Protein AF-0000000086163909 (afdb_homodimer)

Sequence (1054 aa):
MRLYTSLVTLAALVLPATQALNVAIVCTFGTRSDIAPIFEGLKDFAAIPGNNITYLAAPGLATGHASQFSYVESRVIPGLVLPEYMNNSAIADVVQTKKRVDNTKIFLDAINWIADIYEPNTRTLIEYFETHEKFDLVLCDAVEQACMDATKETGQKLAIYGPLGQYGVGSDWYVPDFLDPMPMEEWIASPWKRAKSYIDLIPFVVATLQARWKVQAAQARLGLTMDYIEPWEYPQKHLMLTHHVLGIEPSRMLPTNIEVFGPVVNMDNIPPMEPELQMALDNFQMDNVRVVFIAFGSVLTLKDSPELAEVMTRSIEQLVSDPMRKTAVIWASAYHDEKLVAPIQAKYPGRFLTPSWANQRRALMHDAVQVLISHAGYGSMTEALYNGKAQLMIPIVFDEFVNAHNAEEAGIALQMDKYTMTSEEMTSKVQRLLDAMADSSSKYARTVQRWKEICHLNNLRARTIVTNAVTMAATTGIDHLVPRDVTLSLFDRFAVFPVLVAYVAFWLTRKLLSRAPHMPSSSIKSLMRLYTSLVTLAALVLPATQALNVAIVCTFGTRSDIAPIFEGLKDFAAIPGNNITYLAAPGLATGHASQFSYVESRVIPGLVLPEYMNNSAIADVVQTKKRVDNTKIFLDAINWIADIYEPNTRTLIEYFETHEKFDLVLCDAVEQACMDATKETGQKLAIYGPLGQYGVGSDWYVPDFLDPMPMEEWIASPWKRAKSYIDLIPFVVATLQARWKVQAAQARLGLTMDYIEPWEYPQKHLMLTHHVLGIEPSRMLPTNIEVFGPVVNMDNIPPMEPELQMALDNFQMDNVRVVFIAFGSVLTLKDSPELAEVMTRSIEQLVSDPMRKTAVIWASAYHDEKLVAPIQAKYPGRFLTPSWANQRRALMHDAVQVLISHAGYGSMTEALYNGKAQLMIPIVFDEFVNAHNAEEAGIALQMDKYTMTSEEMTSKVQRLLDAMADSSSKYARTVQRWKEICHLNNLRARTIVTNAVTMAATTGIDHLVPRDVTLSLFDRFAVFPVLVAYVAFWLTRKLLSRAPHMPSSSIKSL

Solvent-accessible surface area (backbone atoms only — not comparable to full-atom values): 56249 Å² total; per-residue (Å²): 134,83,79,74,78,73,77,64,80,70,75,74,78,76,64,65,94,62,76,59,44,40,35,36,36,41,64,62,76,81,55,50,75,69,48,42,47,57,56,60,23,36,47,62,41,44,56,39,80,67,31,42,36,36,35,51,18,26,70,91,45,36,74,67,55,46,64,88,36,88,69,47,44,68,40,69,38,81,60,36,58,64,49,61,67,82,39,66,63,64,50,40,54,44,54,27,48,86,55,93,65,63,61,57,55,56,55,48,48,48,49,49,35,49,42,68,38,27,51,55,29,23,54,37,47,39,52,43,46,74,71,72,51,82,50,42,23,39,37,22,35,67,79,39,57,29,56,51,50,24,35,52,69,71,71,40,40,64,34,30,36,42,70,77,36,56,83,53,48,60,51,49,90,62,53,55,48,74,84,58,62,57,60,42,68,58,47,60,73,29,62,63,60,49,50,49,53,54,58,68,40,46,66,49,53,52,49,50,51,51,32,46,53,52,45,52,50,38,38,59,75,69,62,59,84,63,76,91,70,62,74,56,52,51,58,60,66,27,44,24,38,24,58,55,39,71,33,45,46,76,34,36,52,31,44,54,33,53,46,74,32,19,35,60,75,89,78,84,83,70,70,76,56,56,66,70,58,46,51,50,46,52,50,30,41,76,69,66,26,42,26,36,39,35,43,51,70,90,77,59,55,53,69,60,16,59,69,55,46,50,33,50,46,52,18,48,47,59,52,46,65,42,73,87,68,34,34,28,38,37,42,38,40,79,60,71,57,58,85,65,49,47,61,51,32,69,73,38,68,88,31,44,43,67,43,58,65,64,50,61,69,50,51,46,66,35,83,26,42,46,34,39,36,30,32,24,45,69,60,60,49,51,53,32,31,56,52,49,33,40,35,41,21,41,35,59,60,74,68,10,50,33,44,32,51,29,32,33,73,58,46,47,34,48,69,48,51,68,69,73,62,46,31,65,56,52,38,50,52,52,50,49,49,54,54,33,56,72,34,68,82,30,70,51,29,44,44,27,47,44,47,14,52,51,36,52,51,33,35,70,44,12,30,57,51,40,29,45,52,52,50,35,44,39,68,72,44,55,69,48,25,33,34,67,68,76,75,47,51,72,64,65,62,51,60,40,44,66,51,50,53,48,47,52,48,46,52,52,45,47,54,51,52,69,66,47,71,88,72,67,87,72,63,67,75,79,109,135,81,78,75,76,74,78,64,79,72,75,73,76,75,63,65,96,62,76,60,44,40,36,36,37,42,62,61,77,78,55,51,75,69,48,42,48,58,56,60,23,35,48,61,40,43,55,40,82,67,30,43,37,35,34,52,17,27,70,91,48,36,75,65,55,46,64,87,36,88,69,46,44,69,42,68,39,81,60,36,58,65,49,76,58,71,44,65,62,60,48,40,53,46,53,28,48,86,52,92,64,64,63,56,55,57,54,48,47,48,51,49,35,48,41,68,37,27,51,55,31,22,54,37,48,37,51,42,45,74,71,74,52,81,49,43,22,38,38,22,36,66,78,38,54,29,55,50,50,24,35,53,68,69,71,40,40,61,33,31,35,44,69,77,36,55,82,53,49,61,50,51,92,60,53,55,49,75,83,56,63,56,59,44,71,58,46,61,73,28,61,63,59,49,51,48,54,54,57,67,40,47,64,50,51,53,50,50,50,52,32,47,52,53,44,51,51,38,38,58,75,70,61,58,86,63,75,90,71,62,75,57,51,49,58,60,67,27,42,24,39,23,60,55,40,71,33,45,45,76,34,36,52,32,46,54,30,53,47,74,32,18,36,62,76,89,77,83,81,71,69,76,54,56,66,69,58,46,51,51,44,52,50,30,42,75,68,66,26,42,25,36,38,34,45,53,66,90,77,59,54,52,71,57,16,58,68,55,45,49,34,50,47,52,18,49,48,61,51,46,65,41,74,88,70,34,34,27,37,39,42,39,40,78,61,71,57,59,86,65,49,47,61,52,33,69,72,37,67,89,29,47,45,68,42,57,66,66,51,59,70,49,49,47,67,35,82,24,43,46,33,39,36,30,31,25,46,68,59,60,50,50,52,32,30,56,52,50,32,40,35,40,20,40,35,60,60,74,67,10,50,33,44,32,50,30,32,32,72,60,46,47,34,46,72,48,51,68,69,72,63,44,32,66,56,52,37,50,53,51,50,50,48,52,55,32,56,74,33,68,83,33,69,52,29,44,42,28,48,44,47,14,52,51,36,52,52,32,35,70,44,13,30,56,50,41,29,45,52,52,50,34,44,40,66,72,44,54,67,49,25,34,32,67,67,77,77,47,51,70,62,65,62,51,62,41,45,66,52,50,53,48,46,50,50,46,51,50,45,48,55,51,52,69,64,46,70,88,70,65,87,74,62,68,74,77,110

pLDDT: mean 85.02, std 17.91, range [17.72, 98.75]

Organism: Pythium oligandrum (NCBI:txid41045)

InterPro domains:
  IPR002213 UDP-glucuronosyl/UDP-glucosyltransferase [PF00201] (356-435)
  IPR002213 UDP-glucuronosyl/UDP-glucosyltransferase [cd03784] (21-454)
  IPR050271 UDP-glycosyltransferase [PTHR48043] (87-492)

Secondary structure (DSSP, 8-state):
----------------S----EEEEE-SSS-HHHHHHHHHHTHHHHHSTT-EEEEEE-TTTHHHHSTT-TTEEEEE-TT----GGGSHHHHHHHH-SSS---HHHHHHHHHHHHHHTHHHHHHHHHHHHHHT---SEEEEETT-HHHHHHHHHTT--EEEE--TTGGGTT--TTSPPTTS---HHHHHH-HHHHHHHHHTTHHHHHHHHHHHHHHHHHHHHHT--SPP--TTHHHHHSEEEE---BTTBPP-EEETTEEE-------S-PPPPPHHHHHHHHHHHHTT-EEEEEE-TTT--GGG-HHHHHHHHHHHHHHHH-TTT-EEEEEE-S---HHHHHHHHHHSTTTEE--S---HHHHHHSTTEEEEEES--HHHHHHHHHTT-EEEE---STTHHHHHHHHHHTTSEEE--TTT--HHHHHHHHHHHHHHHH-TTSHHHHHHHHHHHHHHHHHHHHHHHHHHHHHHHHTT-SGGGS-GGGGS-HHHHHTTHHHHHHHHHHHHHHHHHHTS----TTGGG--/----------------S----EEEEE--SS-HHHHHHHHHHTHHHHHSTT-EEEEEE-TTTHHHHSTT-TTEEEEE-TT----TT--HHHHHHHH-SSS---HHHHHHHHHHHHHHTHHHHHHHHHHHHHHT---SEEEEETT-HHHHHHHHHTT--EEEE--TTGGGTT--TTSPPTTS---HHHHHH-HHHHHHHHHTTHHHHHHHHHHHHHHHHHHHHHT--SPP--TTHHHHHSEEEE---BTTBPP-EEETTEEE-------S-PPPPPHHHHHHHHHHHHTT-EEEEEE-TTT--GGG-HHHHHHHHHHHHHHHH-TTT-EEEEEE-S---HHHHHHHHHHSTTTEE--S---HHHHHHSTTEEEEEES--HHHHHHHHHTT-EEEE---STTHHHHHHHHHHTTSEEE--TTT--HHHHHHHHHHHHHHHH-TTSHHHHHHHHHHHHHHHHHHHHHHHHHHHHHHHHHT-SGGGS-GGGGS-HHHHHTTHHHHHHHHHHHHHHHHHHTS----TTGGG--

Radius of gyration: 31.4 Å; Cα contacts (8 Å, |Δi|>4): 1732; chains: 2; bounding box: 74×96×82 Å

Foldseek 3Di:
DDPPPPPPPDDPPPPDVDAAFEEEEEDQDDALLFCVQLLLLCLVVLVPPRYAYEYEYEPPRQCPNCVVRPRYHYDYQDQQDHFCCLPPVVLLVLQAQADDDQLVVVVLVVLVSLLVRQLSLLLSLLCCCVPPHPGLEYEYELSNVSSVLSCVLNPHFYAYEYAACVVHANDDQLADDLSDDDDSVVSVVDPPVSVVSVVVCVSVVVSNVVSQVSNVVSCVVSVGPDDDDDSVLDVQQAAYEYQDDDQLRDDDDHFLSYDHQHDADDDPDQDDKDPVVVVLLVVLVVVVAAEEEEDAPDSDQCVSYVVLLQQVLLLQLVQQVDVVNRYAYEYAALHDDCVRNVVSCVVRPSRYHYHPDTRLLNVLQRPSYAEYEYQQRPVNVLSNLLSLHAYEHEHRHDSSVVSQSSCVSLLRYHYDDSNDDGSVNVNVRVSVSVVQCVDCPHPSSVSSVVSNVSNVVSNVCNSVRSSVSRVCSSPVRDSVSNDPVSVDDPCVVCVCVVVVVVVVVVVVVVVVVVPPPPPDPPPVVPD/DDPPPPPPPDPPPPDDVDDAFEEEEEDQDDALLFCVQLLLLCLVVLVPPRYAYEYEYEPPRQCPNCVVRPRYHYDYQDQQDHFPLPPVVNLLVLQAQADDDQLVVSVLVVLVSLLVRQLSLLLSLLVCCVPPHPGLEYEYELSNVSSVLSCVLNPHFYAYEYAACVVHANDDQLADDLSDDDDSVVSVVDPPVSVVVVVVCVSVVVSNVVSQVSNVVSCVVSVGPDDDDDSVLDVQQAAYEYQDDDQLRDDDDHFLSYDHQHDADDDPDQDDKDPVVVVLLVVLVVVVAAEEEEDAPDSDQCVSYVVLLQQVLLLQLVQQVDVVNRYAYEYAALHDDCVRNVVSCVVRPSRYHYHPHTRLLNVLQRPSYAEYEYQQRPNNVLSNLLSLHAYEHEHRHDSSVVSQSSCVSLLRYHYDDSNDDGSVNVNVRVSVSVVQCVDCPHPSSVSSVVSNVSNVVSNVCNSVRSSVSRVCSSPVRDSVSNDPVSVDDPCVVCVCVVVVVVVVVVVVVVVVVVPPPPPDPPPVVPD

Nearest PDB structures (foldseek):
  6llg-assembly2_B  TM=6.377E-01  e=4.535E-15  Fagopyrum esculentum
  6llw-assembly2_B  TM=6.554E-01  e=6.926E-15  Fagopyrum esculentum
  2o6l-assembly1_B  TM=8.696E-01  e=1.055E-08  Homo sapiens
  7yf5-assembly1_A  TM=8.078E-01  e=2.961E-09  Homo sapiens
  7cjx-assembly2_B  TM=8.725E-01  e=5.160E-08  Homo sapiens

Structure (mmCIF, N/CA/C/O backbone):
data_AF-0000000086163909-model_v1
#
loop_
_entity.id
_entity.type
_entity.pdbx_description
1 polymer 'UDP-Glycosyltransferase/glycogen phosphorylase'
#
loop_
_atom_site.group_PDB
_atom_site.id
_atom_site.type_symbol
_atom_site.label_atom_id
_atom_site.label_alt_id
_atom_site.label_comp_id
_atom_site.label_asym_id
_atom_site.label_entity_id
_atom_site.label_seq_id
_atom_site.pdbx_PDB_ins_code
_atom_site.Cartn_x
_atom_site.Cartn_y
_atom_site.Cartn_z
_atom_site.occupancy
_atom_site.B_iso_or_equiv
_atom_site.auth_seq_id
_atom_site.auth_comp_id
_atom_site.auth_asym_id
_atom_site.auth_atom_id
_atom_site.pdbx_PDB_model_num
ATOM 1 N N . MET A 1 1 ? 17.484 25.641 -23.547 1 17.88 1 MET A N 1
ATOM 2 C CA . MET A 1 1 ? 17.266 24.547 -22.609 1 17.88 1 MET A CA 1
ATOM 3 C C . MET A 1 1 ? 15.992 23.797 -22.938 1 17.88 1 MET A C 1
ATOM 5 O O . MET A 1 1 ? 14.898 24.344 -22.859 1 17.88 1 MET A O 1
ATOM 9 N N . ARG A 1 2 ? 16.062 22.875 -23.891 1 18.44 2 ARG A N 1
ATOM 10 C CA . ARG A 1 2 ? 15.016 22.234 -24.688 1 18.44 2 ARG A CA 1
ATOM 11 C C . ARG A 1 2 ? 14.094 21.391 -23.812 1 18.44 2 ARG A C 1
ATOM 13 O O . ARG A 1 2 ? 14.547 20.484 -23.109 1 18.44 2 ARG A O 1
ATOM 20 N N . LEU A 1 3 ? 13.109 21.922 -23.359 1 20.98 3 LEU A N 1
ATOM 21 C CA . LEU A 1 3 ? 11.945 21.344 -22.688 1 20.98 3 LEU A CA 1
ATOM 22 C C . LEU A 1 3 ? 11.398 20.156 -23.469 1 20.98 3 LEU A C 1
ATOM 24 O O . LEU A 1 3 ? 10.891 20.312 -24.578 1 20.98 3 LEU A O 1
ATOM 28 N N . TYR A 1 4 ? 12.234 19.188 -23.672 1 20.5 4 TYR A N 1
ATOM 29 C CA . TYR A 1 4 ? 11.727 18.047 -24.422 1 20.5 4 TYR A CA 1
ATOM 30 C C . TYR A 1 4 ? 10.516 17.438 -23.734 1 20.5 4 TYR A C 1
ATOM 32 O O . TYR A 1 4 ? 10.57 17.094 -22.547 1 20.5 4 TYR A O 1
ATOM 40 N N . THR A 1 5 ? 9.328 17.797 -24.156 1 24.12 5 THR A N 1
ATOM 41 C CA . THR A 1 5 ? 7.977 17.312 -23.906 1 24.12 5 THR A CA 1
ATOM 42 C C . THR A 1 5 ? 7.852 15.852 -24.312 1 24.12 5 THR A C 1
ATOM 44 O O . THR A 1 5 ? 7.797 15.531 -25.5 1 24.12 5 THR A O 1
ATOM 47 N N . SER A 1 6 ? 8.781 15.062 -23.891 1 24.31 6 SER A N 1
ATOM 48 C CA . SER A 1 6 ? 8.539 13.688 -24.328 1 24.31 6 SER A CA 1
ATOM 49 C C . SER A 1 6 ? 7.168 13.195 -23.875 1 24.31 6 SER A C 1
ATOM 51 O O . SER A 1 6 ? 6.812 13.336 -22.703 1 24.31 6 SER A O 1
ATOM 53 N N . LEU A 1 7 ? 6.246 13.039 -24.812 1 24.38 7 LEU A N 1
ATOM 54 C CA . LEU A 1 7 ? 4.895 12.492 -24.812 1 24.38 7 LEU A CA 1
ATOM 55 C C . LEU A 1 7 ? 4.895 11.039 -24.359 1 24.38 7 LEU A C 1
ATOM 57 O O . LEU A 1 7 ? 5.449 10.18 -25.047 1 24.38 7 LEU A O 1
ATOM 61 N N . VAL A 1 8 ? 5.141 10.812 -23.141 1 26.34 8 VAL A N 1
ATOM 62 C CA . VAL A 1 8 ? 4.891 9.445 -22.703 1 26.34 8 VAL A CA 1
ATOM 63 C C . VAL A 1 8 ? 3.445 9.062 -23.016 1 26.34 8 VAL A C 1
ATOM 65 O O . VAL A 1 8 ? 2.516 9.805 -22.688 1 26.34 8 VAL A O 1
ATOM 68 N N . THR A 1 9 ? 3.262 8.312 -24.047 1 25.94 9 THR A N 1
ATOM 69 C CA . THR A 1 9 ? 2.014 7.688 -24.469 1 25.94 9 THR A CA 1
ATOM 70 C C . THR A 1 9 ? 1.354 6.953 -23.312 1 25.94 9 THR A C 1
ATOM 72 O O . THR A 1 9 ? 1.941 6.035 -22.734 1 25.94 9 THR A O 1
ATOM 75 N N . LEU A 1 10 ? 0.573 7.656 -22.594 1 29.39 10 LEU A N 1
ATOM 76 C CA . LEU A 1 10 ? -0.297 7.07 -21.578 1 29.39 10 LEU A CA 1
ATOM 77 C C . LEU A 1 10 ? -1.194 5.996 -22.188 1 29.39 10 LEU A C 1
ATOM 79 O O . LEU A 1 10 ? -1.927 6.258 -23.141 1 29.39 10 LEU A O 1
ATOM 83 N N . ALA A 1 11 ? -0.856 4.879 -22.125 1 28.97 11 ALA A N 1
ATOM 84 C CA . ALA A 1 11 ? -1.757 3.779 -22.469 1 28.97 11 ALA A CA 1
ATOM 85 C C . ALA A 1 11 ? -3.135 3.988 -21.844 1 28.97 11 ALA A C 1
ATOM 87 O O . ALA A 1 11 ? -3.248 4.258 -20.656 1 28.97 11 ALA A O 1
ATOM 88 N N . ALA A 1 12 ? -4.082 4.422 -22.688 1 30.84 12 ALA A N 1
ATOM 89 C CA . ALA A 1 12 ? -5.508 4.484 -22.375 1 30.84 12 ALA A CA 1
ATOM 90 C C . ALA A 1 12 ? -5.945 3.27 -21.562 1 30.84 12 ALA A C 1
ATOM 92 O O . ALA A 1 12 ? -5.637 2.131 -21.922 1 30.84 12 ALA A O 1
ATOM 93 N N . LEU A 1 13 ? -6.168 3.488 -20.266 1 34.41 13 LEU A N 1
ATOM 94 C CA . LEU A 1 13 ? -6.836 2.482 -19.438 1 34.41 13 LEU A CA 1
ATOM 95 C C . LEU A 1 13 ? -8.094 1.964 -20.141 1 34.41 13 LEU A C 1
ATOM 97 O O . LEU A 1 13 ? -9.055 2.711 -20.328 1 34.41 13 LEU A O 1
ATOM 101 N N . VAL A 1 14 ? -7.973 1.227 -21.156 1 34.03 14 VAL A N 1
ATOM 102 C CA . VAL A 1 14 ? -9.172 0.574 -21.672 1 34.03 14 VAL A CA 1
ATOM 103 C C . VAL A 1 14 ? -9.883 -0.17 -20.547 1 34.03 14 VAL A C 1
ATOM 105 O O . VAL A 1 14 ? -9.383 -1.183 -20.047 1 34.03 14 VAL A O 1
ATOM 108 N N . LEU A 1 15 ? -10.531 0.587 -19.672 1 42.78 15 LEU A N 1
ATOM 109 C CA . LEU A 1 15 ? -11.406 -0.149 -18.75 1 42.78 15 LEU A CA 1
ATOM 110 C C . LEU A 1 15 ? -12.516 -0.855 -19.516 1 42.78 15 LEU A C 1
ATOM 112 O O . LEU A 1 15 ? -13.062 -0.309 -20.484 1 42.78 15 LEU A O 1
ATOM 116 N N . PRO A 1 16 ? -12.609 -2.049 -19.531 1 44.47 16 PRO A N 1
ATOM 117 C CA . PRO A 1 16 ? -13.828 -2.621 -20.109 1 44.47 16 PRO A CA 1
ATOM 118 C C . PRO A 1 16 ? -15.055 -1.748 -19.875 1 44.47 16 PRO A C 1
ATOM 120 O O . PRO A 1 16 ? -15.055 -0.905 -18.969 1 44.47 16 PRO A O 1
ATOM 123 N N . ALA A 1 17 ? -16.062 -1.722 -20.844 1 44.94 17 ALA A N 1
ATOM 124 C CA . ALA A 1 17 ? -17.344 -1.026 -20.703 1 44.94 17 ALA A CA 1
ATOM 125 C C . ALA A 1 17 ? -17.812 -1.045 -19.25 1 44.94 17 ALA A C 1
ATOM 127 O O . ALA A 1 17 ? -18.469 -2 -18.812 1 44.94 17 ALA A O 1
ATOM 128 N N . THR A 1 18 ? -16.953 -0.654 -18.312 1 56.34 18 THR A N 1
ATOM 129 C CA . THR A 1 18 ? -17.312 -0.692 -16.906 1 56.34 18 THR A CA 1
ATOM 130 C C . THR A 1 18 ? -18.531 0.185 -16.625 1 56.34 18 THR A C 1
ATOM 132 O O . THR A 1 18 ? -18.719 1.224 -17.266 1 56.34 18 THR A O 1
ATOM 135 N N . GLN A 1 19 ? -19.578 -0.378 -16.125 1 72.94 19 GLN A N 1
ATOM 136 C CA . GLN A 1 19 ? -20.781 0.224 -15.555 1 72.94 19 GLN A CA 1
ATOM 137 C C . GLN A 1 19 ? -20.453 1.521 -14.82 1 72.94 19 GLN A C 1
ATOM 139 O O . GLN A 1 19 ? -19.484 1.58 -14.055 1 72.94 19 GLN A O 1
ATOM 144 N N . ALA A 1 20 ? -21.031 2.588 -15.305 1 90.88 20 ALA A N 1
ATOM 145 C CA . ALA A 1 20 ? -20.984 3.875 -14.617 1 90.88 20 ALA A CA 1
ATOM 146 C C . ALA A 1 20 ? -21.203 3.699 -13.117 1 90.88 20 ALA A C 1
ATOM 148 O O . ALA A 1 20 ? -22.047 2.908 -12.688 1 90.88 20 ALA A O 1
ATOM 149 N N . LEU A 1 21 ? -20.266 4.254 -12.344 1 97.06 21 LEU A N 1
ATOM 150 C CA . LEU A 1 21 ? -20.344 4.117 -10.891 1 97.06 21 LEU A CA 1
ATOM 151 C C . LEU A 1 21 ? -20.75 5.438 -10.242 1 97.06 21 LEU A C 1
ATOM 153 O O . LEU A 1 21 ? -20.297 6.508 -10.664 1 97.06 21 LEU A O 1
ATOM 157 N N . ASN A 1 22 ? -21.672 5.383 -9.312 1 97.75 22 ASN A N 1
ATOM 158 C CA . ASN A 1 22 ? -22.094 6.512 -8.492 1 97.75 22 ASN A CA 1
ATOM 159 C C . ASN A 1 22 ? -21.578 6.387 -7.062 1 97.75 22 ASN A C 1
ATOM 161 O O . ASN A 1 22 ? -21.969 5.461 -6.344 1 97.75 22 ASN A O 1
ATOM 165 N N . VAL A 1 23 ? -20.766 7.336 -6.652 1 98.31 23 VAL A N 1
ATOM 166 C CA . VAL A 1 23 ? -20.156 7.312 -5.324 1 98.31 23 VAL A CA 1
ATOM 167 C C . VAL A 1 23 ? -20.641 8.508 -4.512 1 98.31 23 VAL A C 1
ATOM 169 O O . VAL A 1 23 ? -20.625 9.648 -5 1 98.31 23 VAL A O 1
ATOM 172 N N . ALA A 1 24 ? -21.109 8.281 -3.311 1 97.94 24 ALA A N 1
ATOM 173 C CA . ALA A 1 24 ? -21.5 9.344 -2.395 1 97.94 24 ALA A CA 1
ATOM 174 C C . ALA A 1 24 ? -20.438 9.57 -1.325 1 97.94 24 ALA A C 1
ATOM 176 O O . ALA A 1 24 ? -19.766 8.625 -0.903 1 97.94 24 ALA A O 1
ATOM 177 N N . ILE A 1 25 ? -20.281 10.797 -0.896 1 96.69 25 ILE A N 1
ATOM 178 C CA . ILE A 1 25 ? -19.375 11.164 0.19 1 96.69 25 ILE A CA 1
ATOM 179 C C . ILE A 1 25 ? -20.141 11.938 1.261 1 96.69 25 ILE A C 1
ATOM 181 O O . ILE A 1 25 ? -20.906 12.852 0.948 1 96.69 25 ILE A O 1
ATOM 185 N N . VAL A 1 26 ? -19.953 11.539 2.48 1 94.19 26 VAL A N 1
ATOM 186 C CA . VAL A 1 26 ? -20.625 12.195 3.598 1 94.19 26 VAL A CA 1
ATOM 187 C C . VAL A 1 26 ? -19.578 12.648 4.621 1 94.19 26 VAL A C 1
ATOM 189 O O . VAL A 1 26 ? -18.719 11.875 5.02 1 94.19 26 VAL A O 1
ATOM 192 N N . CYS A 1 27 ? -19.656 13.883 5.004 1 89.56 27 CYS A N 1
ATOM 193 C CA . CYS A 1 27 ? -18.812 14.469 6.047 1 89.56 27 CYS A CA 1
ATOM 194 C C . CYS A 1 27 ? -19.578 15.547 6.812 1 89.56 27 CYS A C 1
ATOM 196 O O . CYS A 1 27 ? -19.766 16.656 6.305 1 89.56 27 CYS A O 1
ATOM 198 N N . THR A 1 28 ? -19.969 15.195 8.008 1 86.75 28 THR A N 1
ATOM 199 C CA . THR A 1 28 ? -20.719 16.172 8.789 1 86.75 28 THR A CA 1
ATOM 200 C C . THR A 1 28 ? -19.891 16.688 9.953 1 86.75 28 THR A C 1
ATOM 202 O O . THR A 1 28 ? -20.328 17.562 10.703 1 86.75 28 THR A O 1
ATOM 205 N N . PHE A 1 29 ? -18.781 16.031 10.102 1 80.25 29 PHE A N 1
ATOM 206 C CA . PHE A 1 29 ? -17.844 16.484 11.109 1 80.25 29 PHE A CA 1
ATOM 207 C C . PHE A 1 29 ? -16.484 16.797 10.484 1 80.25 29 PHE A C 1
ATOM 209 O O . PHE A 1 29 ? -15.883 15.953 9.836 1 80.25 29 PHE A O 1
ATOM 216 N N . GLY A 1 30 ? -16.141 18.031 10.469 1 75.81 30 GLY A N 1
ATOM 217 C CA . GLY A 1 30 ? -14.844 18.406 9.93 1 75.81 30 GLY A CA 1
ATOM 218 C C . GLY A 1 30 ? -14.891 19.656 9.062 1 75.81 30 GLY A C 1
ATOM 219 O O . GLY A 1 30 ? -15.945 20.266 8.898 1 75.81 30 GLY A O 1
ATOM 220 N N . THR A 1 31 ? -13.742 20.016 8.633 1 78.12 31 THR A N 1
ATOM 221 C CA . THR A 1 31 ? -13.578 21.203 7.785 1 78.12 31 THR A CA 1
ATOM 222 C C . THR A 1 31 ? -13.203 20.781 6.363 1 78.12 31 THR A C 1
ATOM 224 O O . THR A 1 31 ? -13.203 19.594 6.035 1 78.12 31 THR A O 1
ATOM 227 N N . ARG A 1 32 ? -13.086 21.75 5.582 1 79.69 32 ARG A N 1
ATOM 228 C CA . ARG A 1 32 ? -12.703 21.516 4.195 1 79.69 32 ARG A CA 1
ATOM 229 C C . ARG A 1 32 ? -11.422 20.688 4.109 1 79.69 32 ARG A C 1
ATOM 231 O O . ARG A 1 32 ? -11.289 19.828 3.232 1 79.69 32 ARG A O 1
ATOM 238 N N . SER A 1 33 ? -10.531 20.891 5.016 1 80 33 SER A N 1
ATOM 239 C CA . SER A 1 33 ? -9.242 20.219 4.996 1 80 33 SER A CA 1
ATOM 240 C C . SER A 1 33 ? -9.406 18.719 5.223 1 80 33 SER A C 1
ATOM 242 O O . SER A 1 33 ? -8.523 17.938 4.875 1 80 33 SER A O 1
ATOM 244 N N . ASP A 1 34 ? -10.531 18.344 5.715 1 85.25 34 ASP A N 1
ATOM 245 C CA . ASP A 1 34 ? -10.766 16.922 5.992 1 85.25 34 ASP A CA 1
ATOM 246 C C . ASP A 1 34 ? -11.273 16.203 4.75 1 85.25 34 ASP A C 1
ATOM 248 O O . ASP A 1 34 ? -11.023 15.008 4.574 1 85.25 34 ASP A O 1
ATOM 252 N N . ILE A 1 35 ? -11.961 16.953 3.945 1 90.56 35 ILE A N 1
ATOM 253 C CA . ILE A 1 35 ? -12.664 16.266 2.863 1 90.56 35 ILE A CA 1
ATOM 254 C C . ILE A 1 35 ? -11.977 16.562 1.533 1 90.56 35 ILE A C 1
ATOM 256 O O . ILE A 1 35 ? -12.07 15.781 0.586 1 90.56 35 ILE A O 1
ATOM 260 N N . ALA A 1 36 ? -11.258 17.625 1.417 1 90 36 ALA A N 1
ATOM 261 C CA . ALA A 1 36 ? -10.656 18.078 0.167 1 90 36 ALA A CA 1
ATOM 262 C C . ALA A 1 36 ? -9.703 17.047 -0.401 1 90 36 ALA A C 1
ATOM 264 O O . ALA A 1 36 ? -9.68 16.797 -1.611 1 90 36 ALA A O 1
ATOM 265 N N . PRO A 1 37 ? -8.922 16.359 0.461 1 93.12 37 PRO A N 1
ATOM 266 C CA . PRO A 1 37 ? -8 15.367 -0.098 1 93.12 37 PRO A CA 1
ATOM 267 C C . PRO A 1 37 ? -8.719 14.234 -0.823 1 93.12 37 PRO A C 1
ATOM 269 O O . PRO A 1 37 ? -8.234 13.734 -1.838 1 93.12 37 PRO A O 1
ATOM 272 N N . ILE A 1 38 ? -9.852 13.844 -0.336 1 95.06 38 ILE A N 1
ATOM 273 C CA . ILE A 1 38 ? -10.602 12.773 -0.983 1 95.06 38 ILE A CA 1
ATOM 274 C C . ILE A 1 38 ? -11.164 13.273 -2.314 1 95.06 38 ILE A C 1
ATOM 276 O O . ILE A 1 38 ? -11.148 12.539 -3.309 1 95.06 38 ILE A O 1
ATOM 280 N N . PHE A 1 39 ? -11.648 14.539 -2.338 1 94.62 39 PHE A N 1
ATOM 281 C CA . PHE A 1 39 ? -12.117 15.109 -3.596 1 94.62 39 PHE A CA 1
ATOM 282 C C . PHE A 1 39 ? -10.992 15.133 -4.625 1 94.62 39 PHE A C 1
ATOM 284 O O . PHE A 1 39 ? -11.188 14.734 -5.777 1 94.62 39 PHE A O 1
ATOM 291 N N . GLU A 1 40 ? -9.852 15.57 -4.141 1 94.19 40 GLU A N 1
ATOM 292 C CA . GLU A 1 40 ? -8.703 15.633 -5.039 1 94.19 40 GLU A CA 1
ATOM 293 C C . GLU A 1 40 ? -8.305 14.242 -5.516 1 94.19 40 GLU A C 1
ATOM 295 O O . GLU A 1 40 ? -7.977 14.047 -6.691 1 94.19 40 GLU A O 1
ATOM 300 N N . GLY A 1 41 ? -8.312 13.273 -4.629 1 96.19 41 GLY A N 1
ATOM 301 C CA . GLY A 1 41 ? -7.938 11.906 -4.961 1 96.19 41 GLY A CA 1
ATOM 302 C C . GLY A 1 41 ? -8.875 11.266 -5.961 1 96.19 41 GLY A C 1
ATOM 303 O O . GLY A 1 41 ? -8.469 10.367 -6.707 1 96.19 41 GLY A O 1
ATOM 304 N N . LEU A 1 42 ? -10.102 11.742 -6.066 1 97.19 42 LEU A N 1
ATOM 305 C CA . LEU A 1 42 ? -11.133 11.117 -6.895 1 97.19 42 LEU A CA 1
ATOM 306 C C . LEU A 1 42 ? -11.219 11.797 -8.258 1 97.19 42 LEU A C 1
ATOM 308 O O . LEU A 1 42 ? -12.117 11.5 -9.047 1 97.19 42 LEU A O 1
ATOM 312 N N . LYS A 1 43 ? -10.352 12.688 -8.523 1 95.44 43 LYS A N 1
ATOM 313 C CA . LYS A 1 43 ? -10.414 13.422 -9.773 1 95.44 43 LYS A CA 1
ATOM 314 C C . LYS A 1 43 ? -10.375 12.484 -10.977 1 95.44 43 LYS A C 1
ATOM 316 O O . LYS A 1 43 ? -11.188 12.609 -11.891 1 95.44 43 LYS A O 1
ATOM 321 N N . ASP A 1 44 ? -9.422 11.547 -10.992 1 94.62 44 ASP A N 1
ATOM 322 C CA . ASP A 1 44 ? -9.305 10.625 -12.117 1 94.62 44 ASP A CA 1
ATOM 323 C C . ASP A 1 44 ? -10.5 9.672 -12.18 1 94.62 44 ASP A C 1
ATOM 325 O O . ASP A 1 44 ? -10.898 9.242 -13.258 1 94.62 44 ASP A O 1
ATOM 329 N N . PHE A 1 45 ? -11.016 9.312 -11.047 1 97.38 45 PHE A N 1
ATOM 330 C CA . PHE A 1 45 ? -12.25 8.539 -11.016 1 97.38 45 PHE A CA 1
ATOM 331 C C . PHE A 1 45 ? -13.375 9.289 -11.727 1 97.38 45 PHE A C 1
ATOM 333 O O . PHE A 1 45 ? -14.109 8.703 -12.523 1 97.38 45 PHE A O 1
ATOM 340 N N . ALA A 1 46 ? -13.508 10.555 -11.422 1 96.19 46 ALA A N 1
ATOM 341 C CA . ALA A 1 46 ? -14.555 11.391 -12.008 1 96.19 46 ALA A CA 1
ATOM 342 C C . ALA A 1 46 ? -14.352 11.547 -13.516 1 96.19 46 ALA A C 1
ATOM 344 O O . ALA A 1 46 ? -15.305 11.844 -14.242 1 96.19 46 ALA A O 1
ATOM 345 N N . ALA A 1 47 ? -13.164 11.414 -13.945 1 94.75 47 ALA A N 1
ATOM 346 C CA . ALA A 1 47 ? -12.844 11.586 -15.359 1 94.75 47 ALA A CA 1
ATOM 347 C C . ALA A 1 47 ? -13.289 10.375 -16.172 1 94.75 47 ALA A C 1
ATOM 349 O O . ALA A 1 47 ? -13.359 10.445 -17.406 1 94.75 47 ALA A O 1
ATOM 350 N N . ILE A 1 48 ? -13.477 9.25 -15.547 1 94.31 48 ILE A N 1
ATOM 351 C CA . ILE A 1 48 ? -13.992 8.078 -16.234 1 94.31 48 ILE A CA 1
ATOM 352 C C . ILE A 1 48 ? -15.438 8.328 -16.656 1 94.31 48 ILE A C 1
ATOM 354 O O . ILE A 1 48 ? -16.297 8.641 -15.82 1 94.31 48 ILE A O 1
ATOM 358 N N . PRO A 1 49 ? -15.766 8.172 -17.938 1 93.62 49 PRO A N 1
ATOM 359 C CA . PRO A 1 49 ? -17.109 8.5 -18.422 1 93.62 49 PRO A CA 1
ATOM 360 C C . PRO A 1 49 ? -18.203 7.723 -17.688 1 93.62 49 PRO A C 1
ATOM 362 O O . PRO A 1 49 ? -18.094 6.508 -17.516 1 93.62 49 PRO A O 1
ATOM 365 N N . GLY A 1 50 ? -19.141 8.453 -17.172 1 94.38 50 GLY A N 1
ATOM 366 C CA . GLY A 1 50 ? -20.297 7.859 -16.531 1 94.38 50 GLY A CA 1
ATOM 367 C C . GLY A 1 50 ? -20.203 7.875 -15.008 1 94.38 50 GLY A C 1
ATOM 368 O O . GLY A 1 50 ? -21.219 7.766 -14.32 1 94.38 50 GLY A O 1
ATOM 369 N N . ASN A 1 51 ? -19.016 7.977 -14.508 1 97.25 51 ASN A N 1
ATOM 370 C CA . ASN A 1 51 ? -18.844 8.016 -13.055 1 97.25 51 ASN A CA 1
ATOM 371 C C . ASN A 1 51 ? -19.312 9.344 -12.477 1 97.25 51 ASN A C 1
ATOM 373 O O . ASN A 1 51 ? -19.125 10.398 -13.086 1 97.25 51 ASN A O 1
ATOM 377 N N . ASN A 1 52 ? -19.922 9.266 -11.312 1 97.31 52 ASN A N 1
ATOM 378 C CA . ASN A 1 52 ? -20.391 10.461 -10.617 1 97.31 52 ASN A CA 1
ATOM 379 C C . ASN A 1 52 ? -19.984 10.461 -9.156 1 97.31 52 ASN A C 1
ATOM 381 O O . ASN A 1 52 ? -19.984 9.406 -8.508 1 97.31 52 ASN A O 1
ATOM 385 N N . ILE A 1 53 ? -19.641 11.586 -8.703 1 97.38 53 ILE A N 1
ATOM 386 C CA . ILE A 1 53 ? -19.359 11.805 -7.293 1 97.38 53 ILE A CA 1
ATOM 387 C C . ILE A 1 53 ? -20.375 12.781 -6.703 1 97.38 53 ILE A C 1
ATOM 389 O O . ILE A 1 53 ? -20.531 13.898 -7.199 1 97.38 53 ILE A O 1
ATOM 393 N N . THR A 1 54 ? -21.031 12.383 -5.652 1 96.12 54 THR A N 1
ATOM 394 C CA . THR A 1 54 ? -22.031 13.227 -4.988 1 96.12 54 THR A CA 1
ATOM 395 C C . THR A 1 54 ? -21.641 13.477 -3.533 1 96.12 54 THR A C 1
ATOM 397 O O . THR A 1 54 ? -21.469 12.531 -2.758 1 96.12 54 THR A O 1
ATOM 400 N N . TYR A 1 55 ? -21.484 14.719 -3.236 1 95.81 55 TYR A N 1
ATOM 401 C CA . TYR A 1 55 ? -21.266 15.133 -1.854 1 95.81 55 TYR A CA 1
ATOM 402 C C . TYR A 1 55 ? -22.578 15.445 -1.159 1 95.81 55 TYR A C 1
ATOM 404 O O . TYR A 1 55 ? -23.266 16.406 -1.519 1 95.81 55 TYR A O 1
ATOM 412 N N . LEU A 1 56 ? -22.922 14.562 -0.211 1 95 56 LEU A N 1
ATOM 413 C CA . LEU A 1 56 ? -24.109 14.805 0.608 1 95 56 LEU A CA 1
ATOM 414 C C . LEU A 1 56 ? -23.781 15.711 1.793 1 95 56 LEU A C 1
ATOM 416 O O . LEU A 1 56 ? -23.266 15.234 2.811 1 95 56 LEU A O 1
ATOM 420 N N . ALA A 1 57 ? -24.188 16.969 1.689 1 91.69 57 ALA A N 1
ATOM 421 C CA . ALA A 1 57 ? -23.719 17.984 2.629 1 91.69 57 ALA A CA 1
ATOM 422 C C . ALA A 1 57 ? -24.859 18.438 3.549 1 91.69 57 ALA A C 1
ATOM 424 O O . ALA A 1 57 ? -26.016 18.5 3.137 1 91.69 57 ALA A O 1
ATOM 425 N N . ALA A 1 58 ? -24.422 18.641 4.762 1 90.31 58 ALA A N 1
ATOM 426 C CA . ALA A 1 58 ? -25.344 19.344 5.652 1 90.31 58 ALA A CA 1
ATOM 427 C C . ALA A 1 58 ? -25.531 20.797 5.223 1 90.31 58 ALA A C 1
ATOM 429 O O . ALA A 1 58 ? -24.656 21.375 4.562 1 90.31 58 ALA A O 1
ATOM 430 N N . PRO A 1 59 ? -26.656 21.297 5.609 1 86.06 59 PRO A N 1
ATOM 431 C CA . PRO A 1 59 ? -26.844 22.734 5.332 1 86.06 59 PRO A CA 1
ATOM 432 C C . PRO A 1 59 ? -25.719 23.594 5.918 1 86.06 59 PRO A C 1
ATOM 434 O O . PRO A 1 59 ? -25.297 23.359 7.051 1 86.06 59 PRO A O 1
ATOM 437 N N . GLY A 1 60 ? -25.156 24.531 5.141 1 75.31 60 GLY A N 1
ATOM 438 C CA . GLY A 1 60 ? -24.094 25.406 5.594 1 75.31 60 GLY A CA 1
ATOM 439 C C . GLY A 1 60 ? -22.719 24.969 5.113 1 75.31 60 GLY A C 1
ATOM 440 O O . GLY A 1 60 ? -21.781 25.766 5.117 1 75.31 60 GLY A O 1
ATOM 441 N N . LEU A 1 61 ? -22.609 23.688 4.816 1 72.75 61 LEU A N 1
ATOM 442 C CA . LEU A 1 61 ? -21.297 23.203 4.391 1 72.75 61 LEU A CA 1
ATOM 443 C C . LEU A 1 61 ? -21.219 23.125 2.871 1 72.75 61 LEU A C 1
ATOM 445 O O . LEU A 1 61 ? -20.125 23.094 2.307 1 72.75 61 LEU A O 1
ATOM 449 N N . ALA A 1 62 ? -22.344 22.922 2.107 1 57.41 62 ALA A N 1
ATOM 450 C CA . ALA A 1 62 ? -22.375 22.5 0.709 1 57.41 62 ALA A CA 1
ATOM 451 C C . ALA A 1 62 ? -21.531 23.422 -0.166 1 57.41 62 ALA A C 1
ATOM 453 O O . ALA A 1 62 ? -20.656 22.953 -0.9 1 57.41 62 ALA A O 1
ATOM 454 N N . THR A 1 63 ? -21.781 24.625 -0.124 1 61.66 63 THR A N 1
ATOM 455 C CA . THR A 1 63 ? -21.188 25.531 -1.095 1 61.66 63 THR A CA 1
ATOM 456 C C . THR A 1 63 ? -19.703 25.734 -0.795 1 61.66 63 THR A C 1
ATOM 458 O O . THR A 1 63 ? -18.906 25.953 -1.708 1 61.66 63 THR A O 1
ATOM 461 N N . GLY A 1 64 ? -19.266 25.359 0.348 1 68.81 64 GLY A N 1
ATOM 462 C CA . GLY A 1 64 ? -17.922 25.75 0.713 1 68.81 64 GLY A CA 1
ATOM 463 C C . GLY A 1 64 ? -16.891 24.641 0.521 1 68.81 64 GLY A C 1
ATOM 464 O O . GLY A 1 64 ? -15.836 24.859 -0.071 1 68.81 64 GLY A O 1
ATOM 465 N N . HIS A 1 65 ? -17.234 23.453 0.696 1 75.31 65 HIS A N 1
ATOM 466 C CA . HIS A 1 65 ? -16.234 22.391 0.729 1 75.31 65 HIS A CA 1
ATOM 467 C C . HIS A 1 65 ? -15.898 21.906 -0.679 1 75.31 65 HIS A C 1
ATOM 469 O O . HIS A 1 65 ? -14.742 21.609 -0.973 1 75.31 65 HIS A O 1
ATOM 475 N N . ALA A 1 66 ? -16.938 21.953 -1.585 1 75.5 66 ALA A N 1
ATOM 476 C CA . ALA A 1 66 ? -16.719 21.328 -2.887 1 75.5 66 ALA A CA 1
ATOM 477 C C . ALA A 1 66 ? -16.594 22.375 -3.988 1 75.5 66 ALA A C 1
ATOM 479 O O . ALA A 1 66 ? -16.469 22.031 -5.168 1 75.5 66 ALA A O 1
ATOM 480 N N . SER A 1 67 ? -16.594 23.578 -3.686 1 77.12 67 SER A N 1
ATOM 481 C CA . SER A 1 67 ? -16.672 24.656 -4.676 1 77.12 67 SER A CA 1
ATOM 482 C C . SER A 1 67 ? -15.484 24.609 -5.637 1 77.12 67 SER A C 1
ATOM 484 O O . SER A 1 67 ? -15.617 24.953 -6.812 1 77.12 67 SER A O 1
ATOM 486 N N . GLN A 1 68 ? -14.43 24.047 -5.242 1 78.38 68 GLN A N 1
ATOM 487 C CA . GLN A 1 68 ? -13.25 24.047 -6.098 1 78.38 68 GLN A CA 1
ATOM 488 C C . GLN A 1 68 ? -13.133 22.734 -6.875 1 78.38 68 GLN A C 1
ATOM 490 O O . GLN A 1 68 ? -12.195 22.562 -7.664 1 78.38 68 GLN A O 1
ATOM 495 N N . PHE A 1 69 ? -14.133 21.922 -6.738 1 89.94 69 PHE A N 1
ATOM 496 C CA . PHE A 1 69 ? -14.117 20.609 -7.375 1 89.94 69 PHE A CA 1
ATOM 497 C C . PHE A 1 69 ? -15.32 20.438 -8.297 1 89.94 69 PHE A C 1
ATOM 499 O O . PHE A 1 69 ? -16.344 19.875 -7.898 1 89.94 69 PHE A O 1
ATOM 506 N N . SER A 1 70 ? -15.18 20.859 -9.523 1 89.5 70 SER A N 1
ATOM 507 C CA . SER A 1 70 ? -16.281 20.938 -10.484 1 89.5 70 SER A CA 1
ATOM 508 C C . SER A 1 70 ? -16.828 19.547 -10.797 1 89.5 70 SER A C 1
ATOM 510 O O . SER A 1 70 ? -17.969 19.422 -11.266 1 89.5 70 SER A O 1
ATOM 512 N N . TYR A 1 71 ? -16.062 18.531 -10.516 1 93.25 71 TYR A N 1
ATOM 513 C CA . TYR A 1 71 ? -16.469 17.172 -10.852 1 93.25 71 TYR A CA 1
ATOM 514 C C . TYR A 1 71 ? -17.219 16.516 -9.695 1 93.25 71 TYR A C 1
ATOM 516 O O . TYR A 1 71 ? -17.656 15.367 -9.797 1 93.25 71 TYR A O 1
ATOM 524 N N . VAL A 1 72 ? -17.406 17.25 -8.594 1 94.56 72 VAL A N 1
ATOM 525 C CA . VAL A 1 72 ? -18.172 16.766 -7.445 1 94.56 72 VAL A CA 1
ATOM 526 C C . VAL A 1 72 ? -19.531 17.469 -7.395 1 94.56 72 VAL A C 1
ATOM 528 O O . VAL A 1 72 ? -19.594 18.703 -7.32 1 94.56 72 VAL A O 1
ATOM 531 N N . GLU A 1 73 ? -20.562 16.734 -7.422 1 94 73 GLU A N 1
ATOM 532 C CA . GLU A 1 73 ? -21.906 17.281 -7.246 1 94 73 GLU A CA 1
ATOM 533 C C . GLU A 1 73 ? -22.25 17.438 -5.766 1 94 73 GLU A C 1
ATOM 535 O O . GLU A 1 73 ? -22.281 16.453 -5.027 1 94 73 GLU A O 1
ATOM 540 N N . SER A 1 74 ? -22.516 18.641 -5.359 1 92.69 74 SER A N 1
ATOM 541 C CA . SER A 1 74 ? -22.922 18.891 -3.977 1 92.69 74 SER A CA 1
ATOM 542 C C . SER A 1 74 ? -24.438 18.891 -3.83 1 92.69 74 SER A C 1
ATOM 544 O O . SER A 1 74 ? -25.125 19.625 -4.543 1 92.69 74 SER A O 1
ATOM 546 N N . ARG A 1 75 ? -24.906 18.094 -2.951 1 92.19 75 ARG A N 1
ATOM 547 C CA . ARG A 1 75 ? -26.328 18.062 -2.623 1 92.19 75 ARG A CA 1
ATOM 548 C C . ARG A 1 75 ? -26.562 18.359 -1.145 1 92.19 75 ARG A C 1
ATOM 550 O O . ARG A 1 75 ? -26.078 17.609 -0.277 1 92.19 75 ARG A O 1
ATOM 557 N N . VAL A 1 76 ? -27.312 19.391 -0.932 1 92.94 76 VAL A N 1
ATOM 558 C CA . VAL A 1 76 ? -27.656 19.734 0.445 1 92.94 76 VAL A CA 1
ATOM 559 C C . VAL A 1 76 ? -28.812 18.844 0.92 1 92.94 76 VAL A C 1
ATOM 561 O O . VAL A 1 76 ? -29.875 18.812 0.294 1 92.94 76 VAL A O 1
ATOM 564 N N . ILE A 1 77 ? -28.562 18.219 1.956 1 94 77 ILE A N 1
ATOM 565 C CA . ILE A 1 77 ? -29.578 17.359 2.561 1 94 77 ILE A CA 1
ATOM 566 C C . ILE A 1 77 ? -30.125 18.031 3.814 1 94 77 ILE A C 1
ATOM 568 O O . ILE A 1 77 ? -29.5 18 4.875 1 94 77 ILE A O 1
ATOM 572 N N . PRO A 1 78 ? -31.281 18.594 3.83 1 92 78 PRO A N 1
ATOM 573 C CA . PRO A 1 78 ? -31.812 19.422 4.918 1 92 78 PRO A CA 1
ATOM 574 C C . PRO A 1 78 ? -31.844 18.672 6.254 1 92 78 PRO A C 1
ATOM 576 O O . PRO A 1 78 ? -31.703 19.297 7.312 1 92 78 PRO A O 1
ATOM 579 N N . GLY A 1 79 ? -32 17.453 6.336 1 92.94 79 GLY A N 1
ATOM 580 C CA . GLY A 1 79 ? -32.125 16.703 7.582 1 92.94 79 GLY A CA 1
ATOM 581 C C . GLY A 1 79 ? -30.797 16.438 8.25 1 92.94 79 GLY A C 1
ATOM 582 O O . GLY A 1 79 ? -30.766 16.078 9.43 1 92.94 79 GLY A O 1
ATOM 583 N N . LEU A 1 80 ? -29.719 16.719 7.586 1 94.12 80 LEU A N 1
ATOM 584 C CA . LEU A 1 80 ? -28.406 16.531 8.188 1 94.12 80 LEU A CA 1
ATOM 585 C C . LEU A 1 80 ? -28.062 17.688 9.109 1 94.12 80 LEU A C 1
ATOM 587 O O . LEU A 1 80 ? -28.312 18.859 8.766 1 94.12 80 LEU A O 1
ATOM 591 N N . VAL A 1 81 ? -27.531 17.328 10.289 1 90.88 81 VAL A N 1
ATOM 592 C CA . VAL A 1 81 ? -27.203 18.344 11.281 1 90.88 81 VAL A CA 1
ATOM 593 C C . VAL A 1 81 ? -25.703 18.328 11.57 1 90.88 81 VAL A C 1
ATOM 595 O O . VAL A 1 81 ? -25.062 17.281 11.469 1 90.88 81 VAL A O 1
ATOM 598 N N . LEU A 1 82 ? -25.234 19.484 11.875 1 86.5 82 LEU A N 1
ATOM 599 C CA . LEU A 1 82 ? -23.844 19.641 12.281 1 86.5 82 LEU A CA 1
ATOM 600 C C . LEU A 1 82 ? -23.719 19.688 13.797 1 86.5 82 LEU A C 1
ATOM 602 O O . LEU A 1 82 ? -24.641 20.109 14.484 1 86.5 82 LEU A O 1
ATOM 606 N N . PRO A 1 83 ? -22.578 19.078 14.266 1 78.94 83 PRO A N 1
ATOM 607 C CA . PRO A 1 83 ? -22.406 19.219 15.711 1 78.94 83 PRO A CA 1
ATOM 608 C C . PRO A 1 83 ? -22.281 20.672 16.156 1 78.94 83 PRO A C 1
ATOM 610 O O . PRO A 1 83 ? -21.891 21.531 15.367 1 78.94 83 PRO A O 1
ATOM 613 N N . GLU A 1 84 ? -22.75 20.875 17.422 1 64.75 84 GLU A N 1
ATOM 614 C CA . GLU A 1 84 ? -22.719 22.219 18.016 1 64.75 84 GLU A CA 1
ATOM 615 C C . GLU A 1 84 ? -21.281 22.703 18.188 1 64.75 84 GLU A C 1
ATOM 617 O O . GLU A 1 84 ? -21.047 23.875 18.5 1 64.75 84 GLU A O 1
ATOM 622 N N . TYR A 1 85 ? -20.281 21.906 18.219 1 57.38 85 TYR A N 1
ATOM 623 C CA . TYR A 1 85 ? -18.922 22.25 18.625 1 57.38 85 TYR A CA 1
ATOM 624 C C . TYR A 1 85 ? -18.469 23.547 17.969 1 57.38 85 TYR A C 1
ATOM 626 O O . TYR A 1 85 ? -17.594 24.25 18.5 1 57.38 85 TYR A O 1
ATOM 634 N N . MET A 1 86 ? -19.016 23.609 16.781 1 53.72 86 MET A N 1
ATOM 635 C CA . MET A 1 86 ? -18.609 24.844 16.125 1 53.72 86 MET A CA 1
ATOM 636 C C . MET A 1 86 ? -19.125 26.062 16.875 1 53.72 86 MET A C 1
ATOM 638 O O . MET A 1 86 ? -18.906 27.203 16.453 1 53.72 86 MET A O 1
ATOM 642 N N . ASN A 1 87 ? -19.797 25.438 17.938 1 50.12 87 ASN A N 1
ATOM 643 C CA . ASN A 1 87 ? -20.344 26.547 18.734 1 50.12 87 ASN A CA 1
ATOM 644 C C . ASN A 1 87 ? -19.234 27.266 19.5 1 50.12 87 ASN A C 1
ATOM 646 O O . ASN A 1 87 ? -18.266 26.641 19.938 1 50.12 87 ASN A O 1
ATOM 650 N N . ASN A 1 88 ? -19.109 28.469 19.453 1 56.94 88 ASN A N 1
ATOM 651 C CA . ASN A 1 88 ? -18.219 29.609 19.703 1 56.94 88 ASN A CA 1
ATOM 652 C C . ASN A 1 88 ? -17.516 29.484 21.047 1 56.94 88 ASN A C 1
ATOM 654 O O . ASN A 1 88 ? -16.312 29.734 21.156 1 56.94 88 ASN A O 1
ATOM 658 N N . SER A 1 89 ? -18.156 28.641 22.047 1 59.91 89 SER A N 1
ATOM 659 C CA . SER A 1 89 ? -17.516 28.797 23.344 1 59.91 89 SER A CA 1
ATOM 660 C C . SER A 1 89 ? -16.391 27.797 23.531 1 59.91 89 SER A C 1
ATOM 662 O O . SER A 1 89 ? -15.328 28.141 24.047 1 59.91 89 SER A O 1
ATOM 664 N N . ALA A 1 90 ? -16.516 26.5 23.062 1 63.06 90 ALA A N 1
ATOM 665 C CA . ALA A 1 90 ? -15.484 25.469 23.234 1 63.06 90 ALA A CA 1
ATOM 666 C C . ALA A 1 90 ? -14.234 25.812 22.422 1 63.06 90 ALA A C 1
ATOM 668 O O . ALA A 1 90 ? -13.109 25.625 22.891 1 63.06 90 ALA A O 1
ATOM 669 N N . ILE A 1 91 ? -14.516 26.344 21.391 1 66 91 ILE A N 1
ATOM 670 C CA . ILE A 1 91 ? -13.391 26.719 20.547 1 66 91 ILE A CA 1
ATOM 671 C C . ILE A 1 91 ? -12.672 27.922 21.156 1 66 91 ILE A C 1
ATOM 673 O O . ILE A 1 91 ? -11.438 27.969 21.172 1 66 91 ILE A O 1
ATOM 677 N N . ALA A 1 92 ? -13.57 28.719 21.719 1 69.56 92 ALA A N 1
ATOM 678 C CA . ALA A 1 92 ? -12.984 29.891 22.375 1 69.56 92 ALA A CA 1
ATOM 679 C C . ALA A 1 92 ? -12.07 29.469 23.516 1 69.56 92 ALA A C 1
ATOM 681 O O . ALA A 1 92 ? -11.008 30.062 23.719 1 69.56 92 ALA A O 1
ATOM 682 N N . ASP A 1 93 ? -12.484 28.438 24.172 1 72.62 93 ASP A N 1
ATOM 683 C CA . ASP A 1 93 ? -11.727 27.969 25.328 1 72.62 93 ASP A CA 1
ATOM 684 C C . ASP A 1 93 ? -10.391 27.375 24.906 1 72.62 93 ASP A C 1
ATOM 686 O O . ASP A 1 93 ? -9.391 27.484 25.625 1 72.62 93 ASP A O 1
ATOM 690 N N . VAL A 1 94 ? -10.43 26.906 23.734 1 73.38 94 VAL A N 1
ATOM 691 C CA . VAL A 1 94 ? -9.203 26.203 23.344 1 73.38 94 VAL A CA 1
ATOM 692 C C . VAL A 1 94 ? -8.281 27.172 22.609 1 73.38 94 VAL A C 1
ATOM 694 O O . VAL A 1 94 ? -7.059 26.984 22.594 1 73.38 94 VAL A O 1
ATOM 697 N N . VAL A 1 95 ? -8.805 28.234 22.172 1 74.19 95 VAL A N 1
ATOM 698 C CA . VAL A 1 95 ? -8.008 29.188 21.422 1 74.19 95 VAL A CA 1
ATOM 699 C C . VAL A 1 95 ? -7.289 30.141 22.375 1 74.19 95 VAL A C 1
ATOM 701 O O . VAL A 1 95 ? -6.184 30.609 22.094 1 74.19 95 VAL A O 1
ATOM 704 N N . GLN A 1 96 ? -7.91 30.266 23.516 1 75.81 96 GLN A N 1
ATOM 705 C CA . GLN A 1 96 ? -7.336 31.188 24.484 1 75.81 96 GLN A CA 1
ATOM 706 C C . GLN A 1 96 ? -6.016 30.656 25.031 1 75.81 96 GLN A C 1
ATOM 708 O O . GLN A 1 96 ? -5.734 29.469 24.938 1 75.81 96 GLN A O 1
ATOM 713 N N . THR A 1 97 ? -5.176 31.562 25.594 1 83 97 THR A N 1
ATOM 714 C CA . THR A 1 97 ? -3.848 31.172 26.047 1 83 97 THR A CA 1
ATOM 715 C C . THR A 1 97 ? -3.688 31.438 27.547 1 83 97 THR A C 1
ATOM 717 O O . THR A 1 97 ? -2.604 31.234 28.109 1 83 97 THR A O 1
ATOM 720 N N . LYS A 1 98 ? -4.695 31.812 28.141 1 81.38 98 LYS A N 1
ATOM 721 C CA . LYS A 1 98 ? -4.594 32.219 29.547 1 81.38 98 LYS A CA 1
ATOM 722 C C . LYS A 1 98 ? -4.48 30.984 30.453 1 81.38 98 LYS A C 1
ATOM 724 O O . LYS A 1 98 ? -3.74 31 31.438 1 81.38 98 LYS A O 1
ATOM 729 N N . LYS A 1 99 ? -5.266 30.094 30.141 1 81.5 99 LYS A N 1
ATOM 730 C CA . LYS A 1 99 ? -5.238 28.859 30.906 1 81.5 99 LYS A CA 1
ATOM 731 C C . LYS A 1 99 ? -5.02 27.641 30 1 81.5 99 LYS A C 1
ATOM 733 O O . LYS A 1 99 ? -5.629 27.547 28.938 1 81.5 99 LYS A O 1
ATOM 738 N N . ARG A 1 100 ? -4.152 26.859 30.453 1 83.31 100 ARG A N 1
ATOM 739 C CA . ARG A 1 100 ? -3.873 25.656 29.672 1 83.31 100 ARG A CA 1
ATOM 740 C C . ARG A 1 100 ? -5.066 24.703 29.672 1 83.31 100 ARG A C 1
ATOM 742 O O . ARG A 1 100 ? -5.605 24.375 30.719 1 83.31 100 ARG A O 1
ATOM 749 N N . VAL A 1 101 ? -5.484 24.438 28.531 1 74.62 101 VAL A N 1
ATOM 750 C CA . VAL A 1 101 ? -6.562 23.469 28.344 1 74.62 101 VAL A CA 1
ATOM 751 C C . VAL A 1 101 ? -6.016 22.219 27.672 1 74.62 101 VAL A C 1
ATOM 753 O O . VAL A 1 101 ? -5.312 22.297 26.656 1 74.62 101 VAL A O 1
ATOM 756 N N . ASP A 1 102 ? -6.285 21.078 28.34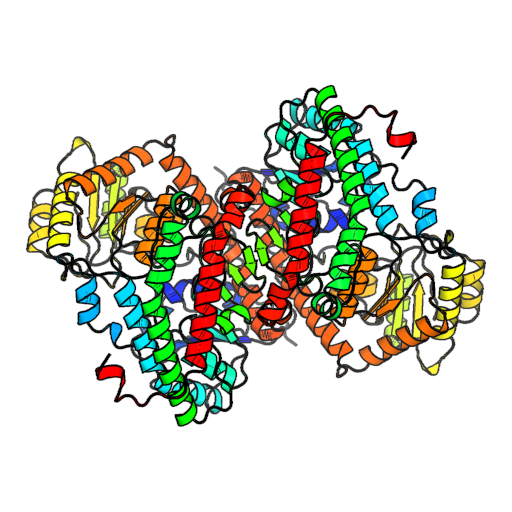4 1 74.06 102 ASP A N 1
ATOM 757 C CA . ASP A 1 102 ? -5.84 19.797 27.797 1 74.06 102 ASP A CA 1
ATOM 758 C C . ASP A 1 102 ? -6.594 19.438 26.516 1 74.06 102 ASP A C 1
ATOM 760 O O . ASP A 1 102 ? -7.828 19.422 26.516 1 74.06 102 ASP A O 1
ATOM 764 N N . ASN A 1 103 ? -5.898 19.25 25.5 1 75.56 103 ASN A N 1
ATOM 765 C CA . ASN A 1 103 ? -6.461 18.891 24.203 1 75.56 103 ASN A CA 1
ATOM 766 C C . ASN A 1 103 ? -7.375 17.672 24.328 1 75.56 103 ASN A C 1
ATOM 768 O O . ASN A 1 103 ? -8.305 17.516 23.531 1 75.56 103 ASN A O 1
ATOM 772 N N . THR A 1 104 ? -7.148 16.859 25.297 1 75.94 104 THR A N 1
ATOM 773 C CA . THR A 1 104 ? -7.945 15.648 25.516 1 75.94 104 THR A CA 1
ATOM 774 C C . THR A 1 104 ? -9.398 16 25.812 1 75.94 104 THR A C 1
ATOM 776 O O . THR A 1 104 ? -10.312 15.266 25.453 1 75.94 104 THR A O 1
ATOM 779 N N . LYS A 1 105 ? -9.523 17.125 26.453 1 75.62 105 LYS A N 1
ATOM 780 C CA . LYS A 1 105 ? -10.883 17.547 26.797 1 75.62 105 LYS A CA 1
ATOM 781 C C . LYS A 1 105 ? -11.703 17.797 25.531 1 75.62 105 LYS A C 1
ATOM 783 O O . LYS A 1 105 ? -12.883 17.453 25.469 1 75.62 105 LYS A O 1
ATOM 788 N N . ILE A 1 106 ? -11.07 18.391 24.594 1 77.69 106 ILE A N 1
ATOM 789 C CA . ILE A 1 106 ? -11.797 18.719 23.375 1 77.69 106 ILE A CA 1
ATOM 790 C C . ILE A 1 106 ? -12.141 17.438 22.609 1 77.69 106 ILE A C 1
ATOM 792 O O . ILE A 1 106 ? -13.203 17.344 21.984 1 77.69 106 ILE A O 1
ATOM 796 N N . PHE A 1 107 ? -11.32 16.5 22.656 1 80.88 107 PHE A N 1
ATOM 797 C CA . PHE A 1 107 ? -11.602 15.227 22.016 1 80.88 107 PHE A CA 1
ATOM 798 C C . PHE A 1 107 ? -12.734 14.492 22.719 1 80.88 107 PHE A C 1
ATOM 800 O O . PHE A 1 107 ? -13.547 13.828 22.094 1 80.88 107 PHE A O 1
ATOM 807 N N . LEU A 1 108 ? -12.711 14.656 24.047 1 80.06 108 LEU A N 1
ATOM 808 C CA . LEU A 1 108 ? -13.789 14.062 24.812 1 80.06 108 LEU A CA 1
ATOM 809 C C . LEU A 1 108 ? -15.133 14.695 24.469 1 80.06 108 LEU A C 1
ATOM 811 O O . LEU A 1 108 ? -16.141 13.992 24.312 1 80.06 108 LEU A O 1
ATOM 815 N N . ASP A 1 109 ? -15.094 15.953 24.297 1 80.75 109 ASP A N 1
ATOM 816 C CA . ASP A 1 109 ? -16.312 16.656 23.906 1 80.75 109 ASP A CA 1
ATOM 817 C C . ASP A 1 109 ? -16.75 16.25 22.5 1 80.75 109 ASP A C 1
ATOM 819 O O . ASP A 1 109 ? -17.938 16.125 22.219 1 80.75 109 ASP A O 1
ATOM 823 N N . ALA A 1 110 ? -15.75 16.141 21.656 1 83.69 110 ALA A N 1
ATOM 824 C CA . ALA A 1 110 ? -16.047 15.742 20.281 1 83.69 110 ALA A CA 1
ATOM 825 C C . ALA A 1 110 ? -16.797 14.422 20.234 1 83.69 110 ALA A C 1
ATOM 827 O O . ALA A 1 110 ? -17.688 14.234 19.406 1 83.69 110 ALA A O 1
ATOM 828 N N . ILE A 1 111 ? -16.469 13.484 21.094 1 85.44 111 ILE A N 1
ATOM 829 C CA . ILE A 1 111 ? -17.141 12.195 21.156 1 85.44 111 ILE A CA 1
ATOM 830 C C . ILE A 1 111 ? -18.625 12.406 21.469 1 85.44 111 ILE A C 1
ATOM 832 O O . ILE A 1 111 ? -19.484 11.797 20.828 1 85.44 111 ILE A O 1
ATOM 836 N N . ASN A 1 112 ? -18.844 13.32 22.359 1 85.12 112 ASN A N 1
ATOM 837 C CA . ASN A 1 112 ? -20.234 13.625 22.734 1 85.12 112 ASN A CA 1
ATOM 838 C C . ASN A 1 112 ? -20.969 14.328 21.609 1 85.12 112 ASN A C 1
ATOM 840 O O . ASN A 1 112 ? -22.141 14.062 21.359 1 85.12 112 ASN A O 1
ATOM 844 N N . TRP A 1 113 ? -20.281 15.219 20.969 1 86.25 113 TRP A N 1
ATOM 845 C CA . TRP A 1 113 ? -20.906 15.945 19.859 1 86.25 113 TRP A CA 1
ATOM 846 C C . TRP A 1 113 ? -21.312 14.984 18.75 1 86.25 113 TRP A C 1
ATOM 848 O O . TRP A 1 113 ? -22.391 15.133 18.156 1 86.25 113 TRP A O 1
ATOM 858 N N . ILE A 1 114 ? -20.484 14.039 18.469 1 88.88 114 ILE A N 1
ATOM 859 C CA . ILE A 1 114 ? -20.75 13.055 17.422 1 88.88 114 ILE A CA 1
ATOM 860 C C . ILE A 1 114 ? -21.953 12.195 17.812 1 88.88 114 ILE A C 1
ATOM 862 O O . ILE A 1 114 ? -22.812 11.906 16.984 1 88.88 114 ILE A O 1
ATOM 866 N N . ALA A 1 115 ? -21.984 11.859 19.078 1 91.25 115 ALA A N 1
ATOM 867 C CA . ALA A 1 115 ? -23.109 11.055 19.562 1 91.25 115 ALA A CA 1
ATOM 868 C C . ALA A 1 115 ? -24.422 11.836 19.5 1 91.25 115 ALA A C 1
ATOM 870 O O . ALA A 1 115 ? -25.484 11.266 19.25 1 91.25 115 ALA A O 1
ATOM 871 N N . ASP A 1 116 ? -24.328 13.109 19.719 1 90.75 116 ASP A N 1
ATOM 872 C CA . ASP A 1 116 ? -25.516 13.961 19.766 1 90.75 116 ASP A CA 1
ATOM 873 C C . ASP A 1 116 ? -26.172 14.055 18.391 1 90.75 116 ASP A C 1
ATOM 875 O O . ASP A 1 116 ? -27.406 14.164 18.297 1 90.75 116 ASP A O 1
ATOM 879 N N . ILE A 1 117 ? -25.391 14.031 17.391 1 92.75 117 ILE A N 1
ATOM 880 C CA . ILE A 1 117 ? -25.969 14.227 16.062 1 92.75 117 ILE A CA 1
ATOM 881 C C . ILE A 1 117 ? -26.203 12.875 15.398 1 92.75 117 ILE A C 1
ATOM 883 O O . ILE A 1 117 ? -26.656 12.812 14.25 1 92.75 117 ILE A O 1
ATOM 887 N N . TYR A 1 118 ? -25.938 11.82 16.047 1 96.31 118 TYR A N 1
ATOM 888 C CA . TYR A 1 118 ? -26.031 10.484 15.477 1 96.31 118 TYR A CA 1
ATOM 889 C C . TYR A 1 118 ? -27.453 10.188 15.016 1 96.31 118 TYR A C 1
ATOM 891 O O . TYR A 1 118 ? -27.656 9.789 13.867 1 96.31 118 TYR A O 1
ATOM 899 N N . GLU A 1 119 ? -28.438 10.352 15.883 1 97.69 119 GLU A N 1
ATOM 900 C CA . GLU A 1 119 ? -29.797 9.922 15.602 1 97.69 119 GLU A CA 1
ATOM 901 C C . GLU A 1 119 ? -30.391 10.703 14.43 1 97.69 119 GLU A C 1
ATOM 903 O O . GLU A 1 119 ? -30.875 10.109 13.469 1 97.69 119 GLU A O 1
ATOM 908 N N . PRO A 1 120 ? -30.344 12.055 14.469 1 97 120 PRO A N 1
ATOM 909 C CA . PRO A 1 120 ? -30.938 12.766 13.336 1 97 120 PRO A CA 1
ATOM 910 C C . PRO A 1 120 ? -30.234 12.477 12.016 1 97 120 PRO A C 1
ATOM 912 O O . PRO A 1 120 ? -30.875 12.359 10.969 1 97 120 PRO A O 1
ATOM 915 N N . ASN A 1 121 ? -28.969 12.359 12.008 1 97.38 121 ASN A N 1
ATOM 916 C CA . ASN A 1 121 ? -28.219 12.133 10.781 1 97.38 121 ASN A CA 1
ATOM 917 C C . ASN A 1 121 ? -28.453 10.719 10.242 1 97.38 121 ASN A C 1
ATOM 919 O O . ASN A 1 121 ? -28.578 10.531 9.031 1 97.38 121 ASN A O 1
ATOM 923 N N . THR A 1 122 ? -28.516 9.719 11.141 1 98.31 122 THR A N 1
ATOM 924 C CA . THR A 1 122 ? -28.797 8.352 10.711 1 98.31 122 THR A CA 1
ATOM 925 C C . THR A 1 122 ? -30.188 8.258 10.094 1 98.31 122 THR A C 1
ATOM 927 O O . THR A 1 122 ? -30.359 7.668 9.023 1 98.31 122 THR A O 1
ATOM 930 N N . ARG A 1 123 ? -31.156 8.844 10.789 1 98.19 123 ARG A N 1
ATOM 931 C CA . ARG A 1 123 ? -32.531 8.883 10.266 1 98.19 123 ARG A CA 1
ATOM 932 C C . ARG A 1 123 ? -32.562 9.5 8.875 1 98.19 123 ARG A C 1
ATOM 934 O O . ARG A 1 123 ? -33.156 8.93 7.945 1 98.19 123 ARG A O 1
ATOM 941 N N . THR A 1 124 ? -31.906 10.617 8.734 1 97.94 124 THR A N 1
ATOM 942 C CA . THR A 1 124 ? -31.922 11.383 7.492 1 97.94 124 THR A CA 1
ATOM 943 C C . THR A 1 124 ? -31.266 10.586 6.363 1 97.94 124 THR A C 1
ATOM 945 O O . THR A 1 124 ? -31.797 10.523 5.254 1 97.94 124 THR A O 1
ATOM 948 N N . LEU A 1 125 ? -30.156 10.016 6.625 1 98.06 125 LEU A N 1
ATOM 949 C CA . LEU A 1 125 ? -29.422 9.289 5.598 1 98.06 125 LEU A CA 1
ATOM 950 C C . LEU A 1 125 ? -30.156 8.016 5.191 1 98.06 125 LEU A C 1
ATOM 952 O O . LEU A 1 125 ? -30.203 7.672 4.012 1 98.06 125 LEU A O 1
ATOM 956 N N . ILE A 1 126 ? -30.734 7.285 6.133 1 98.19 126 ILE A N 1
ATOM 957 C CA . ILE A 1 126 ? -31.516 6.094 5.797 1 98.19 126 ILE A CA 1
ATOM 958 C C . ILE A 1 126 ? -32.688 6.473 4.891 1 98.19 126 ILE A C 1
ATOM 960 O O . ILE A 1 126 ? -32.906 5.824 3.869 1 98.19 126 ILE A O 1
ATOM 964 N N . GLU A 1 127 ? -33.375 7.508 5.297 1 97.5 127 GLU A N 1
ATOM 965 C CA . GLU A 1 127 ? -34.5 7.969 4.48 1 97.5 127 GLU A CA 1
ATOM 966 C C . GLU A 1 127 ? -34.031 8.344 3.074 1 97.5 127 GLU A C 1
ATOM 968 O O . GLU A 1 127 ? -34.688 7.977 2.088 1 97.5 127 GLU A O 1
ATOM 973 N N . TYR A 1 128 ? -32.969 9.055 3.01 1 97 128 TYR A N 1
ATOM 974 C CA . TYR A 1 128 ? -32.438 9.477 1.713 1 97 128 TYR A CA 1
ATOM 975 C C . TYR A 1 128 ? -32.062 8.273 0.859 1 97 128 TYR A C 1
ATOM 977 O O . TYR A 1 128 ? -32.406 8.203 -0.318 1 97 128 TYR A O 1
ATOM 985 N N . PHE A 1 129 ? -31.328 7.32 1.404 1 97.12 129 PHE A N 1
ATOM 986 C CA . PHE A 1 129 ? -30.844 6.148 0.681 1 97.12 129 PHE A CA 1
ATOM 987 C C . PHE A 1 129 ? -32 5.266 0.241 1 97.12 129 PHE A C 1
ATOM 989 O O . PHE A 1 129 ? -31.938 4.625 -0.811 1 97.12 129 PHE A O 1
ATOM 996 N N . GLU A 1 130 ? -33.062 5.195 0.905 1 95.94 130 GLU A N 1
ATOM 997 C CA . GLU A 1 130 ? -34.188 4.324 0.594 1 95.94 130 GLU A CA 1
ATOM 998 C C . GLU A 1 130 ? -35.125 4.98 -0.408 1 95.94 130 GLU A C 1
ATOM 1000 O O . GLU A 1 130 ? -35.75 4.293 -1.226 1 95.94 130 GLU A O 1
ATOM 1005 N N . THR A 1 131 ? -35.219 6.219 -0.366 1 93.31 131 THR A N 1
ATOM 1006 C CA . THR A 1 131 ? -36.281 6.863 -1.118 1 93.31 131 THR A CA 1
ATOM 1007 C C . THR A 1 131 ? -35.719 7.59 -2.34 1 93.31 131 THR A C 1
ATOM 1009 O O . THR A 1 131 ? -36.438 7.785 -3.328 1 93.31 131 THR A O 1
ATOM 1012 N N . HIS A 1 132 ? -34.531 8.023 -2.275 1 87.06 132 HIS A N 1
ATOM 1013 C CA . HIS A 1 132 ? -34.062 8.914 -3.33 1 87.06 132 HIS A CA 1
ATOM 1014 C C . HIS A 1 132 ? -33.062 8.195 -4.242 1 87.06 132 HIS A C 1
ATOM 1016 O O . HIS A 1 132 ? -33.281 8.117 -5.457 1 87.06 132 HIS A O 1
ATOM 1022 N N . GLU A 1 133 ? -31.969 7.758 -3.65 1 89.19 133 GLU A N 1
ATOM 1023 C CA . GLU A 1 133 ? -30.906 7.258 -4.512 1 89.19 133 GLU A CA 1
ATOM 1024 C C . GLU A 1 133 ? -30.047 6.227 -3.785 1 89.19 133 GLU A C 1
ATOM 1026 O O . GLU A 1 133 ? -29.766 6.379 -2.596 1 89.19 133 GLU A O 1
ATOM 1031 N N . LYS A 1 134 ? -29.75 5.168 -4.543 1 91.19 134 LYS A N 1
ATOM 1032 C CA . LYS A 1 134 ? -28.734 4.223 -4.082 1 91.19 134 LYS A CA 1
ATOM 1033 C C . LYS A 1 134 ? -27.406 4.449 -4.793 1 91.19 134 LYS A C 1
ATOM 1035 O O . LYS A 1 134 ? -27.375 4.852 -5.961 1 91.19 134 LYS A O 1
ATOM 1040 N N . PHE A 1 135 ? -26.391 4.254 -4.043 1 97.62 135 PHE A N 1
ATOM 1041 C CA . PHE A 1 135 ? -25.047 4.457 -4.574 1 97.62 135 PHE A CA 1
ATOM 1042 C C . PHE A 1 135 ? -24.281 3.135 -4.656 1 97.62 135 PHE A C 1
ATOM 1044 O O . PHE A 1 135 ? -24.609 2.188 -3.932 1 97.62 135 PHE A O 1
ATOM 1051 N N . ASP A 1 136 ? -23.328 3.08 -5.574 1 97.62 136 ASP A N 1
ATOM 1052 C CA . ASP A 1 136 ? -22.484 1.898 -5.684 1 97.62 136 ASP A CA 1
ATOM 1053 C C . ASP A 1 136 ? -21.516 1.806 -4.504 1 97.62 136 ASP A C 1
ATOM 1055 O O . ASP A 1 136 ? -21.047 0.719 -4.172 1 97.62 136 ASP A O 1
ATOM 1059 N N . LEU A 1 137 ? -21.219 2.992 -3.951 1 98.56 137 LEU A N 1
ATOM 1060 C CA . LEU A 1 137 ? -20.328 3.09 -2.793 1 98.56 137 LEU A CA 1
ATOM 1061 C C . LEU A 1 137 ? -20.609 4.367 -2.006 1 98.56 137 LEU A C 1
ATOM 1063 O O . LEU A 1 137 ? -20.812 5.43 -2.594 1 98.56 137 LEU A O 1
ATOM 1067 N N . VAL A 1 138 ? -20.656 4.258 -0.707 1 98.62 138 VAL A N 1
ATOM 1068 C CA . VAL A 1 138 ? -20.734 5.422 0.172 1 98.62 138 VAL A CA 1
ATOM 1069 C C . VAL A 1 138 ? -19.422 5.574 0.943 1 98.62 138 VAL A C 1
ATOM 1071 O O . VAL A 1 138 ? -19.016 4.664 1.664 1 98.62 138 VAL A O 1
ATOM 1074 N N . LEU A 1 139 ? -18.812 6.676 0.764 1 98.25 139 LEU A N 1
ATOM 1075 C CA . LEU A 1 139 ? -17.578 7.023 1.467 1 98.25 139 LEU A CA 1
ATOM 1076 C C . LEU A 1 139 ? -17.875 7.887 2.689 1 98.25 139 LEU A C 1
ATOM 1078 O O . LEU A 1 139 ? -18.328 9.023 2.555 1 98.25 139 LEU A O 1
ATOM 1082 N N . CYS A 1 140 ? -17.531 7.355 3.852 1 97.12 140 CYS A N 1
ATOM 1083 C CA . CYS A 1 140 ? -17.812 8.047 5.105 1 97.12 140 CYS A CA 1
ATOM 1084 C C . CYS A 1 140 ? -16.531 8.461 5.805 1 97.12 140 CYS A C 1
ATOM 1086 O O . CYS A 1 140 ? -15.547 7.719 5.793 1 97.12 140 CYS A O 1
ATOM 1088 N N . ASP A 1 141 ? -16.594 9.625 6.375 1 94.25 141 ASP A N 1
ATOM 1089 C CA . ASP A 1 141 ? -15.508 10 7.27 1 94.25 141 ASP A CA 1
ATOM 1090 C C . ASP A 1 141 ? -15.414 9.039 8.453 1 94.25 141 ASP A C 1
ATOM 1092 O O . ASP A 1 141 ? -16.438 8.562 8.953 1 94.25 141 ASP A O 1
ATOM 1096 N N . ALA A 1 142 ? -14.273 8.82 8.938 1 91.62 142 ALA A N 1
ATOM 1097 C CA . ALA A 1 142 ? -14 7.801 9.945 1 91.62 142 ALA A CA 1
ATOM 1098 C C . ALA A 1 142 ? -14.734 8.102 11.25 1 91.62 142 ALA A C 1
ATOM 1100 O O . ALA A 1 142 ? -14.969 7.207 12.062 1 91.62 142 ALA A O 1
ATOM 1101 N N . VAL A 1 143 ? -15.125 9.32 11.469 1 89.75 143 VAL A N 1
ATOM 1102 C CA . VAL A 1 143 ? -15.766 9.648 12.742 1 89.75 143 VAL A CA 1
ATOM 1103 C C . VAL A 1 143 ? -17.281 9.68 12.562 1 89.75 143 VAL A C 1
ATOM 1105 O O . VAL A 1 143 ? -18.016 9.867 13.531 1 89.75 143 VAL A O 1
ATOM 1108 N N . GLU A 1 144 ? -17.719 9.469 11.367 1 92.31 144 GLU A N 1
ATOM 1109 C CA . GLU A 1 144 ? -19.156 9.57 11.086 1 92.31 144 GLU A CA 1
ATOM 1110 C C . GLU A 1 144 ? -19.844 8.211 11.227 1 92.31 144 GLU A C 1
ATOM 1112 O O . GLU A 1 144 ? -20.25 7.609 10.234 1 92.31 144 GLU A O 1
ATOM 1117 N N . GLN A 1 145 ? -20.141 7.914 12.367 1 95 145 GLN A N 1
ATOM 1118 C CA . GLN A 1 145 ? -20.781 6.633 12.633 1 95 145 GLN A CA 1
ATOM 1119 C C . GLN A 1 145 ? -22.188 6.594 12.039 1 95 145 GLN A C 1
ATOM 1121 O O . GLN A 1 145 ? -22.656 5.539 11.586 1 95 145 GLN A O 1
ATOM 1126 N N . ALA A 1 146 ? -22.875 7.738 12.055 1 97.12 146 ALA A N 1
ATOM 1127 C CA . ALA A 1 146 ? -24.219 7.801 11.469 1 97.12 146 ALA A CA 1
ATOM 1128 C C . ALA A 1 146 ? -24.188 7.379 10.008 1 97.12 146 ALA A C 1
ATOM 1130 O O . ALA A 1 146 ? -25.047 6.598 9.562 1 97.12 146 ALA A O 1
ATOM 1131 N N . CYS A 1 147 ? -23.25 7.887 9.289 1 97.44 147 CYS A N 1
ATOM 1132 C CA . CYS A 1 147 ? -23.109 7.543 7.875 1 97.44 147 CYS A CA 1
ATOM 1133 C C . CYS A 1 147 ? -22.812 6.055 7.707 1 97.44 147 CYS A C 1
ATOM 1135 O O . CYS A 1 147 ? -23.422 5.391 6.863 1 97.44 147 CYS A O 1
ATOM 1137 N N . MET A 1 148 ? -21.953 5.531 8.477 1 97.94 148 MET A N 1
ATOM 1138 C CA . MET A 1 148 ? -21.547 4.133 8.367 1 97.94 148 MET A CA 1
ATOM 1139 C C . MET A 1 148 ? -22.703 3.201 8.688 1 97.94 148 MET A C 1
ATOM 1141 O O . MET A 1 148 ? -22.969 2.246 7.957 1 97.94 148 MET A O 1
ATOM 1145 N N . ASP A 1 149 ? -23.391 3.508 9.75 1 98.31 149 ASP A N 1
ATOM 1146 C CA . ASP A 1 149 ? -24.531 2.682 10.141 1 98.31 149 ASP A CA 1
ATOM 1147 C C . ASP A 1 149 ? -25.656 2.773 9.117 1 98.31 149 ASP A C 1
ATOM 1149 O O . ASP A 1 149 ? -26.281 1.765 8.773 1 98.31 149 ASP A O 1
ATOM 1153 N N . ALA A 1 150 ? -25.938 3.969 8.656 1 98.31 150 ALA A N 1
ATOM 1154 C CA . ALA A 1 150 ? -27 4.125 7.652 1 98.31 150 ALA A CA 1
ATOM 1155 C C . ALA A 1 150 ? -26.672 3.338 6.387 1 98.31 150 ALA A C 1
ATOM 1157 O O . ALA A 1 150 ? -27.547 2.717 5.789 1 98.31 150 ALA A O 1
ATOM 1158 N N . THR A 1 151 ? -25.422 3.436 5.98 1 98.12 151 THR A N 1
ATOM 1159 C CA . THR A 1 151 ? -24.969 2.711 4.797 1 98.12 151 THR A CA 1
ATOM 1160 C C . THR A 1 151 ? -25.156 1.207 4.98 1 98.12 151 THR A C 1
ATOM 1162 O O . THR A 1 151 ? -25.672 0.525 4.094 1 98.12 151 THR A O 1
ATOM 1165 N N . LYS A 1 152 ? -24.734 0.721 6.098 1 97.5 152 LYS A N 1
ATOM 1166 C CA . LYS A 1 152 ? -24.891 -0.7 6.398 1 97.5 152 LYS A CA 1
ATOM 1167 C C . LYS A 1 152 ? -26.359 -1.101 6.477 1 97.5 152 LYS A C 1
ATOM 1169 O O . LYS A 1 152 ? -26.75 -2.123 5.914 1 97.5 152 LYS A O 1
ATOM 1174 N N . GLU A 1 153 ? -27.156 -0.334 7.18 1 97.62 153 GLU A N 1
ATOM 1175 C CA . GLU A 1 153 ? -28.578 -0.614 7.371 1 97.62 153 GLU A CA 1
ATOM 1176 C C . GLU A 1 153 ? -29.312 -0.696 6.035 1 97.62 153 GLU A C 1
ATOM 1178 O O . GLU A 1 153 ? -30.25 -1.479 5.887 1 97.62 153 GLU A O 1
ATOM 1183 N N . THR A 1 154 ? -28.891 0.054 5.098 1 97.44 154 THR A N 1
ATOM 1184 C CA . THR A 1 154 ? -29.578 0.108 3.814 1 97.44 154 THR A CA 1
ATOM 1185 C C . THR A 1 154 ? -28.922 -0.831 2.807 1 97.44 154 THR A C 1
ATOM 1187 O O . THR A 1 154 ? -29.281 -0.822 1.624 1 97.44 154 THR A O 1
ATOM 1190 N N . GLY A 1 155 ? -27.938 -1.561 3.172 1 95.62 155 GLY A N 1
ATOM 1191 C CA . GLY A 1 155 ? -27.328 -2.611 2.367 1 95.62 155 GLY A CA 1
ATOM 1192 C C . GLY A 1 155 ? -26.406 -2.082 1.283 1 95.62 155 GLY A C 1
ATOM 1193 O O . GLY A 1 155 ? -26.234 -2.721 0.243 1 95.62 155 GLY A O 1
ATOM 1194 N N . GLN A 1 156 ? -25.906 -0.908 1.462 1 96.75 156 GLN A N 1
ATOM 1195 C CA . GLN A 1 156 ? -24.984 -0.333 0.477 1 96.75 156 GLN A CA 1
ATOM 1196 C C . GLN A 1 156 ? -23.531 -0.624 0.837 1 96.75 156 GLN A C 1
ATOM 1198 O O . GLN A 1 156 ? -23.234 -0.941 1.987 1 96.75 156 GLN A O 1
ATOM 1203 N N . LYS A 1 157 ? -22.625 -0.582 -0.174 1 97.81 157 LYS A N 1
ATOM 1204 C CA . LYS A 1 157 ? -21.188 -0.772 0.066 1 97.81 157 LYS A CA 1
ATOM 1205 C C . LYS A 1 157 ? -20.578 0.449 0.746 1 97.81 157 LYS A C 1
ATOM 1207 O O . LYS A 1 157 ? -20.938 1.586 0.425 1 97.81 157 LYS A O 1
ATOM 1212 N N . LEU A 1 158 ? -19.672 0.159 1.65 1 98.25 158 LEU A N 1
ATOM 1213 C CA . LEU A 1 158 ? -19.141 1.194 2.521 1 98.25 158 LEU A CA 1
ATOM 1214 C C . LEU A 1 158 ? -17.625 1.281 2.379 1 98.25 158 LEU A C 1
ATOM 1216 O O . LEU A 1 158 ? -16.938 0.255 2.297 1 98.25 158 LEU A O 1
ATOM 1220 N N . ALA A 1 159 ? -17.078 2.42 2.305 1 98.44 159 ALA A N 1
ATOM 1221 C CA . ALA A 1 159 ? -15.664 2.74 2.471 1 98.44 159 ALA A CA 1
ATOM 1222 C C . ALA A 1 159 ? -15.477 3.916 3.424 1 98.44 159 ALA A C 1
ATOM 1224 O O . ALA A 1 159 ? -16.422 4.672 3.684 1 98.44 159 ALA A O 1
ATOM 1225 N N . ILE A 1 160 ? -14.312 4.004 3.979 1 97.56 160 ILE A N 1
ATOM 1226 C CA . ILE A 1 160 ? -14.016 5 5.004 1 97.56 160 ILE A CA 1
ATOM 1227 C C . ILE A 1 160 ? -12.781 5.809 4.598 1 97.56 160 ILE A C 1
ATOM 1229 O O . ILE A 1 160 ? -11.891 5.297 3.918 1 97.56 160 ILE A O 1
ATOM 1233 N N . TYR A 1 161 ? -12.781 7.062 4.898 1 96.12 161 TYR A N 1
ATOM 1234 C CA . TYR A 1 161 ? -11.555 7.855 4.812 1 96.12 161 T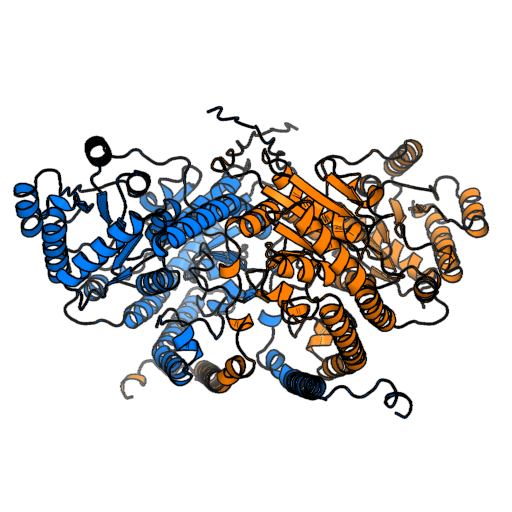YR A CA 1
ATOM 1235 C C . TYR A 1 161 ? -11.289 8.586 6.121 1 96.12 161 TYR A C 1
ATOM 1237 O O . TYR A 1 161 ? -12.227 8.984 6.82 1 96.12 161 TYR A O 1
ATOM 1245 N N . GLY A 1 162 ? -10.055 8.711 6.484 1 92.44 162 GLY A N 1
ATOM 1246 C CA . GLY A 1 162 ? -9.68 9.344 7.742 1 92.44 162 GLY A CA 1
ATOM 1247 C C . GLY A 1 162 ? -8.211 9.148 8.094 1 92.44 162 GLY A C 1
ATOM 1248 O O . GLY A 1 162 ? -7.441 8.625 7.289 1 92.44 162 GLY A O 1
ATOM 1249 N N . PRO A 1 163 ? -7.852 9.625 9.227 1 90.25 163 PRO A N 1
ATOM 1250 C CA . PRO A 1 163 ? -6.449 9.531 9.641 1 90.25 163 PRO A CA 1
ATOM 1251 C C . PRO A 1 163 ? -6.078 8.141 10.148 1 90.25 163 PRO A C 1
ATOM 1253 O O . PRO A 1 163 ? -6.945 7.391 10.609 1 90.25 163 PRO A O 1
ATOM 1256 N N . LEU A 1 164 ? -4.816 7.816 10.07 1 88.75 164 LEU A N 1
ATOM 1257 C CA . LEU A 1 164 ? -4.281 6.602 10.688 1 88.75 164 LEU A CA 1
ATOM 1258 C C . LEU A 1 164 ? -4.324 6.695 12.203 1 88.75 164 LEU A C 1
ATOM 1260 O O . LEU A 1 164 ? -4.117 7.773 12.773 1 88.75 164 LEU A O 1
ATOM 1264 N N . GLY A 1 165 ? -4.535 5.594 12.797 1 79.31 165 GLY A N 1
ATOM 1265 C CA . GLY A 1 165 ? -4.453 5.531 14.25 1 79.31 165 GLY A CA 1
ATOM 1266 C C . GLY A 1 165 ? -5.773 5.816 14.938 1 79.31 165 GLY A C 1
ATOM 1267 O O . GLY A 1 165 ? -5.887 5.668 16.156 1 79.31 165 GLY A O 1
ATOM 1268 N N . GLN A 1 166 ? -6.684 6.219 14.086 1 77.25 166 GLN A N 1
ATOM 1269 C CA . GLN A 1 166 ? -7.996 6.441 14.68 1 77.25 166 GLN A CA 1
ATOM 1270 C C . GLN A 1 166 ? -8.539 5.16 15.312 1 77.25 166 GLN A C 1
ATOM 1272 O O . GLN A 1 166 ? -8.523 4.098 14.688 1 77.25 166 GLN A O 1
ATOM 1277 N N . TYR A 1 167 ? -8.922 5.18 16.562 1 71 167 TYR A N 1
ATOM 1278 C CA . TYR A 1 167 ? -9.422 4.051 17.344 1 71 167 TYR A CA 1
ATOM 1279 C C . TYR A 1 167 ? -8.367 2.957 17.469 1 71 167 TYR A C 1
ATOM 1281 O O . TYR A 1 167 ? -8.695 1.785 17.656 1 71 167 TYR A O 1
ATOM 1289 N N . GLY A 1 168 ? -7.16 3.289 17.062 1 73 168 GLY A N 1
ATOM 1290 C CA . GLY A 1 168 ? -6.078 2.324 17.141 1 73 168 GLY A CA 1
ATOM 1291 C C . GLY A 1 168 ? -5.855 1.555 15.852 1 73 168 GLY A C 1
ATOM 1292 O O . GLY A 1 168 ? -4.938 0.741 15.758 1 73 168 GLY A O 1
ATOM 1293 N N . VAL A 1 169 ? -6.664 1.809 14.883 1 76.19 169 VAL A N 1
ATOM 1294 C CA . VAL A 1 169 ? -6.52 1.1 13.617 1 76.19 169 VAL A CA 1
ATOM 1295 C C . VAL A 1 169 ? -5.328 1.665 12.844 1 76.19 169 VAL A C 1
ATOM 1297 O O . VAL A 1 169 ? -5.246 2.875 12.617 1 76.19 169 VAL A O 1
ATOM 1300 N N . GLY A 1 170 ? -4.441 0.769 12.539 1 75.12 170 GLY A N 1
ATOM 1301 C CA . GLY A 1 170 ? -3.225 1.211 11.875 1 75.12 170 GLY A CA 1
ATOM 1302 C C . GLY A 1 170 ? -2.219 1.83 12.828 1 75.12 170 GLY A C 1
ATOM 1303 O O . GLY A 1 170 ? -1.54 2.799 12.477 1 75.12 170 GLY A O 1
ATOM 1304 N N . SER A 1 171 ? -2.283 1.428 14.023 1 78.5 171 SER A N 1
ATOM 1305 C CA . SER A 1 171 ? -1.285 1.856 14.992 1 78.5 171 SER A CA 1
ATOM 1306 C C . SER A 1 171 ? -0.378 0.7 15.398 1 78.5 171 SER A C 1
ATOM 1308 O O . SER A 1 171 ? -0.695 -0.464 15.148 1 78.5 171 SER A O 1
ATOM 1310 N N . ASP A 1 172 ? 0.779 1.062 15.953 1 83.31 172 ASP A N 1
ATOM 1311 C CA . ASP A 1 172 ? 1.741 0.118 16.516 1 83.31 172 ASP A CA 1
ATOM 1312 C C . ASP A 1 172 ? 2.199 0.557 17.906 1 83.31 172 ASP A C 1
ATOM 1314 O O . ASP A 1 172 ? 2.066 1.728 18.266 1 83.31 172 ASP A O 1
ATOM 1318 N N . TRP A 1 173 ? 2.77 -0.322 18.609 1 79.12 173 TRP A N 1
ATOM 1319 C CA . TRP A 1 173 ? 3.064 -0.07 20.016 1 79.12 173 TRP A CA 1
ATOM 1320 C C . TRP A 1 173 ? 4.113 1.028 20.172 1 79.12 173 TRP A C 1
ATOM 1322 O O . TRP A 1 173 ? 4.141 1.737 21.172 1 79.12 173 TRP A O 1
ATOM 1332 N N . TYR A 1 174 ? 4.953 1.173 19.203 1 85.94 174 TYR A N 1
ATOM 1333 C CA . TYR A 1 174 ? 6.074 2.096 19.344 1 85.94 174 TYR A CA 1
ATOM 1334 C C . TYR A 1 174 ? 5.695 3.488 18.859 1 85.94 174 TYR A C 1
ATOM 1336 O O . TYR A 1 174 ? 6.492 4.426 18.938 1 85.94 174 TYR A O 1
ATOM 1344 N N . VAL A 1 175 ? 4.488 3.617 18.328 1 86 175 VAL A N 1
ATOM 1345 C CA . VAL A 1 175 ? 3.992 4.918 17.906 1 86 175 VAL A CA 1
ATOM 1346 C C . VAL A 1 175 ? 3.252 5.598 19.047 1 86 175 VAL A C 1
ATOM 1348 O O . VAL A 1 175 ? 2.295 5.043 19.594 1 86 175 VAL A O 1
ATOM 1351 N N . PRO A 1 176 ? 3.699 6.73 19.422 1 83.12 176 PRO A N 1
ATOM 1352 C CA . PRO A 1 176 ? 3.006 7.422 20.516 1 83.12 176 PRO A CA 1
ATOM 1353 C C . PRO A 1 176 ? 1.542 7.715 20.188 1 83.12 176 PRO A C 1
ATOM 1355 O O . PRO A 1 176 ? 1.184 7.871 19.016 1 83.12 176 PRO A O 1
ATOM 1358 N N . ASP A 1 177 ? 0.838 7.859 21.234 1 73.25 177 ASP A N 1
ATOM 1359 C CA . ASP A 1 177 ? -0.583 8.156 21.094 1 73.25 177 ASP A CA 1
ATOM 1360 C C . ASP A 1 177 ? -0.793 9.562 20.531 1 73.25 177 ASP A C 1
ATOM 1362 O O . ASP A 1 177 ? -0.078 10.5 20.906 1 73.25 177 ASP A O 1
ATOM 1366 N N . PHE A 1 178 ? -1.824 9.719 19.75 1 75.44 178 PHE A N 1
ATOM 1367 C CA . PHE A 1 178 ? -2.053 11.008 19.125 1 75.44 178 PHE A CA 1
ATOM 1368 C C . PHE A 1 178 ? -2.553 12.031 20.125 1 75.44 178 PHE A C 1
ATOM 1370 O O . PHE A 1 178 ? -2.439 13.242 19.906 1 75.44 178 PHE A O 1
ATOM 1377 N N . LEU A 1 179 ? -3.014 11.578 21.328 1 74.5 179 LEU A N 1
ATOM 1378 C CA . LEU A 1 179 ? -3.516 12.484 22.359 1 74.5 179 LEU A CA 1
ATOM 1379 C C . LEU A 1 179 ? -2.377 13 23.234 1 74.5 179 LEU A C 1
ATOM 1381 O O . LEU A 1 179 ? -2.541 13.984 23.953 1 74.5 179 LEU A O 1
ATOM 1385 N N . ASP A 1 180 ? -1.353 12.266 23.172 1 77.75 180 ASP A N 1
ATOM 1386 C CA . ASP A 1 180 ? -0.162 12.656 23.922 1 77.75 180 ASP A CA 1
ATOM 1387 C C . ASP A 1 180 ? 1.095 12.516 23.062 1 77.75 180 ASP A C 1
ATOM 1389 O O . ASP A 1 180 ? 1.932 11.648 23.312 1 77.75 180 ASP A O 1
ATOM 1393 N N . PRO A 1 181 ? 1.198 13.438 22.188 1 84.12 181 PRO A N 1
ATOM 1394 C CA . PRO A 1 181 ? 2.344 13.312 21.281 1 84.12 181 PRO A CA 1
ATOM 1395 C C . PRO A 1 181 ? 3.678 13.547 21.984 1 84.12 181 PRO A C 1
ATOM 1397 O O . PRO A 1 181 ? 3.803 14.477 22.797 1 84.12 181 PRO A O 1
ATOM 1400 N N . MET A 1 182 ? 4.602 12.688 21.781 1 87.56 182 MET A N 1
ATOM 1401 C CA . MET A 1 182 ? 5.961 12.773 22.312 1 87.56 182 MET A CA 1
ATOM 1402 C C . MET A 1 182 ? 6.953 12.125 21.344 1 87.56 182 MET A C 1
ATOM 1404 O O . MET A 1 182 ? 6.559 11.406 20.422 1 87.56 182 MET A O 1
ATOM 1408 N N . PRO A 1 183 ? 8.148 12.492 21.547 1 89.88 183 PRO A N 1
ATOM 1409 C CA . PRO A 1 183 ? 9.141 11.852 20.688 1 89.88 183 PRO A CA 1
ATOM 1410 C C . PRO A 1 183 ? 9.102 10.328 20.781 1 89.88 183 PRO A C 1
ATOM 1412 O O . PRO A 1 183 ? 9.031 9.773 21.891 1 89.88 183 PRO A O 1
ATOM 1415 N N . MET A 1 184 ? 9.18 9.719 19.703 1 89.88 184 MET A N 1
ATOM 1416 C CA . MET A 1 184 ? 9.031 8.266 19.609 1 89.88 184 MET A CA 1
ATOM 1417 C C . MET A 1 184 ? 10.078 7.551 20.453 1 89.88 184 MET A C 1
ATOM 1419 O O . MET A 1 184 ? 9.773 6.574 21.141 1 89.88 184 MET A O 1
ATOM 1423 N N . GLU A 1 185 ? 11.344 8.047 20.375 1 89.62 185 GLU A N 1
ATOM 1424 C CA . GLU A 1 185 ? 12.414 7.391 21.109 1 89.62 185 GLU A CA 1
ATOM 1425 C C . GLU A 1 185 ? 12.164 7.453 22.609 1 89.62 185 GLU A C 1
ATOM 1427 O O . GLU A 1 185 ? 12.477 6.508 23.344 1 89.62 185 GLU A O 1
ATOM 1432 N N . GLU A 1 186 ? 11.57 8.578 23.016 1 89.44 186 GLU A N 1
ATOM 1433 C CA . GLU A 1 186 ? 11.203 8.695 24.422 1 89.44 186 GLU A CA 1
ATOM 1434 C C . GLU A 1 186 ? 10.07 7.738 24.766 1 89.44 186 GLU A C 1
ATOM 1436 O O . GLU A 1 186 ? 10.086 7.109 25.828 1 89.44 186 GLU A O 1
ATOM 1441 N N . TRP A 1 187 ? 9.156 7.648 23.906 1 87.81 187 TRP A N 1
ATOM 1442 C CA . TRP A 1 187 ? 8.031 6.73 24.062 1 87.81 187 TRP A CA 1
ATOM 1443 C C . TRP A 1 187 ? 8.516 5.289 24.172 1 87.81 187 TRP A C 1
ATOM 1445 O O . TRP A 1 187 ? 8.109 4.555 25.078 1 87.81 187 TRP A O 1
ATOM 1455 N N . ILE A 1 188 ? 9.414 4.934 23.328 1 86.62 188 ILE A N 1
ATOM 1456 C CA . ILE A 1 188 ? 9.914 3.566 23.266 1 86.62 188 ILE A CA 1
ATOM 1457 C C . ILE A 1 188 ? 10.734 3.256 24.516 1 86.62 188 ILE A C 1
ATOM 1459 O O . ILE A 1 188 ? 10.609 2.176 25.094 1 86.62 188 ILE A O 1
ATOM 1463 N N . ALA A 1 189 ? 11.477 4.203 25 1 85.62 189 ALA A N 1
ATOM 1464 C CA . ALA A 1 189 ? 12.445 3.99 26.078 1 85.62 189 ALA A CA 1
ATOM 1465 C C . ALA A 1 189 ? 11.75 3.943 27.438 1 85.62 189 ALA A C 1
ATOM 1467 O O . ALA A 1 189 ? 12.281 3.373 28.391 1 85.62 189 ALA A O 1
ATOM 1468 N N . SER A 1 190 ? 10.539 4.477 27.578 1 85.75 190 SER A N 1
ATOM 1469 C CA . SER A 1 190 ? 9.938 4.637 28.906 1 85.75 190 SER A CA 1
ATOM 1470 C C . SER A 1 190 ? 8.633 3.859 29.016 1 85.75 190 SER A C 1
ATOM 1472 O O . SER A 1 190 ? 7.566 4.379 28.672 1 85.75 190 SER A O 1
ATOM 1474 N N . PRO A 1 191 ? 8.672 2.771 29.641 1 79.81 191 PRO A N 1
ATOM 1475 C CA . PRO A 1 191 ? 7.422 2.041 29.875 1 79.81 191 PRO A CA 1
ATOM 1476 C C . PRO A 1 191 ? 6.449 2.814 30.766 1 79.81 191 PRO A C 1
ATOM 1478 O O . PRO A 1 191 ? 5.23 2.672 30.625 1 79.81 191 PRO A O 1
ATOM 1481 N N . TRP A 1 192 ? 7.012 3.617 31.578 1 83.06 192 TRP A N 1
ATOM 1482 C CA . TRP A 1 192 ? 6.172 4.391 32.5 1 83.06 192 TRP A CA 1
ATOM 1483 C C . TRP A 1 192 ? 5.367 5.438 31.719 1 83.06 192 TRP A C 1
ATOM 1485 O O . TRP A 1 192 ? 4.195 5.68 32.031 1 83.06 192 TRP A O 1
ATOM 1495 N N . LYS A 1 193 ? 5.996 6.082 30.812 1 82.94 193 LYS A N 1
ATOM 1496 C CA . LYS A 1 193 ? 5.277 7.062 30 1 82.94 193 LYS A CA 1
ATOM 1497 C C . LYS A 1 193 ? 4.176 6.395 29.172 1 82.94 193 LYS A C 1
ATOM 1499 O O . LYS A 1 193 ? 3.088 6.953 29.016 1 82.94 193 LYS A O 1
ATOM 1504 N N . ARG A 1 194 ? 4.473 5.258 28.688 1 81.19 194 ARG A N 1
ATOM 1505 C CA . ARG A 1 194 ? 3.455 4.516 27.953 1 81.19 194 ARG A CA 1
ATOM 1506 C C . ARG A 1 194 ? 2.289 4.133 28.844 1 81.19 194 ARG A C 1
ATOM 1508 O O . ARG A 1 194 ? 1.126 4.281 28.469 1 81.19 194 ARG A O 1
ATOM 1515 N N . ALA A 1 195 ? 2.602 3.658 30.047 1 78.31 195 ALA A N 1
ATOM 1516 C CA . ALA A 1 195 ? 1.562 3.281 31 1 78.31 195 ALA A CA 1
ATOM 1517 C C . ALA A 1 195 ? 0.701 4.484 31.375 1 78.31 195 ALA A C 1
ATOM 1519 O O . ALA A 1 195 ? -0.525 4.379 31.453 1 78.31 195 ALA A O 1
ATOM 1520 N N . LYS A 1 196 ? 1.354 5.531 31.625 1 80.19 196 LYS A N 1
ATOM 1521 C CA . LYS A 1 196 ? 0.637 6.754 31.984 1 80.19 196 LYS A CA 1
ATOM 1522 C C . LYS A 1 196 ? -0.298 7.188 30.859 1 80.19 196 LYS A C 1
ATOM 1524 O O . LYS A 1 196 ? -1.42 7.633 31.109 1 80.19 196 LYS A O 1
ATOM 1529 N N . SER A 1 197 ? 0.193 7.117 29.688 1 76.88 197 SER A N 1
ATOM 1530 C CA . SER A 1 197 ? -0.629 7.492 28.547 1 76.88 197 SER A CA 1
ATOM 1531 C C . SER A 1 197 ? -1.893 6.641 28.469 1 76.88 197 SER A C 1
ATOM 1533 O O . SER A 1 197 ? -2.965 7.145 28.125 1 76.88 197 SER A O 1
ATOM 1535 N N . TYR A 1 198 ? -1.824 5.461 28.812 1 73.5 198 TYR A N 1
ATOM 1536 C CA . TYR A 1 198 ? -2.99 4.586 28.781 1 73.5 198 TYR A CA 1
ATOM 1537 C C . TYR A 1 198 ? -3.959 4.926 29.906 1 73.5 198 TYR A C 1
ATOM 1539 O O . TYR A 1 198 ? -5.176 4.84 29.734 1 73.5 198 TYR A O 1
ATOM 1547 N N . ILE A 1 199 ? -3.371 5.242 30.984 1 77.25 199 ILE A N 1
ATOM 1548 C CA . ILE A 1 199 ? -4.207 5.652 32.125 1 77.25 199 ILE A CA 1
ATOM 1549 C C . ILE A 1 199 ? -4.941 6.941 31.766 1 77.25 199 ILE A C 1
ATOM 1551 O O . ILE A 1 199 ? -6.117 7.102 32.094 1 77.25 199 ILE A O 1
ATOM 1555 N N . ASP A 1 200 ? -4.262 7.746 31.062 1 75 200 ASP A N 1
ATOM 1556 C CA . ASP A 1 200 ? -4.844 9.031 30.672 1 75 200 ASP A CA 1
ATOM 1557 C C . ASP A 1 200 ? -5.965 8.828 29.656 1 75 200 ASP A C 1
ATOM 1559 O O . ASP A 1 200 ? -6.766 9.742 29.422 1 75 200 ASP A O 1
ATOM 1563 N N . LEU A 1 201 ? -6.039 7.633 29.156 1 75.75 201 LEU A N 1
ATOM 1564 C CA . LEU A 1 201 ? -7.074 7.336 28.172 1 75.75 201 LEU A CA 1
ATOM 1565 C C . LEU A 1 201 ? -8.367 6.895 28.859 1 75.75 201 LEU A C 1
ATOM 1567 O O . LEU A 1 201 ? -9.414 6.805 28.219 1 75.75 201 LEU A O 1
ATOM 1571 N N . ILE A 1 202 ? -8.367 6.688 30.141 1 77.81 202 ILE A N 1
ATOM 1572 C CA . ILE A 1 202 ? -9.508 6.129 30.859 1 77.81 202 ILE A CA 1
ATOM 1573 C C . ILE A 1 202 ? -10.727 7.035 30.688 1 77.81 202 ILE A C 1
ATOM 1575 O O . ILE A 1 202 ? -11.82 6.562 30.375 1 77.81 202 ILE A O 1
ATOM 1579 N N . PRO A 1 203 ? -10.562 8.375 30.828 1 79.25 203 PRO A N 1
ATOM 1580 C CA . PRO A 1 203 ? -11.734 9.227 30.578 1 79.25 203 PRO A CA 1
ATOM 1581 C C . PRO A 1 203 ? -12.297 9.055 29.172 1 79.25 203 PRO A C 1
ATOM 1583 O O . PRO A 1 203 ? -13.516 9.148 28.969 1 79.25 203 PRO A O 1
ATOM 1586 N N . PHE A 1 204 ? -11.477 8.836 28.25 1 78.12 204 PHE A N 1
ATOM 1587 C CA . PHE A 1 204 ? -11.914 8.617 26.875 1 78.12 204 PHE A CA 1
ATOM 1588 C C . PHE A 1 204 ? -12.711 7.316 26.766 1 78.12 204 PHE A C 1
ATOM 1590 O O . PHE A 1 204 ? -13.711 7.258 26.047 1 78.12 204 PHE A O 1
ATOM 1597 N N . VAL A 1 205 ? -12.242 6.383 27.438 1 76.56 205 VAL A N 1
ATOM 1598 C CA . VAL A 1 205 ? -12.938 5.102 27.438 1 76.56 205 VAL A CA 1
ATOM 1599 C C . VAL A 1 205 ? -14.336 5.273 28.016 1 76.56 205 VAL A C 1
ATOM 1601 O O . VAL A 1 205 ? -15.312 4.766 27.453 1 76.56 205 VAL A O 1
ATOM 1604 N N . VAL A 1 206 ? -14.406 5.98 29.078 1 82.69 206 VAL A N 1
ATOM 1605 C CA . VAL A 1 206 ? -15.695 6.215 29.734 1 82.69 206 VAL A CA 1
ATOM 1606 C C . VAL A 1 206 ? -16.609 6.996 28.797 1 82.69 206 VAL A C 1
ATOM 1608 O O . VAL A 1 206 ? -17.781 6.645 28.625 1 82.69 206 VAL A O 1
ATOM 1611 N N . ALA A 1 207 ? -16.031 8.047 28.188 1 82.31 207 ALA A N 1
ATOM 1612 C CA . ALA A 1 207 ? -16.812 8.852 27.266 1 82.31 207 ALA A CA 1
ATOM 1613 C C . ALA A 1 207 ? -17.312 8.016 26.094 1 82.31 207 ALA A C 1
ATOM 1615 O O . ALA A 1 207 ? -18.438 8.18 25.641 1 82.31 207 ALA A O 1
ATOM 1616 N N . THR A 1 208 ? -16.469 7.168 25.641 1 83.25 208 THR A N 1
ATOM 1617 C CA . THR A 1 208 ? -16.828 6.305 24.531 1 83.25 208 THR A CA 1
ATOM 1618 C C . THR A 1 208 ? -17.938 5.336 24.922 1 83.25 208 THR A C 1
ATOM 1620 O O . THR A 1 208 ? -18.828 5.035 24.125 1 83.25 208 THR A O 1
ATOM 1623 N N . LEU A 1 209 ? -17.922 4.879 26.125 1 86 209 LEU A N 1
ATOM 1624 C CA . LEU A 1 209 ? -18.969 3.992 26.625 1 86 209 LEU A CA 1
ATOM 1625 C C . LEU A 1 209 ? -20.297 4.727 26.719 1 86 209 LEU A C 1
ATOM 1627 O O . LEU A 1 209 ? -21.344 4.176 26.359 1 86 209 LEU A O 1
ATOM 1631 N N . GLN A 1 210 ? -20.219 5.891 27.203 1 88.38 210 GLN A N 1
ATOM 1632 C CA . GLN A 1 210 ? -21.438 6.699 27.281 1 88.38 210 GLN A CA 1
ATOM 1633 C C . GLN A 1 210 ? -22 6.977 25.891 1 88.38 210 GLN A C 1
ATOM 1635 O O . GLN A 1 210 ? -23.203 6.891 25.672 1 88.38 210 GLN A O 1
ATOM 1640 N N . ALA A 1 211 ? -21.094 7.348 25.031 1 89.69 211 ALA A N 1
ATOM 1641 C CA . ALA A 1 211 ? -21.5 7.559 23.641 1 89.69 211 ALA A CA 1
ATOM 1642 C C . ALA A 1 211 ? -22.125 6.297 23.062 1 89.69 211 ALA A C 1
ATOM 1644 O O . ALA A 1 211 ? -23.109 6.363 22.312 1 89.69 211 ALA A O 1
ATOM 1645 N N . ARG A 1 212 ? -21.578 5.18 23.391 1 90.94 212 ARG A N 1
ATOM 1646 C CA . ARG A 1 212 ? -22.078 3.893 22.938 1 90.94 212 ARG A CA 1
ATOM 1647 C C . ARG A 1 212 ? -23.531 3.693 23.359 1 90.94 212 ARG A C 1
ATOM 1649 O O . ARG A 1 212 ? -24.375 3.307 22.547 1 90.94 212 ARG A O 1
ATOM 1656 N N . TRP A 1 213 ? -23.812 3.982 24.562 1 93.44 213 TRP A N 1
ATOM 1657 C CA . TRP A 1 213 ? -25.156 3.797 25.094 1 93.44 213 TRP A CA 1
ATOM 1658 C C . TRP A 1 213 ? -26.141 4.75 24.422 1 93.44 213 TRP A C 1
ATOM 1660 O O . TRP A 1 213 ? -27.281 4.371 24.125 1 93.44 213 TRP A O 1
ATOM 1670 N N . LYS A 1 214 ? -25.656 5.934 24.234 1 94.19 214 LYS A N 1
ATOM 1671 C CA . LYS A 1 214 ? -26.484 6.914 23.531 1 94.19 214 LYS A CA 1
ATOM 1672 C C . LYS A 1 214 ? -26.797 6.453 22.109 1 94.19 214 LYS A C 1
ATOM 1674 O O . LYS A 1 214 ? -27.938 6.57 21.656 1 94.19 214 LYS A O 1
ATOM 1679 N N . VAL A 1 215 ? -25.859 5.918 21.438 1 95.88 215 VAL A N 1
ATOM 1680 C CA . VAL A 1 215 ? -26.016 5.457 20.062 1 95.88 215 VAL A CA 1
ATOM 1681 C C . VAL A 1 215 ? -26.922 4.234 20.031 1 95.88 215 VAL A C 1
ATOM 1683 O O . VAL A 1 215 ? -27.828 4.145 19.188 1 95.88 215 VAL A O 1
ATOM 1686 N N . GLN A 1 216 ? -26.75 3.332 20.938 1 96.12 216 GLN A N 1
ATOM 1687 C CA . GLN A 1 216 ? -27.578 2.139 21 1 96.12 216 GLN A CA 1
ATOM 1688 C C . GLN A 1 216 ? -29.047 2.504 21.25 1 96.12 216 GLN A C 1
ATOM 1690 O O . GLN A 1 216 ? -29.938 1.922 20.641 1 96.12 216 GLN A O 1
ATOM 1695 N N . ALA A 1 217 ? -29.219 3.389 22.141 1 96.75 217 ALA A N 1
ATOM 1696 C CA . ALA A 1 217 ? -30.578 3.857 22.406 1 96.75 217 ALA A CA 1
ATOM 1697 C C . ALA A 1 217 ? -31.188 4.492 21.156 1 96.75 217 ALA A C 1
ATOM 1699 O O . ALA A 1 217 ? -32.375 4.277 20.859 1 96.75 217 ALA A O 1
ATOM 1700 N N . ALA A 1 218 ? -30.406 5.297 20.516 1 97.81 218 ALA A N 1
ATOM 1701 C CA . ALA A 1 218 ? -30.859 5.918 19.281 1 97.81 218 ALA A CA 1
ATOM 1702 C C . ALA A 1 218 ? -31.219 4.867 18.234 1 97.81 218 ALA A C 1
ATOM 1704 O O . ALA A 1 218 ? -32.219 5 17.516 1 97.81 218 ALA A O 1
ATOM 1705 N N . GLN A 1 219 ? -30.391 3.844 18.078 1 97.81 219 GLN A N 1
ATOM 1706 C CA . GLN A 1 219 ? -30.656 2.758 17.141 1 97.81 219 GLN A CA 1
ATOM 1707 C C . GLN A 1 219 ? -32 2.088 17.438 1 97.81 219 GLN A C 1
ATOM 1709 O O . GLN A 1 219 ? -32.75 1.782 16.516 1 97.81 219 GLN A O 1
ATOM 1714 N N . ALA A 1 220 ? -32.219 1.868 18.672 1 97.25 220 ALA A N 1
ATOM 1715 C CA . ALA A 1 220 ? -33.5 1.262 19.094 1 97.25 220 ALA A CA 1
ATOM 1716 C C . ALA A 1 220 ? -34.688 2.152 18.719 1 97.25 220 ALA A C 1
ATOM 1718 O O . ALA A 1 220 ? -35.688 1.669 18.203 1 97.25 220 ALA A O 1
ATOM 1719 N N . ARG A 1 221 ? -34.562 3.42 19 1 97.88 221 ARG A N 1
ATOM 1720 C CA . ARG A 1 221 ? -35.625 4.359 18.688 1 97.88 221 ARG A CA 1
ATOM 1721 C C . ARG A 1 221 ? -35.875 4.426 17.172 1 97.88 221 ARG A C 1
ATOM 1723 O O . ARG A 1 221 ? -37 4.605 16.734 1 97.88 221 ARG A O 1
ATOM 1730 N N . LEU A 1 222 ? -34.812 4.289 16.422 1 97.94 222 LEU A N 1
ATOM 1731 C CA . LEU A 1 222 ? -34.906 4.352 14.961 1 97.94 222 LEU A CA 1
ATOM 1732 C C . LEU A 1 222 ? -35.406 3.027 14.391 1 97.94 222 LEU A C 1
ATOM 1734 O O . LEU A 1 222 ? -35.75 2.949 13.219 1 97.94 222 LEU A O 1
ATOM 1738 N N . GLY A 1 223 ? -35.344 1.973 15.172 1 97.5 223 GLY A N 1
ATOM 1739 C CA . GLY A 1 223 ? -35.781 0.663 14.719 1 97.5 223 GLY A CA 1
ATOM 1740 C C . GLY A 1 223 ? -34.781 0.007 13.766 1 97.5 223 GLY A C 1
ATOM 1741 O O . GLY A 1 223 ? -35.188 -0.661 12.812 1 97.5 223 GLY A O 1
ATOM 1742 N N . LEU A 1 224 ? -33.531 0.323 13.984 1 97.56 224 LEU A N 1
ATOM 1743 C CA . LEU A 1 224 ? -32.562 -0.291 13.102 1 97.56 224 LEU A CA 1
ATOM 1744 C C . LEU A 1 224 ? -32.5 -1.803 13.297 1 97.56 224 LEU A C 1
ATOM 1746 O O . LEU A 1 224 ? -32.656 -2.293 14.414 1 97.56 224 LEU A O 1
ATOM 1750 N N . THR A 1 225 ? -32.25 -2.555 12.219 1 96.88 225 THR A N 1
ATOM 1751 C CA . THR A 1 225 ? -32.219 -4.012 12.258 1 96.88 225 THR A CA 1
ATOM 1752 C C . THR A 1 225 ? -30.781 -4.52 12.445 1 96.88 225 THR A C 1
ATOM 1754 O O . THR A 1 225 ? -30.578 -5.656 12.867 1 96.88 225 THR A O 1
ATOM 1757 N N . MET A 1 226 ? -29.875 -3.697 12.148 1 95.06 226 MET A N 1
ATOM 1758 C CA . MET A 1 226 ? -28.484 -4.098 12.281 1 95.06 226 MET A CA 1
ATOM 1759 C C . MET A 1 226 ? -28.078 -4.191 13.742 1 95.06 226 MET A C 1
ATOM 1761 O O . MET A 1 226 ? -28.609 -3.473 14.586 1 95.06 226 MET A O 1
ATOM 1765 N N . ASP A 1 227 ? -27.094 -5.023 14 1 93.19 227 ASP A N 1
ATOM 1766 C CA . ASP A 1 227 ? -26.453 -5.043 15.312 1 93.19 227 ASP A CA 1
ATOM 1767 C C . ASP A 1 227 ? -25.562 -3.822 15.508 1 93.19 227 ASP A C 1
ATOM 1769 O O . ASP A 1 227 ? -25.109 -3.215 14.539 1 93.19 227 ASP A O 1
ATOM 1773 N N . TYR A 1 228 ? -25.406 -3.5 16.766 1 94.25 228 TYR A N 1
ATOM 1774 C CA . TYR A 1 228 ? -24.469 -2.434 17.062 1 94.25 228 TYR A CA 1
ATOM 1775 C C . TYR A 1 228 ? -23.047 -2.826 16.641 1 94.25 228 TYR A C 1
ATOM 1777 O O . TYR A 1 228 ? -22.594 -3.936 16.938 1 94.25 228 TYR A O 1
ATOM 1785 N N . ILE A 1 229 ? -22.406 -2.008 15.922 1 93.38 229 ILE A N 1
ATOM 1786 C CA . ILE A 1 229 ? -21.031 -2.191 15.508 1 93.38 229 ILE A CA 1
ATOM 1787 C C . ILE A 1 229 ? -20.156 -1.12 16.141 1 93.38 229 ILE A C 1
ATOM 1789 O O . ILE A 1 229 ? -20.438 0.074 16.047 1 93.38 229 ILE A O 1
ATOM 1793 N N . GLU A 1 230 ? -19.094 -1.585 16.812 1 87.75 230 GLU A N 1
ATOM 1794 C CA . GLU A 1 230 ? -18.156 -0.621 17.359 1 87.75 230 GLU A CA 1
ATOM 1795 C C . GLU A 1 230 ? -17.516 0.216 16.25 1 87.75 230 GLU A C 1
ATOM 1797 O O . GLU A 1 230 ? -17.172 -0.304 15.188 1 87.75 230 GLU A O 1
ATOM 1802 N N . PRO A 1 231 ? -17.312 1.53 16.484 1 85.94 231 PRO A N 1
ATOM 1803 C CA . PRO A 1 231 ? -16.797 2.412 15.438 1 85.94 231 PRO A CA 1
ATOM 1804 C C . PRO A 1 231 ? -15.438 1.956 14.891 1 85.94 231 PRO A C 1
ATOM 1806 O O . PRO A 1 231 ? -15.148 2.141 13.711 1 85.94 231 PRO A O 1
ATOM 1809 N N . TRP A 1 232 ? -14.625 1.324 15.672 1 86.25 232 TRP A N 1
ATOM 1810 C CA . TRP A 1 232 ? -13.289 0.918 15.242 1 86.25 232 TRP A CA 1
ATOM 1811 C C . TRP A 1 232 ? -13.352 -0.334 14.375 1 86.25 232 TRP A C 1
ATOM 1813 O O . TRP A 1 232 ? -12.375 -0.685 13.703 1 86.25 232 TRP A O 1
ATOM 1823 N N . GLU A 1 233 ? -14.445 -1.006 14.336 1 90.38 233 GLU A N 1
ATOM 1824 C CA . GLU A 1 233 ? -14.594 -2.205 13.516 1 90.38 233 GLU A CA 1
ATOM 1825 C C . GLU A 1 233 ? -14.758 -1.85 12.039 1 90.38 233 GLU A C 1
ATOM 1827 O O . GLU A 1 233 ? -14.359 -2.615 11.164 1 90.38 233 GLU A O 1
ATOM 1832 N N . TYR A 1 234 ? -15.297 -0.694 11.82 1 94.5 234 TYR A N 1
ATOM 1833 C CA . TYR A 1 234 ? -15.586 -0.31 10.445 1 94.5 234 TYR A CA 1
ATOM 1834 C C . TYR A 1 234 ? -14.297 -0.151 9.648 1 94.5 234 TYR A C 1
ATOM 1836 O O . TYR A 1 234 ? -14.102 -0.823 8.633 1 94.5 234 TYR A O 1
ATOM 1844 N N . PRO A 1 235 ? -13.328 0.633 10.164 1 93.56 235 PRO A N 1
ATOM 1845 C CA . PRO A 1 235 ? -12.094 0.763 9.383 1 93.56 235 PRO A CA 1
ATOM 1846 C C . PRO A 1 235 ? -11.297 -0.539 9.312 1 93.56 235 PRO A C 1
ATOM 1848 O O . PRO A 1 235 ? -10.477 -0.716 8.406 1 93.56 235 PRO A O 1
ATOM 1851 N N . GLN A 1 236 ? -11.539 -1.44 10.156 1 92.38 236 GLN A N 1
ATOM 1852 C CA . GLN A 1 236 ? -10.844 -2.723 10.148 1 92.38 236 GLN A CA 1
ATOM 1853 C C . GLN A 1 236 ? -11.391 -3.645 9.07 1 92.38 236 GLN A C 1
ATOM 1855 O O . GLN A 1 236 ? -10.664 -4.477 8.523 1 92.38 236 GLN A O 1
ATOM 1860 N N . LYS A 1 237 ? -12.656 -3.473 8.758 1 94.69 237 LYS A N 1
ATOM 1861 C CA . LYS A 1 237 ? -13.328 -4.465 7.922 1 94.69 237 LYS A CA 1
ATOM 1862 C C . LYS A 1 237 ? -13.664 -3.887 6.547 1 94.69 237 LYS A C 1
ATOM 1864 O O . LYS A 1 237 ? -14.102 -4.613 5.652 1 94.69 237 LYS A O 1
ATOM 1869 N N . HIS A 1 238 ? -13.5 -2.607 6.367 1 96.81 238 HIS A N 1
ATOM 1870 C CA . HIS A 1 238 ? -13.82 -1.938 5.109 1 96.81 238 HIS A CA 1
ATOM 1871 C C . HIS A 1 238 ? -12.602 -1.202 4.555 1 96.81 238 HIS A C 1
ATOM 1873 O O . HIS A 1 238 ? -11.578 -1.098 5.227 1 96.81 238 HIS A O 1
ATOM 1879 N N . LEU A 1 239 ? -12.703 -0.79 3.307 1 97.94 239 LEU A N 1
ATOM 1880 C CA . LEU A 1 239 ? -11.648 0.039 2.73 1 97.94 239 LEU A CA 1
ATOM 1881 C C . LEU A 1 239 ? -11.445 1.308 3.551 1 97.94 239 LEU A C 1
ATOM 1883 O O . LEU A 1 239 ? -12.406 2.006 3.871 1 97.94 239 LEU A O 1
ATOM 1887 N N . MET A 1 240 ? -10.258 1.509 3.9 1 97.25 240 MET A N 1
ATOM 1888 C CA . MET A 1 240 ? -9.891 2.756 4.57 1 97.25 240 MET A CA 1
ATOM 1889 C C . MET A 1 240 ? -8.859 3.527 3.756 1 97.25 240 MET A C 1
ATOM 1891 O O . MET A 1 240 ? -7.785 3.006 3.455 1 97.25 240 MET A O 1
ATOM 1895 N N . LEU A 1 241 ? -9.172 4.746 3.369 1 97.38 241 LEU A N 1
ATOM 1896 C CA . LEU A 1 241 ? -8.281 5.645 2.646 1 97.38 241 LEU A CA 1
ATOM 1897 C C . LEU A 1 241 ? -7.719 6.715 3.578 1 97.38 241 LEU A C 1
ATOM 1899 O O . LEU A 1 241 ? -8.461 7.336 4.34 1 97.38 241 LEU A O 1
ATOM 1903 N N . THR A 1 242 ? -6.414 6.883 3.541 1 96.19 242 THR A N 1
ATOM 1904 C CA . THR A 1 242 ? -5.801 7.926 4.359 1 96.19 242 THR A CA 1
ATOM 1905 C C . THR A 1 242 ? -4.852 8.781 3.525 1 96.19 242 THR A C 1
ATOM 1907 O O . THR A 1 242 ? -4.125 8.258 2.674 1 96.19 242 THR A O 1
ATOM 1910 N N . HIS A 1 243 ? -4.852 10.086 3.729 1 95.44 243 HIS A N 1
ATOM 1911 C CA . HIS A 1 243 ? -4.02 10.992 2.943 1 95.44 243 HIS A CA 1
ATOM 1912 C C . HIS A 1 243 ? -2.754 11.375 3.703 1 95.44 243 HIS A C 1
ATOM 1914 O O . HIS A 1 243 ? -2.109 12.375 3.377 1 95.44 243 HIS A O 1
ATOM 1920 N N . HIS A 1 244 ? -2.365 10.609 4.652 1 94.44 244 HIS A N 1
ATOM 1921 C CA . HIS A 1 244 ? -1.175 10.875 5.453 1 94.44 244 HIS A CA 1
ATOM 1922 C C . HIS A 1 244 ? 0.095 10.672 4.633 1 94.44 244 HIS A C 1
ATOM 1924 O O . HIS A 1 244 ? 0.114 9.875 3.695 1 94.44 244 HIS A O 1
ATOM 1930 N N . VAL A 1 245 ? 1.034 11.43 5.027 1 96.44 245 VAL A N 1
ATOM 1931 C CA . VAL A 1 245 ? 2.371 11.242 4.477 1 96.44 245 VAL A CA 1
ATOM 1932 C C . VAL A 1 245 ? 3.182 10.32 5.391 1 96.44 245 VAL A C 1
ATOM 1934 O O . VAL A 1 245 ? 3.6 10.734 6.477 1 96.44 245 VAL A O 1
ATOM 1937 N N . LEU A 1 246 ? 3.443 9.156 4.891 1 96.06 246 LEU A N 1
ATOM 1938 C CA . LEU A 1 246 ? 4.207 8.211 5.695 1 96.06 246 LEU A CA 1
ATOM 1939 C C . LEU A 1 246 ? 5.617 8.734 5.957 1 96.06 246 LEU A C 1
ATOM 1941 O O . LEU A 1 246 ? 6.254 9.289 5.062 1 96.06 246 LEU A O 1
ATOM 1945 N N . GLY A 1 247 ? 6.105 8.539 7.07 1 95.12 247 GLY A N 1
ATOM 1946 C CA . GLY A 1 247 ? 7.379 9.086 7.516 1 95.12 247 GLY A CA 1
ATOM 1947 C C . GLY A 1 247 ? 7.23 10.312 8.391 1 95.12 247 GLY A C 1
ATOM 1948 O O . GLY A 1 247 ? 7.992 10.5 9.344 1 95.12 247 GLY A O 1
ATOM 1949 N N . ILE A 1 248 ? 6.289 11.211 7.914 1 95.81 248 ILE A N 1
ATOM 1950 C CA . ILE A 1 248 ? 5.879 12.258 8.852 1 95.81 248 ILE A CA 1
ATOM 1951 C C . ILE A 1 248 ? 4.949 11.664 9.906 1 95.81 248 ILE A C 1
ATOM 1953 O O . ILE A 1 248 ? 5.18 11.82 11.102 1 95.81 248 ILE A O 1
ATOM 1957 N N . GLU A 1 249 ? 3.91 11.062 9.289 1 93.25 249 GLU A N 1
ATOM 1958 C CA . GLU A 1 249 ? 3.234 10.086 10.141 1 93.25 249 GLU A CA 1
ATOM 1959 C C . GLU A 1 249 ? 4.07 8.82 10.297 1 93.25 249 GLU A C 1
ATOM 1961 O O . GLU A 1 249 ? 4.5 8.227 9.305 1 93.25 249 GLU A O 1
ATOM 1966 N N . PRO A 1 250 ? 4.309 8.461 11.477 1 91.94 250 PRO A N 1
ATOM 1967 C CA . PRO A 1 250 ? 5.227 7.336 11.656 1 91.94 250 PRO A CA 1
ATOM 1968 C C . PRO A 1 250 ? 4.832 6.117 10.82 1 91.94 250 PRO A C 1
ATOM 1970 O O . PRO A 1 250 ? 3.654 5.758 10.766 1 91.94 250 PRO A O 1
ATOM 1973 N N . SER A 1 251 ? 5.875 5.523 10.211 1 93.31 251 SER A N 1
ATOM 1974 C CA . SER A 1 251 ? 5.684 4.277 9.477 1 93.31 251 SER A CA 1
ATOM 1975 C C . SER A 1 251 ? 5.379 3.121 10.422 1 93.31 251 SER A C 1
ATOM 1977 O O . SER A 1 251 ? 5.777 3.148 11.594 1 93.31 251 SER A O 1
ATOM 1979 N N . ARG A 1 252 ? 4.668 2.127 9.891 1 91.56 252 ARG A N 1
ATOM 1980 C CA . ARG A 1 252 ? 4.184 1.05 10.75 1 91.56 252 ARG A CA 1
ATOM 1981 C C . ARG A 1 252 ? 3.701 -0.135 9.914 1 91.56 252 ARG A C 1
ATOM 1983 O O . ARG A 1 252 ? 3.912 -0.175 8.703 1 91.56 252 ARG A O 1
ATOM 1990 N N . MET A 1 253 ? 3.15 -1.144 10.656 1 90.69 253 MET A N 1
ATOM 1991 C CA . MET A 1 253 ? 2.465 -2.258 10.008 1 90.69 253 MET A CA 1
ATOM 1992 C C . MET A 1 253 ? 1.017 -1.898 9.688 1 90.69 253 MET A C 1
ATOM 1994 O O . MET A 1 253 ? 0.259 -1.517 10.586 1 90.69 253 MET A O 1
ATOM 1998 N N . LEU A 1 254 ? 0.662 -2.018 8.438 1 92.94 254 LEU A N 1
ATOM 1999 C CA . LEU A 1 254 ? -0.699 -1.639 8.078 1 92.94 254 LEU A CA 1
ATOM 2000 C C . LEU A 1 254 ? -1.455 -2.824 7.488 1 92.94 254 LEU A C 1
ATOM 2002 O O . LEU A 1 254 ? -0.894 -3.602 6.711 1 92.94 254 LEU A O 1
ATOM 2006 N N . PRO A 1 255 ? -2.705 -2.971 7.949 1 93.12 255 PRO A N 1
ATOM 2007 C CA . PRO A 1 255 ? -3.529 -3.969 7.262 1 93.12 255 PRO A CA 1
ATOM 2008 C C . PRO A 1 255 ? -3.709 -3.662 5.777 1 93.12 255 PRO A C 1
ATOM 2010 O O . PRO A 1 255 ? -3.744 -2.494 5.383 1 93.12 255 PRO A O 1
ATOM 2013 N N . THR A 1 256 ? -3.924 -4.652 5.004 1 95.31 256 THR A N 1
ATOM 2014 C CA . THR A 1 256 ? -3.906 -4.543 3.549 1 95.31 256 THR A CA 1
ATOM 2015 C C . THR A 1 256 ? -5.152 -3.82 3.045 1 95.31 256 THR A C 1
ATOM 2017 O O . THR A 1 256 ? -5.219 -3.42 1.882 1 95.31 256 THR A O 1
ATOM 2020 N N . ASN A 1 257 ? -6.203 -3.607 3.873 1 96.5 257 ASN A N 1
ATOM 2021 C CA . ASN A 1 257 ? -7.395 -2.879 3.441 1 96.5 257 ASN A CA 1
ATOM 2022 C C . ASN A 1 257 ? -7.234 -1.376 3.65 1 96.5 257 ASN A C 1
ATOM 2024 O O . ASN A 1 257 ? -8.141 -0.602 3.328 1 96.5 257 ASN A O 1
ATOM 2028 N N . ILE A 1 258 ? -6.086 -0.944 4.191 1 96.19 258 ILE A N 1
ATOM 2029 C CA . ILE A 1 258 ? -5.805 0.478 4.355 1 96.19 258 ILE A CA 1
ATOM 2030 C C . ILE A 1 258 ? -4.906 0.959 3.217 1 96.19 258 ILE A C 1
ATOM 2032 O O . ILE A 1 258 ? -3.824 0.411 2.996 1 96.19 258 ILE A O 1
ATOM 2036 N N . GLU A 1 259 ? -5.355 1.908 2.502 1 96.69 259 GLU A N 1
ATOM 2037 C CA . GLU A 1 259 ? -4.598 2.512 1.411 1 96.69 259 GLU A CA 1
ATOM 2038 C C . GLU A 1 259 ? -4.141 3.924 1.77 1 96.69 259 GLU A C 1
ATOM 2040 O O . GLU A 1 259 ? -4.969 4.789 2.07 1 96.69 259 GLU A O 1
ATOM 2045 N N . VAL A 1 260 ? -2.871 4.121 1.762 1 96.75 260 VAL A N 1
ATOM 2046 C CA . VAL A 1 260 ? -2.299 5.438 2.02 1 96.75 260 VAL A CA 1
ATOM 2047 C C . VAL A 1 260 ? -2.014 6.148 0.698 1 96.75 260 VAL A C 1
ATOM 2049 O O . VAL A 1 260 ? -1.275 5.629 -0.144 1 96.75 260 VAL A O 1
ATOM 2052 N N . PHE A 1 261 ? -2.553 7.336 0.51 1 96.88 261 PHE A N 1
ATOM 2053 C CA . PHE A 1 261 ? -2.393 7.98 -0.788 1 96.88 261 PHE A CA 1
ATOM 2054 C C . PHE A 1 261 ? -1.882 9.406 -0.625 1 96.88 261 PHE A C 1
ATOM 2056 O O . PHE A 1 261 ? -1.75 10.141 -1.606 1 96.88 261 PHE A O 1
ATOM 2063 N N . GLY A 1 262 ? -1.557 9.797 0.613 1 95.25 262 GLY A N 1
ATOM 2064 C CA . GLY A 1 262 ? -1.148 11.18 0.837 1 95.25 262 GLY A CA 1
ATOM 2065 C C . GLY A 1 262 ? 0.318 11.422 0.538 1 95.25 262 GLY A C 1
ATOM 2066 O O . GLY A 1 262 ? 1.111 10.477 0.481 1 95.25 262 GLY A O 1
ATOM 2067 N N . PRO A 1 263 ? 0.656 12.625 0.294 1 93.69 263 PRO A N 1
ATOM 2068 C CA . PRO A 1 263 ? -0.288 13.742 0.188 1 93.69 263 PRO A CA 1
ATOM 2069 C C . PRO A 1 263 ? -0.907 13.859 -1.203 1 93.69 263 PRO A C 1
ATOM 2071 O O . PRO A 1 263 ? -0.467 13.188 -2.139 1 93.69 263 PRO A O 1
ATOM 2074 N N . VAL A 1 264 ? -1.939 14.555 -1.252 1 92.06 264 VAL A N 1
ATOM 2075 C CA . VAL A 1 264 ? -2.535 14.891 -2.539 1 92.06 264 VAL A CA 1
ATOM 2076 C C . VAL A 1 264 ? -2.74 16.406 -2.633 1 92.06 264 VAL A C 1
ATOM 2078 O O . VAL A 1 264 ? -3.596 16.969 -1.944 1 92.06 264 VAL A O 1
ATOM 2081 N N . VAL A 1 265 ? -1.879 17.031 -3.34 1 87.69 265 VAL A N 1
ATOM 2082 C CA . VAL A 1 265 ? -1.907 18.484 -3.51 1 87.69 265 VAL A CA 1
ATOM 2083 C C . VAL A 1 265 ? -2.348 18.828 -4.93 1 87.69 265 VAL A C 1
ATOM 2085 O O . VAL A 1 265 ? -1.769 18.344 -5.902 1 87.69 265 VAL A O 1
ATOM 2088 N N . ASN A 1 266 ? -3.4 19.578 -5.02 1 81.62 266 ASN A N 1
ATOM 2089 C CA . ASN A 1 266 ? -3.934 20 -6.312 1 81.62 266 ASN A CA 1
ATOM 2090 C C . ASN A 1 266 ? -3.01 20.984 -7.012 1 81.62 266 ASN A C 1
ATOM 2092 O O . ASN A 1 266 ? -2.746 22.078 -6.484 1 81.62 266 ASN A O 1
ATOM 2096 N N . MET A 1 267 ? -2.604 20.641 -8.234 1 76.19 267 MET A N 1
ATOM 2097 C CA . MET A 1 267 ? -1.721 21.547 -8.977 1 76.19 267 MET A CA 1
ATOM 2098 C C . MET A 1 267 ? -2.369 21.984 -10.281 1 76.19 267 MET A C 1
ATOM 2100 O O . MET A 1 267 ? -1.786 22.781 -11.031 1 76.19 267 MET A O 1
ATOM 2104 N N . ASP A 1 268 ? -3.504 21.594 -10.609 1 77.06 268 ASP A N 1
ATOM 2105 C CA . ASP A 1 268 ? -4.113 21.828 -11.914 1 77.06 268 ASP A CA 1
ATOM 2106 C C . ASP A 1 268 ? -4.754 23.203 -11.992 1 77.06 268 ASP A C 1
ATOM 2108 O O . ASP A 1 268 ? -4.562 23.938 -12.969 1 77.06 268 ASP A O 1
ATOM 2112 N N . ASN A 1 269 ? -5.656 23.609 -11.062 1 78.81 269 ASN A N 1
ATOM 2113 C CA . ASN A 1 269 ? -6.449 24.828 -11.133 1 78.81 269 ASN A CA 1
ATOM 2114 C C . ASN A 1 269 ? -6.273 25.688 -9.891 1 78.81 269 ASN A C 1
ATOM 2116 O O . ASN A 1 269 ? -7.242 25.969 -9.18 1 78.81 269 ASN A O 1
ATOM 2120 N N . ILE A 1 270 ? -5.074 26.266 -9.867 1 83.88 270 ILE A N 1
ATOM 2121 C CA . ILE A 1 270 ? -4.84 27.125 -8.711 1 83.88 270 ILE A CA 1
ATOM 2122 C C . ILE A 1 270 ? -5.215 28.562 -9.062 1 83.88 270 ILE A C 1
ATOM 2124 O O . ILE A 1 270 ? -4.617 29.172 -9.953 1 83.88 270 ILE A O 1
ATOM 2128 N N . PRO A 1 271 ? -6.172 29.094 -8.406 1 82.5 271 PRO A N 1
ATOM 2129 C CA . PRO A 1 271 ? -6.535 30.5 -8.664 1 82.5 271 PRO A CA 1
ATOM 2130 C C . PRO A 1 271 ? -5.348 31.453 -8.523 1 82.5 271 PRO A C 1
ATOM 2132 O O . PRO A 1 271 ? -4.445 31.203 -7.719 1 82.5 271 PRO A O 1
ATOM 2135 N N . PRO A 1 272 ? -5.418 32.5 -9.25 1 86.31 272 PRO A N 1
ATOM 2136 C CA . PRO A 1 272 ? -4.301 33.469 -9.172 1 86.31 272 PRO A CA 1
ATOM 2137 C C . PRO A 1 272 ? -4.258 34.219 -7.848 1 86.31 272 PRO A C 1
ATOM 2139 O O . PRO A 1 272 ? -5.262 34.281 -7.137 1 86.31 272 PRO A O 1
ATOM 2142 N N . MET A 1 273 ? -3.088 34.688 -7.547 1 90.44 273 MET A N 1
ATOM 2143 C CA . MET A 1 273 ? -2.912 35.594 -6.41 1 90.44 273 MET A CA 1
ATOM 2144 C C . MET A 1 273 ? -3.502 36.969 -6.703 1 90.44 273 MET A C 1
ATOM 2146 O O . MET A 1 273 ? -3.555 37.375 -7.859 1 90.44 273 MET A O 1
ATOM 2150 N N . GLU A 1 274 ? -3.951 37.625 -5.609 1 91.56 274 GLU A N 1
ATOM 2151 C CA . GLU A 1 274 ? -4.324 39 -5.789 1 91.56 274 GLU A CA 1
ATOM 2152 C C . GLU A 1 274 ? -3.186 39.812 -6.41 1 91.56 274 GLU A C 1
ATOM 2154 O O . GLU A 1 274 ? -2.033 39.688 -5.992 1 91.56 274 GLU A O 1
ATOM 2159 N N . PRO A 1 275 ? -3.531 40.656 -7.383 1 93.5 275 PRO A N 1
ATOM 2160 C CA . PRO A 1 275 ? -2.492 41.375 -8.141 1 93.5 275 PRO A CA 1
ATOM 2161 C C . PRO A 1 275 ? -1.539 42.156 -7.254 1 93.5 275 PRO A C 1
ATOM 2163 O O . PRO A 1 275 ? -0.326 42.156 -7.477 1 93.5 275 PRO A O 1
ATOM 2166 N N . GLU A 1 276 ? -2.059 42.844 -6.301 1 93.25 276 GLU A N 1
ATOM 2167 C CA . GLU A 1 276 ? -1.219 43.656 -5.418 1 93.25 276 GLU A CA 1
ATOM 2168 C C . GLU A 1 276 ? -0.236 42.781 -4.645 1 93.25 276 GLU A C 1
ATOM 2170 O O . GLU A 1 276 ? 0.929 43.156 -4.477 1 93.25 276 GLU A O 1
ATOM 2175 N N . LEU A 1 277 ? -0.75 41.719 -4.199 1 95.31 277 LEU A N 1
ATOM 2176 C CA . LEU A 1 277 ? 0.101 40.812 -3.449 1 95.31 277 LEU A CA 1
ATOM 2177 C C . LEU A 1 277 ? 1.139 40.156 -4.363 1 95.31 277 LEU A C 1
ATOM 2179 O O . LEU A 1 277 ? 2.285 39.938 -3.955 1 95.31 277 LEU A O 1
ATOM 2183 N N . GLN A 1 278 ? 0.73 39.781 -5.562 1 96.12 278 GLN A N 1
ATOM 2184 C CA . GLN A 1 278 ? 1.661 39.25 -6.543 1 96.12 278 GLN A CA 1
ATOM 2185 C C . GLN A 1 278 ? 2.801 40.219 -6.824 1 96.12 278 GLN A C 1
ATOM 2187 O O . GLN A 1 278 ? 3.969 39.812 -6.844 1 96.12 278 GLN A O 1
ATOM 2192 N N . MET A 1 279 ? 2.406 41.438 -7.043 1 96.06 279 MET A N 1
ATOM 2193 C CA . MET A 1 279 ? 3.404 42.469 -7.316 1 96.06 279 MET A CA 1
ATOM 2194 C C . MET A 1 279 ? 4.363 42.625 -6.141 1 96.06 279 MET A C 1
ATOM 2196 O O . MET A 1 279 ? 5.57 42.781 -6.336 1 96.06 279 MET A O 1
ATOM 2200 N N . ALA A 1 280 ? 3.809 42.625 -4.98 1 96.44 280 ALA A N 1
ATOM 2201 C CA . ALA A 1 280 ? 4.641 42.75 -3.789 1 96.44 280 ALA A CA 1
ATOM 2202 C C . ALA A 1 280 ? 5.645 41.625 -3.703 1 96.44 280 ALA A C 1
ATOM 2204 O O . ALA A 1 280 ? 6.824 41.844 -3.426 1 96.44 280 ALA A O 1
ATOM 2205 N N . LEU A 1 281 ? 5.199 40.406 -3.922 1 97.31 281 LEU A N 1
ATOM 2206 C CA . LEU A 1 281 ? 6.059 39.219 -3.855 1 97.31 281 LEU A CA 1
ATOM 2207 C C . LEU A 1 281 ? 7.141 39.281 -4.926 1 97.31 281 LEU A C 1
ATOM 2209 O O . LEU A 1 281 ? 8.305 38.969 -4.66 1 97.31 281 LEU A O 1
ATOM 2213 N N . ASP A 1 282 ? 6.754 39.719 -6.121 1 97.38 282 ASP A N 1
ATOM 2214 C CA . ASP A 1 282 ? 7.723 39.844 -7.207 1 97.38 282 ASP A CA 1
ATOM 2215 C C . ASP A 1 282 ? 8.805 40.875 -6.844 1 97.38 282 ASP A C 1
ATOM 2217 O O . ASP A 1 282 ? 9.992 40.656 -7.113 1 97.38 282 ASP A O 1
ATOM 2221 N N . ASN A 1 283 ? 8.414 41.906 -6.297 1 96.88 283 ASN A N 1
ATOM 2222 C CA . ASN A 1 283 ? 9.359 42.938 -5.871 1 96.88 283 ASN A CA 1
ATOM 2223 C C . ASN A 1 283 ? 10.289 42.406 -4.777 1 96.88 283 ASN A C 1
ATOM 2225 O O . ASN A 1 283 ? 11.492 42.688 -4.793 1 96.88 283 ASN A O 1
ATOM 2229 N N . PHE A 1 284 ? 9.703 41.688 -3.834 1 96.94 284 PHE A N 1
ATOM 2230 C CA . PHE A 1 284 ? 10.516 41.094 -2.781 1 96.94 284 PHE A CA 1
ATOM 2231 C C . PHE A 1 284 ? 11.578 40.188 -3.371 1 96.94 284 PHE A C 1
ATOM 2233 O O . PHE A 1 284 ? 12.734 40.219 -2.955 1 96.94 284 PHE A O 1
ATOM 2240 N N . GLN A 1 285 ? 11.164 39.344 -4.305 1 96.5 285 GLN A N 1
ATOM 2241 C CA . GLN A 1 285 ? 12.094 38.438 -4.957 1 96.5 285 GLN A CA 1
ATOM 2242 C C . GLN A 1 285 ? 13.227 39.219 -5.645 1 96.5 285 GLN A C 1
ATOM 2244 O O . GLN A 1 285 ? 14.398 38.875 -5.504 1 96.5 285 GLN A O 1
ATOM 2249 N N . MET A 1 286 ? 12.875 40.219 -6.375 1 96.25 286 MET A N 1
ATOM 2250 C CA . MET A 1 286 ? 13.844 41.031 -7.105 1 96.25 286 MET A CA 1
ATOM 2251 C C . MET A 1 286 ? 14.852 41.688 -6.152 1 96.25 286 MET A C 1
ATOM 2253 O O . MET A 1 286 ? 16.031 41.812 -6.477 1 96.25 286 MET A O 1
ATOM 2257 N N . ASP A 1 287 ? 14.422 42.062 -5.016 1 94.62 287 ASP A N 1
ATOM 2258 C CA . ASP A 1 287 ? 15.258 42.75 -4.043 1 94.62 287 ASP A CA 1
ATOM 2259 C C . ASP A 1 287 ? 15.93 41.781 -3.092 1 94.62 287 ASP A C 1
ATOM 2261 O O . ASP A 1 287 ? 16.547 42.188 -2.104 1 94.62 287 ASP A O 1
ATOM 2265 N N . ASN A 1 288 ? 15.695 40.5 -3.309 1 94.25 288 ASN A N 1
ATOM 2266 C CA . ASN A 1 288 ? 16.266 39.406 -2.494 1 94.25 288 ASN A CA 1
ATOM 2267 C C . ASN A 1 288 ? 15.773 39.5 -1.051 1 94.25 288 ASN A C 1
ATOM 2269 O O . ASN A 1 288 ? 16.562 39.312 -0.114 1 94.25 288 ASN A O 1
ATOM 2273 N N . VAL A 1 289 ? 14.531 39.938 -0.908 1 95.69 289 VAL A N 1
ATOM 2274 C CA . VAL A 1 289 ? 13.867 39.969 0.392 1 95.69 289 VAL A CA 1
ATOM 2275 C C . VAL A 1 289 ? 13.242 38.594 0.664 1 95.69 289 VAL A C 1
ATOM 2277 O O . VAL A 1 289 ? 12.555 38.031 -0.198 1 95.69 289 VAL A O 1
ATOM 2280 N N . ARG A 1 290 ? 13.516 38 1.804 1 96.31 290 ARG A N 1
ATOM 2281 C CA . ARG A 1 290 ? 12.93 36.719 2.219 1 96.31 290 ARG A CA 1
ATOM 2282 C C . ARG A 1 290 ? 11.602 36.938 2.939 1 96.31 290 ARG A C 1
ATOM 2284 O O . ARG A 1 290 ? 11.531 37.719 3.9 1 96.31 290 ARG A O 1
ATOM 2291 N N . VAL A 1 291 ? 10.578 36.156 2.57 1 98.25 291 VAL A N 1
ATOM 2292 C CA . VAL A 1 291 ? 9.234 36.438 3.059 1 98.25 291 VAL A CA 1
ATOM 2293 C C . VAL A 1 291 ? 8.789 35.344 4.004 1 98.25 291 VAL A C 1
ATOM 2295 O O . VAL A 1 291 ? 8.938 34.156 3.693 1 98.25 291 VAL A O 1
ATOM 2298 N N . VAL A 1 292 ? 8.289 35.75 5.117 1 98.5 292 VAL A N 1
ATOM 2299 C CA . VAL A 1 292 ? 7.562 34.906 6.043 1 98.5 292 VAL A CA 1
ATOM 2300 C C . VAL A 1 292 ? 6.059 35.062 5.832 1 98.5 292 VAL A C 1
ATOM 2302 O O . VAL A 1 292 ? 5.523 36.156 5.945 1 98.5 292 VAL A O 1
ATOM 2305 N N . PHE A 1 293 ? 5.422 33.969 5.492 1 98.06 293 PHE A N 1
ATOM 2306 C CA . PHE A 1 293 ? 3.984 33.969 5.262 1 98.06 293 PHE A CA 1
ATOM 2307 C C . PHE A 1 293 ? 3.24 33.406 6.457 1 98.06 293 PHE A C 1
ATOM 2309 O O . PHE A 1 293 ? 3.559 32.312 6.918 1 98.06 293 PHE A O 1
ATOM 2316 N N . ILE A 1 294 ? 2.256 34.125 6.988 1 95.88 294 ILE A N 1
ATOM 2317 C CA . ILE A 1 294 ? 1.496 33.719 8.164 1 95.88 294 ILE A CA 1
ATOM 2318 C C . ILE A 1 294 ? 0.036 33.469 7.777 1 95.88 294 ILE A C 1
ATOM 2320 O O . ILE A 1 294 ? -0.621 34.375 7.25 1 95.88 294 ILE A O 1
ATOM 2324 N N . ALA A 1 295 ? -0.406 32.25 8.055 1 92 295 ALA A N 1
ATOM 2325 C CA . ALA A 1 295 ? -1.807 31.922 7.812 1 92 295 ALA A CA 1
ATOM 2326 C C . ALA A 1 295 ? -2.32 30.922 8.836 1 92 295 ALA A C 1
ATOM 2328 O O . ALA A 1 295 ? -1.774 29.828 8.969 1 92 295 ALA A O 1
ATOM 2329 N N . PHE A 1 296 ? -3.367 31.219 9.586 1 85.38 296 PHE A N 1
ATOM 2330 C CA . PHE A 1 296 ? -3.939 30.328 10.594 1 85.38 296 PHE A CA 1
ATOM 2331 C C . PHE A 1 296 ? -5.285 29.781 10.141 1 85.38 296 PHE A C 1
ATOM 2333 O O . PHE A 1 296 ? -6.078 29.312 10.953 1 85.38 296 PHE A O 1
ATOM 2340 N N . GLY A 1 297 ? -5.484 29.688 8.938 1 69.38 297 GLY A N 1
ATOM 2341 C CA . GLY A 1 297 ? -6.695 29.094 8.398 1 69.38 297 GLY A CA 1
ATOM 2342 C C . GLY A 1 297 ? -7.953 29.859 8.773 1 69.38 297 GLY A C 1
ATOM 2343 O O . GLY A 1 297 ? -7.875 30.969 9.289 1 69.38 297 GLY A O 1
ATOM 2344 N N . SER A 1 298 ? -9.117 29.312 8.477 1 57.69 298 SER A N 1
ATOM 2345 C CA . SER A 1 298 ? -10.422 29.953 8.602 1 57.69 298 SER A CA 1
ATOM 2346 C C . SER A 1 298 ? -10.914 29.922 10.047 1 57.69 298 SER A C 1
ATOM 2348 O O . SER A 1 298 ? -11.828 30.656 10.414 1 57.69 298 SER A O 1
ATOM 2350 N N . VAL A 1 299 ? -10.305 29.047 10.805 1 55.62 299 VAL A N 1
ATOM 2351 C CA . VAL A 1 299 ? -10.992 28.766 12.055 1 55.62 299 VAL A CA 1
ATOM 2352 C C . VAL A 1 299 ? -10.492 29.688 13.156 1 55.62 299 VAL A C 1
ATOM 2354 O O . VAL A 1 299 ? -11.258 30.125 14.016 1 55.62 299 VAL A O 1
ATOM 2357 N N . LEU A 1 300 ? -9.203 29.969 13.086 1 58.22 300 LEU A N 1
ATOM 2358 C CA . LEU A 1 300 ? -8.633 30.625 14.258 1 58.22 300 LEU A CA 1
ATOM 2359 C C . LEU A 1 300 ? -8.594 32.156 14.07 1 58.22 300 LEU A C 1
ATOM 2361 O O . LEU A 1 300 ? -7.949 32.656 13.148 1 58.22 300 LEU A O 1
ATOM 2365 N N . THR A 1 301 ? -9.648 32.688 14.688 1 61.25 301 THR A N 1
ATOM 2366 C CA . THR A 1 301 ? -9.547 34.156 14.789 1 61.25 301 THR A CA 1
ATOM 2367 C C . THR A 1 301 ? -8.758 34.562 16.031 1 61.25 301 THR A C 1
ATOM 2369 O O . THR A 1 301 ? -8.953 33.969 17.109 1 61.25 301 THR A O 1
ATOM 2372 N N . LEU A 1 302 ? -7.562 35.062 15.828 1 65.31 302 LEU A N 1
ATOM 2373 C CA . LEU A 1 302 ? -6.746 35.5 16.969 1 65.31 302 LEU A CA 1
ATOM 2374 C C . LEU A 1 302 ? -7.484 36.531 17.812 1 65.31 302 LEU A C 1
ATOM 2376 O O . LEU A 1 302 ? -6.941 37.031 18.797 1 65.31 302 LEU A O 1
ATOM 2380 N N . LYS A 1 303 ? -8.68 36.656 17.406 1 64.25 303 LYS A N 1
ATOM 2381 C CA . LYS A 1 303 ? -9.477 37.594 18.188 1 64.25 303 LYS A CA 1
ATOM 2382 C C . LYS A 1 303 ? -9.68 37.094 19.609 1 64.25 303 LYS A C 1
ATOM 2384 O O . LYS A 1 303 ? -9.719 37.875 20.562 1 64.25 303 LYS A O 1
ATOM 2389 N N . ASP A 1 304 ? -9.703 35.844 19.688 1 69.19 304 ASP A N 1
ATOM 2390 C CA . ASP A 1 304 ? -9.992 35.25 20.984 1 69.19 304 ASP A CA 1
ATOM 2391 C C . ASP A 1 304 ? -8.703 34.969 21.766 1 69.19 304 ASP A C 1
ATOM 2393 O O . ASP A 1 304 ? -8.742 34.406 22.859 1 69.19 304 ASP A O 1
ATOM 2397 N N . SER A 1 305 ? -7.68 35.438 21.203 1 80.12 305 SER A N 1
ATOM 2398 C CA . SER A 1 305 ? -6.398 35.25 21.875 1 80.12 305 SER A CA 1
ATOM 2399 C C . SER A 1 305 ? -5.551 36.531 21.766 1 80.12 305 SER A C 1
ATOM 2401 O O . SER A 1 305 ? -4.496 36.531 21.125 1 80.12 305 SER A O 1
ATOM 2403 N N . PRO A 1 306 ? -5.934 37.5 22.531 1 81.69 306 PRO A N 1
ATOM 2404 C CA . PRO A 1 306 ? -5.219 38.75 22.406 1 81.69 306 PRO A CA 1
ATOM 2405 C C . PRO A 1 306 ? -3.744 38.656 22.797 1 81.69 306 PRO A C 1
ATOM 2407 O O . PRO A 1 306 ? -2.895 39.312 22.219 1 81.69 306 PRO A O 1
ATOM 2410 N N . GLU A 1 307 ? -3.508 37.844 23.781 1 85.56 307 GLU A N 1
ATOM 2411 C CA . GLU A 1 307 ? -2.121 37.656 24.203 1 85.56 307 GLU A CA 1
ATOM 2412 C C . GLU A 1 307 ? -1.27 37.062 23.078 1 85.56 307 GLU A C 1
ATOM 2414 O O . GLU A 1 307 ? -0.127 37.5 22.875 1 85.56 307 GLU A O 1
ATOM 2419 N N . LEU A 1 308 ? -1.829 36.125 22.422 1 88.31 308 LEU A N 1
ATOM 2420 C CA . LEU A 1 308 ? -1.124 35.531 21.297 1 88.31 308 LEU A CA 1
ATOM 2421 C C . LEU A 1 308 ? -0.901 36.562 20.188 1 88.31 308 LEU A C 1
ATOM 2423 O O . LEU A 1 308 ? 0.174 36.625 19.594 1 88.31 308 LEU A O 1
ATOM 2427 N N . ALA A 1 309 ? -1.884 37.344 19.938 1 88.31 309 ALA A N 1
ATOM 2428 C CA . ALA A 1 309 ? -1.782 38.406 18.922 1 88.31 309 ALA A CA 1
ATOM 2429 C C . ALA A 1 309 ? -0.676 39.375 19.266 1 88.31 309 ALA A C 1
ATOM 2431 O O . ALA A 1 309 ? 0.045 39.844 18.375 1 88.31 309 ALA A O 1
ATOM 2432 N N . GLU A 1 310 ? -0.576 39.688 20.5 1 91.25 310 GLU A N 1
ATOM 2433 C CA . GLU A 1 310 ? 0.452 40.625 20.953 1 91.25 310 GLU A CA 1
ATOM 2434 C C . GLU A 1 310 ? 1.85 40.031 20.734 1 91.25 310 GLU A C 1
ATOM 2436 O O . GLU A 1 310 ? 2.746 40.75 20.266 1 91.25 310 GLU A O 1
ATOM 2441 N N . VAL A 1 311 ? 1.966 38.812 21.156 1 93.06 311 VAL A N 1
ATOM 2442 C CA . VAL A 1 311 ? 3.26 38.156 20.984 1 93.06 311 VAL A CA 1
ATOM 2443 C C . VAL A 1 311 ? 3.615 38.094 19.5 1 93.06 311 VAL A C 1
ATOM 2445 O O . VAL A 1 311 ? 4.758 38.344 19.125 1 93.06 311 VAL A O 1
ATOM 2448 N N . MET A 1 312 ? 2.699 37.781 18.672 1 92.88 312 MET A N 1
ATOM 2449 C CA . MET A 1 312 ? 2.904 37.688 17.219 1 92.88 312 MET A CA 1
ATOM 2450 C C . MET A 1 312 ? 3.314 39.031 16.641 1 92.88 312 MET A C 1
ATOM 2452 O O . MET A 1 312 ? 4.277 39.125 15.875 1 92.88 312 MET A O 1
ATOM 2456 N N . THR A 1 313 ? 2.629 40.062 17.031 1 94.06 313 THR A N 1
ATOM 2457 C CA . THR A 1 313 ? 2.893 41.406 16.469 1 94.06 313 THR A CA 1
ATOM 2458 C C . THR A 1 313 ? 4.266 41.906 16.906 1 94.06 313 THR A C 1
ATOM 2460 O O . THR A 1 313 ? 4.988 42.5 16.125 1 94.06 313 THR A O 1
ATOM 2463 N N . ARG A 1 314 ? 4.562 41.656 18.156 1 95.81 314 ARG A N 1
ATOM 2464 C CA . ARG A 1 314 ? 5.891 42.031 18.625 1 95.81 314 ARG A CA 1
ATOM 2465 C C . ARG A 1 314 ? 6.98 41.312 17.859 1 95.81 314 ARG A C 1
ATOM 2467 O O . ARG A 1 314 ? 8.023 41.875 17.547 1 95.81 314 ARG A O 1
ATOM 2474 N N . SER A 1 315 ? 6.773 40 17.672 1 96.81 315 SER A N 1
ATOM 2475 C CA . SER A 1 315 ? 7.719 39.188 16.906 1 96.81 315 SER A CA 1
ATOM 2476 C C . SER A 1 315 ? 7.875 39.719 15.484 1 96.81 315 SER A C 1
ATOM 2478 O O . SER A 1 315 ? 8.992 39.781 14.969 1 96.81 315 SER A O 1
ATOM 2480 N N . ILE A 1 316 ? 6.797 40.062 14.859 1 96.75 316 ILE A N 1
ATOM 2481 C CA . ILE A 1 316 ? 6.789 40.562 13.484 1 96.75 316 ILE A CA 1
ATOM 2482 C C . ILE A 1 316 ? 7.566 41.875 13.406 1 96.75 316 ILE A C 1
ATOM 2484 O O . ILE A 1 316 ? 8.367 42.094 12.492 1 96.75 316 ILE A O 1
ATOM 2488 N N . GLU A 1 317 ? 7.293 42.719 14.352 1 96.69 317 GLU A N 1
ATOM 2489 C CA . GLU A 1 317 ? 8.023 44 14.375 1 96.69 317 GLU A CA 1
ATOM 2490 C C . GLU A 1 317 ? 9.531 43.75 14.469 1 96.69 317 GLU A C 1
ATOM 2492 O O . GLU A 1 317 ? 10.312 44.438 13.789 1 96.69 317 GLU A O 1
ATOM 2497 N N . GLN A 1 318 ? 9.875 42.844 15.297 1 95.94 318 GLN A N 1
ATOM 2498 C CA . GLN A 1 318 ? 11.289 42.531 15.445 1 95.94 318 GLN A CA 1
ATOM 2499 C C . GLN A 1 318 ? 11.867 41.969 14.148 1 95.94 318 GLN A C 1
ATOM 2501 O O . GLN A 1 318 ? 13.008 42.281 13.789 1 95.94 318 GLN A O 1
ATOM 2506 N N . LEU A 1 319 ? 11.148 41.188 13.398 1 96.56 319 LEU A N 1
ATOM 2507 C CA . LEU A 1 319 ? 11.602 40.531 12.164 1 96.56 319 LEU A CA 1
ATOM 2508 C C . LEU A 1 319 ? 11.797 41.562 11.062 1 96.56 319 LEU A C 1
ATOM 2510 O O . LEU A 1 319 ? 12.758 41.469 10.281 1 96.56 319 LEU A O 1
ATOM 2514 N N . VAL A 1 320 ? 10.914 42.594 11 1 96.38 320 VAL A N 1
ATOM 2515 C CA . VAL A 1 320 ? 10.922 43.5 9.852 1 96.38 320 VAL A CA 1
ATOM 2516 C C . VAL A 1 320 ? 11.75 44.719 10.18 1 96.38 320 VAL A C 1
ATOM 2518 O O . VAL A 1 320 ? 12.078 45.531 9.289 1 96.38 320 VAL A O 1
ATOM 2521 N N . SER A 1 321 ? 12.148 44.906 11.453 1 93.69 321 SER A N 1
ATOM 2522 C CA . SER A 1 321 ? 12.82 46.125 11.891 1 93.69 321 SER A CA 1
ATOM 2523 C C . SER A 1 321 ? 14.281 46.156 11.453 1 93.69 321 SER A C 1
ATOM 2525 O O . SER A 1 321 ? 14.875 47.219 11.297 1 93.69 321 SER A O 1
ATOM 2527 N N . ASP A 1 322 ? 14.852 45 11.32 1 87.25 322 ASP A N 1
ATOM 2528 C CA . ASP A 1 322 ? 16.266 44.938 10.938 1 87.25 322 ASP A CA 1
ATOM 2529 C C . ASP A 1 322 ? 16.422 45.031 9.422 1 87.25 322 ASP A C 1
ATOM 2531 O O . ASP A 1 322 ? 16.172 44.062 8.703 1 87.25 322 ASP A O 1
ATOM 2535 N N . PRO A 1 323 ? 16.906 46.125 8.898 1 82.69 323 PRO A N 1
ATOM 2536 C CA . PRO A 1 323 ? 17.062 46.281 7.449 1 82.69 323 PRO A CA 1
ATOM 2537 C C . PRO A 1 323 ? 18.125 45.375 6.867 1 82.69 323 PRO A C 1
ATOM 2539 O O . PRO A 1 323 ? 18.094 45.031 5.68 1 82.69 323 PRO A O 1
ATOM 2542 N N . MET A 1 324 ? 19.031 44.938 7.707 1 85.75 324 MET A N 1
ATOM 2543 C CA . MET A 1 324 ? 20.125 44.125 7.219 1 85.75 324 MET A CA 1
ATOM 2544 C C . MET A 1 324 ? 19.656 42.688 6.938 1 85.75 324 MET A C 1
ATOM 2546 O O . MET A 1 324 ? 20.234 42 6.109 1 85.75 324 MET A O 1
ATOM 2550 N N . ARG A 1 325 ? 18.641 42.312 7.543 1 88.5 325 ARG A N 1
ATOM 2551 C CA . ARG A 1 325 ? 18.188 40.938 7.398 1 88.5 325 ARG A CA 1
ATOM 2552 C C . ARG A 1 325 ? 17.25 40.812 6.207 1 88.5 325 ARG A C 1
ATOM 2554 O O . ARG A 1 325 ? 17 39.688 5.738 1 88.5 325 ARG A O 1
ATOM 2561 N N . LYS A 1 326 ? 16.766 41.812 5.613 1 91.56 326 LYS A N 1
ATOM 2562 C CA . LYS A 1 326 ? 15.93 41.812 4.418 1 91.56 326 LYS A CA 1
ATOM 2563 C C . LYS A 1 326 ? 14.781 40.812 4.559 1 91.56 326 LYS A C 1
ATOM 2565 O O . LYS A 1 326 ? 14.625 39.906 3.719 1 91.56 326 LYS A O 1
ATOM 2570 N N . THR A 1 327 ? 14.039 40.938 5.582 1 96.69 327 THR A N 1
ATOM 2571 C CA . THR A 1 327 ? 12.898 40.062 5.848 1 96.69 327 THR A CA 1
ATOM 2572 C C . THR A 1 327 ? 11.594 40.844 5.773 1 96.69 327 THR A C 1
ATOM 2574 O O . THR A 1 327 ? 11.516 42 6.246 1 96.69 327 THR A O 1
ATOM 2577 N N . ALA A 1 328 ? 10.68 40.281 5.137 1 97.56 328 ALA A N 1
ATOM 2578 C CA . ALA A 1 328 ? 9.312 40.812 5.121 1 97.56 328 ALA A CA 1
ATOM 2579 C C . ALA A 1 328 ? 8.32 39.781 5.648 1 97.56 328 ALA A C 1
ATOM 2581 O O . ALA A 1 328 ? 8.617 38.562 5.684 1 97.56 328 ALA A O 1
ATOM 2582 N N . VAL A 1 329 ? 7.184 40.281 6.133 1 97.88 329 VAL A N 1
ATOM 2583 C CA . VAL A 1 329 ? 6.152 39.406 6.672 1 97.88 329 VAL A CA 1
ATOM 2584 C C . VAL A 1 329 ? 4.812 39.688 6.008 1 97.88 329 VAL A C 1
ATOM 2586 O O . VAL A 1 329 ? 4.426 40.875 5.883 1 97.88 329 VAL A O 1
ATOM 2589 N N . ILE A 1 330 ? 4.172 38.688 5.512 1 96.75 330 ILE A N 1
ATOM 2590 C CA . ILE A 1 330 ? 2.789 38.75 5.043 1 96.75 330 ILE A CA 1
ATOM 2591 C C . ILE A 1 330 ? 1.886 37.938 5.973 1 96.75 330 ILE A C 1
ATOM 2593 O O . ILE A 1 330 ? 2.051 36.719 6.105 1 96.75 330 ILE A O 1
ATOM 2597 N N . TRP A 1 331 ? 0.998 38.625 6.621 1 94.94 331 TRP A N 1
ATOM 2598 C CA . TRP A 1 331 ? 0.035 37.969 7.504 1 94.94 331 TRP A CA 1
ATOM 2599 C C . TRP A 1 331 ? -1.376 38.062 6.934 1 94.94 331 TRP A C 1
ATOM 2601 O O . TRP A 1 331 ? -2.039 39.094 7.059 1 94.94 331 TRP A O 1
ATOM 2611 N N . ALA A 1 332 ? -1.806 36.906 6.348 1 92.38 332 ALA A N 1
ATOM 2612 C CA . ALA A 1 332 ? -3.139 36.844 5.754 1 92.38 332 ALA A CA 1
ATOM 2613 C C . ALA A 1 332 ? -4.191 36.469 6.793 1 92.38 332 ALA A C 1
ATOM 2615 O O . ALA A 1 332 ? -4.125 35.406 7.387 1 92.38 332 ALA A O 1
ATOM 2616 N N . SER A 1 333 ? -5.133 37.344 7.008 1 88.06 333 SER A N 1
ATOM 2617 C CA . SER A 1 333 ? -6.219 37.094 7.949 1 88.06 333 SER A CA 1
ATOM 2618 C C . SER A 1 333 ? -7.363 38.094 7.73 1 88.06 333 SER A C 1
ATOM 2620 O O . SER A 1 333 ? -7.137 39.281 7.461 1 88.06 333 SER A O 1
ATOM 2622 N N . ALA A 1 334 ? -8.547 37.594 7.941 1 81 334 ALA A N 1
ATOM 2623 C CA . ALA A 1 334 ? -9.711 38.469 7.836 1 81 334 ALA A CA 1
ATOM 2624 C C . ALA A 1 334 ? -9.945 39.219 9.141 1 81 334 ALA A C 1
ATOM 2626 O O . ALA A 1 334 ? -10.695 40.188 9.164 1 81 334 ALA A O 1
ATOM 2627 N N . TYR A 1 335 ? -9.211 38.875 10.203 1 80.31 335 TYR A N 1
ATOM 2628 C CA . TYR A 1 335 ? -9.555 39.375 11.531 1 80.31 335 TYR A CA 1
ATOM 2629 C C . TYR A 1 335 ? -8.328 40 12.211 1 80.31 335 TYR A C 1
ATOM 2631 O O . TYR A 1 335 ? -8.07 39.719 13.383 1 80.31 335 TYR A O 1
ATOM 2639 N N . HIS A 1 336 ? -7.75 40.875 11.633 1 82.56 336 HIS A N 1
ATOM 2640 C CA . HIS A 1 336 ? -6.613 41.562 12.25 1 82.56 336 HIS A CA 1
ATOM 2641 C C . HIS A 1 336 ? -7.07 42.562 13.305 1 82.56 336 HIS A C 1
ATOM 2643 O O . HIS A 1 336 ? -8.086 43.219 13.133 1 82.56 336 HIS A O 1
ATOM 2649 N N . ASP A 1 337 ? -6.418 42.625 14.383 1 84.75 337 ASP A N 1
ATOM 2650 C CA . ASP A 1 337 ? -6.562 43.75 15.289 1 84.75 337 ASP A CA 1
ATOM 2651 C C . ASP A 1 337 ? -5.793 44.969 14.773 1 84.75 337 ASP A C 1
ATOM 2653 O O . ASP A 1 337 ? -4.57 45.031 14.906 1 84.75 337 ASP A O 1
ATOM 2657 N N . GLU A 1 338 ? -6.5 45.906 14.32 1 88.62 338 GLU A N 1
ATOM 2658 C CA . GLU A 1 338 ? -5.895 47.062 13.68 1 88.62 338 GLU A CA 1
ATOM 2659 C C . GLU A 1 338 ? -5.031 47.844 14.656 1 88.62 338 GLU A C 1
ATOM 2661 O O . GLU A 1 338 ? -4.039 48.469 14.266 1 88.62 338 GLU A O 1
ATOM 2666 N N . LYS A 1 339 ? -5.383 47.781 15.906 1 90.62 339 LYS A N 1
ATOM 2667 C CA . LYS A 1 339 ? -4.609 48.5 16.922 1 90.62 339 LYS A CA 1
ATOM 2668 C C . LYS A 1 339 ? -3.193 47.938 17.016 1 90.62 339 LYS A C 1
ATOM 2670 O O . LYS A 1 339 ? -2.256 48.656 17.359 1 90.62 339 LYS A O 1
ATOM 2675 N N . LEU A 1 340 ? -3.127 46.719 16.719 1 90.88 340 LEU A N 1
ATOM 2676 C CA . LEU A 1 340 ? -1.834 46.031 16.844 1 90.88 340 LEU A CA 1
ATOM 2677 C C . LEU A 1 340 ? -1.049 46.094 15.547 1 90.88 340 LEU A C 1
ATOM 2679 O O . LEU A 1 340 ? 0.167 46.312 15.555 1 90.88 340 LEU A O 1
ATOM 2683 N N . VAL A 1 341 ? -1.742 46 14.359 1 92.38 341 VAL A N 1
ATOM 2684 C CA . VAL A 1 341 ? -1.018 45.781 13.109 1 92.38 341 VAL A CA 1
ATOM 2685 C C . VAL A 1 341 ? -0.758 47.125 12.438 1 92.38 341 VAL A C 1
ATOM 2687 O O . VAL A 1 341 ? 0.269 47.312 11.781 1 92.38 341 VAL A O 1
ATOM 2690 N N . ALA A 1 342 ? -1.599 48.125 12.594 1 93.62 342 ALA A N 1
ATOM 2691 C CA . ALA A 1 342 ? -1.534 49.406 11.875 1 93.62 342 ALA A CA 1
ATOM 2692 C C . ALA A 1 342 ? -0.241 50.156 12.188 1 93.62 342 ALA A C 1
ATOM 2694 O O . ALA A 1 342 ? 0.411 50.688 11.289 1 93.62 342 ALA A O 1
ATOM 2695 N N . PRO A 1 343 ? 0.14 50.188 13.438 1 95.06 343 PRO A N 1
ATOM 2696 C CA . PRO A 1 343 ? 1.377 50.906 13.75 1 95.06 343 PRO A CA 1
ATOM 2697 C C . PRO A 1 343 ? 2.602 50.312 13.07 1 95.06 343 PRO A C 1
ATOM 2699 O O . PRO A 1 343 ? 3.508 51.031 12.656 1 95.06 343 PRO A O 1
ATOM 2702 N N . ILE A 1 344 ? 2.65 49.031 13.008 1 94.81 344 ILE A N 1
ATOM 2703 C CA . ILE A 1 344 ? 3.789 48.344 12.398 1 94.81 344 ILE A CA 1
ATOM 2704 C C . ILE A 1 344 ? 3.791 48.594 10.891 1 94.81 344 ILE A C 1
ATOM 2706 O O . ILE A 1 344 ? 4.84 48.875 10.297 1 94.81 344 ILE A O 1
ATOM 2710 N N . GLN A 1 345 ? 2.633 48.531 10.258 1 93.75 345 GLN A N 1
ATOM 2711 C CA . GLN A 1 345 ? 2.5 48.812 8.828 1 93.75 345 GLN A CA 1
ATOM 2712 C C . GLN A 1 345 ? 2.959 50.219 8.492 1 93.75 345 GLN A C 1
ATOM 2714 O O . GLN A 1 345 ? 3.596 50.438 7.457 1 93.75 345 GLN A O 1
ATOM 2719 N N . ALA A 1 346 ? 2.582 51.125 9.336 1 94.25 346 ALA A N 1
ATOM 2720 C CA . ALA A 1 346 ? 2.941 52.531 9.109 1 94.25 346 ALA A CA 1
ATOM 2721 C C . ALA A 1 346 ? 4.449 52.719 9.234 1 94.25 346 ALA A C 1
ATOM 2723 O O . ALA A 1 346 ? 5.039 53.5 8.484 1 94.25 346 ALA A O 1
ATOM 2724 N N . LYS A 1 347 ? 5.02 52.062 10.195 1 94 347 LYS A N 1
ATOM 2725 C CA . LYS A 1 347 ? 6.441 52.219 10.484 1 94 347 LYS A CA 1
ATOM 2726 C C . LYS A 1 347 ? 7.297 51.531 9.438 1 94 347 LYS A C 1
ATOM 2728 O O . LYS A 1 347 ? 8.383 51.969 9.102 1 94 347 LYS A O 1
ATOM 2733 N N . TYR A 1 348 ? 6.93 50.406 8.945 1 91.81 348 TYR A N 1
ATOM 2734 C CA . TYR A 1 348 ? 7.684 49.594 7.984 1 91.81 348 TYR A CA 1
ATOM 2735 C C . TYR A 1 348 ? 6.844 49.312 6.75 1 91.81 348 TYR A C 1
ATOM 2737 O O . TYR A 1 348 ? 6.57 48.125 6.449 1 91.81 348 TYR A O 1
ATOM 2745 N N . PRO A 1 349 ? 6.652 50.469 6.035 1 84 349 PRO A N 1
ATOM 2746 C CA . PRO A 1 349 ? 5.82 50.25 4.848 1 84 349 PRO A CA 1
ATOM 2747 C C . PRO A 1 349 ? 6.48 49.344 3.818 1 84 349 PRO A C 1
ATOM 2749 O O . PRO A 1 349 ? 7.695 49.406 3.621 1 84 349 PRO A O 1
ATOM 2752 N N . GLY A 1 350 ? 5.852 48.312 3.354 1 88.12 350 GLY A N 1
ATOM 2753 C CA . GLY A 1 350 ? 6.352 47.469 2.303 1 88.12 350 GLY A CA 1
ATOM 2754 C C . GLY A 1 350 ? 6.941 46.156 2.832 1 88.12 350 GLY A C 1
ATOM 2755 O O . GLY A 1 350 ? 7.309 45.281 2.055 1 88.12 350 GLY A O 1
ATOM 2756 N N . ARG A 1 351 ? 7.215 46.156 4.125 1 93.94 351 ARG A N 1
ATOM 2757 C CA . ARG A 1 351 ? 7.832 44.938 4.664 1 93.94 351 ARG A CA 1
ATOM 2758 C C . ARG A 1 351 ? 6.824 44.125 5.469 1 93.94 351 ARG A C 1
ATOM 2760 O O . ARG A 1 351 ? 7.082 42.969 5.801 1 93.94 351 ARG A O 1
ATOM 2767 N N . PHE A 1 352 ? 5.781 44.812 5.828 1 96.38 352 PHE A N 1
ATOM 2768 C CA . PHE A 1 352 ? 4.719 44.125 6.543 1 96.38 352 PHE A CA 1
ATOM 2769 C C . PHE A 1 352 ? 3.375 44.312 5.852 1 96.38 352 PHE A C 1
ATOM 2771 O O . PHE A 1 352 ? 2.863 45.438 5.801 1 96.38 352 PHE A O 1
ATOM 2778 N N . LEU A 1 353 ? 2.83 43.219 5.289 1 95.56 353 LEU A N 1
ATOM 2779 C CA . LEU A 1 353 ? 1.554 43.25 4.582 1 95.56 353 LEU A CA 1
ATOM 2780 C C . LEU A 1 353 ? 0.511 42.406 5.301 1 95.56 353 LEU A C 1
ATOM 2782 O O . LEU A 1 353 ? 0.825 41.344 5.809 1 95.56 353 LEU A O 1
ATOM 2786 N N . THR A 1 354 ? -0.756 42.906 5.367 1 92.94 354 THR A N 1
ATOM 2787 C CA . THR A 1 354 ? -1.821 42.219 6.086 1 92.94 354 THR A CA 1
ATOM 2788 C C . THR A 1 354 ? -3.064 42.062 5.211 1 92.94 354 THR A C 1
ATOM 2790 O O . THR A 1 354 ? -4.145 42.531 5.578 1 92.94 354 THR A O 1
ATOM 2793 N N . PRO A 1 355 ? -2.93 41.312 4.121 1 92.31 355 PRO A N 1
ATOM 2794 C CA . PRO A 1 355 ? -4.141 41.125 3.326 1 92.31 355 PRO A CA 1
ATOM 2795 C C . PRO A 1 355 ? -5.227 40.344 4.09 1 92.31 355 PRO A C 1
ATOM 2797 O O . PRO A 1 355 ? -4.918 39.5 4.926 1 92.31 355 PRO A O 1
ATOM 2800 N N . SER A 1 356 ? -6.551 40.688 3.771 1 88.12 356 SER A N 1
ATOM 2801 C CA . SER A 1 356 ? -7.668 40 4.402 1 88.12 356 SER A CA 1
ATOM 2802 C C . SER A 1 356 ? -7.754 38.531 3.926 1 88.12 356 SER A C 1
ATOM 2804 O O . SER A 1 356 ? -8.32 37.688 4.613 1 88.12 356 SER A O 1
ATOM 2806 N N . TRP A 1 357 ? -7.219 38.375 2.779 1 88.44 357 TRP A N 1
ATOM 2807 C CA . TRP A 1 357 ? -7.172 37.031 2.213 1 88.44 357 TRP A CA 1
ATOM 2808 C C . TRP A 1 357 ? -6.016 36.906 1.229 1 88.44 357 TRP A C 1
ATOM 2810 O O . TRP A 1 357 ? -5.656 37.875 0.544 1 88.44 357 TRP A O 1
ATOM 2820 N N . ALA A 1 358 ? -5.406 35.75 1.2 1 91.5 358 ALA A N 1
ATOM 2821 C CA . ALA A 1 358 ? -4.387 35.375 0.224 1 91.5 358 ALA A CA 1
ATOM 2822 C C . ALA A 1 358 ? -4.484 33.906 -0.126 1 91.5 358 ALA A C 1
ATOM 2824 O O . ALA A 1 358 ? -4.719 33.062 0.749 1 91.5 358 ALA A O 1
ATOM 2825 N N . ASN A 1 359 ? -4.398 33.656 -1.438 1 90.81 359 ASN A N 1
ATOM 2826 C CA . ASN A 1 359 ? -4.309 32.25 -1.823 1 90.81 359 ASN A CA 1
ATOM 2827 C C . ASN A 1 359 ? -3.02 31.594 -1.317 1 90.81 359 ASN A C 1
ATOM 2829 O O . ASN A 1 359 ? -1.942 31.859 -1.86 1 90.81 359 ASN A O 1
ATOM 2833 N N . GLN A 1 360 ? -3.174 30.797 -0.339 1 91.69 360 GLN A N 1
ATOM 2834 C CA . GLN A 1 360 ? -2.012 30.219 0.325 1 91.69 360 GLN A CA 1
ATOM 2835 C C . GLN A 1 360 ? -1.181 29.391 -0.647 1 91.69 360 GLN A C 1
ATOM 2837 O O . GLN A 1 360 ? 0.051 29.438 -0.622 1 91.69 360 GLN A O 1
ATOM 2842 N N . ARG A 1 361 ? -1.766 28.625 -1.491 1 91.12 361 ARG A N 1
ATOM 2843 C CA . ARG A 1 361 ? -1.058 27.781 -2.445 1 91.12 361 ARG A CA 1
ATOM 2844 C C . ARG A 1 361 ? -0.17 28.609 -3.363 1 91.12 361 ARG A C 1
ATOM 2846 O O . ARG A 1 361 ? 1 28.281 -3.57 1 91.12 361 ARG A O 1
ATOM 2853 N N . ARG A 1 362 ? -0.733 29.641 -3.857 1 93.06 362 ARG A N 1
ATOM 2854 C CA . ARG A 1 362 ? 0.028 30.516 -4.746 1 93.06 362 ARG A CA 1
ATOM 2855 C C . ARG A 1 362 ? 1.159 31.203 -3.996 1 93.06 362 ARG A C 1
ATOM 2857 O O . ARG A 1 362 ? 2.256 31.375 -4.531 1 93.06 362 ARG A O 1
ATOM 2864 N N . ALA A 1 363 ? 0.807 31.625 -2.85 1 95.75 363 ALA A N 1
ATOM 2865 C CA . ALA A 1 363 ? 1.834 32.281 -2.037 1 95.75 363 ALA A CA 1
ATOM 2866 C C . ALA A 1 363 ? 3.025 31.344 -1.815 1 95.75 363 ALA A C 1
ATOM 2868 O O . ALA A 1 363 ? 4.176 31.766 -1.976 1 95.75 363 ALA A O 1
ATOM 2869 N N . LEU A 1 364 ? 2.748 30.125 -1.519 1 96.12 364 LEU A N 1
ATOM 2870 C CA . LEU A 1 364 ? 3.795 29.156 -1.189 1 96.12 364 LEU A CA 1
ATOM 2871 C C . LEU A 1 364 ? 4.57 28.75 -2.438 1 96.12 364 LEU A C 1
ATOM 2873 O O . LEU A 1 364 ? 5.688 28.234 -2.34 1 96.12 364 LEU A O 1
ATOM 2877 N N . MET A 1 365 ? 4.02 28.953 -3.59 1 95.38 365 MET A N 1
ATOM 2878 C CA . MET A 1 365 ? 4.699 28.641 -4.844 1 95.38 365 MET A CA 1
ATOM 2879 C C . MET A 1 365 ? 5.73 29.719 -5.184 1 95.38 365 MET A C 1
ATOM 2881 O O . MET A 1 365 ? 6.609 29.5 -6.016 1 95.38 365 MET A O 1
ATOM 2885 N N . HIS A 1 366 ? 5.551 30.859 -4.625 1 97.12 366 HIS A N 1
ATOM 2886 C CA . HIS A 1 366 ? 6.43 31.969 -4.965 1 97.12 366 HIS A CA 1
ATOM 2887 C C . HIS A 1 366 ? 7.793 31.812 -4.301 1 97.12 366 HIS A C 1
ATOM 2889 O O . HIS A 1 366 ? 7.879 31.516 -3.109 1 97.12 366 HIS A O 1
ATOM 2895 N N . ASP A 1 367 ? 8.844 32.156 -4.953 1 96.06 367 ASP A N 1
ATOM 2896 C CA . ASP A 1 367 ? 10.211 31.891 -4.5 1 96.06 367 ASP A CA 1
ATOM 2897 C C . ASP A 1 367 ? 10.594 32.844 -3.361 1 96.06 367 ASP A C 1
ATOM 2899 O O . ASP A 1 367 ? 11.477 32.5 -2.561 1 96.06 367 ASP A O 1
ATOM 2903 N N . ALA A 1 368 ? 9.945 33.969 -3.293 1 97.44 368 ALA A N 1
ATOM 2904 C CA . ALA A 1 368 ? 10.266 34.906 -2.219 1 97.44 368 ALA A CA 1
ATOM 2905 C C . ALA A 1 368 ? 9.844 34.344 -0.861 1 97.44 368 ALA A C 1
ATOM 2907 O O . ALA A 1 368 ? 10.43 34.688 0.167 1 97.44 368 ALA A O 1
ATOM 2908 N N . VAL A 1 369 ? 8.773 33.5 -0.821 1 98.25 369 VAL A N 1
ATOM 2909 C CA . VAL A 1 369 ? 8.273 32.938 0.427 1 98.25 369 VAL A CA 1
ATOM 2910 C C . VAL A 1 369 ? 9.18 31.797 0.876 1 98.25 369 VAL A C 1
ATOM 2912 O O . VAL A 1 369 ? 9.406 30.844 0.129 1 98.25 369 VAL A O 1
ATOM 2915 N N . GLN A 1 370 ? 9.625 31.922 2.141 1 97.81 370 GLN A N 1
ATOM 2916 C CA . GLN A 1 370 ? 10.594 30.938 2.6 1 97.81 370 GLN A CA 1
ATOM 2917 C C . GLN A 1 370 ? 10.07 30.172 3.812 1 97.81 370 GLN A C 1
ATOM 2919 O O . GLN A 1 370 ? 10.461 29.031 4.051 1 97.81 370 GLN A O 1
ATOM 2924 N N . VAL A 1 371 ? 9.25 30.828 4.578 1 98.56 371 VAL A N 1
ATOM 2925 C CA . VAL A 1 371 ? 8.758 30.219 5.812 1 98.56 371 VAL A CA 1
ATOM 2926 C C . VAL A 1 371 ? 7.242 30.391 5.906 1 98.56 371 VAL A C 1
ATOM 2928 O O . VAL A 1 371 ? 6.711 31.469 5.625 1 98.56 371 VAL A O 1
ATOM 2931 N N . LEU A 1 372 ? 6.57 29.344 6.223 1 98.56 372 LEU A N 1
ATOM 2932 C CA . LEU A 1 372 ? 5.156 29.391 6.57 1 98.56 372 LEU A CA 1
ATOM 2933 C C . LEU A 1 372 ? 4.965 29.266 8.078 1 98.56 372 LEU A C 1
ATOM 2935 O O . LEU A 1 372 ? 5.5 28.344 8.703 1 98.56 372 LEU A O 1
ATOM 2939 N N . ILE A 1 373 ? 4.254 30.188 8.656 1 97.25 373 ILE A N 1
ATOM 2940 C CA . ILE A 1 373 ? 3.781 30.062 10.031 1 97.25 373 ILE A CA 1
ATOM 2941 C C . ILE A 1 373 ? 2.297 29.703 10.039 1 97.25 373 ILE A C 1
ATOM 2943 O O . ILE A 1 373 ? 1.478 30.422 9.445 1 97.25 373 ILE A O 1
ATOM 2947 N N . SER A 1 374 ? 1.966 28.594 10.617 1 95.38 374 SER A N 1
ATOM 2948 C CA . SER A 1 374 ? 0.585 28.125 10.633 1 95.38 374 SER A CA 1
ATOM 2949 C C . SER A 1 374 ? 0.251 27.406 11.938 1 95.38 374 SER A C 1
ATOM 2951 O O . SER A 1 374 ? 1.104 27.281 12.82 1 95.38 374 SER A O 1
ATOM 2953 N N . HIS A 1 375 ? -0.999 27 12.102 1 92.12 375 HIS A N 1
ATOM 2954 C CA . HIS A 1 375 ? -1.434 26.266 13.281 1 92.12 375 HIS A CA 1
ATOM 2955 C C . HIS A 1 375 ? -1.156 24.766 13.133 1 92.12 375 HIS A C 1
ATOM 2957 O O . HIS A 1 375 ? -1.588 23.969 13.961 1 92.12 375 HIS A O 1
ATOM 2963 N N . ALA A 1 376 ? -0.558 24.344 12.062 1 93.88 376 ALA A N 1
ATOM 2964 C CA . ALA A 1 376 ? -0.134 22.969 11.852 1 93.88 376 ALA A CA 1
ATOM 2965 C C . ALA A 1 376 ? -1.292 22.109 11.352 1 93.88 376 ALA A C 1
ATOM 2967 O O . ALA A 1 376 ? -1.406 20.938 11.711 1 93.88 376 ALA A O 1
ATOM 2968 N N . GLY A 1 377 ? -2.174 22.766 10.57 1 92.06 377 GLY A N 1
ATOM 2969 C CA . GLY A 1 377 ? -3.121 21.953 9.836 1 92.06 377 GLY A CA 1
ATOM 2970 C C . GLY A 1 377 ? -2.455 21.047 8.812 1 92.06 377 GLY A C 1
ATOM 2971 O O . GLY A 1 377 ? -1.449 21.422 8.203 1 92.06 377 GLY A O 1
ATOM 2972 N N . TYR A 1 378 ? -3.027 19.969 8.594 1 92 378 TYR A N 1
ATOM 2973 C CA . TYR A 1 378 ? -2.387 19 7.711 1 92 378 TYR A CA 1
ATOM 2974 C C . TYR A 1 378 ? -2.291 19.531 6.285 1 92 378 TYR A C 1
ATOM 2976 O O . TYR A 1 378 ? -1.306 19.281 5.59 1 92 378 TYR A O 1
ATOM 2984 N N . GLY A 1 379 ? -3.322 20.234 5.82 1 91.06 379 GLY A N 1
ATOM 2985 C CA . GLY A 1 379 ? -3.295 20.844 4.5 1 91.06 379 GLY A CA 1
ATOM 2986 C C . GLY A 1 379 ? -2.182 21.859 4.332 1 91.06 379 GLY A C 1
ATOM 2987 O O . GLY A 1 379 ? -1.445 21.812 3.344 1 91.06 379 GLY A O 1
ATOM 2988 N N . SER A 1 380 ? -2.062 22.719 5.34 1 93.31 380 SER A N 1
ATOM 2989 C CA . SER A 1 380 ? -1.01 23.734 5.293 1 93.31 380 SER A CA 1
ATOM 2990 C C . SER A 1 380 ? 0.374 23.094 5.32 1 93.31 380 SER A C 1
ATOM 2992 O O . SER A 1 380 ? 1.275 23.516 4.594 1 93.31 380 SER A O 1
ATOM 2994 N N . MET A 1 381 ? 0.464 22.109 6.145 1 95.25 381 MET A N 1
ATOM 2995 C CA . MET A 1 381 ? 1.747 21.422 6.27 1 95.25 381 MET A CA 1
ATOM 2996 C C . MET A 1 381 ? 2.16 20.797 4.941 1 95.25 381 MET A C 1
ATOM 2998 O O . MET A 1 381 ? 3.295 20.969 4.492 1 95.25 381 MET A O 1
ATOM 3002 N N . THR A 1 382 ? 1.279 20.094 4.266 1 95.25 382 THR A N 1
ATOM 3003 C CA . THR A 1 382 ? 1.627 19.375 3.047 1 95.25 382 THR A CA 1
ATOM 3004 C C . THR A 1 382 ? 1.809 20.344 1.88 1 95.25 382 THR A C 1
ATOM 3006 O O . THR A 1 382 ? 2.645 20.109 1.002 1 95.25 382 THR A O 1
ATOM 3009 N N . GLU A 1 383 ? 1.031 21.469 1.866 1 94.38 383 GLU A N 1
ATOM 3010 C CA . GLU A 1 383 ? 1.233 22.484 0.841 1 94.38 383 GLU A CA 1
ATOM 3011 C C . GLU A 1 383 ? 2.617 23.125 0.957 1 94.38 383 GLU A C 1
ATOM 3013 O O . GLU A 1 383 ? 3.287 23.344 -0.052 1 94.38 383 GLU A O 1
ATOM 3018 N N . ALA A 1 384 ? 2.982 23.391 2.166 1 96.94 384 ALA A N 1
ATOM 3019 C CA . ALA A 1 384 ? 4.305 23.969 2.402 1 96.94 384 ALA A CA 1
ATOM 3020 C C . ALA A 1 384 ? 5.406 22.984 1.997 1 96.94 384 ALA A C 1
ATOM 3022 O O . ALA A 1 384 ? 6.379 23.375 1.345 1 96.94 384 ALA A O 1
ATOM 3023 N N . LEU A 1 385 ? 5.211 21.766 2.346 1 96.06 385 LEU A N 1
ATOM 3024 C CA . LEU A 1 385 ? 6.199 20.734 2.045 1 96.06 385 LEU A CA 1
ATOM 3025 C C . LEU A 1 385 ? 6.324 20.531 0.54 1 96.06 385 LEU A C 1
ATOM 3027 O O . LEU A 1 385 ? 7.434 20.375 0.021 1 96.06 385 LEU A O 1
ATOM 3031 N N . TYR A 1 386 ? 5.23 20.484 -0.104 1 96.5 386 TYR A N 1
ATOM 3032 C CA . TYR A 1 386 ? 5.211 20.312 -1.552 1 96.5 386 TYR A CA 1
ATOM 3033 C C . TYR A 1 386 ? 6.012 21.406 -2.246 1 96.5 386 TYR A C 1
ATOM 3035 O O . TYR A 1 386 ? 6.57 21.188 -3.322 1 96.5 386 TYR A O 1
ATOM 3043 N N . ASN A 1 387 ? 6.082 22.562 -1.64 1 96.75 387 ASN A N 1
ATOM 3044 C CA . ASN A 1 387 ? 6.773 23.688 -2.24 1 96.75 387 ASN A CA 1
ATOM 3045 C C . ASN A 1 387 ? 8.141 23.922 -1.593 1 96.75 387 ASN A C 1
ATOM 3047 O O . ASN A 1 387 ? 8.805 24.922 -1.883 1 96.75 387 ASN A O 1
ATOM 3051 N N . GLY A 1 388 ? 8.531 23.062 -0.673 1 97.25 388 GLY A N 1
ATOM 3052 C CA . GLY A 1 388 ? 9.859 23.125 -0.079 1 97.25 388 GLY A CA 1
ATOM 3053 C C . GLY A 1 388 ? 10.047 24.297 0.861 1 97.25 388 GLY A C 1
ATOM 3054 O O . GLY A 1 388 ? 11.102 24.938 0.867 1 97.25 388 GLY A O 1
ATOM 3055 N N . LYS A 1 389 ? 9.008 24.609 1.599 1 98.31 389 LYS A N 1
ATOM 3056 C CA . LYS A 1 389 ? 9.094 25.75 2.512 1 98.31 389 LYS A CA 1
ATOM 3057 C C . LYS A 1 389 ? 9.367 25.281 3.939 1 98.31 389 LYS A C 1
ATOM 3059 O O . LYS A 1 389 ? 8.891 24.219 4.355 1 98.31 389 LYS A O 1
ATOM 3064 N N . ALA A 1 390 ? 10.102 26.094 4.648 1 98.44 390 ALA A N 1
ATOM 3065 C CA . ALA A 1 390 ? 10.25 25.875 6.086 1 98.44 390 ALA A CA 1
ATOM 3066 C C . ALA A 1 390 ? 8.953 26.203 6.824 1 98.44 390 ALA A C 1
ATOM 3068 O O . ALA A 1 390 ? 8.125 26.969 6.32 1 98.44 390 ALA A O 1
ATOM 3069 N N . GLN A 1 391 ? 8.852 25.594 8.023 1 98.75 391 GLN A N 1
ATOM 3070 C CA . GLN A 1 391 ? 7.578 25.781 8.719 1 98.75 391 GLN A CA 1
ATOM 3071 C C . GLN A 1 391 ? 7.801 26.062 10.203 1 98.75 391 GLN A C 1
ATOM 3073 O O . GLN A 1 391 ? 8.625 25.406 10.844 1 98.75 391 GLN A O 1
ATOM 3078 N N . LEU A 1 392 ? 7.176 27.047 10.703 1 98.69 392 LEU A N 1
ATOM 3079 C CA . LEU A 1 392 ? 6.961 27.266 12.125 1 98.69 392 LEU A CA 1
ATOM 3080 C C . LEU A 1 392 ? 5.504 27.016 12.5 1 98.69 392 LEU A C 1
ATOM 3082 O O . LEU A 1 392 ? 4.602 27.641 11.93 1 98.69 392 LEU A O 1
ATOM 3086 N N . MET A 1 393 ? 5.305 26.125 13.438 1 97.12 393 MET A N 1
ATOM 3087 C CA . MET A 1 393 ? 3.945 25.688 13.742 1 97.12 393 MET A CA 1
ATOM 3088 C C . MET A 1 393 ? 3.547 26.078 15.156 1 97.12 393 MET A C 1
ATOM 3090 O O . MET A 1 393 ? 4.32 25.906 16.094 1 97.12 393 MET A O 1
ATOM 3094 N N . ILE A 1 394 ? 2.379 26.672 15.266 1 94.38 394 ILE A N 1
ATOM 3095 C CA . ILE A 1 394 ? 1.765 27.031 16.547 1 94.38 394 ILE A CA 1
ATOM 3096 C C . ILE A 1 394 ? 0.429 26.297 16.688 1 94.38 394 ILE A C 1
ATOM 3098 O O . ILE A 1 394 ? -0.63 26.875 16.422 1 94.38 394 ILE A O 1
ATOM 3102 N N . PRO A 1 395 ? 0.47 25.078 17.156 1 91.44 395 PRO A N 1
ATOM 3103 C CA . PRO A 1 395 ? -0.78 24.312 17.266 1 91.44 395 PRO A CA 1
ATOM 3104 C C . PRO A 1 395 ? -1.76 24.938 18.266 1 91.44 395 PRO A C 1
ATOM 3106 O O . PRO A 1 395 ? -1.346 25.438 19.312 1 91.44 395 PRO A O 1
ATOM 3109 N N . ILE A 1 396 ? -2.994 24.812 17.953 1 85.88 396 ILE A N 1
ATOM 3110 C CA . ILE A 1 396 ? -4.023 25.453 18.766 1 85.88 396 ILE A CA 1
ATOM 3111 C C . ILE A 1 396 ? -5.004 24.391 19.266 1 85.88 396 ILE A C 1
ATOM 3113 O O . ILE A 1 396 ? -5.328 24.359 20.453 1 85.88 396 ILE A O 1
ATOM 3117 N N . VAL A 1 397 ? -5.41 23.531 18.297 1 82 397 VAL A N 1
ATOM 3118 C CA . VAL A 1 397 ? -6.457 22.609 18.719 1 82 397 VAL A CA 1
ATOM 3119 C C . VAL A 1 397 ? -6.328 21.297 17.953 1 82 397 VAL A C 1
ATOM 3121 O O . VAL A 1 397 ? -5.734 21.25 16.875 1 82 397 VAL A O 1
ATOM 3124 N N . PHE A 1 398 ? -6.863 20.156 18.547 1 83.62 398 PHE A N 1
ATOM 3125 C CA . PHE A 1 398 ? -7.09 18.844 17.953 1 83.62 398 PHE A CA 1
ATOM 3126 C C . PHE A 1 398 ? -5.793 18.266 17.406 1 83.62 398 PHE A C 1
ATOM 3128 O O . PHE A 1 398 ? -4.801 18.141 18.125 1 83.62 398 PHE A O 1
ATOM 3135 N N . ASP A 1 399 ? -5.836 17.891 16.109 1 87.56 399 ASP A N 1
ATOM 3136 C CA . ASP A 1 399 ? -4.754 17.109 15.516 1 87.56 399 ASP A CA 1
ATOM 3137 C C . ASP A 1 399 ? -3.549 18 15.203 1 87.56 399 ASP A C 1
ATOM 3139 O O . ASP A 1 399 ? -2.477 17.5 14.859 1 87.56 399 ASP A O 1
ATOM 3143 N N . GLU A 1 400 ? -3.672 19.281 15.469 1 90.88 400 GLU A N 1
ATOM 3144 C CA . GLU A 1 400 ? -2.588 20.219 15.164 1 90.88 400 GLU A CA 1
ATOM 3145 C C . GLU A 1 400 ? -1.355 19.922 16.016 1 90.88 400 GLU A C 1
ATOM 3147 O O . GLU A 1 400 ? -0.223 20.094 15.562 1 90.88 400 GLU A O 1
ATOM 3152 N N . PHE A 1 401 ? -1.619 19.438 17.234 1 89.88 401 PHE A N 1
ATOM 3153 C CA . PHE A 1 401 ? -0.512 19.156 18.141 1 89.88 401 PHE A CA 1
ATOM 3154 C C . PHE A 1 401 ? 0.307 17.969 17.641 1 89.88 401 PHE A C 1
ATOM 3156 O O . PHE A 1 401 ? 1.539 18.016 17.641 1 89.88 401 PHE A O 1
ATOM 3163 N N . VAL A 1 402 ? -0.373 16.984 17.219 1 91.88 402 VAL A N 1
ATOM 3164 C CA . VAL A 1 402 ? 0.336 15.797 16.734 1 91.88 402 VAL A CA 1
ATOM 3165 C C . VAL A 1 402 ? 0.995 16.094 15.391 1 91.88 402 VAL A C 1
ATOM 3167 O O . VAL A 1 402 ? 2.098 15.617 15.117 1 91.88 402 VAL A O 1
ATOM 3170 N N . ASN A 1 403 ? 0.36 16.859 14.547 1 94.5 403 ASN A N 1
ATOM 3171 C CA . ASN A 1 403 ? 0.965 17.25 13.281 1 94.5 403 ASN A CA 1
ATOM 3172 C C . ASN A 1 403 ? 2.273 18.016 13.5 1 94.5 403 ASN A C 1
ATOM 3174 O O . ASN A 1 403 ? 3.275 17.719 12.844 1 94.5 403 ASN A O 1
ATOM 3178 N N . ALA A 1 404 ? 2.199 18.938 14.438 1 95.31 404 ALA A N 1
ATOM 3179 C CA . ALA A 1 404 ? 3.385 19.734 14.727 1 95.31 404 ALA A CA 1
ATOM 3180 C C . ALA A 1 404 ? 4.516 18.875 15.273 1 95.31 404 ALA A C 1
ATOM 3182 O O . ALA A 1 404 ? 5.672 19.031 14.875 1 95.31 404 ALA A O 1
ATOM 3183 N N . HIS A 1 405 ? 4.156 18.031 16.125 1 94.56 405 HIS A N 1
ATOM 3184 C CA . HIS A 1 405 ? 5.148 17.141 16.703 1 94.56 405 HIS A CA 1
ATOM 3185 C C . HIS A 1 405 ? 5.793 16.25 15.648 1 94.56 405 HIS A C 1
ATOM 3187 O O . HIS A 1 405 ? 7.02 16.141 15.586 1 94.56 405 HIS A O 1
ATOM 3193 N N . ASN A 1 406 ? 5.008 15.609 14.875 1 94.88 406 ASN A N 1
ATOM 3194 C CA . ASN A 1 406 ? 5.512 14.727 13.828 1 94.88 406 ASN A CA 1
ATOM 3195 C C . ASN A 1 406 ? 6.375 15.484 12.82 1 94.88 406 ASN A C 1
ATOM 3197 O O . ASN A 1 406 ? 7.395 14.977 12.359 1 94.88 406 ASN A O 1
ATOM 3201 N N . ALA A 1 407 ? 5.941 16.672 12.477 1 96.81 407 ALA A N 1
ATOM 3202 C CA . ALA A 1 407 ? 6.699 17.5 11.539 1 96.81 407 ALA A CA 1
ATOM 3203 C C . ALA A 1 407 ? 8.07 17.844 12.102 1 96.81 407 ALA A C 1
ATOM 3205 O O . ALA A 1 407 ? 9.07 17.828 11.375 1 96.81 407 ALA A O 1
ATOM 3206 N N . GLU A 1 408 ? 8.086 18.203 13.32 1 96.69 408 GLU A N 1
ATOM 3207 C CA . GLU A 1 408 ? 9.359 18.516 13.945 1 96.69 408 GLU A CA 1
ATOM 3208 C C . GLU A 1 408 ? 10.258 17.281 14.031 1 96.69 408 GLU A C 1
ATOM 3210 O O . GLU A 1 408 ? 11.461 17.375 13.773 1 96.69 408 GLU A O 1
ATOM 3215 N N . GLU A 1 409 ? 9.664 16.172 14.359 1 94.81 409 GLU A N 1
ATOM 3216 C CA . GLU A 1 409 ? 10.43 14.93 14.414 1 94.81 409 GLU A CA 1
ATOM 3217 C C . GLU A 1 409 ? 10.992 14.562 13.047 1 94.81 409 GLU A C 1
ATOM 3219 O O . GLU A 1 409 ? 12.086 14 12.953 1 94.81 409 GLU A O 1
ATOM 3224 N N . ALA A 1 410 ? 10.281 14.875 12.055 1 95.56 410 ALA A N 1
ATOM 3225 C CA . ALA A 1 410 ? 10.719 14.594 10.688 1 95.56 410 ALA A CA 1
ATOM 3226 C C . ALA A 1 410 ? 11.758 15.602 10.219 1 95.56 410 ALA A C 1
ATOM 3228 O O . ALA A 1 410 ? 12.352 15.445 9.156 1 95.56 410 ALA A O 1
ATOM 3229 N N . GLY A 1 411 ? 11.969 16.703 10.953 1 96.06 411 GLY A N 1
ATOM 3230 C CA . GLY A 1 411 ? 12.992 17.688 10.664 1 96.06 411 GLY A CA 1
ATOM 3231 C C . GLY A 1 411 ? 12.523 18.781 9.711 1 96.06 411 GLY A C 1
ATOM 3232 O O . GLY A 1 411 ? 13.344 19.438 9.078 1 96.06 411 GLY A O 1
ATOM 3233 N N . ILE A 1 412 ? 11.188 19 9.625 1 97.44 412 ILE A N 1
ATOM 3234 C CA . ILE A 1 412 ? 10.719 19.906 8.578 1 97.44 412 ILE A CA 1
ATOM 3235 C C . ILE A 1 412 ? 10.023 21.109 9.219 1 97.44 412 ILE A C 1
ATOM 3237 O O . ILE A 1 412 ? 9.508 21.969 8.508 1 97.44 412 ILE A O 1
ATOM 3241 N N . ALA A 1 413 ? 9.984 21.141 10.555 1 98.38 413 ALA A N 1
ATOM 3242 C CA . ALA A 1 413 ? 9.297 22.25 11.227 1 98.38 413 ALA A CA 1
ATOM 3243 C C . ALA A 1 413 ? 9.867 22.469 12.625 1 98.38 413 ALA A C 1
ATOM 3245 O O . ALA A 1 413 ? 10.578 21.609 13.156 1 98.38 413 ALA A O 1
ATOM 3246 N N . LEU A 1 414 ? 9.68 23.656 13.062 1 98.31 414 LEU A N 1
ATOM 3247 C CA . LEU A 1 414 ? 9.773 23.969 14.484 1 98.31 414 LEU A CA 1
ATOM 3248 C C . LEU A 1 414 ? 8.391 24.266 15.07 1 98.31 414 LEU A C 1
ATOM 3250 O O . LEU A 1 414 ? 7.473 24.656 14.344 1 98.31 414 LEU A O 1
ATOM 3254 N N . GLN A 1 415 ? 8.25 24.047 16.328 1 97.06 415 GLN A N 1
ATOM 3255 C CA . GLN A 1 415 ? 6.945 24.281 16.938 1 97.06 415 GLN A CA 1
ATOM 3256 C C . GLN A 1 415 ? 7.043 25.281 18.078 1 97.06 415 GLN A C 1
ATOM 3258 O O . GLN A 1 415 ? 8.117 25.469 18.656 1 97.06 415 GLN A O 1
ATOM 3263 N N . MET A 1 416 ? 5.977 25.938 18.344 1 95.75 416 MET A N 1
ATOM 3264 C CA . MET A 1 416 ? 5.789 26.859 19.469 1 95.75 416 MET A CA 1
ATOM 3265 C C . MET A 1 416 ? 4.652 26.375 20.375 1 95.75 416 MET A C 1
ATOM 3267 O O . MET A 1 416 ? 3.705 25.75 19.906 1 95.75 416 MET A O 1
ATOM 3271 N N . ASP A 1 417 ? 4.82 26.641 21.656 1 93.75 417 ASP A N 1
ATOM 3272 C CA . ASP A 1 417 ? 3.729 26.422 22.594 1 93.75 417 ASP A CA 1
ATOM 3273 C C . ASP A 1 417 ? 2.908 27.703 22.797 1 93.75 417 ASP A C 1
ATOM 3275 O O . ASP A 1 417 ? 3.398 28.672 23.359 1 93.75 417 ASP A O 1
ATOM 3279 N N . LYS A 1 418 ? 1.707 27.703 22.438 1 90.44 418 LYS A N 1
ATOM 3280 C CA . LYS A 1 418 ? 0.879 28.906 22.453 1 90.44 418 LYS A CA 1
ATOM 3281 C C . LYS A 1 418 ? 0.743 29.469 23.859 1 90.44 418 LYS A C 1
ATOM 3283 O O . LYS A 1 418 ? 0.452 30.656 24.047 1 90.44 418 LYS A O 1
ATOM 3288 N N . TYR A 1 419 ? 0.993 28.719 24.844 1 90.56 419 TYR A N 1
ATOM 3289 C CA . TYR A 1 419 ? 0.782 29.125 26.219 1 90.56 419 TYR A CA 1
ATOM 3290 C C . TYR A 1 419 ? 2.018 29.828 26.766 1 90.56 419 TYR A C 1
ATOM 3292 O O . TYR A 1 419 ? 1.92 30.641 27.703 1 90.56 419 TYR A O 1
ATOM 3300 N N . THR A 1 420 ? 3.146 29.5 26.219 1 93.81 420 THR A N 1
ATOM 3301 C CA . THR A 1 420 ? 4.363 29.984 26.859 1 93.81 420 THR A CA 1
ATOM 3302 C C . THR A 1 420 ? 5.234 30.734 25.859 1 93.81 420 THR A C 1
ATOM 3304 O O . THR A 1 420 ? 6.254 31.328 26.234 1 93.81 420 THR A O 1
ATOM 3307 N N . MET A 1 421 ? 4.852 30.781 24.609 1 94.94 421 MET A N 1
ATOM 3308 C CA . MET A 1 421 ? 5.707 31.359 23.578 1 94.94 421 MET A CA 1
ATOM 3309 C C . MET A 1 421 ? 5.949 32.844 23.828 1 94.94 421 MET A C 1
ATOM 3311 O O . MET A 1 421 ? 5.066 33.562 24.328 1 94.94 421 MET A O 1
ATOM 3315 N N . THR A 1 422 ? 7.18 33.281 23.5 1 96.62 422 THR A N 1
ATOM 3316 C CA . THR A 1 422 ? 7.562 34.688 23.594 1 96.62 422 THR A CA 1
ATOM 3317 C C . THR A 1 422 ? 7.934 35.25 22.219 1 96.62 422 THR A C 1
ATOM 3319 O O . THR A 1 422 ? 8.172 34.469 21.281 1 96.62 422 THR A O 1
ATOM 3322 N N . SER A 1 423 ? 7.891 36.562 22.219 1 97 423 SER A N 1
ATOM 3323 C CA . SER A 1 423 ? 8.273 37.188 20.953 1 97 423 SER A CA 1
ATOM 3324 C C . SER A 1 423 ? 9.727 36.906 20.609 1 97 423 SER A C 1
ATOM 3326 O O . SER A 1 423 ? 10.07 36.719 19.453 1 97 423 SER A O 1
ATOM 3328 N N . GLU A 1 424 ? 10.578 36.812 21.609 1 97.06 424 GLU A N 1
ATOM 3329 C CA . GLU A 1 424 ? 11.992 36.5 21.391 1 97.06 424 GLU A CA 1
ATOM 3330 C C . GLU A 1 424 ? 12.195 35.094 20.828 1 97.06 424 GLU A C 1
ATOM 3332 O O . GLU A 1 424 ? 12.984 34.906 19.906 1 97.06 424 GLU A O 1
ATOM 3337 N N . GLU A 1 425 ? 11.461 34.219 21.391 1 97.88 425 GLU A N 1
ATOM 3338 C CA . GLU A 1 425 ? 11.57 32.844 20.938 1 97.88 425 GLU A CA 1
ATOM 3339 C C . GLU A 1 425 ? 11.102 32.688 19.484 1 97.88 425 GLU A C 1
ATOM 3341 O O . GLU A 1 425 ? 11.758 32.031 18.672 1 97.88 425 GLU A O 1
ATOM 3346 N N . MET A 1 426 ? 9.945 33.25 19.188 1 97.81 426 MET A N 1
ATOM 3347 C CA . MET A 1 426 ? 9.398 33.188 17.844 1 97.81 426 MET A CA 1
ATOM 3348 C C . MET A 1 426 ? 10.344 33.812 16.828 1 97.81 426 MET A C 1
ATOM 3350 O O . MET A 1 426 ? 10.625 33.219 15.781 1 97.81 426 MET A O 1
ATOM 3354 N N . THR A 1 427 ? 10.852 35.031 17.156 1 97.62 427 THR A N 1
ATOM 3355 C CA . THR A 1 427 ? 11.773 35.75 16.266 1 97.62 427 THR A CA 1
ATOM 3356 C C . THR A 1 427 ? 13.031 34.906 16.031 1 97.62 427 THR A C 1
ATOM 3358 O O . THR A 1 427 ? 13.5 34.781 14.898 1 97.62 427 THR A O 1
ATOM 3361 N N . SER A 1 428 ? 13.508 34.344 17.094 1 97.69 428 SER A N 1
ATOM 3362 C CA . SER A 1 428 ? 14.719 33.531 17 1 97.69 428 SER A CA 1
ATOM 3363 C C . SER A 1 428 ? 14.5 32.312 16.125 1 97.69 428 SER A C 1
ATOM 3365 O O . SER A 1 428 ? 15.336 31.969 15.289 1 97.69 428 SER A O 1
ATOM 3367 N N . LYS A 1 429 ? 13.422 31.594 16.297 1 98.31 429 LYS A N 1
ATOM 3368 C CA . LYS A 1 429 ? 13.125 30.391 15.531 1 98.31 429 LYS A CA 1
ATOM 3369 C C . LYS A 1 429 ? 12.922 30.719 14.055 1 98.31 429 LYS A C 1
ATOM 3371 O O . LYS A 1 429 ? 13.391 30 13.18 1 98.31 429 LYS A O 1
ATOM 3376 N N . VAL A 1 430 ? 12.211 31.828 13.766 1 98.31 430 VAL A N 1
ATOM 3377 C CA . VAL A 1 430 ? 11.992 32.219 12.375 1 98.31 430 VAL A CA 1
ATOM 3378 C C . VAL A 1 430 ? 13.328 32.562 11.711 1 98.31 430 VAL A C 1
ATOM 3380 O O . VAL A 1 430 ? 13.594 32.125 10.586 1 98.31 430 VAL A O 1
ATOM 3383 N N . GLN A 1 431 ? 14.164 33.281 12.422 1 97.25 431 GLN A N 1
ATOM 3384 C CA . GLN A 1 431 ? 15.469 33.656 11.875 1 97.25 431 GLN A CA 1
ATOM 3385 C C . GLN A 1 431 ? 16.312 32.406 11.625 1 97.25 431 GLN A C 1
ATOM 3387 O O . GLN A 1 431 ? 17.016 32.312 10.617 1 97.25 431 GLN A O 1
ATOM 3392 N N . ARG A 1 432 ? 16.25 31.5 12.547 1 97.5 432 ARG A N 1
ATOM 3393 C CA . ARG A 1 432 ? 16.969 30.234 12.375 1 97.5 432 ARG A CA 1
ATOM 3394 C C . ARG A 1 432 ? 16.516 29.516 11.117 1 97.5 432 ARG A C 1
ATOM 3396 O O . ARG A 1 432 ? 17.328 28.969 10.375 1 97.5 432 ARG A O 1
ATOM 3403 N N . LEU A 1 433 ? 15.242 29.453 10.898 1 98.31 433 LEU A N 1
ATOM 3404 C CA . LEU A 1 433 ? 14.688 28.797 9.719 1 98.31 433 LEU A CA 1
ATOM 3405 C C . LEU A 1 433 ? 15.133 29.5 8.445 1 98.31 433 LEU A C 1
ATOM 3407 O O . LEU A 1 433 ? 15.547 28.859 7.48 1 98.31 433 LEU A O 1
ATOM 3411 N N . LEU A 1 434 ? 15.039 30.828 8.453 1 97.56 434 LEU A N 1
ATOM 3412 C CA . LEU A 1 434 ? 15.445 31.609 7.289 1 97.56 434 LEU A CA 1
ATOM 3413 C C . LEU A 1 434 ? 16.922 31.391 6.973 1 97.56 434 LEU A C 1
ATOM 3415 O O . LEU A 1 434 ? 17.281 31.203 5.809 1 97.56 434 LEU A O 1
ATOM 3419 N N . ASP A 1 435 ? 17.734 31.359 7.98 1 96.75 435 ASP A N 1
ATOM 3420 C CA . ASP A 1 435 ? 19.172 31.156 7.797 1 96.75 435 ASP A CA 1
ATOM 3421 C C . ASP A 1 435 ? 19.469 29.734 7.297 1 96.75 435 ASP A C 1
ATOM 3423 O O . ASP A 1 435 ? 20.312 29.547 6.422 1 96.75 435 ASP A O 1
ATOM 3427 N N . ALA A 1 436 ? 18.797 28.812 7.887 1 97.19 436 ALA A N 1
ATOM 3428 C CA . ALA A 1 436 ? 19 27.438 7.473 1 97.19 436 ALA A CA 1
ATOM 3429 C C . ALA A 1 436 ? 18.609 27.234 6.012 1 97.19 436 ALA A C 1
ATOM 3431 O O . ALA A 1 436 ? 19.281 26.516 5.273 1 97.19 436 ALA A O 1
ATOM 3432 N N . MET A 1 437 ? 17.547 27.891 5.594 1 96.38 437 MET A N 1
ATOM 3433 C CA . MET A 1 437 ? 17.047 27.719 4.234 1 96.38 437 MET A CA 1
ATOM 3434 C C . MET A 1 437 ? 17.922 28.469 3.234 1 96.38 437 MET A C 1
ATOM 3436 O O . MET A 1 437 ? 17.969 28.109 2.057 1 96.38 437 MET A O 1
ATOM 3440 N N . ALA A 1 438 ? 18.594 29.453 3.688 1 94.94 438 ALA A N 1
ATOM 3441 C CA . ALA A 1 438 ? 19.484 30.219 2.824 1 94.94 438 ALA A CA 1
ATOM 3442 C C . ALA A 1 438 ? 20.734 29.422 2.463 1 94.94 438 ALA A C 1
ATOM 3444 O O . ALA A 1 438 ? 21.359 29.656 1.43 1 94.94 438 ALA A O 1
ATOM 3445 N N . ASP A 1 439 ? 21.031 28.469 3.334 1 95.62 439 ASP A N 1
ATOM 3446 C CA . ASP A 1 439 ? 22.172 27.578 3.1 1 95.62 439 ASP A CA 1
ATOM 3447 C C . ASP A 1 439 ? 21.703 26.219 2.607 1 95.62 439 ASP A C 1
ATOM 3449 O O . ASP A 1 439 ? 21.344 25.344 3.412 1 95.62 439 ASP A O 1
ATOM 3453 N N . SER A 1 440 ? 21.859 25.953 1.393 1 92.81 440 SER A N 1
ATOM 3454 C CA . SER A 1 440 ? 21.359 24.719 0.79 1 92.81 440 SER A CA 1
ATOM 3455 C C . SER A 1 440 ? 22.109 23.5 1.335 1 92.81 440 SER A C 1
ATOM 3457 O O . SER A 1 440 ? 21.656 22.375 1.171 1 92.81 440 SER A O 1
ATOM 3459 N N . SER A 1 441 ? 23.203 23.781 1.957 1 95 441 SER A N 1
ATOM 3460 C CA . SER A 1 441 ? 24 22.672 2.475 1 95 441 SER A CA 1
ATOM 3461 C C . SER A 1 441 ? 23.609 22.328 3.91 1 95 441 SER A C 1
ATOM 3463 O O . SER A 1 441 ? 24 21.297 4.441 1 95 441 SER A O 1
ATOM 3465 N N . SER A 1 442 ? 22.781 23.172 4.461 1 97 442 SER A N 1
ATOM 3466 C CA . SER A 1 442 ? 22.359 22.891 5.832 1 97 442 SER A CA 1
ATOM 3467 C C . SER A 1 442 ? 21.531 21.625 5.902 1 97 442 SER A C 1
ATOM 3469 O O . SER A 1 442 ? 20.828 21.266 4.945 1 97 442 SER A O 1
ATOM 3471 N N . LYS A 1 443 ? 21.625 20.969 7.035 1 97 443 LYS A N 1
ATOM 3472 C CA . LYS A 1 443 ? 20.828 19.766 7.25 1 97 443 LYS A CA 1
ATOM 3473 C C . LYS A 1 443 ? 19.344 20.047 7.082 1 97 443 LYS A C 1
ATOM 3475 O O . LYS A 1 443 ? 18.609 19.25 6.484 1 97 443 LYS A O 1
ATOM 3480 N N . TYR A 1 444 ? 18.875 21.141 7.59 1 97.44 444 TYR A N 1
ATOM 3481 C CA . TYR A 1 444 ? 17.453 21.484 7.512 1 97.44 444 TYR A CA 1
ATOM 3482 C C . TYR A 1 444 ? 17.016 21.656 6.062 1 97.44 444 TYR A C 1
ATOM 3484 O O . TYR A 1 444 ? 16 21.094 5.645 1 97.44 444 TYR A O 1
ATOM 3492 N N . ALA A 1 445 ? 17.766 22.422 5.348 1 97.56 445 ALA A N 1
ATOM 3493 C CA . ALA A 1 445 ? 17.406 22.672 3.955 1 97.56 445 ALA A CA 1
ATOM 3494 C C . ALA A 1 445 ? 17.406 21.375 3.145 1 97.56 445 ALA A C 1
ATOM 3496 O O . ALA A 1 445 ? 16.516 21.172 2.312 1 97.56 445 ALA A O 1
ATOM 3497 N N . ARG A 1 446 ? 18.312 20.516 3.42 1 97.38 446 ARG A N 1
ATOM 3498 C CA . ARG A 1 446 ? 18.391 19.25 2.717 1 97.38 446 ARG A CA 1
ATOM 3499 C C . ARG A 1 446 ? 17.203 18.359 3.064 1 97.38 446 ARG A C 1
ATOM 3501 O O . ARG A 1 446 ? 16.656 17.656 2.199 1 97.38 446 ARG A O 1
ATOM 3508 N N . THR A 1 447 ? 16.828 18.391 4.309 1 98.12 447 THR A N 1
ATOM 3509 C CA . THR A 1 447 ? 15.68 17.594 4.75 1 98.12 447 THR A CA 1
ATOM 3510 C C . THR A 1 447 ? 14.398 18.094 4.094 1 98.12 447 THR A C 1
ATOM 3512 O O . THR A 1 447 ? 13.594 17.297 3.607 1 98.12 447 THR A O 1
ATOM 3515 N N . VAL A 1 448 ? 14.234 19.375 4.062 1 98 448 VAL A N 1
ATOM 3516 C CA . VAL A 1 448 ? 13.055 19.969 3.441 1 98 448 VAL A CA 1
ATOM 3517 C C . VAL A 1 448 ? 13.016 19.609 1.956 1 98 448 VAL A C 1
ATOM 3519 O O . VAL A 1 448 ? 11.969 19.25 1.423 1 98 448 VAL A O 1
ATOM 3522 N N . GLN A 1 449 ? 14.148 19.688 1.334 1 97 449 GLN A N 1
ATOM 3523 C CA . GLN A 1 449 ? 14.227 19.359 -0.085 1 97 449 GLN A CA 1
ATOM 3524 C C . GLN A 1 449 ? 13.883 17.891 -0.329 1 97 449 GLN A C 1
ATOM 3526 O O . GLN A 1 449 ? 13.172 17.562 -1.283 1 97 449 GLN A O 1
ATOM 3531 N N . ARG A 1 450 ? 14.383 17.016 0.478 1 97.19 450 ARG A N 1
ATOM 3532 C CA . ARG A 1 450 ? 14.07 15.602 0.36 1 97.19 450 ARG A CA 1
ATOM 3533 C C . ARG A 1 450 ? 12.57 15.352 0.489 1 97.19 450 ARG A C 1
ATOM 3535 O O . ARG A 1 450 ? 11.984 14.617 -0.31 1 97.19 450 ARG A O 1
ATOM 3542 N N . TRP A 1 451 ? 11.977 16.016 1.456 1 97.75 451 TRP A N 1
ATOM 3543 C CA . TRP A 1 451 ? 10.547 15.82 1.688 1 97.75 451 TRP A CA 1
ATOM 3544 C C . TRP A 1 451 ? 9.719 16.438 0.568 1 97.75 451 TRP A C 1
ATOM 3546 O O . TRP A 1 451 ? 8.656 15.914 0.218 1 97.75 451 TRP A O 1
ATOM 3556 N N . LYS A 1 452 ? 10.219 17.516 0.045 1 97.25 452 LYS A N 1
ATOM 3557 C CA . LYS A 1 452 ? 9.57 18.078 -1.138 1 97.25 452 LYS A CA 1
ATOM 3558 C C . LYS A 1 452 ? 9.508 17.062 -2.268 1 97.25 452 LYS A C 1
ATOM 3560 O O . LYS A 1 452 ? 8.453 16.859 -2.875 1 97.25 452 LYS A O 1
ATOM 3565 N N . GLU A 1 453 ? 10.57 16.375 -2.506 1 96.75 453 GLU A N 1
ATOM 3566 C CA . GLU A 1 453 ? 10.633 15.367 -3.561 1 96.75 453 GLU A CA 1
ATOM 3567 C C . GLU A 1 453 ? 9.727 14.18 -3.248 1 96.75 453 GLU A C 1
ATOM 3569 O O . GLU A 1 453 ? 9.031 13.68 -4.129 1 96.75 453 GLU A O 1
ATOM 3574 N N . ILE A 1 454 ? 9.734 13.742 -1.99 1 97.5 454 ILE A N 1
ATOM 3575 C CA . ILE A 1 454 ? 8.859 12.656 -1.563 1 97.5 454 ILE A CA 1
ATOM 3576 C C . ILE A 1 454 ? 7.406 13.031 -1.809 1 97.5 454 ILE A C 1
ATOM 3578 O O . ILE A 1 454 ? 6.625 12.234 -2.334 1 97.5 454 ILE A O 1
ATOM 3582 N N . CYS A 1 455 ? 7.039 14.25 -1.475 1 96.81 455 CYS A N 1
ATOM 3583 C CA . CYS A 1 455 ? 5.668 14.711 -1.658 1 96.81 455 CYS A CA 1
ATOM 3584 C C . CYS A 1 455 ? 5.297 14.75 -3.137 1 96.81 455 CYS A C 1
ATOM 3586 O O . CYS A 1 455 ? 4.176 14.406 -3.51 1 96.81 455 CYS A O 1
ATOM 3588 N N . HIS A 1 456 ? 6.242 15.18 -3.955 1 95.88 456 HIS A N 1
ATOM 3589 C CA . HIS A 1 456 ? 5.992 15.203 -5.391 1 95.88 456 HIS A CA 1
ATOM 3590 C C . HIS A 1 456 ? 5.75 13.797 -5.93 1 95.88 456 HIS A C 1
ATOM 3592 O O . HIS A 1 456 ? 4.809 13.578 -6.695 1 95.88 456 HIS A O 1
ATOM 3598 N N . LEU A 1 457 ? 6.562 12.891 -5.52 1 96.06 457 LEU A N 1
ATOM 3599 C CA . LEU A 1 457 ? 6.426 11.508 -5.969 1 96.06 457 LEU A CA 1
ATOM 3600 C C . LEU A 1 457 ? 5.109 10.906 -5.488 1 96.06 457 LEU A C 1
ATOM 3602 O O . LEU A 1 457 ? 4.402 10.25 -6.254 1 96.06 457 LEU A O 1
ATOM 3606 N N . ASN A 1 458 ? 4.805 11.125 -4.227 1 96.81 458 ASN A N 1
ATOM 3607 C CA . ASN A 1 458 ? 3.555 10.609 -3.684 1 96.81 458 ASN A CA 1
ATOM 3608 C C . ASN A 1 458 ? 2.346 11.211 -4.395 1 96.81 458 ASN A C 1
ATOM 3610 O O . ASN A 1 458 ? 1.353 10.523 -4.633 1 96.81 458 ASN A O 1
ATOM 3614 N N . ASN A 1 459 ? 2.443 12.461 -4.656 1 95.31 459 ASN A N 1
ATOM 3615 C CA . ASN A 1 459 ? 1.343 13.141 -5.332 1 95.31 459 ASN A CA 1
ATOM 3616 C C . ASN A 1 459 ? 1.072 12.539 -6.707 1 95.31 459 ASN A C 1
ATOM 3618 O O . ASN A 1 459 ? -0.072 12.516 -7.164 1 95.31 459 ASN A O 1
ATOM 3622 N N . LEU A 1 460 ? 2.045 12 -7.371 1 91.88 460 LEU A N 1
ATOM 3623 C CA . LEU A 1 460 ? 1.923 11.438 -8.711 1 91.88 460 LEU A CA 1
ATOM 3624 C C . LEU A 1 460 ? 1.09 10.164 -8.688 1 91.88 460 LEU A C 1
ATOM 3626 O O . LEU A 1 460 ? 0.424 9.836 -9.672 1 91.88 460 LEU A O 1
ATOM 3630 N N . ARG A 1 461 ? 1.102 9.469 -7.629 1 95.44 461 ARG A N 1
ATOM 3631 C CA . ARG A 1 461 ? 0.406 8.188 -7.605 1 95.44 461 ARG A CA 1
ATOM 3632 C C . ARG A 1 461 ? -0.933 8.305 -6.887 1 95.44 461 ARG A C 1
ATOM 3634 O O . ARG A 1 461 ? -1.748 7.379 -6.926 1 95.44 461 ARG A O 1
ATOM 3641 N N . ALA A 1 462 ? -1.171 9.391 -6.184 1 96.75 462 ALA A N 1
ATOM 3642 C CA . ALA A 1 462 ? -2.285 9.523 -5.25 1 96.75 462 ALA A CA 1
ATOM 3643 C C . ALA A 1 462 ? -3.617 9.25 -5.941 1 96.75 462 ALA A C 1
ATOM 3645 O O . ALA A 1 462 ? -4.414 8.43 -5.477 1 96.75 462 ALA A O 1
ATOM 3646 N N . ARG A 1 463 ? -3.893 9.828 -7.055 1 96 463 ARG A N 1
ATOM 3647 C CA . ARG A 1 463 ? -5.176 9.711 -7.742 1 96 463 ARG A CA 1
ATOM 3648 C C . ARG A 1 463 ? -5.379 8.297 -8.281 1 96 463 ARG A C 1
ATOM 3650 O O . ARG A 1 463 ? -6.5 7.785 -8.281 1 96 463 ARG A O 1
ATOM 3657 N N . THR A 1 464 ? -4.293 7.656 -8.734 1 96.31 464 THR A N 1
ATOM 3658 C CA . THR A 1 464 ? -4.375 6.277 -9.203 1 96.31 464 THR A CA 1
ATOM 3659 C C . THR A 1 464 ? -4.773 5.34 -8.07 1 96.31 464 THR A C 1
ATOM 3661 O O . THR A 1 464 ? -5.641 4.48 -8.242 1 96.31 464 THR A O 1
ATOM 3664 N N . ILE A 1 465 ? -4.172 5.555 -6.949 1 97.19 465 ILE A N 1
ATOM 3665 C CA . ILE A 1 465 ? -4.434 4.711 -5.789 1 97.19 465 ILE A CA 1
ATOM 3666 C C . ILE A 1 465 ? -5.898 4.848 -5.371 1 97.19 465 ILE A C 1
ATOM 3668 O O . ILE A 1 465 ? -6.59 3.844 -5.18 1 97.19 465 ILE A O 1
ATOM 3672 N N . VAL A 1 466 ? -6.348 6.043 -5.281 1 98.31 466 VAL A N 1
ATOM 3673 C CA . VAL A 1 466 ? -7.707 6.293 -4.812 1 98.31 466 VAL A CA 1
ATOM 3674 C C . VAL A 1 466 ? -8.711 5.77 -5.836 1 98.31 466 VAL A C 1
ATOM 3676 O O . VAL A 1 466 ? -9.672 5.082 -5.48 1 98.31 466 VAL A O 1
ATOM 3679 N N . THR A 1 467 ? -8.516 6.07 -7.133 1 97.75 467 THR A N 1
ATOM 3680 C CA . THR A 1 467 ? -9.414 5.621 -8.188 1 97.75 467 THR A CA 1
ATOM 3681 C C . THR A 1 467 ? -9.516 4.098 -8.203 1 97.75 467 THR A C 1
ATOM 3683 O O . THR A 1 467 ? -10.609 3.541 -8.289 1 97.75 467 THR A O 1
ATOM 3686 N N . ASN A 1 468 ? -8.391 3.457 -8.117 1 97.5 468 ASN A N 1
ATOM 3687 C CA . ASN A 1 468 ? -8.352 1.999 -8.109 1 97.5 468 ASN A CA 1
ATOM 3688 C C . ASN A 1 468 ? -9.094 1.43 -6.898 1 97.5 468 ASN A C 1
ATOM 3690 O O . ASN A 1 468 ? -9.938 0.545 -7.047 1 97.5 468 ASN A O 1
ATOM 3694 N N . ALA A 1 469 ? -8.812 1.946 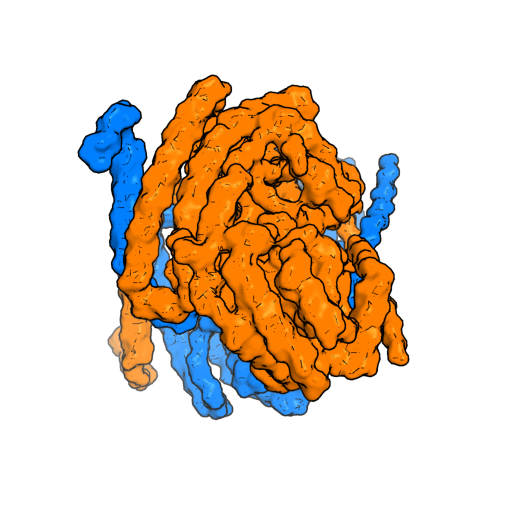-5.719 1 98.31 469 ALA A N 1
ATOM 3695 C CA . ALA A 1 469 ? -9.391 1.437 -4.477 1 98.31 469 ALA A CA 1
ATOM 3696 C C . ALA A 1 469 ? -10.898 1.654 -4.445 1 98.31 469 ALA A C 1
ATOM 3698 O O . ALA A 1 469 ? -11.656 0.757 -4.07 1 98.31 469 ALA A O 1
ATOM 3699 N N . VAL A 1 470 ? -11.305 2.811 -4.852 1 98.56 470 VAL A N 1
ATOM 3700 C CA . VAL A 1 470 ? -12.727 3.152 -4.832 1 98.56 470 VAL A CA 1
ATOM 3701 C C . VAL A 1 470 ? -13.477 2.316 -5.867 1 98.56 470 VAL A C 1
ATOM 3703 O O . VAL A 1 470 ? -14.562 1.807 -5.59 1 98.56 470 VAL A O 1
ATOM 3706 N N . THR A 1 471 ? -12.906 2.15 -7.043 1 98.06 471 THR A N 1
ATOM 3707 C CA . THR A 1 471 ? -13.531 1.31 -8.062 1 98.06 471 THR A CA 1
ATOM 3708 C C . THR A 1 471 ? -13.656 -0.129 -7.57 1 98.06 471 THR A C 1
ATOM 3710 O O . THR A 1 471 ? -14.703 -0.755 -7.738 1 98.06 471 THR A O 1
ATOM 3713 N N . MET A 1 472 ? -12.656 -0.608 -6.969 1 97.94 472 MET A N 1
ATOM 3714 C CA . MET A 1 472 ? -12.68 -1.97 -6.445 1 97.94 472 MET A CA 1
ATOM 3715 C C . MET A 1 472 ? -13.766 -2.121 -5.383 1 97.94 472 MET A C 1
ATOM 3717 O O . MET A 1 472 ? -14.57 -3.051 -5.438 1 97.94 472 MET A O 1
ATOM 3721 N N . ALA A 1 473 ? -13.758 -1.19 -4.449 1 98.44 473 ALA A N 1
ATOM 3722 C CA . ALA A 1 473 ? -14.758 -1.244 -3.379 1 98.44 473 ALA A CA 1
ATOM 3723 C C . ALA A 1 473 ? -16.172 -1.187 -3.943 1 98.44 473 ALA A C 1
ATOM 3725 O O . ALA A 1 473 ? -17.078 -1.855 -3.438 1 98.44 473 ALA A O 1
ATOM 3726 N N . ALA A 1 474 ? -16.375 -0.419 -5.004 1 97.94 474 ALA A N 1
ATOM 3727 C CA . ALA A 1 474 ? -17.703 -0.197 -5.578 1 97.94 474 ALA A CA 1
ATOM 3728 C C . ALA A 1 474 ? -18.125 -1.384 -6.438 1 97.94 474 ALA A C 1
ATOM 3730 O O . ALA A 1 474 ? -19.328 -1.608 -6.637 1 97.94 474 ALA A O 1
ATOM 3731 N N . THR A 1 475 ? -17.203 -2.184 -6.914 1 96.88 475 THR A N 1
ATOM 3732 C CA . THR A 1 475 ? -17.547 -3.23 -7.867 1 96.88 475 THR A CA 1
ATOM 3733 C C . THR A 1 475 ? -17.359 -4.613 -7.25 1 96.88 475 THR A C 1
ATOM 3735 O O . THR A 1 475 ? -18.328 -5.234 -6.797 1 96.88 475 THR A O 1
ATOM 3738 N N . THR A 1 476 ? -16.156 -4.98 -6.906 1 96.56 476 THR A N 1
ATOM 3739 C CA . THR A 1 476 ? -15.844 -6.344 -6.492 1 96.56 476 THR A CA 1
ATOM 3740 C C . THR A 1 476 ? -15.906 -6.477 -4.973 1 96.56 476 THR A C 1
ATOM 3742 O O . THR A 1 476 ? -15.961 -7.59 -4.445 1 96.56 476 THR A O 1
ATOM 3745 N N . GLY A 1 477 ? -15.922 -5.336 -4.301 1 96.62 477 GLY A N 1
ATOM 3746 C CA . GLY A 1 477 ? -15.711 -5.383 -2.863 1 96.62 477 GLY A CA 1
ATOM 3747 C C . GLY A 1 477 ? -14.25 -5.551 -2.48 1 96.62 477 GLY A C 1
ATOM 3748 O O . GLY A 1 477 ? -13.391 -5.734 -3.348 1 96.62 477 GLY A O 1
ATOM 3749 N N . ILE A 1 478 ? -13.992 -5.496 -1.143 1 97.5 478 ILE A N 1
ATOM 3750 C CA . ILE A 1 478 ? -12.594 -5.508 -0.719 1 97.5 478 ILE A CA 1
ATOM 3751 C C . ILE A 1 478 ? -12.391 -6.574 0.356 1 97.5 478 ILE A C 1
ATOM 3753 O O . ILE A 1 478 ? -11.43 -6.512 1.129 1 97.5 478 ILE A O 1
ATOM 3757 N N . ASP A 1 479 ? -13.281 -7.523 0.486 1 96 479 ASP A N 1
ATOM 3758 C CA . ASP A 1 479 ? -13.203 -8.539 1.531 1 96 479 ASP A CA 1
ATOM 3759 C C . ASP A 1 479 ? -11.883 -9.305 1.451 1 96 479 ASP A C 1
ATOM 3761 O O . ASP A 1 479 ? -11.344 -9.727 2.475 1 96 479 ASP A O 1
ATOM 3765 N N . HIS A 1 480 ? -11.367 -9.469 0.269 1 96.38 480 HIS A N 1
ATOM 3766 C CA . HIS A 1 480 ? -10.133 -10.211 0.064 1 96.38 480 HIS A CA 1
ATOM 3767 C C . HIS A 1 480 ? -8.938 -9.461 0.636 1 96.38 480 HIS A C 1
ATOM 3769 O O . HIS A 1 480 ? -7.859 -10.039 0.81 1 96.38 480 HIS A O 1
ATOM 3775 N N . LEU A 1 481 ? -9.07 -8.172 0.948 1 97.12 481 LEU A N 1
ATOM 3776 C CA . LEU A 1 481 ? -7.977 -7.359 1.47 1 97.12 481 LEU A CA 1
ATOM 3777 C C . LEU A 1 481 ? -8.008 -7.32 2.994 1 97.12 481 LEU A C 1
ATOM 3779 O O . LEU A 1 481 ? -7.062 -6.84 3.625 1 97.12 481 LEU A O 1
ATOM 3783 N N . VAL A 1 482 ? -9.07 -7.781 3.629 1 95.69 482 VAL A N 1
ATOM 3784 C CA . VAL A 1 482 ? -9.242 -7.695 5.074 1 95.69 482 VAL A CA 1
ATOM 3785 C C . VAL A 1 482 ? -8.5 -8.844 5.754 1 95.69 482 VAL A C 1
ATOM 3787 O O . VAL A 1 482 ? -8.781 -10.016 5.492 1 95.69 482 VAL A O 1
ATOM 3790 N N . PRO A 1 483 ? -7.523 -8.523 6.605 1 93.19 483 PRO A N 1
ATOM 3791 C CA . PRO A 1 483 ? -6.836 -9.602 7.324 1 93.19 483 PRO A CA 1
ATOM 3792 C C . PRO A 1 483 ? -7.789 -10.469 8.141 1 93.19 483 PRO A C 1
ATOM 3794 O O . PRO A 1 483 ? -8.742 -9.961 8.734 1 93.19 483 PRO A O 1
ATOM 3797 N N . ARG A 1 484 ? -7.504 -11.727 8.164 1 90.88 484 ARG A N 1
ATOM 3798 C CA . ARG A 1 484 ? -8.367 -12.688 8.844 1 90.88 484 ARG A CA 1
ATOM 3799 C C . ARG A 1 484 ? -8.383 -12.438 10.352 1 90.88 484 ARG A C 1
ATOM 3801 O O . ARG A 1 484 ? -9.367 -12.742 11.023 1 90.88 484 ARG A O 1
ATOM 3808 N N . ASP A 1 485 ? -7.406 -11.828 10.891 1 85.88 485 ASP A N 1
ATOM 3809 C CA . ASP A 1 485 ? -7.262 -11.617 12.328 1 85.88 485 ASP A CA 1
ATOM 3810 C C . ASP A 1 485 ? -8.367 -10.703 12.859 1 85.88 485 ASP A C 1
ATOM 3812 O O . ASP A 1 485 ? -8.727 -10.789 14.039 1 85.88 485 ASP A O 1
ATOM 3816 N N . VAL A 1 486 ? -8.891 -9.898 12.039 1 83.69 486 VAL A N 1
ATOM 3817 C CA . VAL A 1 486 ? -9.891 -8.914 12.445 1 83.69 486 VAL A CA 1
ATOM 3818 C C . VAL A 1 486 ? -11.156 -9.633 12.898 1 83.69 486 VAL A C 1
ATOM 3820 O O . VAL A 1 486 ? -11.922 -9.102 13.711 1 83.69 486 VAL A O 1
ATOM 3823 N N . THR A 1 487 ? -11.312 -10.781 12.383 1 80.75 487 THR A N 1
ATOM 3824 C CA . THR A 1 487 ? -12.547 -11.5 12.695 1 80.75 487 THR A CA 1
ATOM 3825 C C . THR A 1 487 ? -12.32 -12.508 13.812 1 80.75 487 THR A C 1
ATOM 3827 O O . THR A 1 487 ? -13.258 -13.172 14.258 1 80.75 487 THR A O 1
ATOM 3830 N N . LEU A 1 488 ? -11.141 -12.609 14.227 1 82.19 488 LEU A N 1
ATOM 3831 C CA . LEU A 1 488 ? -10.828 -13.602 15.25 1 82.19 488 LEU A CA 1
ATOM 3832 C C . LEU A 1 488 ? -11.055 -13.039 16.656 1 82.19 488 LEU A C 1
ATOM 3834 O O . LEU A 1 488 ? -10.906 -11.836 16.859 1 82.19 488 LEU A O 1
ATOM 3838 N N . SER A 1 489 ? -11.461 -13.93 17.531 1 72 489 SER A N 1
ATOM 3839 C CA . SER A 1 489 ? -11.625 -13.547 18.938 1 72 489 SER A CA 1
ATOM 3840 C C . SER A 1 489 ? -10.281 -13.312 19.609 1 72 489 SER A C 1
ATOM 3842 O O . SER A 1 489 ? -9.234 -13.695 19.078 1 72 489 SER A O 1
ATOM 3844 N N . LEU A 1 490 ? -10.328 -12.562 20.656 1 64.56 490 LEU A N 1
ATOM 3845 C CA . LEU A 1 490 ? -9.117 -12.32 21.438 1 64.56 490 LEU A CA 1
ATOM 3846 C C . LEU A 1 490 ? -8.477 -13.633 21.859 1 64.56 490 LEU A C 1
ATOM 3848 O O . LEU A 1 490 ? -7.246 -13.742 21.891 1 64.56 490 LEU A O 1
ATOM 3852 N N . PHE A 1 491 ? -9.305 -14.586 22.156 1 61.09 491 PHE A N 1
ATOM 3853 C CA . PHE A 1 491 ? -8.812 -15.891 22.547 1 61.09 491 PHE A CA 1
ATOM 3854 C C . PHE A 1 491 ? -8.031 -16.547 21.422 1 61.09 491 PHE A C 1
ATOM 3856 O O . PHE A 1 491 ? -6.961 -17.125 21.641 1 61.09 491 PHE A O 1
ATOM 3863 N N . ASP A 1 492 ? -8.586 -16.422 20.266 1 66.06 492 ASP A N 1
ATOM 3864 C CA . ASP A 1 492 ? -7.922 -17.016 19.109 1 66.06 492 ASP A CA 1
ATOM 3865 C C . ASP A 1 492 ? -6.574 -16.344 18.844 1 66.06 492 ASP A C 1
ATOM 3867 O O . ASP A 1 492 ? -5.609 -17.016 18.453 1 66.06 492 ASP A O 1
ATOM 3871 N N . ARG A 1 493 ? -6.52 -15.156 19.188 1 65.44 493 ARG A N 1
ATOM 3872 C CA . ARG A 1 493 ? -5.301 -14.391 18.953 1 65.44 493 ARG A CA 1
ATOM 3873 C C . ARG A 1 493 ? -4.227 -14.727 19.984 1 65.44 493 ARG A C 1
ATOM 3875 O O . ARG A 1 493 ? -3.039 -14.773 19.656 1 65.44 493 ARG A O 1
ATOM 3882 N N . PHE A 1 494 ? -4.652 -14.953 21.125 1 57.34 494 PHE A N 1
ATOM 3883 C CA . PHE A 1 494 ? -3.703 -15.219 22.203 1 57.34 494 PHE A CA 1
ATOM 3884 C C . PHE A 1 494 ? -3.373 -16.703 22.281 1 57.34 494 PHE A C 1
ATOM 3886 O O . PHE A 1 494 ? -2.377 -17.094 22.891 1 57.34 494 PHE A O 1
ATOM 3893 N N . ALA A 1 495 ? -4.281 -17.484 21.844 1 52.56 495 ALA A N 1
ATOM 3894 C CA . ALA A 1 495 ? -3.955 -18.906 21.828 1 52.56 495 ALA A CA 1
ATOM 3895 C C . ALA A 1 495 ? -2.662 -19.156 21.047 1 52.56 495 ALA A C 1
ATOM 3897 O O . ALA A 1 495 ? -2.217 -20.297 20.938 1 52.56 495 ALA A O 1
ATOM 3898 N N . VAL A 1 496 ? -2.146 -18.094 20.609 1 53.81 496 VAL A N 1
ATOM 3899 C CA . VAL A 1 496 ? -0.879 -18.109 19.875 1 53.81 496 VAL A CA 1
ATOM 3900 C C . VAL A 1 496 ? 0.276 -18.281 20.859 1 53.81 496 VAL A C 1
ATOM 3902 O O . VAL A 1 496 ? 1.427 -18.453 20.453 1 53.81 496 VAL A O 1
ATOM 3905 N N . PHE A 1 497 ? 0.007 -18.219 22 1 51.09 497 PHE A N 1
ATOM 3906 C CA . PHE A 1 497 ? 0.985 -18.219 23.094 1 51.09 497 PHE A CA 1
ATOM 3907 C C . PHE A 1 497 ? 1.9 -19.422 23 1 51.09 497 PHE A C 1
ATOM 3909 O O . PHE A 1 497 ? 3.115 -19.312 23.172 1 51.09 497 PHE A O 1
ATOM 3916 N N . PRO A 1 498 ? 1.294 -20.516 22.797 1 47.22 498 PRO A N 1
ATOM 3917 C CA . PRO A 1 498 ? 2.299 -21.562 22.672 1 47.22 498 PRO A CA 1
ATOM 3918 C C . PRO A 1 498 ? 3.273 -21.328 21.516 1 47.22 498 PRO A C 1
ATOM 3920 O O . PRO A 1 498 ? 4.445 -21.688 21.609 1 47.22 498 PRO A O 1
ATOM 3923 N N . VAL A 1 499 ? 2.852 -20.609 20.625 1 48.62 499 VAL A N 1
ATOM 3924 C CA . VAL A 1 499 ? 3.693 -20.266 19.484 1 48.62 499 VAL A CA 1
ATOM 3925 C C . VAL A 1 499 ? 4.75 -19.25 19.906 1 48.62 499 VAL A C 1
ATOM 3927 O O . VAL A 1 499 ? 5.91 -19.344 19.5 1 48.62 499 VAL A O 1
ATOM 3930 N N . LEU A 1 500 ? 4.281 -18.359 20.766 1 50.53 500 LEU A N 1
ATOM 3931 C CA . LEU A 1 500 ? 5.215 -17.375 21.297 1 50.53 500 LEU A CA 1
ATOM 3932 C C . LEU A 1 500 ? 6.285 -18.047 22.141 1 50.53 500 LEU A C 1
ATOM 3934 O O . LEU A 1 500 ? 7.465 -17.703 22.078 1 50.53 500 LEU A O 1
ATOM 3938 N N . VAL A 1 501 ? 5.832 -19.047 22.875 1 49.41 501 VAL A N 1
ATOM 3939 C CA . VAL A 1 501 ? 6.809 -19.797 23.656 1 49.41 501 VAL A CA 1
ATOM 3940 C C . VAL A 1 501 ? 7.758 -20.547 22.719 1 49.41 501 VAL A C 1
ATOM 3942 O O . VAL A 1 501 ? 8.977 -20.547 22.922 1 49.41 501 VAL A O 1
ATOM 3945 N N . ALA A 1 502 ? 7.25 -21.031 21.672 1 49.84 502 ALA A N 1
ATOM 3946 C CA . ALA A 1 502 ? 8.086 -21.766 20.719 1 49.84 502 ALA A CA 1
ATOM 3947 C C . ALA A 1 502 ? 8.992 -20.828 19.938 1 49.84 502 ALA A C 1
ATOM 3949 O O . ALA A 1 502 ? 10.164 -21.125 19.703 1 49.84 502 ALA A O 1
ATOM 3950 N N . TYR A 1 503 ? 8.516 -19.703 19.688 1 50.41 503 TYR A N 1
ATOM 3951 C CA . TYR A 1 503 ? 9.305 -18.688 19 1 50.41 503 TYR A CA 1
ATOM 3952 C C . TYR A 1 503 ? 10.414 -18.141 19.906 1 50.41 503 TYR A C 1
ATOM 3954 O O . TYR A 1 503 ? 11.562 -18.016 19.469 1 50.41 503 TYR A O 1
ATOM 3962 N N . VAL A 1 504 ? 10.078 -17.891 21.156 1 51.09 504 VAL A N 1
ATOM 3963 C CA . VAL A 1 504 ? 11.078 -17.469 22.141 1 51.09 504 VAL A CA 1
ATOM 3964 C C . VAL A 1 504 ? 12.102 -18.578 22.328 1 51.09 504 VAL A C 1
ATOM 3966 O O . VAL A 1 504 ? 13.312 -18.328 22.375 1 51.09 504 VAL A O 1
ATOM 3969 N N . ALA A 1 505 ? 11.633 -19.75 22.234 1 51.03 505 ALA A N 1
ATOM 3970 C CA . ALA A 1 505 ? 12.547 -20.875 22.359 1 51.03 505 ALA A CA 1
ATOM 3971 C C . ALA A 1 505 ? 13.453 -21 21.141 1 51.03 505 ALA A C 1
ATOM 3973 O O . ALA A 1 505 ? 14.648 -21.25 21.266 1 51.03 505 ALA A O 1
ATOM 3974 N N . PHE A 1 506 ? 12.914 -20.766 20.047 1 50.91 506 PHE A N 1
ATOM 3975 C CA . PHE A 1 506 ? 13.664 -20.797 18.797 1 50.91 506 PHE A CA 1
ATOM 3976 C C . PHE A 1 506 ? 14.711 -19.672 18.781 1 50.91 506 PHE A C 1
ATOM 3978 O O . PHE A 1 506 ? 15.875 -19.922 18.469 1 50.91 506 PHE A O 1
ATOM 3985 N N . TRP A 1 507 ? 14.266 -18.516 19.047 1 52.25 507 TRP A N 1
ATOM 3986 C CA . TRP A 1 507 ? 15.188 -17.391 19.062 1 52.25 507 TRP A CA 1
ATOM 3987 C C . TRP A 1 507 ? 16.266 -17.547 20.125 1 52.25 507 TRP A C 1
ATOM 3989 O O . TRP A 1 507 ? 17.438 -17.266 19.891 1 52.25 507 TRP A O 1
ATOM 3999 N N . LEU A 1 508 ? 15.852 -18.094 21.266 1 50.12 508 LEU A N 1
ATOM 4000 C CA . LEU A 1 508 ? 16.828 -18.375 22.312 1 50.12 508 LEU A CA 1
ATOM 4001 C C . LEU A 1 508 ? 17.797 -19.469 21.859 1 50.12 508 LEU A C 1
ATOM 4003 O O . LEU A 1 508 ? 19 -19.359 22.109 1 50.12 508 LEU A O 1
ATOM 4007 N N . THR A 1 509 ? 17.312 -20.359 21.078 1 50.41 509 THR A N 1
ATOM 4008 C CA . THR A 1 509 ? 18.188 -21.406 20.562 1 50.41 509 THR A CA 1
ATOM 4009 C C . THR A 1 509 ? 19.109 -20.844 19.484 1 50.41 509 THR A C 1
ATOM 4011 O O . THR A 1 509 ? 20.312 -21.156 19.469 1 50.41 509 THR A O 1
ATOM 4014 N N . ARG A 1 510 ? 18.547 -20.125 18.672 1 52.69 510 ARG A N 1
ATOM 4015 C CA . ARG A 1 510 ? 19.344 -19.484 17.641 1 52.69 510 ARG A CA 1
ATOM 4016 C C . ARG A 1 510 ? 20.422 -18.594 18.234 1 52.69 510 ARG A C 1
ATOM 4018 O O . ARG A 1 510 ? 21.578 -18.625 17.797 1 52.69 510 ARG A O 1
ATOM 4025 N N . LYS A 1 511 ? 20.016 -17.766 19.125 1 53.25 511 LYS A N 1
ATOM 4026 C CA . LYS A 1 511 ? 20.984 -16.938 19.828 1 53.25 511 LYS A CA 1
ATOM 4027 C C . LYS A 1 511 ? 22.031 -17.812 20.531 1 53.25 511 LYS A C 1
ATOM 4029 O O . LYS A 1 511 ? 23.219 -17.484 20.531 1 53.25 511 LYS A O 1
ATOM 4034 N N . LEU A 1 512 ? 21.594 -18.875 21.078 1 49.91 512 LEU A N 1
ATOM 4035 C CA . LEU A 1 512 ? 22.5 -19.797 21.719 1 49.91 512 LEU A CA 1
ATOM 4036 C C . LEU A 1 512 ? 23.422 -20.469 20.703 1 49.91 512 LEU A C 1
ATOM 4038 O O . LEU A 1 512 ? 24.609 -20.641 20.953 1 49.91 512 LEU A O 1
ATOM 4042 N N . LEU A 1 513 ? 22.828 -20.719 19.578 1 50.66 513 LEU A N 1
ATOM 4043 C CA . LEU A 1 513 ? 23.641 -21.359 18.562 1 50.66 513 LEU A CA 1
ATOM 4044 C C . LEU A 1 513 ? 24.578 -20.359 17.891 1 50.66 513 LEU A C 1
ATOM 4046 O O . LEU A 1 513 ? 25.672 -20.719 17.453 1 50.66 513 LEU A O 1
ATOM 4050 N N . SER A 1 514 ? 24.078 -19.266 17.656 1 49.84 514 SER A N 1
ATOM 4051 C CA . SER A 1 514 ? 24.938 -18.25 17.047 1 49.84 514 SER A CA 1
ATOM 4052 C C . SER A 1 514 ? 26.094 -17.859 17.953 1 49.84 514 SER A C 1
ATOM 4054 O O . SER A 1 514 ? 27.125 -17.391 17.484 1 49.84 514 SER A O 1
ATOM 4056 N N . ARG A 1 515 ? 25.891 -17.906 19.203 1 46.09 515 ARG A N 1
ATOM 4057 C CA . ARG A 1 515 ? 26.984 -17.672 20.141 1 46.09 515 ARG A CA 1
ATOM 4058 C C . ARG A 1 515 ? 27.828 -18.922 20.328 1 46.09 515 ARG A C 1
ATOM 4060 O O . ARG A 1 515 ? 28.797 -18.922 21.094 1 46.09 515 ARG A O 1
ATOM 4067 N N . ALA A 1 516 ? 27.328 -20.141 19.812 1 39.34 516 ALA A N 1
ATOM 4068 C CA . ALA A 1 516 ? 28.188 -21.312 19.922 1 39.34 516 ALA A CA 1
ATOM 4069 C C . ALA A 1 516 ? 29.469 -21.125 19.125 1 39.34 516 ALA A C 1
ATOM 4071 O O . ALA A 1 516 ? 29.438 -20.734 17.953 1 39.34 516 ALA A O 1
ATOM 4072 N N . PRO A 1 517 ? 30.594 -21.016 19.766 1 39.59 517 PRO A N 1
ATOM 4073 C CA . PRO A 1 517 ? 31.891 -20.938 19.094 1 39.59 517 PRO A CA 1
ATOM 4074 C C . PRO A 1 517 ? 31.969 -21.844 17.859 1 39.59 517 PRO A C 1
ATOM 4076 O O . PRO A 1 517 ? 31.188 -22.781 17.734 1 39.59 517 PRO A O 1
ATOM 4079 N N . HIS A 1 518 ? 32.906 -21.625 16.828 1 41.53 518 HIS A N 1
ATOM 4080 C CA . HIS A 1 518 ? 33.406 -22.391 15.695 1 41.53 518 HIS A CA 1
ATOM 4081 C C . HIS A 1 518 ? 33.469 -23.875 16.031 1 41.53 518 HIS A C 1
ATOM 4083 O O . HIS A 1 518 ? 34.375 -24.312 16.75 1 41.53 518 HIS A O 1
ATOM 4089 N N . MET A 1 519 ? 32.5 -24.688 16.25 1 34.66 519 MET A N 1
ATOM 4090 C CA . MET A 1 519 ? 32.844 -26.094 16.344 1 34.66 519 MET A CA 1
ATOM 4091 C C . MET A 1 519 ? 33.562 -26.578 15.094 1 34.66 519 MET A C 1
ATOM 4093 O O . MET A 1 519 ? 33.125 -26.281 13.977 1 34.66 519 MET A O 1
ATOM 4097 N N . PRO A 1 520 ? 34.812 -27.062 15.086 1 34.69 520 PRO A N 1
ATOM 4098 C CA . PRO A 1 520 ? 35.5 -27.672 13.953 1 34.69 520 PRO A CA 1
ATOM 4099 C C . PRO A 1 520 ? 34.656 -28.703 13.219 1 34.69 520 PRO A C 1
ATOM 4101 O O . PRO A 1 520 ? 33.75 -29.312 13.82 1 34.69 520 PRO A O 1
ATOM 4104 N N . SER A 1 521 ? 34.562 -28.703 11.797 1 36.41 521 SER A N 1
ATOM 4105 C CA . SER A 1 521 ? 33.906 -29.562 10.836 1 36.41 521 SER A CA 1
ATOM 4106 C C . SER A 1 521 ? 33.906 -31.031 11.289 1 36.41 521 SER A C 1
ATOM 4108 O O . SER A 1 521 ? 33.125 -31.844 10.812 1 36.41 521 SER A O 1
ATOM 4110 N N . SER A 1 522 ? 34.875 -31.531 12.062 1 32.72 522 SER A N 1
ATOM 4111 C CA . SER A 1 522 ? 35.094 -32.938 12.359 1 32.72 522 SER A CA 1
ATOM 4112 C C . SER A 1 522 ? 34 -33.5 13.273 1 32.72 522 SER A C 1
ATOM 4114 O O . SER A 1 522 ? 33.75 -34.688 13.32 1 32.72 522 SER A O 1
ATOM 4116 N N . SER A 1 523 ? 33.5 -32.812 14.281 1 28.94 523 SER A N 1
ATOM 4117 C CA . SER A 1 523 ? 32.75 -33.438 15.359 1 28.94 523 SER A CA 1
ATOM 4118 C C . SER A 1 523 ? 31.266 -33.531 15.023 1 28.94 523 SER A C 1
ATOM 4120 O O . SER A 1 523 ? 30.469 -34 15.836 1 28.94 523 SER A O 1
ATOM 4122 N N . ILE A 1 524 ? 30.719 -32.906 14.094 1 29.86 524 ILE A N 1
ATOM 4123 C CA . ILE A 1 524 ? 29.312 -33.188 13.844 1 29.86 524 ILE A CA 1
ATOM 4124 C C . ILE A 1 524 ? 29.172 -34.594 13.25 1 29.86 524 ILE A C 1
ATOM 4126 O O . ILE A 1 524 ? 28.078 -35 12.844 1 29.86 524 ILE A O 1
ATOM 4130 N N . LYS A 1 525 ? 30.281 -35.406 12.875 1 28.48 525 LYS A N 1
ATOM 4131 C CA . LYS A 1 525 ? 30.172 -36.781 12.422 1 28.48 525 LYS A CA 1
ATOM 4132 C C . LYS A 1 525 ? 29.578 -37.688 13.508 1 28.48 525 LYS A C 1
ATOM 4134 O O . LYS A 1 525 ? 29.266 -38.844 13.25 1 28.48 525 LYS A O 1
ATOM 4139 N N . SER A 1 526 ? 29.844 -37.469 14.766 1 24.78 526 SER A N 1
ATOM 4140 C CA . SER A 1 526 ? 29.453 -38.469 15.75 1 24.78 526 SER A CA 1
ATOM 4141 C C . SER A 1 526 ? 28.016 -38.25 16.219 1 24.78 526 SER A C 1
ATOM 4143 O O . SER A 1 526 ? 27.5 -39.031 17.031 1 24.78 526 SER A O 1
ATOM 4145 N N . LEU A 1 527 ? 27.344 -36.969 16.062 1 23.41 527 LEU A N 1
ATOM 4146 C CA . LEU A 1 527 ? 25.984 -37.094 16.578 1 23.41 527 LEU A CA 1
ATOM 4147 C C . LEU A 1 527 ? 25.016 -37.469 15.453 1 23.41 527 LEU A C 1
ATOM 4149 O O . LEU A 1 527 ? 25.094 -36.906 14.352 1 23.41 527 LEU A O 1
ATOM 4153 N N . MET B 1 1 ? -23.141 0.473 -31.484 1 17.72 1 MET B N 1
ATOM 4154 C CA . MET B 1 1 ? -22.672 0.463 -30.109 1 17.72 1 MET B CA 1
ATOM 4155 C C . MET B 1 1 ? -21.422 1.326 -29.938 1 17.72 1 MET B C 1
ATOM 4157 O O . MET B 1 1 ? -20.375 1.025 -30.531 1 17.72 1 MET B O 1
ATOM 4161 N N . ARG B 1 2 ? -21.578 2.621 -29.828 1 18.41 2 ARG B N 1
ATOM 4162 C CA . ARG B 1 2 ? -20.656 3.738 -30 1 18.41 2 ARG B CA 1
ATOM 4163 C C . ARG B 1 2 ? -19.547 3.691 -28.953 1 18.41 2 ARG B C 1
ATOM 4165 O O . ARG B 1 2 ? -19.812 3.686 -27.75 1 18.41 2 ARG B O 1
ATOM 4172 N N . LEU B 1 3 ? -18.516 3.117 -29.234 1 20.95 3 LEU B N 1
ATOM 4173 C CA . LEU B 1 3 ? -17.219 3.062 -28.562 1 20.95 3 LEU B CA 1
ATOM 4174 C C . LEU B 1 3 ? -16.734 4.465 -28.188 1 20.95 3 LEU B C 1
ATOM 4176 O O . LEU B 1 3 ? -16.453 5.273 -29.078 1 20.95 3 LEU B O 1
ATOM 4180 N N . TYR B 1 4 ? -17.531 5.148 -27.422 1 20.44 4 TYR B N 1
ATOM 4181 C CA . TYR B 1 4 ? -17.078 6.492 -27.078 1 20.44 4 TYR B CA 1
ATOM 4182 C C . TYR B 1 4 ? -15.711 6.453 -26.391 1 20.44 4 TYR B C 1
ATOM 4184 O O . TYR B 1 4 ? -15.523 5.738 -25.406 1 20.44 4 TYR B O 1
ATOM 4192 N N . THR B 1 5 ? -14.656 6.668 -27.141 1 24.08 5 THR B N 1
ATOM 4193 C CA . THR B 1 5 ? -13.242 6.91 -26.859 1 24.08 5 THR B CA 1
ATOM 4194 C C . THR B 1 5 ? -13.07 8.156 -25.984 1 24.08 5 THR B C 1
ATOM 4196 O O . THR B 1 5 ? -13.203 9.281 -26.469 1 24.08 5 THR B O 1
ATOM 4199 N N . SER B 1 6 ? -13.828 8.227 -24.938 1 24.52 6 SER B N 1
ATOM 4200 C CA . SER B 1 6 ? -13.547 9.453 -24.203 1 24.52 6 SER B CA 1
ATOM 4201 C C . SER B 1 6 ? -12.078 9.531 -23.797 1 24.52 6 SER B C 1
ATOM 4203 O O . SER B 1 6 ? -11.508 8.562 -23.297 1 24.52 6 SER B O 1
ATOM 4205 N N . LEU B 1 7 ? -11.328 10.477 -24.359 1 24.28 7 LEU B N 1
ATOM 4206 C CA . LEU B 1 7 ? -9.953 10.945 -24.188 1 24.28 7 LEU B CA 1
ATOM 4207 C C . LEU B 1 7 ? -9.727 11.461 -22.766 1 24.28 7 LEU B C 1
ATOM 4209 O O . LEU B 1 7 ? -10.312 12.477 -22.375 1 24.28 7 LEU B O 1
ATOM 4213 N N . VAL B 1 8 ? -9.711 10.586 -21.844 1 26.92 8 VAL B N 1
ATOM 4214 C CA . VAL B 1 8 ? -9.242 11.086 -20.547 1 26.92 8 VAL B CA 1
ATOM 4215 C C . VAL B 1 8 ? -7.852 11.695 -20.719 1 26.92 8 VAL B C 1
ATOM 4217 O O . VAL B 1 8 ? -6.957 11.062 -21.281 1 26.92 8 VAL B O 1
ATOM 4220 N N . THR B 1 9 ? -7.766 12.977 -20.734 1 25.62 9 THR B N 1
ATOM 4221 C CA . THR B 1 9 ? -6.559 13.789 -20.734 1 25.62 9 THR B CA 1
ATOM 4222 C C . THR B 1 9 ? -5.625 13.367 -19.609 1 25.62 9 THR B C 1
ATOM 4224 O O . THR B 1 9 ? -6 13.398 -18.438 1 25.62 9 THR B O 1
ATOM 4227 N N . LEU B 1 10 ? -4.793 12.453 -19.859 1 28.81 10 LEU B N 1
ATOM 4228 C CA . LEU B 1 10 ? -3.701 12.055 -18.984 1 28.81 10 LEU B CA 1
ATOM 4229 C C . LEU B 1 10 ? -2.84 13.258 -18.609 1 28.81 10 LEU B C 1
ATOM 4231 O O . LEU B 1 10 ? -2.291 13.93 -19.484 1 28.81 10 LEU B O 1
ATOM 4235 N N . ALA B 1 11 ? -3.059 13.836 -17.578 1 29.45 11 ALA B N 1
ATOM 4236 C CA . ALA B 1 11 ? -2.166 14.852 -17.031 1 29.45 11 ALA B CA 1
ATOM 4237 C C . ALA B 1 11 ? -0.71 14.398 -17.109 1 29.45 11 ALA B C 1
ATOM 4239 O O . ALA B 1 11 ? -0.383 13.281 -16.703 1 29.45 11 ALA B O 1
ATOM 4240 N N . ALA B 1 12 ? 0.008 14.883 -18.078 1 30.89 12 ALA B N 1
ATOM 4241 C CA . ALA B 1 12 ? 1.459 14.773 -18.203 1 30.89 12 ALA B CA 1
ATOM 4242 C C . ALA B 1 12 ? 2.141 14.891 -16.844 1 30.89 12 ALA B C 1
ATOM 4244 O O . ALA B 1 12 ? 1.86 15.812 -16.078 1 30.89 12 ALA B O 1
ATOM 4245 N N . LEU B 1 13 ? 2.523 13.727 -16.297 1 35.03 13 LEU B N 1
ATOM 4246 C CA . LEU B 1 13 ? 3.418 13.766 -15.141 1 35.03 13 LEU B CA 1
ATOM 4247 C C . LEU B 1 13 ? 4.566 14.742 -15.375 1 35.03 13 LEU B C 1
ATOM 4249 O O . LEU B 1 13 ? 5.414 14.508 -16.25 1 35.03 13 LEU B O 1
ATOM 4253 N N . VAL B 1 14 ? 4.352 15.969 -15.461 1 33.94 14 VAL B N 1
ATOM 4254 C CA . VAL B 1 14 ? 5.492 16.875 -15.477 1 33.94 14 VAL B CA 1
ATOM 4255 C C . VAL B 1 14 ? 6.426 16.562 -14.312 1 33.94 14 VAL B C 1
ATOM 4257 O O . VAL B 1 14 ? 6.09 16.812 -13.156 1 33.94 14 VAL B O 1
ATOM 4260 N N . LEU B 1 15 ? 7.168 15.445 -14.438 1 42.81 15 LEU B N 1
ATOM 4261 C CA . LEU B 1 15 ? 8.227 15.289 -13.445 1 42.81 15 LEU B CA 1
ATOM 4262 C C . LEU B 1 15 ? 9.242 16.422 -13.555 1 42.81 15 LEU B C 1
ATOM 4264 O O . LEU B 1 15 ? 9.562 16.859 -14.664 1 42.81 15 LEU B O 1
ATOM 4268 N N . PRO B 1 16 ? 9.438 17.188 -12.656 1 45.09 16 PRO B N 1
ATOM 4269 C CA . PRO B 1 16 ? 10.586 18.078 -12.773 1 45.09 16 PRO B CA 1
ATOM 4270 C C . PRO B 1 16 ? 11.766 17.453 -13.508 1 45.09 16 PRO B C 1
ATOM 4272 O O . PRO B 1 16 ? 11.844 16.219 -13.602 1 45.09 16 PRO B O 1
ATOM 4275 N N . ALA B 1 17 ? 12.609 18.25 -14.289 1 44.88 17 ALA B N 1
ATOM 4276 C CA . ALA B 1 17 ? 13.836 17.812 -14.953 1 44.88 17 ALA B CA 1
ATOM 4277 C C . ALA B 1 17 ? 14.547 16.734 -14.141 1 44.88 17 ALA B C 1
ATOM 4279 O O . ALA B 1 17 ? 15.336 17.047 -13.25 1 44.88 17 ALA B O 1
ATOM 4280 N N . THR B 1 18 ? 13.797 15.688 -13.727 1 56.09 18 THR B N 1
ATOM 4281 C CA . THR B 1 18 ? 14.406 14.648 -12.906 1 56.09 18 THR B CA 1
ATOM 4282 C C . THR B 1 18 ? 15.57 13.992 -13.633 1 56.09 18 THR B C 1
ATOM 4284 O O . THR B 1 18 ? 15.547 13.852 -14.859 1 56.09 18 THR B O 1
ATOM 4287 N N . GLN B 1 19 ? 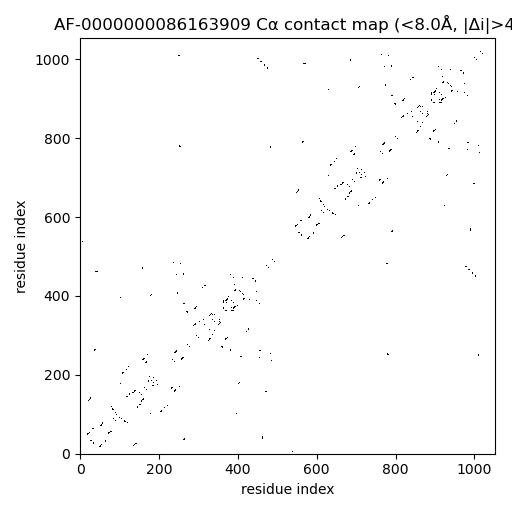16.734 14.039 -13.086 1 72.94 19 GLN B N 1
ATOM 4288 C CA . GLN B 1 19 ? 17.953 13.328 -13.414 1 72.94 19 GLN B CA 1
ATOM 4289 C C . GLN B 1 19 ? 17.656 11.906 -13.898 1 72.94 19 GLN B C 1
ATOM 4291 O O . GLN B 1 19 ? 16.828 11.211 -13.305 1 72.94 19 GLN B O 1
ATOM 4296 N N . ALA B 1 20 ? 18.047 11.633 -15.109 1 90.75 20 ALA B N 1
ATOM 4297 C CA . ALA B 1 20 ? 18.016 10.281 -15.664 1 90.75 20 ALA B CA 1
ATOM 4298 C C . ALA B 1 20 ? 18.5 9.258 -14.641 1 90.75 20 ALA B C 1
ATOM 4300 O O . ALA B 1 20 ? 19.469 9.5 -13.922 1 90.75 20 ALA B O 1
ATOM 4301 N N . LEU B 1 21 ? 17.672 8.234 -14.43 1 97.06 21 LEU B N 1
ATOM 4302 C CA . LEU B 1 21 ? 18 7.211 -13.445 1 97.06 21 LEU B CA 1
ATOM 4303 C C . LEU B 1 21 ? 18.406 5.906 -14.125 1 97.06 21 LEU B C 1
ATOM 4305 O O . LEU B 1 21 ? 17.797 5.512 -15.125 1 97.06 21 LEU B O 1
ATOM 4309 N N . ASN B 1 22 ? 19.469 5.309 -13.672 1 97.75 22 ASN B N 1
ATOM 4310 C CA . ASN B 1 22 ? 19.938 3.994 -14.102 1 97.75 22 ASN B CA 1
ATOM 4311 C C . ASN B 1 22 ? 19.688 2.934 -13.031 1 97.75 22 ASN B C 1
ATOM 4313 O O . ASN B 1 22 ? 20.266 3 -11.945 1 97.75 22 ASN B O 1
ATOM 4317 N N . VAL B 1 23 ? 18.875 1.949 -13.367 1 98.31 23 VAL B N 1
ATOM 4318 C CA . VAL B 1 23 ? 18.5 0.899 -12.422 1 98.31 23 VAL B CA 1
ATOM 4319 C C . VAL B 1 23 ? 19.016 -0.449 -12.922 1 98.31 23 VAL B C 1
ATOM 4321 O O . VAL B 1 23 ? 18.828 -0.797 -14.094 1 98.31 23 VAL B O 1
ATOM 4324 N N . ALA B 1 24 ? 19.703 -1.184 -12.078 1 97.88 24 ALA B N 1
ATOM 4325 C CA . ALA B 1 24 ? 20.156 -2.535 -12.398 1 97.88 24 ALA B CA 1
ATOM 4326 C C . ALA B 1 24 ? 19.266 -3.582 -11.727 1 97.88 24 ALA B C 1
ATOM 4328 O O . ALA B 1 24 ? 18.75 -3.359 -10.625 1 97.88 24 ALA B O 1
ATOM 4329 N N . ILE B 1 25 ? 19.094 -4.711 -12.367 1 96.56 25 ILE B N 1
ATOM 4330 C CA . ILE B 1 25 ? 18.359 -5.852 -11.828 1 96.56 25 ILE B CA 1
ATOM 4331 C C . ILE B 1 25 ? 19.234 -7.102 -11.891 1 96.56 25 ILE B C 1
ATOM 4333 O O . ILE B 1 25 ? 19.859 -7.383 -12.922 1 96.56 25 ILE B O 1
ATOM 4337 N N . VAL B 1 26 ? 19.312 -7.789 -10.797 1 93.94 26 VAL B N 1
ATOM 4338 C CA . VAL B 1 26 ? 20.094 -9.016 -10.734 1 93.94 26 VAL B CA 1
ATOM 4339 C C . VAL B 1 26 ? 19.219 -10.172 -10.273 1 93.94 26 VAL B C 1
ATOM 4341 O O . VAL B 1 26 ? 18.5 -10.055 -9.273 1 93.94 26 VAL B O 1
ATOM 4344 N N . CYS B 1 27 ? 19.234 -11.242 -10.992 1 89.38 27 CYS B N 1
ATOM 4345 C CA . CYS B 1 27 ? 18.547 -12.484 -10.656 1 89.38 27 CYS B CA 1
ATOM 4346 C C . CYS B 1 27 ? 19.328 -13.695 -11.141 1 89.38 27 CYS B C 1
ATOM 4348 O O . CYS B 1 27 ? 19.375 -13.977 -12.336 1 89.38 27 CYS B O 1
ATOM 4350 N N . THR B 1 28 ? 19.938 -14.352 -10.195 1 86.38 28 THR B N 1
ATOM 4351 C CA . THR B 1 28 ? 20.734 -15.516 -10.586 1 86.38 28 THR B CA 1
ATOM 4352 C C . THR B 1 28 ? 20.062 -16.812 -10.133 1 86.38 28 THR B C 1
ATOM 4354 O O . THR B 1 28 ? 20.547 -17.906 -10.438 1 86.38 28 THR B O 1
ATOM 4357 N N . PHE B 1 29 ? 19.062 -16.578 -9.328 1 79.81 29 PHE B N 1
ATOM 4358 C CA . PHE B 1 29 ? 18.281 -17.719 -8.883 1 79.81 29 PHE B CA 1
ATOM 4359 C C . PHE B 1 29 ? 16.812 -17.562 -9.289 1 79.81 29 PHE B C 1
ATOM 4361 O O . PHE B 1 29 ? 16.172 -16.562 -8.953 1 79.81 29 PHE B O 1
ATOM 4368 N N . GLY B 1 30 ? 16.375 -18.359 -10.219 1 75.69 30 GLY B N 1
ATOM 4369 C CA . GLY B 1 30 ? 14.977 -18.297 -10.609 1 75.69 30 GLY B CA 1
ATOM 4370 C C . GLY B 1 30 ? 14.766 -18.406 -12.109 1 75.69 30 GLY B C 1
ATOM 4371 O O . GLY B 1 30 ? 15.727 -18.594 -12.859 1 75.69 30 GLY B O 1
ATOM 4372 N N . THR B 1 31 ? 13.547 -18.406 -12.438 1 78.06 31 THR B N 1
ATOM 4373 C CA . THR B 1 31 ? 13.148 -18.531 -13.836 1 78.06 31 THR B CA 1
ATOM 4374 C C . THR B 1 31 ? 12.57 -17.203 -14.336 1 78.06 31 THR B C 1
ATOM 4376 O O . THR B 1 31 ? 12.609 -16.188 -13.633 1 78.06 31 THR B O 1
ATOM 4379 N N . ARG B 1 32 ? 12.242 -17.219 -15.547 1 79.62 32 ARG B N 1
ATOM 4380 C CA . ARG B 1 32 ? 11.648 -16.031 -16.156 1 79.62 32 ARG B CA 1
ATOM 4381 C C . ARG B 1 32 ? 10.445 -15.547 -15.367 1 79.62 32 ARG B C 1
ATOM 4383 O O . ARG B 1 32 ? 10.227 -14.344 -15.227 1 79.62 32 ARG B O 1
ATOM 4390 N N . SER B 1 33 ? 9.703 -16.453 -14.812 1 80 33 SER B N 1
ATOM 4391 C CA . SER B 1 33 ? 8.492 -16.109 -14.086 1 80 33 SER B CA 1
ATOM 4392 C C . SER B 1 33 ? 8.812 -15.312 -12.82 1 80 33 SER B C 1
ATOM 4394 O O . SER B 1 33 ? 7.945 -14.617 -12.289 1 80 33 SER B O 1
ATOM 4396 N N . ASP B 1 34 ? 10.023 -15.352 -12.422 1 85.12 34 ASP B N 1
ATOM 4397 C CA . ASP B 1 34 ? 10.422 -14.656 -11.203 1 85.12 34 ASP B CA 1
ATOM 4398 C C . ASP B 1 34 ? 10.773 -13.195 -11.5 1 85.12 34 ASP B C 1
ATOM 4400 O O . ASP B 1 34 ? 10.594 -12.328 -10.641 1 85.12 34 ASP B O 1
ATOM 4404 N N . ILE B 1 35 ? 11.258 -13.008 -12.68 1 90.44 35 ILE B N 1
ATOM 4405 C CA . ILE B 1 35 ? 11.812 -11.688 -12.938 1 90.44 35 ILE B CA 1
ATOM 4406 C C . ILE B 1 35 ? 10.891 -10.914 -13.875 1 90.44 35 ILE B C 1
ATOM 4408 O O . ILE B 1 35 ? 10.891 -9.68 -13.875 1 90.44 35 ILE B O 1
ATOM 4412 N N . ALA B 1 36 ? 10.078 -11.547 -14.641 1 89.94 36 ALA B N 1
ATOM 4413 C CA . ALA B 1 36 ? 9.25 -10.93 -15.664 1 89.94 36 ALA B CA 1
ATOM 4414 C C . ALA B 1 36 ? 8.297 -9.898 -15.055 1 89.94 36 ALA B C 1
ATOM 4416 O O . ALA B 1 36 ? 8.094 -8.82 -15.617 1 89.94 36 ALA B O 1
ATOM 4417 N N . PRO B 1 37 ? 7.727 -10.195 -13.875 1 93.06 37 PRO B N 1
ATOM 4418 C CA . PRO B 1 37 ? 6.805 -9.211 -13.305 1 93.06 37 PRO B CA 1
ATOM 4419 C C . PRO B 1 37 ? 7.484 -7.879 -13 1 93.06 37 PRO B C 1
ATOM 4421 O O . PRO B 1 37 ? 6.871 -6.82 -13.156 1 93.06 37 PRO B O 1
ATOM 4424 N N . ILE B 1 38 ? 8.703 -7.914 -12.586 1 95 38 ILE B N 1
ATOM 4425 C CA . ILE B 1 38 ? 9.422 -6.676 -12.297 1 95 38 ILE B CA 1
ATOM 4426 C C . ILE B 1 38 ? 9.703 -5.922 -13.594 1 95 38 ILE B C 1
ATOM 4428 O O . ILE B 1 38 ? 9.586 -4.695 -13.641 1 95 38 ILE B O 1
ATOM 4432 N N . PHE B 1 39 ? 10.078 -6.664 -14.656 1 94.56 39 PHE B N 1
ATOM 4433 C CA . PHE B 1 39 ? 10.273 -6.023 -15.953 1 94.56 39 PHE B CA 1
ATOM 4434 C C . PHE B 1 39 ? 9 -5.344 -16.422 1 94.56 39 PHE B C 1
ATOM 4436 O O . PHE B 1 39 ? 9.023 -4.191 -16.859 1 94.56 39 PHE B O 1
ATOM 4443 N N . GLU B 1 40 ? 7.926 -6.086 -16.266 1 94.19 40 GLU B N 1
ATOM 4444 C CA . GLU B 1 40 ? 6.641 -5.531 -16.672 1 94.19 40 GLU B CA 1
ATOM 4445 C C . GLU B 1 40 ? 6.277 -4.309 -15.828 1 94.19 40 GLU B C 1
ATOM 4447 O O . GLU B 1 40 ? 5.77 -3.314 -16.359 1 94.19 40 GLU B O 1
ATOM 4452 N N . GLY B 1 41 ? 6.512 -4.375 -14.547 1 96.12 41 GLY B N 1
ATOM 4453 C CA . GLY B 1 41 ? 6.203 -3.281 -13.641 1 96.12 41 GLY B CA 1
ATOM 4454 C C . GLY B 1 41 ? 7.008 -2.025 -13.922 1 96.12 41 GLY B C 1
ATOM 4455 O O . GLY B 1 41 ? 6.559 -0.917 -13.617 1 96.12 41 GLY B O 1
ATOM 4456 N N . LEU B 1 42 ? 8.156 -2.143 -14.562 1 97.12 42 LEU B N 1
ATOM 4457 C CA . LEU B 1 42 ? 9.078 -1.031 -14.773 1 97.12 42 LEU B CA 1
ATOM 4458 C C . LEU B 1 42 ? 8.875 -0.41 -16.156 1 97.12 42 LEU B C 1
ATOM 4460 O O . LEU B 1 42 ? 9.648 0.464 -16.562 1 97.12 42 LEU B O 1
ATOM 4464 N N . LYS B 1 43 ? 7.902 -0.852 -16.844 1 95.5 43 LYS B N 1
ATOM 4465 C CA . LYS B 1 43 ? 7.691 -0.356 -18.203 1 95.5 43 LYS B CA 1
ATOM 4466 C C . LYS B 1 43 ? 7.527 1.161 -18.219 1 95.5 43 LYS B C 1
ATOM 4468 O O . LYS B 1 43 ? 8.156 1.853 -19.016 1 95.5 43 LYS B O 1
ATOM 4473 N N . ASP B 1 44 ? 6.668 1.689 -17.344 1 94.62 44 ASP B N 1
ATOM 4474 C CA . ASP B 1 44 ? 6.43 3.129 -17.312 1 94.62 44 ASP B CA 1
ATOM 4475 C C . ASP B 1 44 ? 7.672 3.877 -16.828 1 94.62 44 ASP B C 1
ATOM 4477 O O . ASP B 1 44 ? 7.914 5.016 -17.234 1 94.62 44 ASP B O 1
ATOM 4481 N N . PHE B 1 45 ? 8.398 3.289 -15.93 1 97.38 45 PHE B N 1
ATOM 4482 C CA . PHE B 1 45 ? 9.68 3.857 -15.531 1 97.38 45 PHE B CA 1
ATOM 4483 C C . PHE B 1 45 ? 10.602 4.02 -16.734 1 97.38 45 PHE B C 1
ATOM 4485 O O . PHE B 1 45 ? 11.234 5.062 -16.906 1 97.38 45 PHE B O 1
ATOM 4492 N N . ALA B 1 46 ? 10.68 2.996 -17.547 1 96.25 46 ALA B N 1
ATOM 4493 C CA . ALA B 1 46 ? 11.539 2.994 -18.734 1 96.25 46 ALA B CA 1
ATOM 4494 C C . ALA B 1 46 ? 11.07 4.031 -19.75 1 96.25 46 ALA B C 1
ATOM 4496 O O . ALA B 1 46 ? 11.859 4.48 -20.578 1 96.25 46 ALA B O 1
ATOM 4497 N N . ALA B 1 47 ? 9.844 4.344 -19.703 1 94.75 47 ALA B N 1
ATOM 4498 C CA . ALA B 1 47 ? 9.281 5.289 -20.656 1 94.75 47 ALA B CA 1
ATOM 4499 C C . ALA B 1 47 ? 9.664 6.723 -20.312 1 94.75 47 ALA B C 1
ATOM 4501 O O . ALA B 1 47 ? 9.523 7.629 -21.141 1 94.75 47 ALA B O 1
ATOM 4502 N N . ILE B 1 48 ? 10.047 6.969 -19.094 1 94.31 48 ILE B N 1
ATOM 4503 C CA . ILE B 1 48 ? 10.539 8.289 -18.703 1 94.31 48 ILE B CA 1
ATOM 4504 C C . ILE B 1 48 ? 11.867 8.57 -19.406 1 94.31 48 ILE B C 1
ATOM 4506 O O . ILE B 1 48 ? 12.82 7.801 -19.266 1 94.31 48 ILE B O 1
ATOM 4510 N N . PRO B 1 49 ? 11.977 9.68 -20.125 1 93.62 49 PRO B N 1
ATOM 4511 C CA . PRO B 1 49 ? 13.188 9.945 -20.906 1 93.62 49 PRO B CA 1
ATOM 4512 C C . PRO B 1 49 ? 14.453 9.961 -20.047 1 93.62 49 PRO B C 1
ATOM 4514 O O . PRO B 1 49 ? 14.477 10.602 -19 1 93.62 49 PRO B O 1
ATOM 4517 N N . GLY B 1 50 ? 15.406 9.18 -20.453 1 94.31 50 GLY B N 1
ATOM 4518 C CA . GLY B 1 50 ? 16.703 9.148 -19.797 1 94.31 50 GLY B CA 1
ATOM 4519 C C . GLY B 1 50 ? 16.859 7.969 -18.859 1 94.31 50 GLY B C 1
ATOM 4520 O O . GLY B 1 50 ? 17.984 7.59 -18.516 1 94.31 50 GLY B O 1
ATOM 4521 N N . ASN B 1 51 ? 15.766 7.426 -18.406 1 97.25 51 ASN B N 1
ATOM 4522 C CA . ASN B 1 51 ? 15.844 6.277 -17.516 1 97.25 51 ASN B CA 1
ATOM 4523 C C . ASN B 1 51 ? 16.297 5.02 -18.25 1 97.25 51 ASN B C 1
ATOM 4525 O O . ASN B 1 51 ? 15.922 4.805 -19.406 1 97.25 51 ASN B O 1
ATOM 4529 N N . ASN B 1 52 ? 17.109 4.23 -17.578 1 97.25 52 ASN B N 1
ATOM 4530 C CA . ASN B 1 52 ? 17.594 2.977 -18.156 1 97.25 52 ASN B CA 1
ATOM 4531 C C . ASN B 1 52 ? 17.438 1.818 -17.172 1 97.25 52 ASN B C 1
ATOM 4533 O O . ASN B 1 52 ? 17.641 1.988 -15.969 1 97.25 52 ASN B O 1
ATOM 4537 N N . ILE B 1 53 ? 17.094 0.733 -17.703 1 97.31 53 ILE B N 1
ATOM 4538 C CA . ILE B 1 53 ? 17.016 -0.515 -16.953 1 97.31 53 ILE B CA 1
ATOM 4539 C C . ILE B 1 53 ? 18.047 -1.507 -17.5 1 97.31 53 ILE B C 1
ATOM 4541 O O . ILE B 1 53 ? 18.016 -1.825 -18.703 1 97.31 53 ILE B O 1
ATOM 4545 N N . THR B 1 54 ? 18.922 -2.01 -16.672 1 96 54 THR B N 1
ATOM 4546 C CA . THR B 1 54 ? 19.922 -2.979 -17.078 1 96 54 THR B CA 1
ATOM 4547 C C . THR B 1 54 ? 19.766 -4.285 -16.297 1 96 54 THR B C 1
ATOM 4549 O O . THR B 1 54 ? 19.812 -4.289 -15.07 1 96 54 THR B O 1
ATOM 4552 N N . TYR B 1 55 ? 19.562 -5.32 -17.047 1 95.75 55 TYR B N 1
ATOM 4553 C CA . TYR B 1 55 ? 19.547 -6.66 -16.469 1 95.75 55 TYR B CA 1
ATOM 4554 C C . TYR B 1 55 ? 20.938 -7.285 -16.5 1 95.75 55 TYR B C 1
ATOM 4556 O O . TYR B 1 55 ? 21.469 -7.57 -17.578 1 95.75 55 TYR B O 1
ATOM 4564 N N . LEU B 1 56 ? 21.516 -7.418 -15.297 1 94.81 56 LEU B N 1
ATOM 4565 C CA . L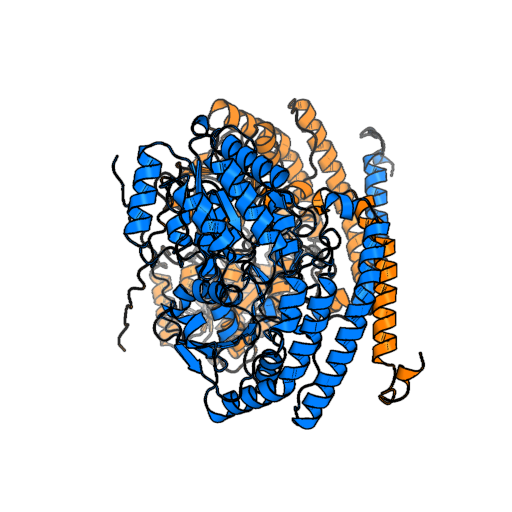EU B 1 56 ? 22.797 -8.109 -15.188 1 94.81 56 LEU B CA 1
ATOM 4566 C C . LEU B 1 56 ? 22.594 -9.617 -15.086 1 94.81 56 LEU B C 1
ATOM 4568 O O . LEU B 1 56 ? 22.281 -10.133 -14.008 1 94.81 56 LEU B O 1
ATOM 4572 N N . ALA B 1 57 ? 22.891 -10.312 -16.172 1 91.38 57 ALA B N 1
ATOM 4573 C CA . ALA B 1 57 ? 22.5 -11.719 -16.297 1 91.38 57 ALA B CA 1
ATOM 4574 C C . ALA B 1 57 ? 23.719 -12.625 -16.266 1 91.38 57 ALA B C 1
ATOM 4576 O O . ALA B 1 57 ? 24.781 -12.266 -16.766 1 91.38 57 ALA B O 1
ATOM 4577 N N . ALA B 1 58 ? 23.484 -13.703 -15.594 1 89.81 58 ALA B N 1
ATOM 4578 C CA . ALA B 1 58 ? 24.484 -14.773 -15.742 1 89.81 58 ALA B CA 1
ATOM 4579 C C . ALA B 1 58 ? 24.453 -15.352 -17.156 1 89.81 58 ALA B C 1
ATOM 4581 O O . ALA B 1 58 ? 23.438 -15.281 -17.844 1 89.81 58 ALA B O 1
ATOM 4582 N N . PRO B 1 59 ? 25.609 -15.891 -17.484 1 85.75 59 PRO B N 1
ATOM 4583 C CA . PRO B 1 59 ? 25.609 -16.578 -18.781 1 85.75 59 PRO B CA 1
ATOM 4584 C C . PRO B 1 59 ? 24.547 -17.672 -18.875 1 85.75 59 PRO B C 1
ATOM 4586 O O . PRO B 1 59 ? 24.344 -18.422 -17.922 1 85.75 59 PRO B O 1
ATOM 4589 N N . GLY B 1 60 ? 23.766 -17.719 -19.969 1 75.12 60 GLY B N 1
ATOM 4590 C CA . GLY B 1 60 ? 22.734 -18.719 -20.172 1 75.12 60 GLY B CA 1
ATOM 4591 C C . GLY B 1 60 ? 21.344 -18.188 -19.891 1 75.12 60 GLY B C 1
ATOM 4592 O O . GLY B 1 60 ? 20.344 -18.781 -20.328 1 75.12 60 GLY B O 1
ATOM 4593 N N . LEU B 1 61 ? 21.281 -17.156 -19.062 1 72.62 61 LEU B N 1
ATOM 4594 C CA . LEU B 1 61 ? 19.969 -16.609 -18.719 1 72.62 61 LEU B CA 1
ATOM 4595 C C . LEU B 1 61 ? 19.641 -15.414 -19.594 1 72.62 61 LEU B C 1
ATOM 4597 O O . LEU B 1 61 ? 18.469 -15.062 -19.75 1 72.62 61 LEU B O 1
ATOM 4601 N N . ALA B 1 62 ? 20.656 -14.586 -20.094 1 57.5 62 ALA B N 1
ATOM 4602 C CA . ALA B 1 62 ? 20.484 -13.25 -20.672 1 57.5 62 ALA B CA 1
ATOM 4603 C C . ALA B 1 62 ? 19.438 -13.242 -21.766 1 57.5 62 ALA B C 1
ATOM 4605 O O . ALA B 1 62 ? 18.484 -12.461 -21.734 1 57.5 62 ALA B O 1
ATOM 4606 N N . THR B 1 63 ? 19.625 -14.023 -22.719 1 60.75 63 THR B N 1
ATOM 4607 C CA . THR B 1 63 ? 18.828 -13.883 -23.938 1 60.75 63 THR B CA 1
ATOM 4608 C C . THR B 1 63 ? 17.391 -14.344 -23.688 1 60.75 63 THR B C 1
ATOM 4610 O O . THR B 1 63 ? 16.453 -13.828 -24.312 1 60.75 63 THR B O 1
ATOM 4613 N N . GLY B 1 64 ? 17.141 -14.984 -22.609 1 67.75 64 GLY B N 1
ATOM 4614 C CA . GLY B 1 64 ? 15.828 -15.602 -22.484 1 67.75 64 GLY B CA 1
ATOM 4615 C C . GLY B 1 64 ? 14.891 -14.844 -21.578 1 67.75 64 GLY B C 1
ATOM 4616 O O . GLY B 1 64 ? 13.734 -14.609 -21.922 1 67.75 64 GLY B O 1
ATOM 4617 N N . HIS B 1 65 ? 15.352 -14.203 -20.594 1 74.75 65 HIS B N 1
ATOM 4618 C CA . HIS B 1 65 ? 14.461 -13.641 -19.578 1 74.75 65 HIS B CA 1
ATOM 4619 C C . HIS B 1 65 ? 13.922 -12.281 -20.016 1 74.75 65 HIS B C 1
ATOM 4621 O O . HIS B 1 65 ? 12.758 -11.969 -19.766 1 74.75 65 HIS B O 1
ATOM 4627 N N . ALA B 1 66 ? 14.773 -11.539 -20.781 1 75.44 66 ALA B N 1
ATOM 4628 C CA . ALA B 1 66 ? 14.383 -10.156 -21.062 1 75.44 66 ALA B CA 1
ATOM 4629 C C . ALA B 1 66 ? 14 -9.992 -22.531 1 75.44 66 ALA B C 1
ATOM 4631 O O . ALA B 1 66 ? 13.727 -8.875 -22.984 1 75.44 66 ALA B O 1
ATOM 4632 N N . SER B 1 67 ? 13.961 -11.008 -23.266 1 77 67 SER B N 1
ATOM 4633 C CA . SER B 1 67 ? 13.781 -10.914 -24.719 1 77 67 SER B CA 1
ATOM 4634 C C . SER B 1 67 ? 12.461 -10.242 -25.078 1 77 67 SER B C 1
ATOM 4636 O O . SER B 1 67 ? 12.367 -9.547 -26.078 1 77 67 SER B O 1
ATOM 4638 N N . GLN B 1 68 ? 11.547 -10.273 -24.219 1 78.31 68 GLN B N 1
ATOM 4639 C CA . GLN B 1 68 ? 10.242 -9.719 -24.547 1 78.31 68 GLN B CA 1
ATOM 4640 C C . GLN B 1 68 ? 10.102 -8.297 -24.016 1 78.31 68 GLN B C 1
ATOM 4642 O O . GLN B 1 68 ? 9.062 -7.652 -24.203 1 78.31 68 GLN B O 1
ATOM 4647 N N . PHE B 1 69 ? 11.172 -7.797 -23.469 1 89.88 69 PHE B N 1
ATOM 4648 C CA . PHE B 1 69 ? 11.148 -6.473 -22.859 1 89.88 69 PHE B CA 1
ATOM 4649 C C . PHE B 1 69 ? 12.188 -5.562 -23.5 1 89.88 69 PHE B C 1
ATOM 4651 O O . PHE B 1 69 ? 13.305 -5.43 -23 1 89.88 69 PHE B O 1
ATOM 4658 N N . SER B 1 70 ? 11.797 -4.895 -24.562 1 89.44 70 SER B N 1
ATOM 4659 C CA . SER B 1 70 ? 12.711 -4.117 -25.406 1 89.44 70 SER B CA 1
ATOM 4660 C C . SER B 1 70 ? 13.312 -2.949 -24.625 1 89.44 70 SER B C 1
ATOM 4662 O O . SER B 1 70 ? 14.359 -2.42 -25 1 89.44 70 SER B O 1
ATOM 4664 N N . TYR B 1 71 ? 12.688 -2.58 -23.531 1 93.19 71 TYR B N 1
ATOM 4665 C CA . TYR B 1 71 ? 13.133 -1.421 -22.766 1 93.19 71 TYR B CA 1
ATOM 4666 C C . TYR B 1 71 ? 14.117 -1.833 -21.688 1 93.19 71 TYR B C 1
ATOM 4668 O O . TYR B 1 71 ? 14.609 -0.99 -20.922 1 93.19 71 TYR B O 1
ATOM 4676 N N . VAL B 1 72 ? 14.438 -3.137 -21.609 1 94.44 72 VAL B N 1
ATOM 4677 C CA . VAL B 1 72 ? 15.422 -3.646 -20.656 1 94.44 72 VAL B CA 1
ATOM 4678 C C . VAL B 1 72 ? 16.703 -4.027 -21.391 1 94.44 72 VAL B C 1
ATOM 4680 O O . VAL B 1 72 ? 16.672 -4.859 -22.297 1 94.44 72 VAL B O 1
ATOM 4683 N N . GLU B 1 73 ? 17.797 -3.459 -21.031 1 93.75 73 GLU B N 1
ATOM 4684 C CA . GLU B 1 73 ? 19.094 -3.844 -21.562 1 93.75 73 GLU B CA 1
ATOM 4685 C C . GLU B 1 73 ? 19.656 -5.047 -20.828 1 93.75 73 GLU B C 1
ATOM 4687 O O . GLU B 1 73 ? 19.906 -4.984 -19.625 1 93.75 73 GLU B O 1
ATOM 4692 N N . SER B 1 74 ? 19.891 -6.113 -21.547 1 92.5 74 SER B N 1
ATOM 4693 C CA . SER B 1 74 ? 20.484 -7.297 -20.938 1 92.5 74 SER B CA 1
ATOM 4694 C C . SER B 1 74 ? 22 -7.297 -21.125 1 92.5 74 SER B C 1
ATOM 4696 O O . SER B 1 74 ? 22.5 -7.152 -22.25 1 92.5 74 SER B O 1
ATOM 4698 N N . ARG B 1 75 ? 22.688 -7.418 -20.047 1 92.06 75 ARG B N 1
ATOM 4699 C CA . ARG B 1 75 ? 24.156 -7.531 -20.062 1 92.06 75 ARG B CA 1
ATOM 4700 C C . ARG B 1 75 ? 24.594 -8.836 -19.406 1 92.06 75 ARG B C 1
ATOM 4702 O O . ARG B 1 75 ? 24.359 -9.062 -18.219 1 92.06 75 ARG B O 1
ATOM 4709 N N . VAL B 1 76 ? 25.281 -9.609 -20.203 1 92.69 76 VAL B N 1
ATOM 4710 C CA . VAL B 1 76 ? 25.828 -10.852 -19.672 1 92.69 76 VAL B CA 1
ATOM 4711 C C . VAL B 1 76 ? 27.109 -10.562 -18.906 1 92.69 76 VAL B C 1
ATOM 4713 O O . VAL B 1 76 ? 28.047 -9.977 -19.438 1 92.69 76 VAL B O 1
ATOM 4716 N N . ILE B 1 77 ? 27.094 -10.977 -17.719 1 93.75 77 ILE B N 1
ATOM 4717 C CA . ILE B 1 77 ? 28.266 -10.812 -16.859 1 93.75 77 ILE B CA 1
ATOM 4718 C C . ILE B 1 77 ? 28.969 -12.156 -16.703 1 93.75 77 ILE B C 1
ATOM 4720 O O . ILE B 1 77 ? 28.531 -13 -15.906 1 93.75 77 ILE B O 1
ATOM 4724 N N . PRO B 1 78 ? 30.047 -12.445 -17.312 1 91.81 78 PRO B N 1
ATOM 4725 C CA . PRO B 1 78 ? 30.688 -13.766 -17.359 1 91.81 78 PRO B CA 1
ATOM 4726 C C . PRO B 1 78 ? 31.016 -14.312 -15.969 1 91.81 78 PRO B C 1
ATOM 4728 O O . PRO B 1 78 ? 30.984 -15.523 -15.766 1 91.81 78 PRO B O 1
ATOM 4731 N N . GLY B 1 79 ? 31.281 -13.578 -15 1 92.69 79 GLY B N 1
ATOM 4732 C CA . GLY B 1 79 ? 31.672 -14.047 -13.688 1 92.69 79 GLY B CA 1
ATOM 4733 C C . GLY B 1 79 ? 30.516 -14.484 -12.828 1 92.69 79 GLY B C 1
ATOM 4734 O O . GLY B 1 79 ? 30.703 -15.164 -11.812 1 92.69 79 GLY B O 1
ATOM 4735 N N . LEU B 1 80 ? 29.328 -14.242 -13.281 1 93.5 80 LEU B N 1
ATOM 4736 C CA . LEU B 1 80 ? 28.141 -14.688 -12.539 1 93.5 80 LEU B CA 1
ATOM 4737 C C . LEU B 1 80 ? 27.875 -16.172 -12.797 1 93.5 80 LEU B C 1
ATOM 4739 O O . LEU B 1 80 ? 27.953 -16.625 -13.938 1 93.5 80 LEU B O 1
ATOM 4743 N N . VAL B 1 81 ? 27.578 -16.859 -11.695 1 90.5 81 VAL B N 1
ATOM 4744 C CA . VAL B 1 81 ? 27.344 -18.297 -11.797 1 90.5 81 VAL B CA 1
ATOM 4745 C C . VAL B 1 81 ? 25.922 -18.625 -11.352 1 90.5 81 VAL B C 1
ATOM 4747 O O . VAL B 1 81 ? 25.344 -17.922 -10.516 1 90.5 81 VAL B O 1
ATOM 4750 N N . LEU B 1 82 ? 25.422 -19.625 -11.961 1 86.31 82 LEU B N 1
ATOM 4751 C CA . LEU B 1 82 ? 24.109 -20.156 -11.594 1 86.31 82 LEU B CA 1
ATOM 4752 C C . LEU B 1 82 ? 24.234 -21.359 -10.664 1 86.31 82 LEU B C 1
ATOM 4754 O O . LEU B 1 82 ? 25.234 -22.094 -10.727 1 86.31 82 LEU B O 1
ATOM 4758 N N . PRO B 1 83 ? 23.266 -21.328 -9.703 1 78.56 83 PRO B N 1
ATOM 4759 C CA . PRO B 1 83 ? 23.312 -22.547 -8.891 1 78.56 83 PRO B CA 1
ATOM 4760 C C . PRO B 1 83 ? 23.109 -23.812 -9.719 1 78.56 83 PRO B C 1
ATOM 4762 O O . PRO B 1 83 ? 22.484 -23.766 -10.781 1 78.56 83 PRO B O 1
ATOM 4765 N N . GLU B 1 84 ? 23.859 -24.828 -9.188 1 63.56 84 GLU B N 1
ATOM 4766 C CA . GLU B 1 84 ? 23.703 -26.125 -9.844 1 63.56 84 GLU B CA 1
ATOM 4767 C C . GLU B 1 84 ? 22.281 -26.656 -9.703 1 63.56 84 GLU B C 1
ATOM 4769 O O . GLU B 1 84 ? 21.953 -27.297 -8.703 1 63.56 84 GLU B O 1
ATOM 4774 N N . TYR B 1 85 ? 21.359 -25.891 -9.469 1 56.44 85 TYR B N 1
ATOM 4775 C CA . TYR B 1 85 ? 20.078 -26.438 -9.055 1 56.44 85 TYR B CA 1
ATOM 4776 C C . TYR B 1 85 ? 19.609 -27.531 -10.023 1 56.44 85 TYR B C 1
ATOM 4778 O O . TYR B 1 85 ? 18.859 -28.422 -9.633 1 56.44 85 TYR B O 1
ATOM 4786 N N . MET B 1 86 ? 19.547 -27.109 -11.281 1 52.56 86 MET B N 1
ATOM 4787 C CA . MET B 1 86 ? 18.906 -28.062 -12.195 1 52.56 86 MET B CA 1
ATOM 4788 C C . MET B 1 86 ? 19.75 -29.312 -12.359 1 52.56 86 MET B C 1
ATOM 4790 O O . MET B 1 86 ? 19.625 -30.031 -13.359 1 52.56 86 MET B O 1
ATOM 4794 N N . ASN B 1 87 ? 20.688 -29.281 -11.422 1 50.12 87 ASN B N 1
ATOM 4795 C CA . ASN B 1 87 ? 21.266 -30.578 -11.766 1 50.12 87 ASN B CA 1
ATOM 4796 C C . ASN B 1 87 ? 20.188 -31.656 -11.828 1 50.12 87 ASN B C 1
ATOM 4798 O O . ASN B 1 87 ? 19.281 -31.688 -10.992 1 50.12 87 ASN B O 1
ATOM 4802 N N . ASN B 1 88 ? 20.062 -32.125 -12.992 1 55.69 88 ASN B N 1
ATOM 4803 C CA . ASN B 1 88 ? 19.109 -33.062 -13.586 1 55.69 88 ASN B CA 1
ATOM 4804 C C . ASN B 1 88 ? 18.594 -34.062 -12.555 1 55.69 88 ASN B C 1
ATOM 4806 O O . ASN B 1 88 ? 17.391 -34.344 -12.523 1 55.69 88 ASN B O 1
ATOM 4810 N N . SER B 1 89 ? 19.469 -34.219 -11.453 1 59.44 89 SER B N 1
ATOM 4811 C CA . SER B 1 89 ? 19.016 -35.312 -10.609 1 59.44 89 SER B CA 1
ATOM 4812 C C . SER B 1 89 ? 18.016 -34.812 -9.57 1 59.44 89 SER B C 1
ATOM 4814 O O . SER B 1 89 ? 17.016 -35.5 -9.289 1 59.44 89 SER B O 1
ATOM 4816 N N . ALA B 1 90 ? 18.188 -33.562 -9 1 62.44 90 ALA B N 1
ATOM 4817 C CA . ALA B 1 90 ? 17.312 -33.062 -7.945 1 62.44 90 ALA B CA 1
ATOM 4818 C C . ALA B 1 90 ? 15.922 -32.75 -8.492 1 62.44 90 ALA B C 1
ATOM 4820 O O . ALA B 1 90 ? 14.906 -33.062 -7.855 1 62.44 90 ALA B O 1
ATOM 4821 N N . ILE B 1 91 ? 15.984 -32.312 -9.625 1 65.44 91 ILE B N 1
ATOM 4822 C CA . ILE B 1 91 ? 14.703 -31.984 -10.25 1 65.44 91 ILE B CA 1
ATOM 4823 C C . ILE B 1 91 ? 13.984 -33.281 -10.633 1 65.44 91 ILE B C 1
ATOM 4825 O O . ILE B 1 91 ? 12.766 -33.406 -10.445 1 65.44 91 ILE B O 1
ATOM 4829 N N . ALA B 1 92 ? 14.898 -34.156 -11.062 1 68.94 92 ALA B N 1
ATOM 4830 C CA . ALA B 1 92 ? 14.328 -35.469 -11.43 1 68.94 92 ALA B CA 1
ATOM 4831 C C . ALA B 1 92 ? 13.656 -36.125 -10.234 1 68.94 92 ALA B C 1
ATOM 4833 O O . ALA B 1 92 ? 12.586 -36.719 -10.367 1 68.94 92 ALA B O 1
ATOM 4834 N N . ASP B 1 93 ? 14.25 -35.906 -9.102 1 72.06 93 ASP B N 1
ATOM 4835 C CA . ASP B 1 93 ? 13.734 -36.531 -7.891 1 72.06 93 ASP B CA 1
ATOM 4836 C C . ASP B 1 93 ? 12.398 -35.906 -7.477 1 72.06 93 ASP B C 1
ATOM 4838 O O . ASP B 1 93 ? 11.531 -36.594 -6.941 1 72.06 93 ASP B O 1
ATOM 4842 N N . VAL B 1 94 ? 12.297 -34.688 -7.883 1 73 94 VAL B N 1
ATOM 4843 C CA . VAL B 1 94 ? 11.094 -34.031 -7.387 1 73 94 VAL B CA 1
ATOM 4844 C C . VAL B 1 94 ? 9.969 -34.156 -8.414 1 73 94 VAL B C 1
ATOM 4846 O O . VAL B 1 94 ? 8.789 -34.125 -8.062 1 73 94 VAL B O 1
ATOM 4849 N N . VAL B 1 95 ? 10.328 -34.5 -9.578 1 73.94 95 VAL B N 1
ATOM 4850 C CA . VAL B 1 95 ? 9.328 -34.594 -10.641 1 73.94 95 VAL B CA 1
ATOM 4851 C C . VAL B 1 95 ? 8.711 -35.969 -10.641 1 73.94 95 VAL B C 1
ATOM 4853 O O . VAL B 1 95 ? 7.535 -36.156 -10.977 1 73.94 95 VAL B O 1
ATOM 4856 N N . GLN B 1 96 ? 9.508 -36.875 -10.141 1 75.25 96 GLN B N 1
ATOM 4857 C CA . GLN B 1 96 ? 9.031 -38.25 -10.141 1 75.25 96 GLN B CA 1
ATOM 4858 C C . GLN B 1 96 ? 7.879 -38.438 -9.156 1 75.25 96 GLN B C 1
ATOM 4860 O O . GLN B 1 96 ? 7.688 -37.625 -8.258 1 75.25 96 GLN B O 1
ATOM 4865 N N . THR B 1 97 ? 7.07 -39.5 -9.344 1 82.38 97 THR B N 1
ATOM 4866 C CA . THR B 1 97 ? 5.879 -39.688 -8.523 1 82.38 97 THR B CA 1
ATOM 4867 C C . THR B 1 97 ? 5.949 -41.031 -7.77 1 82.38 97 THR B C 1
ATOM 4869 O O . THR B 1 97 ? 4.996 -41.406 -7.086 1 82.38 97 THR B O 1
ATOM 4872 N N . LYS B 1 98 ? 7.004 -41.656 -7.883 1 81 98 LYS B N 1
ATOM 4873 C CA . LYS B 1 98 ? 7.109 -42.969 -7.289 1 81 98 LYS B CA 1
ATOM 4874 C C . LYS B 1 98 ? 7.266 -42.875 -5.773 1 81 98 LYS B C 1
ATOM 4876 O O . LYS B 1 98 ? 6.703 -43.719 -5.039 1 81 98 LYS B O 1
ATOM 4881 N N . LYS B 1 99 ? 8.07 -42 -5.426 1 81.31 99 LYS B N 1
ATOM 4882 C CA . LYS B 1 99 ? 8.289 -41.812 -3.998 1 81.31 99 LYS B CA 1
ATOM 4883 C C . LYS B 1 99 ? 8.016 -40.344 -3.605 1 81.31 99 LYS B C 1
ATOM 4885 O O . LYS B 1 99 ? 8.43 -39.438 -4.301 1 81.31 99 LYS B O 1
ATOM 4890 N N . ARG B 1 100 ? 7.289 -40.281 -2.568 1 83.31 100 ARG B N 1
ATOM 4891 C CA . ARG B 1 100 ? 6.977 -38.906 -2.098 1 83.31 100 ARG B CA 1
ATOM 4892 C C . ARG B 1 100 ? 8.227 -38.219 -1.585 1 83.31 100 ARG B C 1
ATOM 4894 O O . ARG B 1 100 ? 8.969 -38.781 -0.776 1 83.31 100 ARG B O 1
ATOM 4901 N N . VAL B 1 101 ? 8.461 -37.125 -2.152 1 74.56 101 VAL B N 1
ATOM 4902 C CA . VAL B 1 101 ? 9.562 -36.281 -1.715 1 74.56 101 VAL B CA 1
ATOM 4903 C C . VAL B 1 101 ? 9.016 -35 -1.053 1 74.56 101 VAL B C 1
ATOM 4905 O O . VAL B 1 101 ? 8.141 -34.344 -1.609 1 74.56 101 VAL B O 1
ATOM 4908 N N . ASP B 1 102 ? 9.492 -34.812 0.19 1 73.94 102 ASP B N 1
ATOM 4909 C CA . ASP B 1 102 ? 9.07 -33.625 0.94 1 73.94 102 ASP B CA 1
ATOM 4910 C C . ASP B 1 102 ? 9.617 -32.344 0.305 1 73.94 102 ASP B C 1
ATOM 4912 O O . ASP B 1 102 ? 10.82 -32.219 0.091 1 73.94 102 ASP B O 1
ATOM 4916 N N . ASN B 1 103 ? 8.766 -31.484 -0.058 1 75.44 103 ASN B N 1
ATOM 4917 C CA . ASN B 1 103 ? 9.117 -30.203 -0.658 1 75.44 103 ASN B CA 1
ATOM 4918 C C . ASN B 1 103 ? 10.133 -29.453 0.189 1 75.44 103 ASN B C 1
ATOM 4920 O O . ASN B 1 103 ? 10.922 -28.656 -0.338 1 75.44 103 ASN B O 1
ATOM 4924 N N . THR B 1 104 ? 10.164 -29.719 1.462 1 75.69 104 THR B N 1
ATOM 4925 C CA . THR B 1 104 ? 11.094 -29.047 2.379 1 75.69 104 THR B CA 1
ATOM 4926 C C . THR B 1 104 ? 12.539 -29.406 2.031 1 75.69 104 THR B C 1
ATOM 4928 O O . THR B 1 104 ? 13.438 -28.578 2.209 1 75.69 104 THR B O 1
ATOM 4931 N N . LYS B 1 105 ? 12.672 -30.578 1.543 1 75.81 105 LYS B N 1
ATOM 4932 C CA . LYS B 1 105 ? 14.023 -31.016 1.191 1 75.81 105 LYS B CA 1
ATOM 4933 C C . LYS B 1 105 ? 14.594 -30.156 0.07 1 75.81 105 LYS B C 1
ATOM 4935 O O . LYS B 1 105 ? 15.773 -29.797 0.1 1 75.81 105 LYS B O 1
ATOM 4940 N N . ILE B 1 106 ? 13.75 -29.859 -0.851 1 77.69 106 ILE B N 1
ATOM 4941 C CA . ILE B 1 106 ? 14.234 -29.078 -1.986 1 77.69 106 ILE B CA 1
ATOM 4942 C C . ILE B 1 106 ? 14.555 -27.656 -1.539 1 77.69 106 ILE B C 1
ATOM 4944 O O . ILE B 1 106 ? 15.484 -27.031 -2.049 1 77.69 106 ILE B O 1
ATOM 4948 N N . PHE B 1 107 ? 13.844 -27.141 -0.647 1 80.81 107 PHE B N 1
ATOM 4949 C CA . PHE B 1 107 ? 14.117 -25.812 -0.122 1 80.81 107 PHE B CA 1
ATOM 4950 C C . PHE B 1 107 ? 15.414 -25.797 0.685 1 80.81 107 PHE B C 1
ATOM 4952 O O . PHE B 1 107 ? 16.156 -24.828 0.659 1 80.81 107 PHE B O 1
ATOM 4959 N N . LEU B 1 108 ? 15.602 -26.906 1.378 1 79.94 108 LEU B N 1
ATOM 4960 C CA . LEU B 1 108 ? 16.844 -27.031 2.129 1 79.94 108 LEU B CA 1
ATOM 4961 C C . LEU B 1 108 ? 18.047 -27.062 1.188 1 79.94 108 LEU B C 1
ATOM 4963 O O . LEU B 1 108 ? 19.062 -26.422 1.449 1 79.94 108 LEU B O 1
ATOM 4967 N N . ASP B 1 109 ? 17.875 -27.766 0.128 1 80.62 109 ASP B N 1
ATOM 4968 C CA . ASP B 1 109 ? 18.938 -27.812 -0.872 1 80.62 109 ASP B CA 1
ATOM 4969 C C . ASP B 1 109 ? 19.156 -26.438 -1.496 1 80.62 109 ASP B C 1
ATOM 4971 O O . ASP B 1 109 ? 20.297 -26.047 -1.784 1 80.62 109 ASP B O 1
ATOM 4975 N N . ALA B 1 110 ? 18.047 -25.781 -1.752 1 83.56 110 ALA B N 1
ATOM 4976 C CA . ALA B 1 110 ? 18.125 -24.453 -2.35 1 83.56 110 ALA B CA 1
ATOM 4977 C C . ALA B 1 110 ? 18.984 -23.516 -1.491 1 83.56 110 ALA B C 1
ATOM 4979 O O . ALA B 1 110 ? 19.734 -22.703 -2.016 1 83.56 110 ALA B O 1
ATOM 4980 N N . ILE B 1 111 ? 18.875 -23.609 -0.181 1 85.44 111 ILE B N 1
ATOM 4981 C CA . ILE B 1 111 ? 19.656 -22.781 0.73 1 85.44 111 ILE B CA 1
ATOM 4982 C C . ILE B 1 111 ? 21.156 -23.047 0.5 1 85.44 111 ILE B C 1
ATOM 4984 O O . ILE B 1 111 ? 21.953 -22.094 0.43 1 85.44 111 ILE B O 1
ATOM 4988 N N . ASN B 1 112 ? 21.453 -24.281 0.314 1 85.06 112 ASN B N 1
ATOM 4989 C CA . ASN B 1 112 ? 22.844 -24.656 0.076 1 85.06 112 ASN B CA 1
ATOM 4990 C C . ASN B 1 112 ? 23.312 -24.172 -1.292 1 85.06 112 ASN B C 1
ATOM 4992 O O . ASN B 1 112 ? 24.453 -23.734 -1.434 1 85.06 112 ASN B O 1
ATOM 4996 N N . TRP B 1 113 ? 22.469 -24.312 -2.25 1 86.19 113 TRP B N 1
ATOM 4997 C CA . TRP B 1 113 ? 22.828 -23.875 -3.594 1 86.19 113 TRP B CA 1
ATOM 4998 C C . TRP B 1 113 ? 23.125 -22.375 -3.615 1 86.19 113 TRP B C 1
ATOM 5000 O O . TRP B 1 113 ? 24.062 -21.938 -4.273 1 86.19 113 TRP B O 1
ATOM 5010 N N . ILE B 1 114 ? 22.344 -21.641 -2.918 1 88.69 114 ILE B N 1
ATOM 5011 C CA . ILE B 1 114 ? 22.516 -20.188 -2.857 1 88.69 114 ILE B CA 1
ATOM 5012 C C . ILE B 1 114 ? 23.828 -19.844 -2.156 1 88.69 114 ILE B C 1
ATOM 5014 O O . ILE B 1 114 ? 24.547 -18.953 -2.598 1 88.69 114 ILE B O 1
ATOM 5018 N N . ALA B 1 115 ? 24.094 -20.578 -1.124 1 91.12 115 ALA B N 1
ATOM 5019 C CA . ALA B 1 115 ? 25.328 -20.359 -0.391 1 91.12 115 ALA B CA 1
ATOM 5020 C C . ALA B 1 115 ? 26.547 -20.703 -1.249 1 91.12 115 ALA B C 1
ATOM 5022 O O . ALA B 1 115 ? 27.594 -20.062 -1.146 1 91.12 115 ALA B O 1
ATOM 5023 N N . ASP B 1 116 ? 26.391 -21.672 -2.08 1 90.69 116 ASP B N 1
ATOM 5024 C CA . ASP B 1 116 ? 27.5 -22.156 -2.902 1 90.69 116 ASP B CA 1
ATOM 5025 C C . ASP B 1 116 ? 27.906 -21.109 -3.938 1 90.69 116 ASP B C 1
ATOM 5027 O O . ASP B 1 116 ? 29.094 -21.016 -4.285 1 90.69 116 ASP B O 1
ATOM 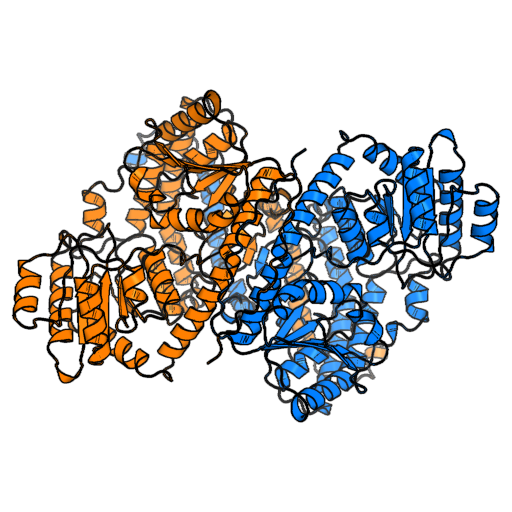5031 N N . ILE B 1 117 ? 26.969 -20.406 -4.406 1 92.56 117 ILE B N 1
ATOM 5032 C CA . ILE B 1 117 ? 27.297 -19.469 -5.48 1 92.56 117 ILE B CA 1
ATOM 5033 C C . ILE B 1 117 ? 27.516 -18.078 -4.898 1 92.56 117 ILE B C 1
ATOM 5035 O O . ILE B 1 117 ? 27.781 -17.125 -5.637 1 92.56 117 ILE B O 1
ATOM 5039 N N . TYR B 1 118 ? 27.453 -17.922 -3.645 1 96.25 118 TYR B N 1
ATOM 5040 C CA . TYR B 1 118 ? 27.562 -16.625 -2.988 1 96.25 118 TYR B CA 1
ATOM 5041 C C . TYR B 1 118 ? 28.906 -15.969 -3.293 1 96.25 118 TYR B C 1
ATOM 5043 O O . TYR B 1 118 ? 28.953 -14.82 -3.74 1 96.25 118 TYR B O 1
ATOM 5051 N N . GLU B 1 119 ? 30 -16.656 -3.057 1 97.75 119 GLU B N 1
ATOM 5052 C CA . GLU B 1 119 ? 31.328 -16.062 -3.137 1 97.75 119 GLU B CA 1
ATOM 5053 C C . GLU B 1 119 ? 31.656 -15.609 -4.562 1 97.75 119 GLU B C 1
ATOM 5055 O O . GLU B 1 119 ? 32 -14.445 -4.785 1 97.75 119 GLU B O 1
ATOM 5060 N N . PRO B 1 120 ? 31.5 -16.5 -5.559 1 96.94 120 PRO B N 1
ATOM 5061 C CA . PRO B 1 120 ? 31.828 -16.031 -6.91 1 96.94 120 PRO B CA 1
ATOM 5062 C C . PRO B 1 120 ? 30.922 -14.898 -7.383 1 96.94 120 PRO B C 1
ATOM 5064 O O . PRO B 1 120 ? 31.406 -13.969 -8.047 1 96.94 120 PRO B O 1
ATOM 5067 N N . ASN B 1 121 ? 29.703 -14.93 -7.078 1 97.12 121 ASN B N 1
ATOM 5068 C CA . ASN B 1 121 ? 28.781 -13.891 -7.539 1 97.12 121 ASN B CA 1
ATOM 5069 C C . ASN B 1 121 ? 29.031 -12.562 -6.836 1 97.12 121 ASN B C 1
ATOM 5071 O O . ASN B 1 121 ? 28.953 -11.5 -7.457 1 97.12 121 ASN B O 1
ATOM 5075 N N . THR B 1 122 ? 29.312 -12.602 -5.52 1 98.31 122 THR B N 1
ATOM 5076 C CA . THR B 1 122 ? 29.641 -11.383 -4.785 1 98.31 122 THR B CA 1
ATOM 5077 C C . THR B 1 122 ? 30.906 -10.734 -5.336 1 98.31 122 THR B C 1
ATOM 5079 O O . THR B 1 122 ? 30.938 -9.531 -5.582 1 98.31 122 THR B O 1
ATOM 5082 N N . ARG B 1 123 ? 31.938 -11.57 -5.516 1 98.25 123 ARG B N 1
ATOM 5083 C CA . ARG B 1 123 ? 33.188 -11.086 -6.105 1 98.25 123 ARG B CA 1
ATOM 5084 C C . ARG B 1 123 ? 32.906 -10.414 -7.449 1 98.25 123 ARG B C 1
ATOM 5086 O O . ARG B 1 123 ? 33.375 -9.297 -7.688 1 98.25 123 ARG B O 1
ATOM 5093 N N . THR B 1 124 ? 32.156 -11.07 -8.273 1 97.94 124 THR B N 1
ATOM 5094 C CA . THR B 1 124 ? 31.906 -10.602 -9.633 1 97.94 124 THR B CA 1
ATOM 5095 C C . THR B 1 124 ? 31.141 -9.289 -9.609 1 97.94 124 THR B C 1
ATOM 5097 O O . THR B 1 124 ? 31.484 -8.352 -10.344 1 97.94 124 THR B O 1
ATOM 5100 N N . LEU B 1 125 ? 30.141 -9.203 -8.82 1 98.06 125 LEU B N 1
ATOM 5101 C CA . LEU B 1 125 ? 29.312 -8.008 -8.773 1 98.06 125 LEU B CA 1
ATOM 5102 C C . LEU B 1 125 ? 30.078 -6.832 -8.18 1 98.06 125 LEU B C 1
ATOM 5104 O O . LEU B 1 125 ? 29.938 -5.699 -8.648 1 98.06 125 LEU B O 1
ATOM 5108 N N . ILE B 1 126 ? 30.859 -7.035 -7.133 1 98.19 126 ILE B N 1
ATOM 5109 C CA . ILE B 1 126 ? 31.656 -5.961 -6.559 1 98.19 126 ILE B CA 1
ATOM 5110 C C . ILE B 1 126 ? 32.625 -5.418 -7.609 1 98.19 126 ILE B C 1
ATOM 5112 O O . ILE B 1 126 ? 32.75 -4.203 -7.781 1 98.19 126 ILE B O 1
ATOM 5116 N N . GLU B 1 127 ? 33.281 -6.324 -8.266 1 97.5 127 GLU B N 1
ATOM 5117 C CA . GLU B 1 127 ? 34.188 -5.906 -9.32 1 97.5 127 GLU B CA 1
ATOM 5118 C C . GLU B 1 127 ? 33.469 -5.102 -10.398 1 97.5 127 GLU B C 1
ATOM 5120 O O . GLU B 1 127 ? 33.969 -4.062 -10.836 1 97.5 127 GLU B O 1
ATOM 5125 N N . TYR B 1 128 ? 32.344 -5.594 -10.805 1 97 128 TYR B N 1
ATOM 5126 C CA . TYR B 1 128 ? 31.594 -4.906 -11.836 1 97 128 TYR B CA 1
ATOM 5127 C C . TYR B 1 128 ? 31.172 -3.514 -11.375 1 97 128 TYR B C 1
ATOM 5129 O O . TYR B 1 128 ? 31.344 -2.537 -12.109 1 97 128 TYR B O 1
ATOM 5137 N N . PHE B 1 129 ? 30.625 -3.385 -10.188 1 97.12 129 PHE B N 1
ATOM 5138 C CA . PHE B 1 129 ? 30.125 -2.123 -9.656 1 97.12 129 PHE B CA 1
ATOM 5139 C C . PHE B 1 129 ? 31.266 -1.131 -9.453 1 97.12 129 PHE B C 1
ATOM 5141 O O . PHE B 1 129 ? 31.078 0.078 -9.609 1 97.12 129 PHE B O 1
ATOM 5148 N N . GLU B 1 130 ? 32.406 -1.507 -9.156 1 95.88 130 GLU B N 1
ATOM 5149 C CA . GLU B 1 130 ? 33.531 -0.623 -8.883 1 95.88 130 GLU B CA 1
ATOM 5150 C C . GLU B 1 130 ? 34.25 -0.2 -10.164 1 95.88 130 GLU B C 1
ATOM 5152 O O . GLU B 1 130 ? 34.75 0.913 -10.258 1 95.88 130 GLU B O 1
ATOM 5157 N N . THR B 1 131 ? 34.219 -1.02 -11.109 1 93.44 131 THR B N 1
ATOM 5158 C CA . THR B 1 131 ? 35.094 -0.771 -12.25 1 93.44 131 THR B CA 1
ATOM 5159 C C . THR B 1 131 ? 34.281 -0.339 -13.469 1 93.44 131 THR B C 1
ATOM 5161 O O . THR B 1 131 ? 34.812 0.347 -14.352 1 93.44 131 THR B O 1
ATOM 5164 N N . HIS B 1 132 ? 33.094 -0.767 -13.562 1 87.06 132 HIS B N 1
ATOM 5165 C CA . HIS B 1 132 ? 32.375 -0.559 -14.805 1 87.06 132 HIS B CA 1
ATOM 5166 C C . HIS B 1 132 ? 31.297 0.521 -14.656 1 87.06 132 HIS B C 1
ATOM 5168 O O . HIS B 1 132 ? 31.312 1.521 -15.375 1 87.06 132 HIS B O 1
ATOM 5174 N N . GLU B 1 133 ? 30.359 0.262 -13.758 1 89.5 133 GLU B N 1
ATOM 5175 C CA . GLU B 1 133 ? 29.203 1.157 -13.727 1 89.5 133 GLU B CA 1
ATOM 5176 C C . GLU B 1 133 ? 28.578 1.185 -12.336 1 89.5 133 GLU B C 1
ATOM 5178 O O . GLU B 1 133 ? 28.484 0.152 -11.672 1 89.5 133 GLU B O 1
ATOM 5183 N N . LYS B 1 134 ? 28.234 2.42 -11.945 1 91.31 134 LYS B N 1
ATOM 5184 C CA . LYS B 1 134 ? 27.391 2.582 -10.766 1 91.31 134 LYS B CA 1
ATOM 5185 C C . LYS B 1 134 ? 25.938 2.879 -11.156 1 91.31 134 LYS B C 1
ATOM 5187 O O . LYS B 1 134 ? 25.688 3.498 -12.188 1 91.31 134 LYS B O 1
ATOM 5192 N N . PHE B 1 135 ? 25.094 2.361 -10.352 1 97.62 135 PHE B N 1
ATOM 5193 C CA . PHE B 1 135 ? 23.656 2.533 -10.609 1 97.62 135 PHE B CA 1
ATOM 5194 C C . PHE B 1 135 ? 23.016 3.375 -9.516 1 97.62 135 PHE B C 1
ATOM 5196 O O . PHE B 1 135 ? 23.516 3.449 -8.398 1 97.62 135 PHE B O 1
ATOM 5203 N N . ASP B 1 136 ? 21.922 4.039 -9.875 1 97.69 136 ASP B N 1
ATOM 5204 C CA . ASP B 1 136 ? 21.172 4.809 -8.891 1 97.69 136 ASP B CA 1
ATOM 5205 C C . ASP B 1 136 ? 20.422 3.885 -7.926 1 97.69 136 ASP B C 1
ATOM 5207 O O . ASP B 1 136 ? 20.094 4.281 -6.805 1 97.69 136 ASP B O 1
ATOM 5211 N N . LEU B 1 137 ? 20.141 2.68 -8.438 1 98.56 137 LEU B N 1
ATOM 5212 C CA . LEU B 1 137 ? 19.469 1.661 -7.641 1 98.56 137 LEU B CA 1
ATOM 5213 C C . LEU B 1 137 ? 19.766 0.266 -8.18 1 98.56 137 LEU B C 1
ATOM 5215 O O . LEU B 1 137 ? 19.781 0.056 -9.398 1 98.56 137 LEU B O 1
ATOM 5219 N N . VAL B 1 138 ? 20.031 -0.654 -7.305 1 98.62 138 VAL B N 1
ATOM 5220 C CA . VAL B 1 138 ? 20.172 -2.062 -7.668 1 98.62 138 VAL B CA 1
ATOM 5221 C C . VAL B 1 138 ? 19 -2.857 -7.086 1 98.62 138 VAL B C 1
ATOM 5223 O O . VAL B 1 138 ? 18.797 -2.869 -5.867 1 98.62 138 VAL B O 1
ATOM 5226 N N . LEU B 1 139 ? 18.266 -3.477 -7.938 1 98.25 139 LEU B N 1
ATOM 5227 C CA . LEU B 1 139 ? 17.156 -4.332 -7.555 1 98.25 139 LEU B CA 1
ATOM 5228 C C . LEU B 1 139 ? 17.578 -5.797 -7.512 1 98.25 139 LEU B C 1
ATOM 5230 O O . LEU B 1 139 ? 17.906 -6.383 -8.547 1 98.25 139 LEU B O 1
ATOM 5234 N N . CYS B 1 140 ? 17.5 -6.371 -6.324 1 97.12 140 CYS B N 1
ATOM 5235 C CA . CYS B 1 140 ? 17.938 -7.746 -6.121 1 97.12 140 CYS B CA 1
ATOM 5236 C C . CYS B 1 140 ? 16.75 -8.648 -5.789 1 97.12 140 CYS B C 1
ATOM 5238 O O . CYS B 1 140 ? 15.852 -8.25 -5.059 1 97.12 140 CYS B O 1
ATOM 5240 N N . ASP B 1 141 ? 16.828 -9.844 -6.34 1 94.19 141 ASP B N 1
ATOM 5241 C CA . ASP B 1 141 ? 15.883 -10.852 -5.887 1 94.19 141 ASP B CA 1
ATOM 5242 C C . ASP B 1 141 ? 16.062 -11.148 -4.398 1 94.19 141 ASP B C 1
ATOM 5244 O O . ASP B 1 141 ? 17.188 -11.156 -3.898 1 94.19 141 ASP B O 1
ATOM 5248 N N . ALA B 1 142 ? 15.047 -11.469 -3.738 1 91.69 142 ALA B N 1
ATOM 5249 C CA . ALA B 1 142 ? 15.031 -11.625 -2.285 1 91.69 142 ALA B CA 1
ATOM 5250 C C . ALA B 1 142 ? 15.953 -12.758 -1.843 1 91.69 142 ALA B C 1
ATOM 5252 O O . ALA B 1 142 ? 16.391 -12.789 -0.694 1 91.69 142 ALA B O 1
ATOM 5253 N N . VAL B 1 143 ? 16.266 -13.672 -2.713 1 89.69 143 VAL B N 1
ATOM 5254 C CA . VAL B 1 143 ? 17.094 -14.805 -2.291 1 89.69 143 VAL B CA 1
ATOM 5255 C C . VAL B 1 143 ? 18.547 -14.57 -2.688 1 89.69 143 VAL B C 1
ATOM 5257 O O . VAL B 1 143 ? 19.422 -15.375 -2.361 1 89.69 143 VAL B O 1
ATOM 5260 N N . GLU B 1 144 ? 18.797 -13.477 -3.33 1 92.38 144 GLU B N 1
ATOM 5261 C CA . GLU B 1 144 ? 20.141 -13.211 -3.828 1 92.38 144 GLU B CA 1
ATOM 5262 C C . GLU B 1 144 ? 20.953 -12.398 -2.822 1 92.38 144 GLU B C 1
ATOM 5264 O O . GLU B 1 144 ? 21.234 -11.227 -3.053 1 92.38 144 GLU B O 1
ATOM 5269 N N . GLN B 1 145 ? 21.453 -13.055 -1.945 1 95 145 GLN B N 1
ATOM 5270 C CA . GLN B 1 145 ? 22.25 -12.383 -0.914 1 95 145 GLN B CA 1
ATOM 5271 C C . GLN B 1 145 ? 23.531 -11.797 -1.495 1 95 145 GLN B C 1
ATOM 5273 O O . GLN B 1 145 ? 23.984 -10.742 -1.049 1 95 145 GLN B O 1
ATOM 5278 N N . ALA B 1 146 ? 24.094 -12.484 -2.469 1 97.06 146 ALA B N 1
ATOM 5279 C CA . ALA B 1 146 ? 25.312 -11.977 -3.107 1 97.06 146 ALA B CA 1
ATOM 5280 C C . ALA B 1 146 ? 25.078 -10.586 -3.691 1 97.06 146 ALA B C 1
ATOM 5282 O O . ALA B 1 146 ? 25.906 -9.688 -3.508 1 97.06 146 ALA B O 1
ATOM 5283 N N . CYS B 1 147 ? 23.984 -10.438 -4.359 1 97.44 147 CYS B N 1
ATOM 5284 C CA . CYS B 1 147 ? 23.641 -9.141 -4.945 1 97.44 147 CYS B CA 1
ATOM 5285 C C . CYS B 1 147 ? 23.438 -8.094 -3.863 1 97.44 147 CYS B C 1
ATOM 5287 O O . CYS B 1 147 ? 23.953 -6.973 -3.979 1 97.44 147 CYS B O 1
ATOM 5289 N N . MET B 1 148 ? 22.766 -8.414 -2.84 1 98 148 MET B N 1
ATOM 5290 C CA . MET B 1 148 ? 22.469 -7.469 -1.768 1 98 148 MET B CA 1
ATOM 5291 C C . MET B 1 148 ? 23.734 -7.035 -1.05 1 98 148 MET B C 1
ATOM 5293 O O . MET B 1 148 ? 23.953 -5.844 -0.82 1 98 148 MET B O 1
ATOM 5297 N N . ASP B 1 149 ? 24.562 -7.977 -0.746 1 98.31 149 ASP B N 1
ATOM 5298 C CA . ASP B 1 149 ? 25.828 -7.66 -0.062 1 98.31 149 ASP B CA 1
ATOM 5299 C C . ASP B 1 149 ? 26.75 -6.844 -0.959 1 98.31 149 ASP B C 1
ATOM 5301 O O . ASP B 1 149 ? 27.375 -5.891 -0.502 1 98.31 149 ASP B O 1
ATOM 5305 N N . ALA B 1 150 ? 26.844 -7.234 -2.215 1 98.31 150 ALA B N 1
ATOM 5306 C CA . ALA B 1 150 ? 27.703 -6.484 -3.135 1 98.31 150 ALA B CA 1
ATOM 5307 C C . ALA B 1 150 ? 27.234 -5.039 -3.258 1 98.31 150 ALA B C 1
ATOM 5309 O O . ALA B 1 150 ? 28.047 -4.113 -3.305 1 98.31 150 ALA B O 1
ATOM 5310 N N . THR B 1 151 ? 25.922 -4.895 -3.371 1 98.19 151 THR B N 1
ATOM 5311 C CA . THR B 1 151 ? 25.344 -3.562 -3.469 1 98.19 151 THR B CA 1
ATOM 5312 C C . THR B 1 151 ? 25.672 -2.732 -2.234 1 98.19 151 THR B C 1
ATOM 5314 O O . THR B 1 151 ? 26.094 -1.577 -2.35 1 98.19 151 THR B O 1
ATOM 5317 N N . LYS B 1 152 ? 25.5 -3.303 -1.101 1 97.5 152 LYS B N 1
ATOM 5318 C CA . LYS B 1 152 ? 25.812 -2.617 0.152 1 97.5 152 LYS B CA 1
ATOM 5319 C C . LYS B 1 152 ? 27.297 -2.305 0.257 1 97.5 152 LYS B C 1
ATOM 5321 O O . LYS B 1 152 ? 27.672 -1.189 0.617 1 97.5 152 LYS B O 1
ATOM 5326 N N . GLU B 1 153 ? 28.141 -3.262 -0.031 1 97.62 153 GLU B N 1
ATOM 5327 C CA . GLU B 1 153 ? 29.594 -3.119 0.062 1 97.62 153 GLU B CA 1
ATOM 5328 C C . GLU B 1 153 ? 30.094 -1.984 -0.827 1 97.62 153 GLU B C 1
ATOM 5330 O O . GLU B 1 153 ? 31.062 -1.292 -0.478 1 97.62 153 GLU B O 1
ATOM 5335 N N . THR B 1 154 ? 29.453 -1.777 -1.91 1 97.44 154 THR B N 1
ATOM 5336 C CA . THR B 1 154 ? 29.922 -0.773 -2.863 1 97.44 154 THR B CA 1
ATOM 5337 C C . THR B 1 154 ? 29.172 0.546 -2.656 1 97.44 154 THR B C 1
ATOM 5339 O O . THR B 1 154 ? 29.328 1.475 -3.455 1 97.44 154 THR B O 1
ATOM 5342 N N . GLY B 1 155 ? 28.328 0.645 -1.698 1 95.69 155 GLY B N 1
ATOM 5343 C CA . GLY B 1 155 ? 27.688 1.884 -1.286 1 95.69 155 GLY B CA 1
ATOM 5344 C C . GLY B 1 155 ? 26.562 2.307 -2.205 1 95.69 155 GLY B C 1
ATOM 5345 O O . GLY B 1 155 ? 26.266 3.498 -2.336 1 95.69 155 GLY B O 1
ATOM 5346 N N . GLN B 1 156 ? 25.984 1.372 -2.891 1 96.81 156 GLN B N 1
ATOM 5347 C CA . GLN B 1 156 ? 24.875 1.691 -3.787 1 96.81 156 GLN B CA 1
ATOM 5348 C C . GLN B 1 156 ? 23.531 1.481 -3.096 1 96.81 156 GLN B C 1
ATOM 5350 O O . GLN B 1 156 ? 23.453 0.77 -2.092 1 96.81 156 GLN B O 1
ATOM 5355 N N . LYS B 1 157 ? 22.469 2.162 -3.596 1 97.88 157 LYS B N 1
ATOM 5356 C CA . LYS B 1 157 ? 21.125 1.984 -3.059 1 97.88 157 LYS B CA 1
ATOM 5357 C C . LYS B 1 157 ? 20.531 0.637 -3.475 1 97.88 157 LYS B C 1
ATOM 5359 O O . LYS B 1 157 ? 20.734 0.19 -4.605 1 97.88 157 LYS B O 1
ATOM 5364 N N . LEU B 1 158 ? 19.812 0.066 -2.541 1 98.25 158 LEU B N 1
ATOM 5365 C CA . LEU B 1 158 ? 19.344 -1.305 -2.705 1 98.25 158 LEU B CA 1
ATOM 5366 C C . LEU B 1 158 ? 17.828 -1.371 -2.598 1 98.25 158 LEU B C 1
ATOM 5368 O O . LEU B 1 158 ? 17.234 -0.709 -1.746 1 98.25 158 LEU B O 1
ATOM 5372 N N . ALA B 1 159 ? 17.188 -2.096 -3.432 1 98.44 159 ALA B N 1
ATOM 5373 C CA . ALA B 1 159 ? 15.797 -2.539 -3.334 1 98.44 159 ALA B CA 1
ATOM 5374 C C . ALA B 1 159 ? 15.68 -4.035 -3.611 1 98.44 159 ALA B C 1
ATOM 5376 O O . ALA B 1 159 ? 16.578 -4.637 -4.195 1 98.44 159 ALA B O 1
ATOM 5377 N N . ILE B 1 160 ? 14.617 -4.605 -3.123 1 97.56 160 ILE B N 1
ATOM 5378 C CA . ILE B 1 160 ? 14.414 -6.051 -3.203 1 97.56 160 ILE B CA 1
ATOM 5379 C C . ILE B 1 160 ? 13.078 -6.352 -3.871 1 97.56 160 ILE B C 1
ATOM 5381 O O . ILE B 1 160 ? 12.125 -5.574 -3.75 1 97.56 160 ILE B O 1
ATOM 5385 N N . TYR B 1 161 ? 13.031 -7.383 -4.641 1 96.12 161 TYR B N 1
ATOM 5386 C CA . TYR B 1 161 ? 11.75 -7.922 -5.094 1 96.12 161 TYR B CA 1
ATOM 5387 C C . TYR B 1 161 ? 11.648 -9.414 -4.793 1 96.12 161 TYR B C 1
ATOM 5389 O O . TYR B 1 161 ? 12.656 -10.125 -4.809 1 96.12 161 TYR B O 1
ATOM 5397 N N . GLY B 1 162 ? 10.492 -9.859 -4.465 1 92.5 162 GLY B N 1
ATOM 5398 C CA . GLY B 1 162 ? 10.289 -11.258 -4.105 1 92.5 162 GLY B CA 1
ATOM 5399 C C . GLY B 1 162 ? 8.922 -11.516 -3.498 1 92.5 162 GLY B C 1
ATOM 5400 O O . GLY B 1 162 ? 8.07 -10.625 -3.455 1 92.5 162 GLY B O 1
ATOM 5401 N N . PRO B 1 163 ? 8.711 -12.719 -3.098 1 90.31 163 PRO B N 1
ATOM 5402 C CA . PRO B 1 163 ? 7.41 -13.086 -2.533 1 90.31 163 PRO B CA 1
ATOM 5403 C C . PRO B 1 163 ? 7.242 -12.625 -1.089 1 90.31 163 PRO B C 1
ATOM 5405 O O . PRO B 1 163 ? 8.234 -12.43 -0.377 1 90.31 163 PRO B O 1
ATOM 5408 N N . LEU B 1 164 ? 6.02 -12.453 -0.679 1 89 164 LEU B N 1
ATOM 5409 C CA . LEU B 1 164 ? 5.699 -12.203 0.721 1 89 164 LEU B CA 1
ATOM 5410 C C . LEU B 1 164 ? 5.992 -13.43 1.577 1 89 164 LEU B C 1
ATOM 5412 O O . LEU B 1 164 ? 5.801 -14.562 1.13 1 89 164 LEU B O 1
ATOM 5416 N N . GLY B 1 165 ? 6.398 -13.172 2.752 1 79.62 165 GLY B N 1
ATOM 5417 C CA . GLY B 1 165 ? 6.574 -14.25 3.707 1 79.62 165 GLY B CA 1
ATOM 5418 C C . GLY B 1 165 ? 7.969 -14.852 3.682 1 79.62 165 GLY B C 1
ATOM 5419 O O . GLY B 1 165 ? 8.305 -15.688 4.52 1 79.62 165 GLY B O 1
ATOM 5420 N N . GLN B 1 166 ? 8.695 -14.375 2.691 1 77.31 166 GLN B N 1
ATOM 5421 C CA . GLN B 1 166 ? 10.07 -14.859 2.666 1 77.31 166 GLN B CA 1
ATOM 5422 C C . GLN B 1 166 ? 10.805 -14.492 3.953 1 77.31 166 GLN B C 1
ATOM 5424 O O . GLN B 1 166 ? 10.766 -13.344 4.391 1 77.31 166 GLN B O 1
ATOM 5429 N N . TYR B 1 167 ? 11.391 -15.445 4.648 1 71.62 167 TYR B N 1
ATOM 5430 C CA . TYR B 1 167 ? 12.102 -15.289 5.914 1 71.62 167 TYR B CA 1
ATOM 5431 C C . TYR B 1 167 ? 11.172 -14.766 7 1 71.62 167 TYR B C 1
ATOM 5433 O O . TYR B 1 167 ? 11.617 -14.133 7.961 1 71.62 167 TYR B O 1
ATOM 5441 N N . GLY B 1 168 ? 9.898 -14.773 6.699 1 73.56 168 GLY B N 1
ATOM 5442 C CA . GLY B 1 168 ? 8.922 -14.312 7.676 1 73.56 168 GLY B CA 1
ATOM 5443 C C . GLY B 1 168 ? 8.555 -12.852 7.508 1 73.56 168 GLY B C 1
ATOM 5444 O O . GLY B 1 168 ? 7.695 -12.336 8.227 1 73.56 168 GLY B O 1
ATOM 5445 N N . VAL B 1 169 ? 9.148 -12.195 6.566 1 76.81 169 VAL B N 1
ATOM 5446 C CA . VAL B 1 169 ? 8.844 -10.781 6.355 1 76.81 169 VAL B CA 1
ATOM 5447 C C . VAL B 1 169 ? 7.504 -10.648 5.637 1 76.81 169 VAL B C 1
ATOM 5449 O O . VAL B 1 169 ? 7.293 -11.25 4.582 1 76.81 169 VAL B O 1
ATOM 5452 N N . GLY B 1 170 ? 6.641 -9.914 6.281 1 75.81 170 GLY B N 1
ATOM 5453 C CA . GLY B 1 170 ? 5.297 -9.789 5.734 1 75.81 170 GLY B CA 1
ATOM 5454 C C . GLY B 1 170 ? 4.422 -11 6.02 1 75.81 170 GLY B C 1
ATOM 5455 O O . GLY B 1 170 ? 3.627 -11.406 5.168 1 75.81 170 GLY B O 1
ATOM 5456 N N . SER B 1 171 ? 4.719 -11.648 7.066 1 79.12 171 SER B N 1
ATOM 5457 C CA . SER B 1 171 ? 3.871 -12.75 7.504 1 79.12 171 SER B CA 1
ATOM 5458 C C . SER B 1 171 ? 3.139 -12.406 8.797 1 79.12 171 SER B C 1
ATOM 5460 O O . SER B 1 171 ? 3.494 -11.445 9.484 1 79.12 171 SER B O 1
ATOM 5462 N N . ASP B 1 172 ? 2.064 -13.164 9.047 1 83.75 172 ASP B N 1
ATOM 5463 C CA . ASP B 1 172 ? 1.288 -13.078 10.281 1 83.75 172 ASP B CA 1
ATOM 5464 C C . ASP B 1 172 ? 1.047 -14.461 10.875 1 83.75 172 ASP B C 1
ATOM 5466 O O . ASP B 1 172 ? 1.13 -15.469 10.164 1 83.75 172 ASP B O 1
ATOM 5470 N N . TRP B 1 173 ? 0.698 -14.508 12.094 1 79.31 173 TRP B N 1
ATOM 5471 C CA . TRP B 1 173 ? 0.627 -15.773 12.812 1 79.31 173 TRP B CA 1
ATOM 5472 C C . TRP B 1 173 ? -0.469 -16.672 12.242 1 79.31 173 TRP B C 1
ATOM 5474 O O . TRP B 1 173 ? -0.38 -17.891 12.305 1 79.31 173 TRP B O 1
ATOM 5484 N N . TYR B 1 174 ? -1.477 -16.078 11.695 1 86.19 174 TYR B N 1
ATOM 5485 C CA . TYR B 1 174 ? -2.633 -16.859 11.266 1 86.19 174 TYR B CA 1
ATOM 5486 C C . TYR B 1 174 ? -2.459 -17.344 9.828 1 86.19 174 TYR B C 1
ATOM 5488 O O . TYR B 1 174 ? -3.305 -18.078 9.305 1 86.19 174 TYR B O 1
ATOM 5496 N N . VAL B 1 175 ? -1.386 -16.922 9.188 1 86.38 175 VAL B N 1
ATOM 5497 C CA . VAL B 1 175 ? -1.078 -17.375 7.836 1 86.38 175 VAL B CA 1
ATOM 5498 C C . VAL B 1 175 ? -0.212 -18.625 7.898 1 86.38 175 VAL B C 1
ATOM 5500 O O . VAL B 1 175 ? 0.866 -18.625 8.492 1 86.38 175 VAL B O 1
ATOM 5503 N N . PRO B 1 176 ? -0.68 -19.656 7.344 1 83.25 176 PRO B N 1
ATOM 5504 C CA . PRO B 1 176 ? 0.124 -20.891 7.371 1 83.25 176 PRO B CA 1
ATOM 5505 C C . PRO B 1 176 ? 1.488 -20.719 6.707 1 83.25 176 PRO B C 1
ATOM 5507 O O . PRO B 1 176 ? 1.64 -19.875 5.809 1 83.25 176 PRO B O 1
ATOM 5510 N N . ASP B 1 177 ? 2.336 -21.547 7.133 1 73.25 177 ASP B N 1
ATOM 5511 C CA . ASP B 1 177 ? 3.688 -21.531 6.582 1 73.25 177 ASP B CA 1
ATOM 5512 C C . ASP B 1 177 ? 3.693 -21.969 5.121 1 73.25 177 ASP B C 1
ATOM 5514 O O . ASP B 1 177 ? 2.979 -22.906 4.746 1 73.25 177 ASP B O 1
ATOM 5518 N N . PHE B 1 178 ? 4.562 -21.375 4.352 1 75.31 178 PHE B N 1
ATOM 5519 C CA . PHE B 1 178 ? 4.582 -21.688 2.926 1 75.31 178 PHE B CA 1
ATOM 5520 C C . PHE B 1 178 ? 5.164 -23.078 2.68 1 75.31 178 PHE B C 1
ATOM 5522 O O . PHE B 1 178 ? 4.93 -23.672 1.629 1 75.31 178 PHE B O 1
ATOM 5529 N N . LEU B 1 179 ? 5.852 -23.656 3.693 1 74.44 179 LEU B N 1
ATOM 5530 C CA . LEU B 1 179 ? 6.445 -24.984 3.545 1 74.44 179 LEU B CA 1
ATOM 5531 C C . LEU B 1 179 ? 5.43 -26.078 3.867 1 74.44 179 LEU B C 1
ATOM 5533 O O . LEU B 1 179 ? 5.629 -27.25 3.521 1 74.44 179 LEU B O 1
ATOM 5537 N N . ASP B 1 180 ? 4.473 -25.656 4.57 1 77.81 180 ASP B N 1
ATOM 5538 C CA . ASP B 1 180 ? 3.402 -26.578 4.93 1 77.81 180 ASP B CA 1
ATOM 5539 C C . ASP B 1 180 ? 2.031 -25.938 4.719 1 77.81 180 ASP B C 1
ATOM 5541 O O . ASP B 1 180 ? 1.321 -25.641 5.684 1 77.81 180 ASP B O 1
ATOM 5545 N N . PRO B 1 181 ? 1.713 -25.844 3.484 1 84.38 181 PRO B N 1
ATOM 5546 C CA . PRO B 1 181 ? 0.444 -25.156 3.215 1 84.38 181 PRO B CA 1
ATOM 5547 C C . PRO B 1 181 ? -0.766 -25.953 3.697 1 84.38 181 PRO B C 1
ATOM 5549 O O . PRO B 1 181 ? -0.821 -27.172 3.516 1 84.38 181 PRO B O 1
ATOM 5552 N N . MET B 1 182 ? -1.631 -25.328 4.387 1 87.62 182 MET B N 1
ATOM 5553 C CA . MET B 1 182 ? -2.883 -25.891 4.883 1 87.62 182 MET B CA 1
ATOM 5554 C C . MET B 1 182 ? -3.971 -24.828 4.953 1 87.62 182 MET B C 1
ATOM 5556 O O . MET B 1 182 ? -3.684 -23.641 4.863 1 87.62 182 MET B O 1
ATOM 5560 N N . PRO B 1 183 ? -5.145 -25.328 5.004 1 89.88 183 PRO B N 1
ATOM 5561 C CA . PRO B 1 183 ? -6.215 -24.344 5.129 1 89.88 183 PRO B CA 1
ATOM 5562 C C . PRO B 1 183 ? -6.039 -23.438 6.352 1 89.88 183 PRO B C 1
ATOM 5564 O O . PRO B 1 183 ? -5.727 -23.922 7.441 1 89.88 183 PRO B O 1
ATOM 5567 N N . MET B 1 184 ? -6.254 -22.219 6.164 1 90.06 184 MET B N 1
ATOM 5568 C CA . MET B 1 184 ? -5.996 -21.219 7.188 1 90.06 184 MET B CA 1
ATOM 5569 C C . MET B 1 184 ? -6.828 -21.484 8.438 1 90.06 184 MET B C 1
ATOM 5571 O O . MET B 1 184 ? -6.324 -21.359 9.555 1 90.06 184 MET B O 1
ATOM 5575 N N . GLU B 1 185 ? -8.125 -21.828 8.227 1 89.75 185 GLU B N 1
ATOM 5576 C CA . GLU B 1 185 ? -8.992 -22.062 9.375 1 89.75 185 GLU B CA 1
ATOM 5577 C C . GLU B 1 185 ? -8.5 -23.234 10.219 1 89.75 185 GLU B C 1
ATOM 5579 O O . GLU B 1 185 ? -8.602 -23.219 11.445 1 89.75 185 GLU B O 1
ATOM 5584 N N . GLU B 1 186 ? -7.949 -24.219 9.5 1 89.5 186 GLU B N 1
ATOM 5585 C CA . GLU B 1 186 ? -7.355 -25.344 10.211 1 89.5 186 GLU B CA 1
ATOM 5586 C C . GLU B 1 186 ? -6.102 -24.906 10.969 1 89.5 186 GLU B C 1
ATOM 5588 O O . GLU B 1 186 ? -5.887 -25.328 12.109 1 89.5 186 GLU B O 1
ATOM 5593 N N . TRP B 1 187 ? -5.348 -24.125 10.344 1 87.94 187 TRP B N 1
ATOM 5594 C CA . TRP B 1 187 ? -4.137 -23.578 10.945 1 87.94 187 TRP B CA 1
ATOM 5595 C C . TRP B 1 187 ? -4.473 -22.766 12.203 1 87.94 187 TRP B C 1
ATOM 5597 O O . TRP B 1 187 ? -3.859 -22.969 13.25 1 87.94 187 TRP B O 1
ATOM 5607 N N . ILE B 1 188 ? -5.469 -21.969 12.102 1 86.62 188 ILE B N 1
ATOM 5608 C CA . ILE B 1 188 ? -5.863 -21.078 13.195 1 86.62 188 ILE B CA 1
ATOM 5609 C C . ILE B 1 188 ? -6.426 -21.906 14.352 1 86.62 188 ILE B C 1
ATOM 5611 O O . ILE B 1 188 ? -6.105 -21.656 15.516 1 86.62 188 ILE B O 1
ATOM 5615 N N . ALA B 1 189 ? -7.152 -22.953 14.062 1 85.75 189 ALA B N 1
ATOM 5616 C CA . ALA B 1 189 ? -7.895 -23.719 15.062 1 85.75 189 ALA B CA 1
ATOM 5617 C C . ALA B 1 189 ? -6.977 -24.672 15.812 1 85.75 189 ALA B C 1
ATOM 5619 O O . ALA B 1 189 ? -7.285 -25.094 16.938 1 85.75 189 ALA B O 1
ATOM 5620 N N . SER B 1 190 ? -5.797 -25.016 15.273 1 85.69 190 SER B N 1
ATOM 5621 C CA . SER B 1 190 ? -5 -26.094 15.859 1 85.69 190 SER B CA 1
ATOM 5622 C C . SER B 1 190 ? -3.631 -25.578 16.312 1 85.69 190 SER B C 1
ATOM 5624 O O . SER B 1 190 ? -2.684 -25.562 15.516 1 85.69 190 SER B O 1
ATOM 5626 N N . PRO B 1 191 ? -3.471 -25.375 17.531 1 79.81 191 PRO B N 1
ATOM 5627 C CA . PRO B 1 191 ? -2.146 -25 18.031 1 79.81 191 PRO B CA 1
ATOM 5628 C C . PRO B 1 191 ? -1.104 -26.094 17.812 1 79.81 191 PRO B C 1
ATOM 5630 O O . PRO B 1 191 ? 0.08 -25.797 17.641 1 79.81 191 PRO B O 1
ATOM 5633 N N . TRP B 1 192 ? -1.587 -27.266 17.781 1 83.06 192 TRP B N 1
ATOM 5634 C CA . TRP B 1 192 ? -0.668 -28.375 17.609 1 83.06 192 TRP B CA 1
ATOM 5635 C C . TRP B 1 192 ? -0.089 -28.391 16.203 1 83.06 192 TRP B C 1
ATOM 5637 O O . TRP B 1 192 ? 1.094 -28.688 16.016 1 83.06 192 TRP B O 1
ATOM 5647 N N . LYS B 1 193 ? -0.923 -28.156 15.25 1 82.94 193 LYS B N 1
ATOM 5648 C CA . LYS B 1 193 ? -0.43 -28.094 13.875 1 82.94 193 LYS B CA 1
ATOM 5649 C C . LYS B 1 193 ? 0.566 -26.953 13.695 1 82.94 193 LYS B C 1
ATOM 5651 O O . LYS B 1 193 ? 1.567 -27.109 12.992 1 82.94 193 LYS B O 1
ATOM 5656 N N . ARG B 1 194 ? 0.29 -25.891 14.32 1 81.19 194 ARG B N 1
ATOM 5657 C CA . ARG B 1 194 ? 1.222 -24.766 14.266 1 81.19 194 ARG B CA 1
ATOM 5658 C C . ARG B 1 194 ? 2.551 -25.125 14.922 1 81.19 194 ARG B C 1
ATOM 5660 O O . ARG B 1 194 ? 3.617 -24.828 14.375 1 81.19 194 ARG B O 1
ATOM 5667 N N . ALA B 1 195 ? 2.479 -25.766 16.094 1 78 195 ALA B N 1
ATOM 5668 C CA . ALA B 1 195 ? 3.689 -26.188 16.797 1 78 195 ALA B CA 1
ATOM 5669 C C . ALA B 1 195 ? 4.504 -27.156 15.961 1 78 195 ALA B C 1
ATOM 5671 O O . ALA B 1 195 ? 5.73 -27.047 15.883 1 78 195 ALA B O 1
ATOM 5672 N N . LYS B 1 196 ? 3.828 -28.062 15.414 1 79.62 196 LYS B N 1
ATOM 5673 C CA . LYS B 1 196 ? 4.5 -29.047 14.578 1 79.62 196 LYS B CA 1
ATOM 5674 C C . LYS B 1 196 ? 5.195 -28.391 13.391 1 79.62 196 LYS B C 1
ATOM 5676 O O . LYS B 1 196 ? 6.305 -28.781 13.023 1 79.62 196 LYS B O 1
ATOM 5681 N N . SER B 1 197 ? 4.512 -27.484 12.805 1 76.62 197 SER B N 1
ATOM 5682 C CA . SER B 1 197 ? 5.098 -26.781 11.672 1 76.62 197 SER B CA 1
ATOM 5683 C C . SER B 1 197 ? 6.395 -26.078 12.07 1 76.62 197 SER B C 1
ATOM 5685 O O . SER B 1 197 ? 7.352 -26.047 11.297 1 76.62 197 SER B O 1
ATOM 5687 N N . TYR B 1 198 ? 6.473 -25.609 13.211 1 73.19 198 TYR B N 1
ATOM 5688 C CA . TYR B 1 198 ? 7.68 -24.938 13.672 1 73.19 198 TYR B CA 1
ATOM 5689 C C . TYR B 1 198 ? 8.797 -25.938 13.945 1 73.19 198 TYR B C 1
ATOM 5691 O O . TYR B 1 198 ? 9.969 -25.641 13.703 1 73.19 198 TYR B O 1
ATOM 5699 N N . ILE B 1 199 ? 8.375 -27 14.461 1 77 199 ILE B N 1
ATOM 5700 C CA . ILE B 1 199 ? 9.352 -28.062 14.695 1 77 199 ILE B CA 1
ATOM 5701 C C . ILE B 1 199 ? 9.922 -28.547 13.367 1 77 199 ILE B C 1
ATOM 5703 O O . ILE B 1 199 ? 11.125 -28.812 13.258 1 77 199 ILE B O 1
ATOM 5707 N N . ASP B 1 200 ? 9.078 -28.578 12.43 1 74.62 200 ASP B N 1
ATOM 5708 C CA . ASP B 1 200 ? 9.492 -29.031 11.109 1 74.62 200 ASP B CA 1
ATOM 5709 C C . ASP B 1 200 ? 10.43 -28.031 10.445 1 74.62 200 ASP B C 1
ATOM 5711 O O . ASP B 1 200 ? 11.109 -28.359 9.469 1 74.62 200 ASP B O 1
ATOM 5715 N N . LEU B 1 201 ? 10.523 -26.891 11.055 1 75.62 201 LEU B N 1
ATOM 5716 C CA . LEU B 1 201 ? 11.391 -25.859 10.508 1 75.62 201 LEU B CA 1
ATOM 5717 C C . LEU B 1 201 ? 12.812 -26 11.047 1 75.62 201 LEU B C 1
ATOM 5719 O O . LEU B 1 201 ? 13.734 -25.359 10.547 1 75.62 201 LEU B O 1
ATOM 5723 N N . ILE B 1 202 ? 13.047 -26.844 12 1 77.56 202 ILE B N 1
ATOM 5724 C CA . ILE B 1 202 ? 14.328 -26.953 12.688 1 77.56 202 ILE B CA 1
ATOM 5725 C C . ILE B 1 202 ? 15.422 -27.297 11.672 1 77.56 202 ILE B C 1
ATOM 5727 O O . ILE B 1 202 ? 16.484 -26.656 11.664 1 77.56 202 ILE B O 1
ATOM 5731 N N . PRO B 1 203 ? 15.18 -28.266 10.766 1 79.31 203 PRO B N 1
ATOM 5732 C CA . PRO B 1 203 ? 16.219 -28.516 9.766 1 79.31 203 PRO B CA 1
ATOM 5733 C C . PRO B 1 203 ? 16.547 -27.281 8.922 1 79.31 203 PRO B C 1
ATOM 5735 O O . PRO B 1 203 ? 17.703 -27.094 8.523 1 79.31 203 PRO B O 1
ATOM 5738 N N . PHE B 1 204 ? 15.586 -26.5 8.672 1 78.25 204 PHE B N 1
ATOM 5739 C CA . PHE B 1 204 ? 15.805 -25.281 7.918 1 78.25 204 PHE B CA 1
ATOM 5740 C C . PHE B 1 204 ? 16.672 -24.312 8.711 1 78.25 204 PHE B C 1
ATOM 5742 O O . PHE B 1 204 ? 17.547 -23.641 8.141 1 78.25 204 PHE B O 1
ATOM 5749 N N . VAL B 1 205 ? 16.422 -24.25 9.922 1 76.56 205 VAL B N 1
ATOM 5750 C CA . VAL B 1 205 ? 17.203 -23.375 10.781 1 76.56 205 VAL B CA 1
ATOM 5751 C C . VAL B 1 205 ? 18.672 -23.812 10.773 1 76.56 205 VAL B C 1
ATOM 5753 O O . VAL B 1 205 ? 19.562 -22.984 10.648 1 76.56 205 VAL B O 1
ATOM 5756 N N . VAL B 1 206 ? 18.859 -25.078 10.875 1 82.5 206 VAL B N 1
ATOM 5757 C CA . VAL B 1 206 ? 20.203 -25.625 10.875 1 82.5 206 VAL B CA 1
ATOM 5758 C C . VAL B 1 206 ? 20.891 -25.328 9.539 1 82.5 206 VAL B C 1
ATOM 5760 O O . VAL B 1 206 ? 22.031 -24.875 9.508 1 82.5 206 VAL B O 1
ATOM 5763 N N . ALA B 1 207 ? 20.109 -25.594 8.477 1 82.38 207 ALA B N 1
ATOM 5764 C CA . ALA B 1 207 ? 20.656 -25.328 7.145 1 82.38 207 ALA B CA 1
ATOM 5765 C C . ALA B 1 207 ? 21.016 -23.859 6.977 1 82.38 207 ALA B C 1
ATOM 5767 O O . ALA B 1 207 ? 22.047 -23.531 6.375 1 82.38 207 ALA B O 1
ATOM 5768 N N . THR B 1 208 ? 20.188 -23.047 7.496 1 83.38 208 THR B N 1
ATOM 5769 C CA . THR B 1 208 ? 20.422 -21.609 7.398 1 83.38 208 THR B CA 1
ATOM 5770 C C . THR B 1 208 ? 21.656 -21.219 8.203 1 83.38 208 THR B C 1
ATOM 5772 O O . THR B 1 208 ? 22.422 -20.344 7.785 1 83.38 208 THR B O 1
ATOM 5775 N N . LEU B 1 209 ? 21.891 -21.828 9.289 1 86.12 209 LEU B N 1
ATOM 5776 C CA . LEU B 1 209 ? 23.062 -21.562 10.094 1 86.12 209 LEU B CA 1
ATOM 5777 C C . LEU B 1 209 ? 24.328 -22 9.359 1 86.12 209 LEU B C 1
ATOM 5779 O O . LEU B 1 209 ? 25.344 -21.297 9.375 1 86.12 209 LEU B O 1
ATOM 5783 N N . GLN B 1 210 ? 24.234 -23.125 8.781 1 88.38 210 GLN B N 1
ATOM 5784 C CA . GLN B 1 210 ? 25.375 -23.594 8 1 88.38 210 GLN B CA 1
ATOM 5785 C C . GLN B 1 210 ? 25.672 -22.656 6.832 1 88.38 210 GLN B C 1
ATOM 5787 O O . GLN B 1 210 ? 26.828 -22.344 6.562 1 88.38 210 GLN B O 1
ATOM 5792 N N . ALA B 1 211 ? 24.594 -22.328 6.176 1 89.81 211 ALA B N 1
ATOM 5793 C CA . ALA B 1 211 ? 24.75 -21.359 5.086 1 89.81 211 ALA B CA 1
ATOM 5794 C C . ALA B 1 211 ? 25.359 -20.062 5.582 1 89.81 211 ALA B C 1
ATOM 5796 O O . ALA B 1 211 ? 26.188 -19.453 4.902 1 89.81 211 ALA B O 1
ATOM 5797 N N . ARG B 1 212 ? 24.969 -19.641 6.73 1 91.06 212 ARG B N 1
ATOM 5798 C CA . ARG B 1 212 ? 25.5 -18.438 7.348 1 91.06 212 ARG B CA 1
ATOM 5799 C C . ARG B 1 212 ? 27 -18.516 7.52 1 91.06 212 ARG B C 1
ATOM 5801 O O . ARG B 1 212 ? 27.734 -17.578 7.168 1 91.06 212 ARG B O 1
ATOM 5808 N N . TRP B 1 213 ? 27.469 -19.594 8 1 93.44 213 TRP B N 1
ATOM 5809 C CA . TRP B 1 213 ? 28.891 -19.781 8.234 1 93.44 213 TRP B CA 1
ATOM 5810 C C . TRP B 1 213 ? 29.672 -19.797 6.922 1 93.44 213 TRP B C 1
ATOM 5812 O O . TRP B 1 213 ? 30.766 -19.234 6.828 1 93.44 213 TRP B O 1
ATOM 5822 N N . LYS B 1 214 ? 29.047 -20.453 5.973 1 94.25 214 LYS B N 1
ATOM 5823 C CA . LYS B 1 214 ? 29.672 -20.469 4.652 1 94.25 214 LYS B CA 1
ATOM 5824 C C . LYS B 1 214 ? 29.781 -19.062 4.07 1 94.25 214 LYS B C 1
ATOM 5826 O O . LYS B 1 214 ? 30.812 -18.703 3.506 1 94.25 214 LYS B O 1
ATOM 5831 N N . VAL B 1 215 ? 28.781 -18.281 4.227 1 95.94 215 VAL B N 1
ATOM 5832 C CA . VAL B 1 215 ? 28.734 -16.922 3.695 1 95.94 215 VAL B CA 1
ATOM 5833 C C . VAL B 1 215 ? 29.734 -16.047 4.457 1 95.94 215 VAL B C 1
ATOM 5835 O O . VAL B 1 215 ? 30.469 -15.266 3.85 1 95.94 215 VAL B O 1
ATOM 5838 N N . GLN B 1 216 ? 29.781 -16.172 5.738 1 96.12 216 GLN B N 1
ATOM 5839 C CA . GLN B 1 216 ? 30.719 -15.398 6.547 1 96.12 216 GLN B CA 1
ATOM 5840 C C . GLN B 1 216 ? 32.156 -15.703 6.172 1 96.12 216 GLN B C 1
ATOM 5842 O O . GLN B 1 216 ? 33 -14.797 6.086 1 96.12 216 GLN B O 1
ATOM 5847 N N . ALA B 1 217 ? 32.406 -16.938 6.02 1 96.75 217 ALA B N 1
ATOM 5848 C CA . ALA B 1 217 ? 33.75 -17.328 5.59 1 96.75 217 ALA B CA 1
ATOM 5849 C C . ALA B 1 217 ? 34.094 -16.734 4.227 1 96.75 217 ALA B C 1
ATOM 5851 O O . ALA B 1 217 ? 35.219 -16.266 4.008 1 96.75 217 ALA B O 1
ATOM 5852 N N . ALA B 1 218 ? 33.125 -16.812 3.355 1 97.81 218 ALA B N 1
ATOM 5853 C CA . ALA B 1 218 ? 33.312 -16.234 2.031 1 97.81 218 ALA B CA 1
ATOM 5854 C C . ALA B 1 218 ? 33.562 -14.727 2.129 1 97.81 218 ALA B C 1
ATOM 5856 O O . ALA B 1 218 ? 34.406 -14.18 1.413 1 97.81 218 ALA B O 1
ATOM 5857 N N . GLN B 1 219 ? 32.844 -14.031 2.947 1 97.81 219 GLN B N 1
ATOM 5858 C CA . GLN B 1 219 ? 33 -12.594 3.152 1 97.81 219 GLN B CA 1
ATOM 5859 C C . GLN B 1 219 ? 34.438 -12.289 3.619 1 97.81 219 GLN B C 1
ATOM 5861 O O . GLN B 1 219 ? 35.062 -11.328 3.15 1 97.81 219 GLN B O 1
ATOM 5866 N N . ALA B 1 220 ? 34.875 -13.07 4.523 1 97.25 220 ALA B N 1
ATOM 5867 C CA . ALA B 1 220 ? 36.25 -12.898 5.031 1 97.25 220 ALA B CA 1
ATOM 5868 C C . ALA B 1 220 ? 37.281 -13.086 3.918 1 97.25 220 ALA B C 1
ATOM 5870 O O . ALA B 1 220 ? 38.219 -12.305 3.793 1 97.25 220 ALA B O 1
ATOM 5871 N N . ARG B 1 221 ? 37.094 -14.117 3.137 1 97.88 221 ARG B N 1
ATOM 5872 C CA . ARG B 1 221 ? 38.031 -14.391 2.041 1 97.88 221 ARG B CA 1
ATOM 5873 C C . ARG B 1 221 ? 38 -13.266 1.016 1 97.88 221 ARG B C 1
ATOM 5875 O O . ARG B 1 221 ? 39.031 -12.953 0.415 1 97.88 221 ARG B O 1
ATOM 5882 N N . LEU B 1 222 ? 36.844 -12.688 0.826 1 97.94 222 LEU B N 1
ATOM 5883 C CA . LEU B 1 222 ? 36.688 -11.609 -0.139 1 97.94 222 LEU B CA 1
ATOM 5884 C C . LEU B 1 222 ? 37.188 -10.289 0.439 1 97.94 222 LEU B C 1
ATOM 5886 O O . LEU B 1 222 ? 37.344 -9.305 -0.291 1 97.94 222 LEU B O 1
ATOM 5890 N N . GLY B 1 223 ? 37.344 -10.219 1.746 1 97.56 223 GLY B N 1
ATOM 5891 C CA . GLY B 1 223 ? 37.781 -9 2.395 1 97.56 223 GLY B CA 1
ATOM 5892 C C . GLY B 1 223 ? 36.719 -7.93 2.471 1 97.56 223 GLY B C 1
ATOM 5893 O O . GLY B 1 223 ? 37 -6.742 2.326 1 97.56 223 GLY B O 1
ATOM 5894 N N . LEU B 1 224 ? 35.5 -8.406 2.582 1 97.56 224 LEU B N 1
ATOM 5895 C CA . LEU B 1 224 ? 34.438 -7.418 2.674 1 97.56 224 LEU B CA 1
ATOM 5896 C C . LEU B 1 224 ? 34.562 -6.605 3.957 1 97.56 224 LEU B C 1
ATOM 5898 O O . LEU B 1 224 ? 34.938 -7.141 5.004 1 97.56 224 LEU B O 1
ATOM 5902 N N . THR B 1 225 ? 34.188 -5.316 3.914 1 96.88 225 THR B N 1
ATOM 5903 C CA . THR B 1 225 ? 34.281 -4.422 5.059 1 96.88 225 THR B CA 1
ATOM 5904 C C . THR B 1 225 ? 32.938 -4.352 5.805 1 96.88 225 THR B C 1
ATOM 5906 O O . THR B 1 225 ? 32.906 -3.967 6.977 1 96.88 225 THR B O 1
ATOM 5909 N N . MET B 1 226 ? 31.938 -4.738 5.145 1 95.06 226 MET B N 1
ATOM 5910 C CA . MET B 1 226 ? 30.625 -4.695 5.773 1 95.06 226 MET B CA 1
ATOM 5911 C C . MET B 1 226 ? 30.484 -5.793 6.82 1 95.06 226 MET B C 1
ATOM 5913 O O . MET B 1 226 ? 31.094 -6.855 6.699 1 95.06 226 MET B O 1
ATOM 5917 N N . ASP B 1 227 ? 29.625 -5.535 7.777 1 93.25 227 ASP B N 1
ATOM 5918 C CA . ASP B 1 227 ? 29.219 -6.578 8.711 1 93.25 227 ASP B CA 1
ATOM 5919 C C . ASP B 1 227 ? 28.266 -7.578 8.047 1 93.25 227 ASP B C 1
ATOM 5921 O O . ASP B 1 227 ? 27.625 -7.254 7.055 1 93.25 227 ASP B O 1
ATOM 5925 N N . TYR B 1 228 ? 28.312 -8.758 8.617 1 94.31 228 TYR B N 1
ATOM 5926 C CA . TYR B 1 228 ? 27.344 -9.734 8.148 1 94.31 228 TYR B CA 1
ATOM 5927 C C . TYR B 1 228 ? 25.922 -9.273 8.438 1 94.31 228 TYR B C 1
ATOM 5929 O O . TYR B 1 228 ? 25.625 -8.828 9.547 1 94.31 228 TYR B O 1
ATOM 5937 N N . ILE B 1 229 ? 25.109 -9.289 7.473 1 93.38 229 ILE B N 1
ATOM 5938 C CA . ILE B 1 229 ? 23.688 -8.961 7.59 1 93.38 229 ILE B CA 1
ATOM 5939 C C . ILE B 1 229 ? 22.844 -10.203 7.32 1 93.38 229 ILE B C 1
ATOM 5941 O O . ILE B 1 229 ? 23.016 -10.867 6.293 1 93.38 229 ILE B O 1
ATOM 5945 N N . GLU B 1 230 ? 21.969 -10.492 8.266 1 87.94 230 GLU B N 1
ATOM 5946 C CA . GLU B 1 230 ? 21.047 -11.609 8.031 1 87.94 230 GLU B CA 1
ATOM 5947 C C . GLU B 1 230 ? 20.172 -11.344 6.816 1 87.94 230 GLU B C 1
ATOM 5949 O O . GLU B 1 230 ? 19.703 -10.227 6.609 1 87.94 230 GLU B O 1
ATOM 5954 N N . PRO B 1 231 ? 19.906 -12.375 5.984 1 86.31 231 PRO B N 1
ATOM 5955 C CA . PRO B 1 231 ? 19.141 -12.18 4.746 1 86.31 231 PRO B CA 1
ATOM 5956 C C . PRO B 1 231 ? 17.766 -11.578 4.988 1 86.31 231 PRO B C 1
ATOM 5958 O O . PRO B 1 231 ? 17.25 -10.82 4.16 1 86.31 231 PRO B O 1
ATOM 5961 N N . TRP B 1 232 ? 17.141 -11.828 6.094 1 86.44 232 TRP B N 1
ATOM 5962 C CA . TRP B 1 232 ? 15.789 -11.352 6.367 1 86.44 232 TRP B CA 1
ATOM 5963 C C . TRP B 1 232 ? 15.805 -9.883 6.777 1 86.44 232 TRP B C 1
ATOM 5965 O O . TRP B 1 232 ? 14.766 -9.219 6.797 1 86.44 232 TRP B O 1
ATOM 5975 N N . GLU B 1 233 ? 16.922 -9.336 7.09 1 90.62 233 GLU B N 1
ATOM 5976 C CA . GLU B 1 233 ? 17.031 -7.93 7.473 1 90.62 233 GLU B CA 1
ATOM 5977 C C . GLU B 1 233 ? 16.906 -7.016 6.258 1 90.62 233 GLU B C 1
ATOM 5979 O O . GLU B 1 233 ? 16.438 -5.883 6.371 1 90.62 233 GLU B O 1
ATOM 5984 N N . TYR B 1 234 ? 17.312 -7.539 5.145 1 94.62 234 TYR B N 1
ATOM 5985 C CA . TYR B 1 234 ? 17.328 -6.707 3.947 1 94.62 234 TYR B CA 1
ATOM 5986 C C . TYR B 1 234 ? 15.906 -6.301 3.553 1 94.62 234 TYR B C 1
ATOM 5988 O O . TYR B 1 234 ? 15.594 -5.109 3.473 1 94.62 234 TYR B O 1
ATOM 5996 N N . PRO B 1 235 ? 14.977 -7.281 3.445 1 93.81 235 PRO B N 1
ATOM 5997 C CA . PRO B 1 235 ? 13.625 -6.863 3.076 1 93.81 235 PRO B CA 1
ATOM 5998 C C . PRO B 1 235 ? 12.938 -6.047 4.168 1 93.81 235 PRO B C 1
ATOM 6000 O O . PRO B 1 235 ? 11.984 -5.316 3.891 1 93.81 235 PRO B O 1
ATOM 6003 N N . GLN B 1 236 ? 13.398 -6.098 5.344 1 92.56 236 GLN B N 1
ATOM 6004 C CA . GLN B 1 236 ? 12.82 -5.336 6.445 1 92.56 236 GLN B CA 1
ATOM 6005 C C . GLN B 1 236 ? 13.25 -3.873 6.387 1 92.56 236 GLN B C 1
ATOM 6007 O O . GLN B 1 236 ? 12.508 -2.984 6.812 1 92.56 236 GLN B O 1
ATOM 6012 N N . LYS B 1 237 ? 14.422 -3.639 5.844 1 94.81 237 LYS B N 1
ATOM 6013 C CA . LYS B 1 237 ? 15.023 -2.314 5.973 1 94.81 237 LYS B CA 1
ATOM 6014 C C . LYS B 1 237 ? 15.07 -1.6 4.625 1 94.81 237 LYS B C 1
ATOM 6016 O O . LYS B 1 237 ? 15.398 -0.413 4.559 1 94.81 237 LYS B O 1
ATOM 6021 N N . HIS B 1 238 ? 14.773 -2.293 3.559 1 96.94 238 HIS B N 1
ATOM 6022 C CA . HIS B 1 238 ? 14.812 -1.727 2.215 1 96.94 238 HIS B CA 1
ATOM 6023 C C . HIS B 1 238 ? 13.469 -1.87 1.514 1 96.94 238 HIS B C 1
ATOM 6025 O O . HIS B 1 238 ? 12.57 -2.541 2.023 1 96.94 238 HIS B O 1
ATOM 6031 N N . LEU B 1 239 ? 13.312 -1.164 0.405 1 98 239 LEU B N 1
ATOM 6032 C CA . LEU B 1 239 ? 12.117 -1.336 -0.407 1 98 239 LEU B CA 1
ATOM 6033 C C . LEU B 1 239 ? 11.953 -2.791 -0.836 1 98 239 LEU B C 1
ATOM 6035 O O . LEU B 1 239 ? 12.898 -3.404 -1.336 1 98 239 LEU B O 1
ATOM 6039 N N . MET B 1 240 ? 10.828 -3.273 -0.577 1 97.31 240 MET B N 1
ATOM 6040 C CA . MET B 1 240 ? 10.484 -4.609 -1.061 1 97.31 240 MET B CA 1
ATOM 6041 C C . MET B 1 240 ? 9.266 -4.559 -1.979 1 97.31 240 MET B C 1
ATOM 6043 O O . MET B 1 240 ? 8.203 -4.082 -1.582 1 97.31 240 MET B O 1
ATOM 6047 N N . LEU B 1 241 ? 9.414 -5.02 -3.205 1 97.5 241 LEU B N 1
ATOM 6048 C CA . LEU B 1 241 ? 8.344 -5.113 -4.191 1 97.5 241 LEU B CA 1
ATOM 6049 C C . LEU B 1 241 ? 7.859 -6.551 -4.336 1 97.5 241 LEU B C 1
ATOM 6051 O O . LEU B 1 241 ? 8.672 -7.473 -4.461 1 97.5 241 LEU B O 1
ATOM 6055 N N . THR B 1 242 ? 6.559 -6.719 -4.27 1 96.25 242 THR B N 1
ATOM 6056 C CA . THR B 1 242 ? 6.012 -8.055 -4.457 1 96.25 242 THR B CA 1
ATOM 6057 C C . THR B 1 242 ? 4.867 -8.039 -5.465 1 96.25 242 THR B C 1
ATOM 6059 O O . THR B 1 242 ? 4.055 -7.105 -5.473 1 96.25 242 THR B O 1
ATOM 6062 N N . HIS B 1 243 ? 4.797 -9.031 -6.34 1 95.56 243 HIS B N 1
ATOM 6063 C CA . HIS B 1 243 ? 3.771 -9.078 -7.375 1 95.56 243 HIS B CA 1
ATOM 6064 C C . HIS B 1 243 ? 2.631 -10.008 -6.988 1 95.56 243 HIS B C 1
ATOM 6066 O O . HIS B 1 243 ? 1.866 -10.453 -7.848 1 95.56 243 HIS B O 1
ATOM 6072 N N . HIS B 1 244 ? 2.475 -10.273 -5.754 1 94.5 244 HIS B N 1
ATOM 6073 C CA . HIS B 1 244 ? 1.419 -11.156 -5.262 1 94.5 244 HIS B CA 1
ATOM 6074 C C . HIS B 1 244 ? 0.048 -10.5 -5.406 1 94.5 244 HIS B C 1
ATOM 6076 O O . HIS B 1 244 ? -0.069 -9.273 -5.359 1 94.5 244 HIS B O 1
ATOM 6082 N N . VAL B 1 245 ? -0.874 -11.359 -5.598 1 96.5 245 VAL B N 1
ATOM 6083 C CA . VAL B 1 245 ? -2.266 -10.93 -5.562 1 96.5 245 VAL B CA 1
ATOM 6084 C C . VAL B 1 245 ? -2.832 -11.109 -4.156 1 96.5 245 VAL B C 1
ATOM 6086 O O . VAL B 1 245 ? -3.088 -12.234 -3.725 1 96.5 245 VAL B O 1
ATOM 6089 N N . LEU B 1 246 ? -3.082 -10.008 -3.523 1 96.12 246 LEU B N 1
ATOM 6090 C CA . LEU B 1 246 ? -3.619 -10.078 -2.17 1 96.12 246 LEU B CA 1
ATOM 6091 C C . LEU B 1 246 ? -5 -10.727 -2.166 1 96.12 246 LEU B C 1
ATOM 6093 O O . LEU B 1 246 ? -5.828 -10.438 -3.037 1 96.12 246 LEU B O 1
ATOM 6097 N N . GLY B 1 247 ? -5.281 -11.492 -1.245 1 95.12 247 GLY B N 1
ATOM 6098 C CA . GLY B 1 247 ? -6.5 -12.281 -1.169 1 95.12 247 GLY B CA 1
ATOM 6099 C C . GLY B 1 247 ? -6.309 -13.727 -1.593 1 95.12 247 GLY B C 1
ATOM 6100 O O . GLY B 1 247 ? -6.91 -14.633 -1.017 1 95.12 247 GLY B O 1
ATOM 6101 N N . ILE B 1 248 ? -5.539 -13.859 -2.746 1 95.88 248 ILE B N 1
ATOM 6102 C CA . ILE B 1 248 ? -5.066 -15.203 -3.037 1 95.88 248 ILE B CA 1
ATOM 6103 C C . ILE B 1 248 ? -3.922 -15.562 -2.09 1 95.88 248 ILE B C 1
ATOM 6105 O O . ILE B 1 248 ? -3.959 -16.609 -1.432 1 95.88 248 ILE B O 1
ATOM 6109 N N . GLU B 1 249 ? -2.949 -14.641 -2.184 1 93.31 249 GLU B N 1
ATOM 6110 C CA . GLU B 1 249 ? -2.061 -14.609 -1.025 1 93.31 249 GLU B CA 1
ATOM 6111 C C . GLU B 1 249 ? -2.75 -13.984 0.184 1 93.31 249 GLU B C 1
ATOM 6113 O O . GLU B 1 249 ? -3.285 -12.883 0.097 1 93.31 249 GLU B O 1
ATOM 6118 N N . PRO B 1 250 ? -2.76 -14.688 1.228 1 92.12 250 PRO B N 1
ATOM 6119 C CA . PRO B 1 250 ? -3.537 -14.172 2.357 1 92.12 250 PRO B CA 1
ATOM 6120 C C . PRO B 1 250 ? -3.193 -12.727 2.707 1 92.12 250 PRO B C 1
ATOM 6122 O O . PRO B 1 250 ? -2.016 -12.359 2.742 1 92.12 250 PRO B O 1
ATOM 6125 N N . SER B 1 251 ? -4.27 -11.961 2.967 1 93.38 251 SER B N 1
ATOM 6126 C CA . SER B 1 251 ? -4.098 -10.594 3.439 1 93.38 251 SER B CA 1
ATOM 6127 C C . SER B 1 251 ? -3.543 -10.562 4.859 1 93.38 251 SER B C 1
ATOM 6129 O O . SER B 1 251 ? -3.74 -11.508 5.629 1 93.38 251 SER B O 1
ATOM 6131 N N . ARG B 1 252 ? -2.84 -9.477 5.168 1 91.5 252 ARG B N 1
ATOM 6132 C CA . ARG B 1 252 ? -2.133 -9.414 6.441 1 91.5 252 ARG B CA 1
ATOM 6133 C C . ARG B 1 252 ? -1.71 -7.98 6.762 1 91.5 252 ARG B C 1
ATOM 6135 O O . ARG B 1 252 ? -2.111 -7.043 6.074 1 91.5 252 ARG B O 1
ATOM 6142 N N . MET B 1 253 ? -0.976 -7.863 7.902 1 90.75 253 MET B N 1
ATOM 6143 C CA . MET B 1 253 ? -0.324 -6.602 8.25 1 90.75 253 MET B CA 1
ATOM 6144 C C . MET B 1 253 ? 1.015 -6.465 7.531 1 90.75 253 MET B C 1
ATOM 6146 O O . MET B 1 253 ? 1.887 -7.324 7.668 1 90.75 253 MET B O 1
ATOM 6150 N N . LEU B 1 254 ? 1.15 -5.406 6.781 1 93 254 LEU B N 1
ATOM 6151 C CA . LEU B 1 254 ? 2.393 -5.258 6.031 1 93 254 LEU B CA 1
ATOM 6152 C C . LEU B 1 254 ? 3.135 -3.992 6.453 1 93 254 LEU B C 1
ATOM 6154 O O . LEU B 1 254 ? 2.516 -2.947 6.664 1 93 254 LEU B O 1
ATOM 6158 N N . PRO B 1 255 ? 4.457 -4.148 6.641 1 93.19 255 PRO B N 1
ATOM 6159 C CA . PRO B 1 255 ? 5.234 -2.926 6.848 1 93.19 255 PRO B CA 1
ATOM 6160 C C . PRO B 1 255 ? 5.133 -1.961 5.668 1 93.19 255 PRO B C 1
ATOM 6162 O O . PRO B 1 255 ? 5.016 -2.395 4.52 1 93.19 255 PRO B O 1
ATOM 6165 N N . THR B 1 256 ? 5.293 -0.733 5.91 1 95.38 256 THR B N 1
ATOM 6166 C CA . THR B 1 256 ? 5.02 0.317 4.938 1 95.38 256 THR B CA 1
ATOM 6167 C C . THR B 1 256 ? 6.102 0.349 3.859 1 95.38 256 THR B C 1
ATOM 6169 O O . THR B 1 256 ? 5.938 0.998 2.824 1 95.38 256 THR B O 1
ATOM 6172 N N . ASN B 1 257 ? 7.254 -0.335 4.027 1 96.62 257 ASN B N 1
ATOM 6173 C CA . ASN B 1 257 ? 8.289 -0.369 3.002 1 96.62 257 ASN B CA 1
ATOM 6174 C C . ASN B 1 257 ? 8.047 -1.494 1.999 1 96.62 257 ASN B C 1
ATOM 6176 O O . ASN B 1 257 ? 8.82 -1.663 1.052 1 96.62 257 ASN B O 1
ATOM 6180 N N . ILE B 1 258 ? 6.977 -2.275 2.195 1 96.31 258 ILE B N 1
ATOM 6181 C CA . ILE B 1 258 ? 6.613 -3.326 1.25 1 96.31 258 ILE B CA 1
ATOM 6182 C C . ILE B 1 258 ? 5.504 -2.83 0.327 1 96.31 258 ILE B C 1
ATOM 6184 O O . ILE B 1 258 ? 4.445 -2.398 0.794 1 96.31 258 ILE B O 1
ATOM 6188 N N . GLU B 1 259 ? 5.75 -2.85 -0.918 1 96.75 259 GLU B N 1
ATOM 6189 C CA . GLU B 1 259 ? 4.77 -2.459 -1.93 1 96.75 259 GLU B CA 1
ATOM 6190 C C . GLU B 1 259 ? 4.273 -3.672 -2.711 1 96.75 259 GLU B C 1
ATOM 6192 O O . GLU B 1 259 ? 5.062 -4.387 -3.332 1 96.75 259 GLU B O 1
ATOM 6197 N N . VAL B 1 260 ? 3.008 -3.891 -2.65 1 96.81 260 VAL B N 1
ATOM 6198 C CA . VAL B 1 260 ? 2.383 -4.973 -3.402 1 96.81 260 VAL B CA 1
ATOM 6199 C C . VAL B 1 260 ? 1.819 -4.43 -4.715 1 96.81 260 VAL B C 1
ATOM 6201 O O . VAL B 1 260 ? 0.997 -3.512 -4.711 1 96.81 260 VAL B O 1
ATOM 6204 N N . PHE B 1 261 ? 2.211 -5 -5.84 1 96.88 261 PHE B N 1
ATOM 6205 C CA . PHE B 1 261 ? 1.777 -4.43 -7.109 1 96.88 261 PHE B CA 1
ATOM 6206 C C . PHE B 1 261 ? 1.191 -5.504 -8.016 1 96.88 261 PHE B C 1
ATOM 6208 O O . PHE B 1 261 ? 0.837 -5.23 -9.164 1 96.88 261 PHE B O 1
ATOM 6215 N N . GLY B 1 262 ? 1.054 -6.73 -7.492 1 95.25 262 GLY B N 1
ATOM 6216 C CA . GLY B 1 262 ? 0.581 -7.812 -8.344 1 95.25 262 GLY B CA 1
ATOM 6217 C C . GLY B 1 262 ? -0.931 -7.855 -8.469 1 95.25 262 GLY B C 1
ATOM 6218 O O . GLY B 1 262 ? -1.644 -7.277 -7.641 1 95.25 262 GLY B O 1
ATOM 6219 N N . PRO B 1 263 ? -1.403 -8.469 -9.492 1 93.75 263 PRO B N 1
ATOM 6220 C CA . PRO B 1 263 ? -0.584 -9.016 -10.57 1 93.75 263 PRO B CA 1
ATOM 6221 C C . PRO B 1 263 ? -0.226 -7.969 -11.625 1 93.75 263 PRO B C 1
ATOM 6223 O O . PRO B 1 263 ? -0.773 -6.863 -11.617 1 93.75 263 PRO B O 1
ATOM 6226 N N . VAL B 1 264 ? 0.725 -8.281 -12.367 1 92.25 264 VAL B N 1
ATOM 6227 C CA . VAL B 1 264 ? 1.062 -7.461 -13.523 1 92.25 264 VAL B CA 1
ATOM 6228 C C . VAL B 1 264 ? 1.13 -8.336 -14.773 1 92.25 264 VAL B C 1
ATOM 6230 O O . VAL B 1 264 ? 2.045 -9.148 -14.922 1 92.25 264 VAL B O 1
ATOM 6233 N N . VAL B 1 265 ? 0.112 -8.273 -15.547 1 87.81 265 VAL B N 1
ATOM 6234 C CA . VAL B 1 265 ? -0.005 -9.062 -16.766 1 87.81 265 VAL B CA 1
ATOM 6235 C C . VAL B 1 265 ? 0.168 -8.164 -17.984 1 87.81 265 VAL B C 1
ATOM 6237 O O . VAL B 1 265 ? -0.522 -7.148 -18.125 1 87.81 265 VAL B O 1
ATOM 6240 N N . ASN B 1 266 ? 1.139 -8.5 -18.781 1 81.69 266 ASN B N 1
ATOM 6241 C CA . ASN B 1 266 ? 1.418 -7.73 -20 1 81.69 266 ASN B CA 1
ATOM 6242 C C . ASN B 1 266 ? 0.313 -7.898 -21.031 1 81.69 266 ASN B C 1
ATOM 6244 O O . ASN B 1 266 ? 0.055 -9.008 -21.5 1 81.69 266 ASN B O 1
ATOM 6248 N N . MET B 1 267 ? -0.274 -6.77 -21.453 1 76.5 267 MET B N 1
ATOM 6249 C CA . MET B 1 267 ? -1.34 -6.84 -22.453 1 76.5 267 MET B CA 1
ATOM 6250 C C . MET B 1 267 ? -0.958 -6.078 -23.719 1 76.5 267 MET B C 1
ATOM 6252 O O . MET B 1 267 ? -1.717 -6.055 -24.688 1 76.5 267 MET B O 1
ATOM 6256 N N . ASP B 1 268 ? 0.121 -5.477 -23.812 1 76.88 268 ASP B N 1
ATOM 6257 C CA . ASP B 1 268 ? 0.48 -4.57 -24.906 1 76.88 268 ASP B CA 1
ATOM 6258 C C . ASP B 1 268 ? 0.979 -5.344 -26.125 1 76.88 268 ASP B C 1
ATOM 6260 O O . ASP B 1 268 ? 0.563 -5.074 -27.25 1 76.88 268 ASP B O 1
ATOM 6264 N N . ASN B 1 269 ? 1.989 -6.258 -26 1 78.81 269 ASN B N 1
ATOM 6265 C CA . ASN B 1 269 ? 2.65 -6.914 -27.125 1 78.81 269 ASN B CA 1
ATOM 6266 C C . ASN B 1 269 ? 2.619 -8.438 -26.984 1 78.81 269 ASN B C 1
ATOM 6268 O O . ASN B 1 269 ? 3.67 -9.078 -26.922 1 78.81 269 ASN B O 1
ATOM 6272 N N . ILE B 1 270 ? 1.396 -8.906 -27.203 1 84.06 270 ILE B N 1
ATOM 6273 C CA . ILE B 1 270 ? 1.294 -10.359 -27.109 1 84.06 270 ILE B CA 1
ATOM 6274 C C . ILE B 1 270 ? 1.492 -10.984 -28.5 1 84.06 270 ILE B C 1
ATOM 6276 O O . ILE B 1 270 ? 0.708 -10.734 -29.422 1 84.06 270 ILE B O 1
ATOM 6280 N N . PRO B 1 271 ? 2.512 -11.75 -28.656 1 82.56 271 PRO B N 1
ATOM 6281 C CA . PRO B 1 271 ? 2.713 -12.406 -29.953 1 82.56 271 PRO B CA 1
ATOM 6282 C C . PRO B 1 271 ? 1.496 -13.219 -30.391 1 82.56 271 PRO B C 1
ATOM 6284 O O . PRO B 1 271 ? 0.759 -13.742 -29.562 1 82.56 271 PRO B O 1
ATOM 6287 N N . PRO B 1 272 ? 1.354 -13.336 -31.672 1 86.25 272 PRO B N 1
ATOM 6288 C CA . PRO B 1 272 ? 0.192 -14.078 -32.156 1 86.25 272 PRO B CA 1
ATOM 6289 C C . PRO B 1 272 ? 0.308 -15.586 -31.922 1 86.25 272 PRO B C 1
ATOM 6291 O O . PRO B 1 272 ? 1.409 -16.094 -31.703 1 86.25 272 PRO B O 1
ATOM 6294 N N . MET B 1 273 ? -0.817 -16.219 -31.906 1 90.56 273 MET B N 1
ATOM 6295 C CA . MET B 1 273 ? -0.876 -17.672 -31.875 1 90.56 273 MET B CA 1
ATOM 6296 C C . MET B 1 273 ? -0.454 -18.281 -33.219 1 90.56 273 MET B C 1
ATOM 6298 O O . MET B 1 273 ? -0.63 -17.656 -34.25 1 90.56 273 MET B O 1
ATOM 6302 N N . GLU B 1 274 ? 0.111 -19.484 -33.094 1 91.5 274 GLU B N 1
ATOM 6303 C CA . GLU B 1 274 ? 0.337 -20.203 -34.344 1 91.5 274 GLU B CA 1
ATOM 6304 C C . GLU B 1 274 ? -0.952 -20.328 -35.156 1 91.5 274 GLU B C 1
ATOM 6306 O O . GLU B 1 274 ? -2.004 -20.656 -34.594 1 91.5 274 GLU B O 1
ATOM 6311 N N . PRO B 1 275 ? -0.849 -20.109 -36.469 1 93.62 275 PRO B N 1
ATOM 6312 C CA . PRO B 1 275 ? -2.055 -20.062 -37.312 1 93.62 275 PRO B CA 1
ATOM 6313 C C . PRO B 1 275 ? -2.902 -21.328 -37.188 1 93.62 275 PRO B C 1
ATOM 6315 O O . PRO B 1 275 ? -4.133 -21.234 -37.125 1 93.62 275 PRO B O 1
ATOM 6318 N N . GLU B 1 276 ? -2.285 -22.438 -37.219 1 93.31 276 GLU B N 1
ATOM 6319 C CA . GLU B 1 276 ? -3.025 -23.688 -37.156 1 93.31 276 GLU B CA 1
ATOM 6320 C C . GLU B 1 276 ? -3.793 -23.812 -35.844 1 93.31 276 GLU B C 1
ATOM 6322 O O . GLU B 1 276 ? -4.938 -24.266 -35.812 1 93.31 276 GLU B O 1
ATOM 6327 N N . LEU B 1 277 ? -3.125 -23.438 -34.812 1 95.31 277 LEU B N 1
ATOM 6328 C CA . LEU B 1 277 ? -3.764 -23.5 -33.531 1 95.31 277 LEU B CA 1
ATOM 6329 C C . LEU B 1 277 ? -4.883 -22.469 -33.406 1 95.31 277 LEU B C 1
ATOM 6331 O O . LEU B 1 277 ? -5.926 -22.734 -32.812 1 95.31 277 LEU B O 1
ATOM 6335 N N . GLN B 1 278 ? -4.648 -21.297 -33.938 1 96.12 278 GLN B N 1
ATOM 6336 C CA . GLN B 1 278 ? -5.684 -20.266 -33.969 1 96.12 278 GLN B CA 1
ATOM 6337 C C . GLN B 1 278 ? -6.93 -20.75 -34.719 1 96.12 278 GLN B C 1
ATOM 6339 O O . GLN B 1 278 ? -8.047 -20.578 -34.219 1 96.12 278 GLN B O 1
ATOM 6344 N N . MET B 1 279 ? -6.684 -21.344 -35.844 1 96.06 279 MET B N 1
ATOM 6345 C CA . MET B 1 279 ? -7.793 -21.859 -36.625 1 96.06 279 MET B CA 1
ATOM 6346 C C . MET B 1 279 ? -8.547 -22.938 -35.875 1 96.06 279 MET B C 1
ATOM 6348 O O . MET B 1 279 ? -9.781 -22.984 -35.906 1 96.06 279 MET B O 1
ATOM 6352 N N . ALA B 1 280 ? -7.809 -23.797 -35.25 1 96.5 280 ALA B N 1
ATOM 6353 C CA . ALA B 1 280 ? -8.438 -24.844 -34.469 1 96.5 280 ALA B CA 1
ATOM 6354 C C . ALA B 1 280 ? -9.312 -24.266 -33.375 1 96.5 280 ALA B C 1
ATOM 6356 O O . ALA B 1 280 ? -10.445 -24.703 -33.156 1 96.5 280 ALA B O 1
ATOM 6357 N N . LEU B 1 281 ? -8.82 -23.297 -32.656 1 97.31 281 LEU B N 1
ATOM 6358 C CA . LEU B 1 281 ? -9.555 -22.672 -31.562 1 97.31 281 LEU B CA 1
ATOM 6359 C C . LEU B 1 281 ? -10.805 -21.969 -32.094 1 97.31 281 LEU B C 1
ATOM 6361 O O . LEU B 1 281 ? -11.875 -22.062 -31.469 1 97.31 281 LEU B O 1
ATOM 6365 N N . ASP B 1 282 ? -10.664 -21.297 -33.219 1 97.38 282 ASP B N 1
ATOM 6366 C CA . ASP B 1 282 ? -11.805 -20.641 -33.844 1 97.38 282 ASP B CA 1
ATOM 6367 C C . ASP B 1 282 ? -12.891 -21.641 -34.188 1 97.38 282 ASP B C 1
ATOM 6369 O O . ASP B 1 282 ? -14.078 -21.391 -34 1 97.38 282 ASP B O 1
ATOM 6373 N N . ASN B 1 283 ? -12.492 -22.703 -34.719 1 96.88 283 ASN B N 1
ATOM 6374 C CA . ASN B 1 283 ? -13.438 -23.75 -35.094 1 96.88 283 ASN B CA 1
ATOM 6375 C C . ASN B 1 283 ? -14.125 -24.328 -33.844 1 96.88 283 ASN B C 1
ATOM 6377 O O . ASN B 1 283 ? -15.328 -24.594 -33.875 1 96.88 283 ASN B O 1
ATOM 6381 N N . PHE B 1 284 ? -13.32 -24.531 -32.812 1 96.94 284 PHE B N 1
ATOM 6382 C CA . PHE B 1 284 ? -13.891 -25.031 -31.578 1 96.94 284 PHE B CA 1
ATOM 6383 C C . PHE B 1 284 ? -14.961 -24.062 -31.062 1 96.94 284 PHE B C 1
ATOM 6385 O O . PHE B 1 284 ? -16.031 -24.5 -30.625 1 96.94 284 PHE B O 1
ATOM 6392 N N . GLN B 1 285 ? -14.648 -22.797 -31.078 1 96.44 285 GLN B N 1
ATOM 6393 C CA . GLN B 1 285 ? -15.602 -21.797 -30.625 1 96.44 285 GLN B CA 1
ATOM 6394 C C . GLN B 1 285 ? -16.891 -21.844 -31.438 1 96.44 285 GLN B C 1
ATOM 6396 O O . GLN B 1 285 ? -17.984 -21.812 -30.891 1 96.44 285 GLN B O 1
ATOM 6401 N N . MET B 1 286 ? -16.75 -21.906 -32.719 1 96.31 286 MET B N 1
ATOM 6402 C CA . MET B 1 286 ? -17.891 -21.953 -33.625 1 96.31 286 MET B CA 1
ATOM 6403 C C . MET B 1 286 ? -18.766 -23.172 -33.375 1 96.31 286 MET B C 1
ATOM 6405 O O . MET B 1 286 ? -20 -23.094 -33.469 1 96.31 286 MET B O 1
ATOM 6409 N N . ASP B 1 287 ? -18.188 -24.25 -33.031 1 94.56 287 ASP B N 1
ATOM 6410 C CA . ASP B 1 287 ? -18.906 -25.5 -32.812 1 94.56 287 ASP B CA 1
ATOM 6411 C C . ASP B 1 287 ? -19.328 -25.656 -31.359 1 94.56 287 ASP B C 1
ATOM 6413 O O . ASP B 1 287 ? -19.797 -26.719 -30.953 1 94.56 287 ASP B O 1
ATOM 6417 N N . ASN B 1 288 ? -19.031 -24.656 -30.547 1 94.31 288 ASN B N 1
ATOM 6418 C CA . ASN B 1 288 ? -19.359 -24.641 -29.125 1 94.31 288 ASN B CA 1
ATOM 6419 C C . ASN B 1 288 ? -18.641 -25.75 -28.375 1 94.31 288 ASN B C 1
ATOM 6421 O O . ASN B 1 288 ? -19.234 -26.422 -27.516 1 94.31 288 ASN B O 1
ATOM 6425 N N . VAL B 1 289 ? -17.438 -26.047 -28.844 1 95.75 289 VAL B N 1
ATOM 6426 C CA . VAL B 1 289 ? -16.562 -27 -28.156 1 95.75 289 VAL B CA 1
ATOM 6427 C C . VAL B 1 289 ? -15.789 -26.297 -27.047 1 95.75 289 VAL B C 1
ATOM 6429 O O . VAL B 1 289 ? -15.219 -25.219 -27.266 1 95.75 289 VAL B O 1
ATOM 6432 N N . ARG B 1 290 ? -15.812 -26.812 -25.844 1 96.31 290 ARG B N 1
ATOM 6433 C CA . ARG B 1 290 ? -15.07 -26.281 -24.719 1 96.31 290 ARG B CA 1
ATOM 6434 C C . ARG B 1 290 ? -13.664 -26.859 -24.656 1 96.31 290 ARG B C 1
ATOM 6436 O O . ARG B 1 290 ? -13.492 -28.078 -24.656 1 96.31 290 ARG B O 1
ATOM 6443 N N . VAL B 1 291 ? -12.664 -26 -24.469 1 98.25 291 VAL B N 1
ATOM 6444 C CA . VAL B 1 291 ? -11.281 -26.438 -24.609 1 98.25 291 VAL B CA 1
ATOM 6445 C C . VAL B 1 291 ? -10.586 -26.422 -23.25 1 98.25 291 VAL B C 1
ATOM 6447 O O . VAL B 1 291 ? -10.688 -25.438 -22.5 1 98.25 291 VAL B O 1
ATOM 6450 N N . VAL B 1 292 ? -9.938 -27.516 -22.969 1 98.5 292 VAL B N 1
ATOM 6451 C CA . VAL B 1 292 ? -9 -27.625 -21.859 1 98.5 292 VAL B CA 1
ATOM 6452 C C . VAL B 1 292 ? -7.574 -27.438 -22.375 1 98.5 292 VAL B C 1
ATOM 6454 O O . VAL B 1 292 ? -7.117 -28.188 -23.25 1 98.5 292 VAL B O 1
ATOM 6457 N N . PHE B 1 293 ? -6.918 -26.422 -21.844 1 98.06 293 PHE B N 1
ATOM 6458 C CA . PHE B 1 293 ? -5.547 -26.141 -22.234 1 98.06 293 PHE B CA 1
ATOM 6459 C C . PHE B 1 293 ? -4.566 -26.625 -21.172 1 98.06 293 PHE B C 1
ATOM 6461 O O . PHE B 1 293 ? -4.707 -26.297 -20 1 98.06 293 PHE B O 1
ATOM 6468 N N . ILE B 1 294 ? -3.58 -27.438 -21.578 1 95.88 294 ILE B N 1
ATOM 6469 C CA . ILE B 1 294 ? -2.602 -28 -20.656 1 95.88 294 ILE B CA 1
ATOM 6470 C C . ILE B 1 294 ? -1.215 -27.438 -20.984 1 95.88 294 ILE B C 1
ATOM 6472 O O . ILE B 1 294 ? -0.733 -27.562 -22.109 1 95.88 294 ILE B O 1
ATOM 6476 N N . ALA B 1 295 ? -0.628 -26.844 -19.938 1 92.12 295 ALA B N 1
ATOM 6477 C CA . ALA B 1 295 ? 0.733 -26.328 -20.078 1 92.12 295 ALA B CA 1
ATOM 6478 C C . ALA B 1 295 ? 1.493 -26.422 -18.766 1 92.12 295 ALA B C 1
ATOM 6480 O O . ALA B 1 295 ? 1.075 -25.859 -17.75 1 92.12 295 ALA B O 1
ATOM 6481 N N . PHE B 1 296 ? 2.623 -27.125 -18.688 1 85.44 296 PHE B N 1
ATOM 6482 C CA . PHE B 1 296 ? 3.43 -27.297 -17.484 1 85.44 296 PHE B CA 1
ATOM 6483 C C . PHE B 1 296 ? 4.723 -26.484 -17.578 1 85.44 296 PHE B C 1
ATOM 6485 O O . PHE B 1 296 ? 5.668 -26.734 -16.828 1 85.44 296 PHE B O 1
ATOM 6492 N N . GLY B 1 297 ? 4.723 -25.5 -18.297 1 69.56 297 GLY B N 1
ATOM 6493 C CA . GLY B 1 297 ? 5.883 -24.625 -18.391 1 69.56 297 GLY B CA 1
ATOM 6494 C C . GLY B 1 297 ? 7.109 -25.312 -18.953 1 69.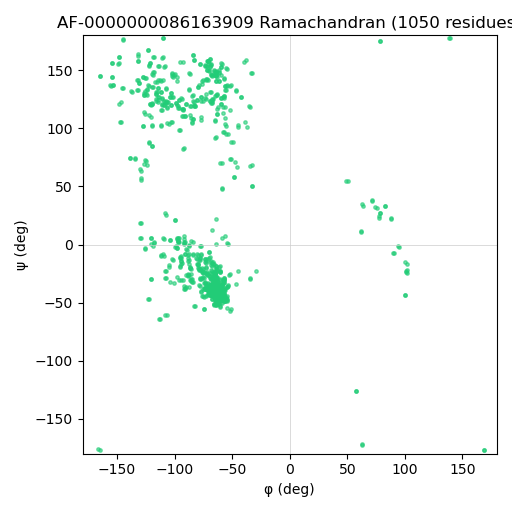56 297 GLY B C 1
ATOM 6495 O O . GLY B 1 297 ? 7.016 -26.422 -19.469 1 69.56 297 GLY B O 1
ATOM 6496 N N . SER B 1 298 ? 8.242 -24.672 -18.938 1 57.66 298 SER B N 1
ATOM 6497 C CA . SER B 1 298 ? 9.484 -25.094 -19.578 1 57.66 298 SER B CA 1
ATOM 6498 C C . SER B 1 298 ? 10.219 -26.125 -18.719 1 57.66 298 SER B C 1
ATOM 6500 O O . SER B 1 298 ? 11.102 -26.828 -19.203 1 57.66 298 SER B O 1
ATOM 6502 N N . VAL B 1 299 ? 9.82 -26.172 -17.484 1 55.84 299 VAL B N 1
ATOM 6503 C CA . VAL B 1 299 ? 10.719 -26.891 -16.578 1 55.84 299 VAL B CA 1
ATOM 6504 C C . VAL B 1 299 ? 10.336 -28.359 -16.516 1 55.84 299 VAL B C 1
ATOM 6506 O O . VAL B 1 299 ? 11.203 -29.234 -16.438 1 55.84 299 VAL B O 1
ATOM 6509 N N . LEU B 1 300 ? 9.031 -28.594 -16.562 1 58.38 300 LEU B N 1
ATOM 6510 C CA . LEU B 1 300 ? 8.609 -29.969 -16.25 1 58.38 300 LEU B CA 1
ATOM 6511 C C . LEU B 1 300 ? 8.438 -30.781 -17.516 1 58.38 300 LEU B C 1
ATOM 6513 O O . LEU B 1 300 ? 7.605 -30.453 -18.375 1 58.38 300 LEU B O 1
ATOM 6517 N N . THR B 1 301 ? 9.539 -31.531 -17.719 1 61.41 301 THR B N 1
ATOM 6518 C CA . THR B 1 301 ? 9.344 -32.531 -18.766 1 61.41 301 THR B CA 1
ATOM 6519 C C . THR B 1 301 ? 8.742 -33.812 -18.172 1 61.41 301 THR B C 1
ATOM 6521 O O . THR B 1 301 ? 9.156 -34.281 -17.109 1 61.41 301 THR B O 1
ATOM 6524 N N . LEU B 1 302 ? 7.504 -34.094 -18.516 1 65.38 302 LEU B N 1
ATOM 6525 C CA . LEU B 1 302 ? 6.848 -35.281 -18.016 1 65.38 302 LEU B CA 1
ATOM 6526 C C . LEU B 1 302 ? 7.625 -36.531 -18.406 1 65.38 302 LEU B C 1
ATOM 6528 O O . LEU B 1 302 ? 7.219 -37.656 -18.078 1 65.38 302 LEU B O 1
ATOM 6532 N N . LYS B 1 303 ? 8.719 -36.188 -18.969 1 64.25 303 LYS B N 1
ATOM 6533 C CA . LYS B 1 303 ? 9.555 -37.344 -19.328 1 64.25 303 LYS B CA 1
ATOM 6534 C C . LYS B 1 303 ? 10.047 -38.062 -18.078 1 64.25 303 LYS B C 1
ATOM 6536 O O . LYS B 1 303 ? 10.18 -39.312 -18.078 1 64.25 303 LYS B O 1
ATOM 6541 N N . ASP B 1 304 ? 10.18 -37.375 -17.094 1 69.12 304 ASP B N 1
ATOM 6542 C CA . ASP B 1 304 ? 10.734 -37.938 -15.875 1 69.12 304 ASP B CA 1
ATOM 6543 C C . ASP B 1 304 ? 9.625 -38.469 -14.953 1 69.12 304 ASP B C 1
ATOM 6545 O O . ASP B 1 304 ? 9.898 -38.906 -13.844 1 69.12 304 ASP B O 1
ATOM 6549 N N . SER B 1 305 ? 8.484 -38.406 -15.477 1 80 305 SER B N 1
ATOM 6550 C CA . SER B 1 305 ? 7.352 -38.906 -14.711 1 80 305 SER B CA 1
ATOM 6551 C C . SER B 1 305 ? 6.395 -39.688 -15.602 1 80 305 SER B C 1
ATOM 6553 O O . SER B 1 305 ? 5.254 -39.281 -15.812 1 80 305 SER B O 1
ATOM 6555 N N . PRO B 1 306 ? 6.824 -40.844 -15.938 1 81.62 306 PRO B N 1
ATOM 6556 C CA . PRO B 1 306 ? 5.996 -41.656 -16.859 1 81.62 306 PRO B CA 1
ATOM 6557 C C . PRO B 1 306 ? 4.625 -41.969 -16.266 1 81.62 306 PRO B C 1
ATOM 6559 O O . PRO B 1 306 ? 3.635 -42.031 -17 1 81.62 306 PRO B O 1
ATOM 6562 N N . GLU B 1 307 ? 4.625 -42.219 -14.992 1 85.69 307 GLU B N 1
ATOM 6563 C CA . GLU B 1 307 ? 3.35 -42.531 -14.359 1 85.69 307 GLU B CA 1
ATOM 6564 C C . GLU B 1 307 ? 2.373 -41.375 -14.469 1 85.69 307 GLU B C 1
ATOM 6566 O O . GLU B 1 307 ? 1.183 -41.562 -14.719 1 85.69 307 GLU B O 1
ATOM 6571 N N . LEU B 1 308 ? 2.889 -40.25 -14.258 1 88.44 308 LEU B N 1
ATOM 6572 C CA . LEU B 1 308 ? 2.057 -39.031 -14.383 1 88.44 308 LEU B CA 1
ATOM 6573 C C . LEU B 1 308 ? 1.567 -38.875 -15.82 1 88.44 308 LEU B C 1
ATOM 6575 O O . LEU B 1 308 ? 0.406 -38.531 -16.047 1 88.44 308 LEU B O 1
ATOM 6579 N N . ALA B 1 309 ? 2.426 -39.094 -16.734 1 88.38 309 ALA B N 1
ATOM 6580 C CA . ALA B 1 309 ? 2.07 -39 -18.141 1 88.38 309 ALA B CA 1
ATOM 6581 C C . ALA B 1 309 ? 0.958 -39.969 -18.5 1 88.38 309 ALA B C 1
ATOM 6583 O O . ALA B 1 309 ? 0.061 -39.656 -19.281 1 88.38 309 ALA B O 1
ATOM 6584 N N . GLU B 1 310 ? 1.039 -41.125 -17.953 1 91.31 310 GLU B N 1
ATOM 6585 C CA . GLU B 1 310 ? 0.026 -42.125 -18.219 1 91.31 310 GLU B CA 1
ATOM 6586 C C . GLU B 1 310 ? -1.336 -41.719 -17.672 1 91.31 310 GLU B C 1
ATOM 6588 O O . GLU B 1 310 ? -2.354 -41.844 -18.344 1 91.31 310 GLU B O 1
ATOM 6593 N N . VAL B 1 311 ? -1.273 -41.25 -16.438 1 93.12 311 VAL B N 1
ATOM 6594 C CA . VAL B 1 311 ? -2.518 -40.812 -15.82 1 93.12 311 VAL B CA 1
ATOM 6595 C C . VAL B 1 311 ? -3.111 -39.656 -16.641 1 93.12 311 VAL B C 1
ATOM 6597 O O . VAL B 1 311 ? -4.32 -39.625 -16.875 1 93.12 311 VAL B O 1
ATOM 6600 N N . MET B 1 312 ? -2.334 -38.75 -17.078 1 92.88 312 MET B N 1
ATOM 6601 C CA . MET B 1 312 ? -2.77 -37.594 -17.859 1 92.88 312 MET B CA 1
ATOM 6602 C C . MET B 1 312 ? -3.383 -38.031 -19.188 1 92.88 312 MET B C 1
ATOM 6604 O O . MET B 1 312 ? -4.465 -37.562 -19.562 1 92.88 312 MET B O 1
ATOM 6608 N N . THR B 1 313 ? -2.732 -38.938 -19.844 1 94.25 313 THR B N 1
ATOM 6609 C CA . THR B 1 313 ? -3.193 -39.375 -21.156 1 94.25 313 THR B CA 1
ATOM 6610 C C . THR B 1 313 ? -4.508 -40.156 -21.047 1 94.25 313 THR B C 1
ATOM 6612 O O . THR B 1 313 ? -5.402 -40 -21.875 1 94.25 313 THR B O 1
ATOM 6615 N N . ARG B 1 314 ? -4.566 -40.969 -20.047 1 95.88 314 ARG B N 1
ATOM 6616 C CA . ARG B 1 314 ? -5.82 -41.688 -19.828 1 95.88 314 ARG B CA 1
ATOM 6617 C C . ARG B 1 314 ? -6.961 -40.719 -19.547 1 95.88 314 ARG B C 1
ATOM 6619 O O . ARG B 1 314 ? -8.086 -40.906 -20.016 1 95.88 314 ARG B O 1
ATOM 6626 N N . SER B 1 315 ? -6.68 -39.719 -18.688 1 96.88 315 SER B N 1
ATOM 6627 C CA . SER B 1 315 ? -7.676 -38.688 -18.391 1 96.88 315 SER B CA 1
ATOM 6628 C C . SER B 1 315 ? -8.109 -37.938 -19.641 1 96.88 315 SER B C 1
ATOM 6630 O O . SER B 1 315 ? -9.305 -37.688 -19.844 1 96.88 315 SER B O 1
ATOM 6632 N N . ILE B 1 316 ? -7.191 -37.625 -20.5 1 96.81 316 ILE B N 1
ATOM 6633 C CA . ILE B 1 316 ? -7.453 -36.875 -21.734 1 96.81 316 ILE B CA 1
ATOM 6634 C C . ILE B 1 316 ? -8.336 -37.719 -22.656 1 96.81 316 ILE B C 1
ATOM 6636 O O . ILE B 1 316 ? -9.289 -37.188 -23.25 1 96.81 316 ILE B O 1
ATOM 6640 N N . GLU B 1 317 ? -7.977 -38.969 -22.766 1 96.75 317 GLU B N 1
ATOM 6641 C CA . GLU B 1 317 ? -8.797 -39.844 -23.594 1 96.75 317 GLU B CA 1
ATOM 6642 C C . GLU B 1 317 ? -10.234 -39.875 -23.094 1 96.75 317 GLU B C 1
ATOM 6644 O O . GLU B 1 317 ? -11.172 -39.844 -23.906 1 96.75 317 GLU B O 1
ATOM 6649 N N . GLN B 1 318 ? -10.367 -39.969 -21.844 1 95.94 318 GLN B N 1
ATOM 6650 C CA . GLN B 1 318 ? -11.703 -39.969 -21.266 1 95.94 318 GLN B CA 1
ATOM 6651 C C . GLN B 1 318 ? -12.445 -38.656 -21.547 1 95.94 318 GLN B C 1
ATOM 6653 O O . GLN B 1 318 ? -13.648 -38.688 -21.812 1 95.94 318 GLN B O 1
ATOM 6658 N N . LEU B 1 319 ? -11.805 -37.531 -21.516 1 96.56 319 LEU B N 1
ATOM 6659 C CA . LEU B 1 319 ? -12.406 -36.219 -21.719 1 96.56 319 LEU B CA 1
ATOM 6660 C C . LEU B 1 319 ? -12.867 -36.031 -23.156 1 96.56 319 LEU B C 1
ATOM 6662 O O . LEU B 1 319 ? -13.93 -35.469 -23.406 1 96.56 319 LEU B O 1
ATOM 6666 N N . VAL B 1 320 ? -12.086 -36.562 -24.125 1 96.38 320 VAL B N 1
ATOM 6667 C CA . VAL B 1 320 ? -12.359 -36.281 -25.516 1 96.38 320 VAL B CA 1
ATOM 6668 C C . VAL B 1 320 ? -13.219 -37.375 -26.125 1 96.38 320 VAL B C 1
ATOM 6670 O O . VAL B 1 320 ? -13.75 -37.219 -27.234 1 96.38 320 VAL B O 1
ATOM 6673 N N . SER B 1 321 ? -13.422 -38.5 -25.406 1 93.69 321 SER B N 1
ATOM 6674 C CA . SER B 1 321 ? -14.102 -39.656 -25.953 1 93.69 321 SER B CA 1
ATOM 6675 C C . SER B 1 321 ? -15.609 -39.438 -26 1 93.69 321 SER B C 1
ATOM 6677 O O . SER B 1 321 ? -16.312 -40.062 -26.812 1 93.69 321 SER B O 1
ATOM 6679 N N . ASP B 1 322 ? -16.094 -38.656 -25.094 1 87.31 322 ASP B N 1
ATOM 6680 C CA . ASP B 1 322 ? -17.547 -38.438 -25.047 1 87.31 322 ASP B CA 1
ATOM 6681 C C . ASP B 1 322 ? -17.969 -37.344 -26.031 1 87.31 322 ASP B C 1
ATOM 6683 O O . ASP B 1 322 ? -17.766 -36.156 -25.75 1 87.31 322 ASP B O 1
ATOM 6687 N N . PRO B 1 323 ? -18.625 -37.656 -27.125 1 82.75 323 PRO B N 1
ATOM 6688 C CA . PRO B 1 323 ? -19.016 -36.656 -28.094 1 82.75 323 PRO B CA 1
ATOM 6689 C C . PRO B 1 323 ? -20.094 -35.688 -27.562 1 82.75 323 PRO B C 1
ATOM 6691 O O . PRO B 1 323 ? -20.219 -34.562 -28.047 1 82.75 323 PRO B O 1
ATOM 6694 N N . MET B 1 324 ? -20.812 -36.156 -26.578 1 85.81 324 MET B N 1
ATOM 6695 C CA . MET B 1 324 ? -21.891 -35.344 -26.062 1 85.81 324 MET B CA 1
ATOM 6696 C C . MET B 1 324 ? -21.359 -34.188 -25.219 1 85.81 324 MET B C 1
ATOM 6698 O O . MET B 1 324 ? -22.016 -33.156 -25.094 1 85.81 324 MET B O 1
ATOM 6702 N N . ARG B 1 325 ? -20.25 -34.344 -24.734 1 88.62 325 ARG B N 1
ATOM 6703 C CA . ARG B 1 325 ? -19.703 -33.344 -23.828 1 88.62 325 ARG B CA 1
ATOM 6704 C C . ARG B 1 325 ? -18.969 -32.25 -24.625 1 88.62 325 ARG B C 1
ATOM 6706 O O . ARG B 1 325 ? -18.703 -31.172 -24.094 1 88.62 325 ARG B O 1
ATOM 6713 N N . LYS B 1 326 ? -18.672 -32.406 -25.844 1 91.62 326 LYS B N 1
ATOM 6714 C CA . LYS B 1 326 ? -18.062 -31.406 -26.719 1 91.62 326 LYS B CA 1
ATOM 6715 C C . LYS B 1 326 ? -16.828 -30.797 -26.062 1 91.62 326 LYS B C 1
ATOM 6717 O O . LYS B 1 326 ? -16.734 -29.562 -25.938 1 91.62 326 LYS B O 1
ATOM 6722 N N . THR B 1 327 ? -15.93 -31.625 -25.672 1 96.69 327 THR B N 1
ATOM 6723 C CA . THR B 1 327 ? -14.695 -31.188 -25.031 1 96.69 327 THR B CA 1
ATOM 6724 C C . THR B 1 327 ? -13.492 -31.516 -25.906 1 96.69 327 THR B C 1
ATOM 6726 O O . THR B 1 327 ? -13.422 -32.594 -26.5 1 96.69 327 THR B O 1
ATOM 6729 N N . ALA B 1 328 ? -12.656 -30.578 -26.016 1 97.56 328 ALA B N 1
ATOM 6730 C CA . ALA B 1 328 ? -11.359 -30.797 -26.656 1 97.56 328 ALA B CA 1
ATOM 6731 C C . ALA B 1 328 ? -10.219 -30.469 -25.719 1 97.56 328 ALA B C 1
ATOM 6733 O O . ALA B 1 328 ? -10.406 -29.766 -24.719 1 97.56 328 ALA B O 1
ATOM 6734 N N . VAL B 1 329 ? -9.062 -31.078 -25.984 1 97.88 329 VAL B N 1
ATOM 6735 C CA . VAL B 1 329 ? -7.887 -30.844 -25.156 1 97.88 329 VAL B CA 1
ATOM 6736 C C . VAL B 1 329 ? -6.707 -30.422 -26.016 1 97.88 329 VAL B C 1
ATOM 6738 O O . VAL B 1 329 ? -6.445 -31.031 -27.062 1 97.88 329 VAL B O 1
ATOM 6741 N N . ILE B 1 330 ? -6.074 -29.344 -25.656 1 96.81 330 ILE B N 1
ATOM 6742 C CA . ILE B 1 330 ? -4.801 -28.922 -26.234 1 96.81 330 ILE B CA 1
ATOM 6743 C C . ILE B 1 330 ? -3.691 -29.047 -25.188 1 96.81 330 ILE B C 1
ATOM 6745 O O . ILE B 1 330 ? -3.734 -28.391 -24.156 1 96.81 330 ILE B O 1
ATOM 6749 N N . TRP B 1 331 ? -2.762 -29.906 -25.469 1 94.94 331 TRP B N 1
ATOM 6750 C CA . TRP B 1 331 ? -1.615 -30.094 -24.578 1 94.94 331 TRP B CA 1
ATOM 6751 C C . TRP B 1 331 ? -0.333 -29.609 -25.234 1 94.94 331 TRP B C 1
ATOM 6753 O O . TRP B 1 331 ? 0.256 -30.297 -26.062 1 94.94 331 TRP B O 1
ATOM 6763 N N . ALA B 1 332 ? 0.087 -28.375 -24.781 1 92.5 332 ALA B N 1
ATOM 6764 C CA . ALA B 1 332 ? 1.301 -27.781 -25.328 1 92.5 332 ALA B CA 1
ATOM 6765 C C . ALA B 1 332 ? 2.539 -28.266 -24.578 1 92.5 332 ALA B C 1
ATOM 6767 O O . ALA B 1 332 ? 2.664 -28.031 -23.375 1 92.5 332 ALA B O 1
ATOM 6768 N N . SER B 1 333 ? 3.422 -28.906 -25.281 1 88.12 333 SER B N 1
ATOM 6769 C CA . SER B 1 333 ? 4.668 -29.391 -24.703 1 88.12 333 SER B CA 1
ATOM 6770 C C . SER B 1 333 ? 5.676 -29.766 -25.781 1 88.12 333 SER B C 1
ATOM 6772 O O . SER B 1 333 ? 5.305 -30.328 -26.812 1 88.12 333 SER B O 1
ATOM 6774 N N . ALA B 1 334 ? 6.914 -29.516 -25.453 1 81.12 334 ALA B N 1
ATOM 6775 C CA . ALA B 1 334 ? 7.965 -29.891 -26.391 1 81.12 334 ALA B CA 1
ATOM 6776 C C . ALA B 1 334 ? 8.344 -31.359 -26.203 1 81.12 334 ALA B C 1
ATOM 6778 O O . ALA B 1 334 ? 9 -31.953 -27.078 1 81.12 334 ALA B O 1
ATOM 6779 N N . TYR B 1 335 ? 7.852 -32.031 -25.172 1 80.19 335 TYR B N 1
ATOM 6780 C CA . TYR B 1 335 ? 8.359 -33.344 -24.797 1 80.19 335 TYR B CA 1
ATOM 6781 C C . TYR B 1 335 ? 7.219 -34.344 -24.641 1 80.19 335 TYR B C 1
ATOM 6783 O O . TYR B 1 335 ? 7.176 -35.094 -23.656 1 80.19 335 TYR B O 1
ATOM 6791 N N . HIS B 1 336 ? 6.492 -34.531 -25.578 1 82.5 336 HIS B N 1
ATOM 6792 C CA . HIS B 1 336 ? 5.418 -35.531 -25.516 1 82.5 336 HIS B CA 1
ATOM 6793 C C . HIS B 1 336 ? 5.957 -36.938 -25.719 1 82.5 336 HIS B C 1
ATOM 6795 O O . HIS B 1 336 ? 6.883 -37.156 -26.5 1 82.5 336 HIS B O 1
ATOM 6801 N N . ASP B 1 337 ? 5.492 -37.812 -24.969 1 84.75 337 ASP B N 1
ATOM 6802 C CA . ASP B 1 337 ? 5.695 -39.219 -25.312 1 84.75 337 ASP B CA 1
ATOM 6803 C C . ASP B 1 337 ? 4.754 -39.656 -26.422 1 84.75 337 ASP B C 1
ATOM 6805 O O . ASP B 1 337 ? 3.568 -39.906 -26.188 1 84.75 337 ASP B O 1
ATOM 6809 N N . GLU B 1 338 ? 5.305 -39.875 -27.547 1 88.69 338 GLU B N 1
ATOM 6810 C CA . GLU B 1 338 ? 4.512 -40.156 -28.734 1 88.69 338 GLU B CA 1
ATOM 6811 C C . GLU B 1 338 ? 3.768 -41.5 -28.578 1 88.69 338 GLU B C 1
ATOM 6813 O O . GLU B 1 338 ? 2.678 -41.656 -29.125 1 88.69 338 GLU B O 1
ATOM 6818 N N . LYS B 1 339 ? 4.32 -42.375 -27.812 1 90.69 339 LYS B N 1
ATOM 6819 C CA . LYS B 1 339 ? 3.674 -43.656 -27.594 1 90.69 339 LYS B CA 1
ATOM 6820 C C . LYS B 1 339 ? 2.346 -43.5 -26.875 1 90.69 339 LYS B C 1
ATOM 6822 O O . LYS B 1 339 ? 1.426 -44.281 -27.047 1 90.69 339 LYS B O 1
ATOM 6827 N N . LEU B 1 340 ? 2.324 -42.469 -26.109 1 91 340 LEU B N 1
ATOM 6828 C CA . LEU B 1 340 ? 1.129 -42.25 -25.297 1 91 340 LEU B CA 1
ATOM 6829 C C . LEU B 1 340 ? 0.134 -41.375 -26.016 1 91 340 LEU B C 1
ATOM 6831 O O . LEU B 1 340 ? -1.075 -41.594 -25.969 1 91 340 LEU B O 1
ATOM 6835 N N . VAL B 1 341 ? 0.627 -40.312 -26.781 1 92.44 341 VAL B N 1
ATOM 6836 C CA . VAL B 1 341 ? -0.277 -39.281 -27.281 1 92.44 341 VAL B CA 1
ATOM 6837 C C . VAL B 1 341 ? -0.756 -39.656 -28.688 1 92.44 341 VAL B C 1
ATOM 6839 O O . VAL B 1 341 ? -1.892 -39.344 -29.062 1 92.44 341 VAL B O 1
ATOM 6842 N N . ALA B 1 342 ? 0.003 -40.344 -29.5 1 93.56 342 ALA B N 1
ATOM 6843 C CA . ALA B 1 342 ? -0.288 -40.625 -30.906 1 93.56 342 ALA B CA 1
ATOM 6844 C C . ALA B 1 342 ? -1.567 -41.438 -31.062 1 93.56 342 ALA B C 1
ATOM 6846 O O . ALA B 1 342 ? -2.404 -41.125 -31.906 1 93.56 342 ALA B O 1
ATOM 6847 N N . PRO B 1 343 ? -1.728 -42.438 -30.266 1 95.06 343 PRO B N 1
ATOM 6848 C CA . PRO B 1 343 ? -2.949 -43.25 -30.406 1 95.06 343 PRO B CA 1
ATOM 6849 C C . PRO B 1 343 ? -4.215 -42.438 -30.156 1 95.06 343 PRO B C 1
ATOM 6851 O O . PRO B 1 343 ? -5.234 -42.656 -30.812 1 95.06 343 PRO B O 1
ATOM 6854 N N . ILE B 1 344 ? -4.168 -41.562 -29.203 1 94.88 344 ILE B N 1
ATOM 6855 C CA . ILE B 1 344 ? -5.332 -40.75 -28.875 1 94.88 344 ILE B CA 1
ATOM 6856 C C . ILE B 1 344 ? -5.613 -39.75 -30 1 94.88 344 ILE B C 1
ATOM 6858 O O . ILE B 1 344 ? -6.766 -39.562 -30.391 1 94.88 344 ILE B O 1
ATOM 6862 N N . GLN B 1 345 ? -4.574 -39.156 -30.547 1 93.81 345 GLN B N 1
ATOM 6863 C CA . GLN B 1 345 ? -4.711 -38.219 -31.656 1 93.81 345 GLN B CA 1
ATOM 6864 C C . GLN B 1 345 ? -5.332 -38.875 -32.875 1 93.81 345 GLN B C 1
ATOM 6866 O O . GLN B 1 345 ? -6.152 -38.281 -33.562 1 93.81 345 GLN B O 1
ATOM 6871 N N . ALA B 1 346 ? -4.906 -40.094 -33.094 1 94.31 346 ALA B N 1
ATOM 6872 C CA . ALA B 1 346 ? -5.414 -40.844 -34.25 1 94.31 346 ALA B CA 1
ATOM 6873 C C . ALA B 1 346 ? -6.887 -41.188 -34.062 1 94.31 346 ALA B C 1
ATOM 6875 O O . ALA B 1 346 ? -7.66 -41.125 -35.031 1 94.31 346 ALA B O 1
ATOM 6876 N N . LYS B 1 347 ? -7.223 -41.531 -32.875 1 94 347 LYS B N 1
ATOM 6877 C CA . LYS B 1 347 ? -8.586 -41.969 -32.562 1 94 347 LYS B CA 1
ATOM 6878 C C . LYS B 1 347 ? -9.547 -40.781 -32.531 1 94 347 LYS B C 1
ATOM 6880 O O . LYS B 1 347 ? -10.711 -40.906 -32.906 1 94 347 LYS B O 1
ATOM 6885 N N . TYR B 1 348 ? -9.18 -39.656 -32.062 1 91.81 348 TYR B N 1
ATOM 6886 C CA . TYR B 1 348 ? -10.016 -38.469 -31.906 1 91.81 348 TYR B CA 1
ATOM 6887 C C . TYR B 1 348 ? -9.375 -37.281 -32.562 1 91.81 348 TYR B C 1
ATOM 6889 O O . TYR B 1 348 ? -9.062 -36.281 -31.906 1 91.81 348 TYR B O 1
ATOM 6897 N N . PRO B 1 349 ? -9.383 -37.438 -33.938 1 83.94 349 PRO B N 1
ATOM 6898 C CA . PRO B 1 349 ? -8.75 -36.344 -34.656 1 83.94 349 PRO B CA 1
ATOM 6899 C C . PRO B 1 349 ? -9.5 -35.031 -34.469 1 83.94 349 PRO B C 1
ATOM 6901 O O . PRO B 1 349 ? -10.727 -35 -34.438 1 83.94 349 PRO B O 1
ATOM 6904 N N . GLY B 1 350 ? -8.883 -33.969 -34.094 1 88.12 350 GLY B N 1
ATOM 6905 C CA . GLY B 1 350 ? -9.477 -32.656 -34 1 88.12 350 GLY B CA 1
ATOM 6906 C C . GLY B 1 350 ? -9.867 -32.281 -32.562 1 88.12 350 GLY B C 1
ATOM 6907 O O . GLY B 1 350 ? -10.289 -31.141 -32.312 1 88.12 350 GLY B O 1
ATOM 6908 N N . ARG B 1 351 ? -9.898 -33.281 -31.719 1 94 351 ARG B N 1
ATOM 6909 C CA . ARG B 1 351 ? -10.32 -33 -30.359 1 94 351 ARG B CA 1
ATOM 6910 C C . ARG B 1 351 ? -9.133 -33 -29.406 1 94 351 ARG B C 1
ATOM 6912 O O . ARG B 1 351 ? -9.234 -32.562 -28.266 1 94 351 ARG B O 1
ATOM 6919 N N . PHE B 1 352 ? -8.102 -33.625 -29.891 1 96.38 352 PHE B N 1
ATOM 6920 C CA . PHE B 1 352 ? -6.879 -33.625 -29.094 1 96.38 352 PHE B CA 1
ATOM 6921 C C . PHE B 1 352 ? -5.695 -33.125 -29.906 1 96.38 352 PHE B C 1
ATOM 6923 O O . PHE B 1 352 ? -5.297 -33.781 -30.891 1 96.38 352 PHE B O 1
ATOM 6930 N N . LEU B 1 353 ? -5.16 -31.969 -29.5 1 95.62 353 LEU B N 1
ATOM 6931 C CA . LEU B 1 353 ? -4.027 -31.344 -30.188 1 95.62 353 LEU B CA 1
ATOM 6932 C C . LEU B 1 353 ? -2.814 -31.266 -29.266 1 95.62 353 LEU B C 1
ATOM 6934 O O . LEU B 1 353 ? -2.951 -30.984 -28.078 1 95.62 353 LEU B O 1
ATOM 6938 N N . THR B 1 354 ? -1.601 -31.531 -29.812 1 93 354 THR B N 1
ATOM 6939 C CA . THR B 1 354 ? -0.377 -31.562 -29.016 1 93 354 THR B CA 1
ATOM 6940 C C . THR B 1 354 ? 0.708 -30.703 -29.672 1 93 354 THR B C 1
ATOM 6942 O O . THR B 1 354 ? 1.79 -31.203 -29.984 1 93 354 THR B O 1
ATOM 6945 N N . PRO B 1 355 ? 0.464 -29.391 -29.734 1 92.31 355 PRO B N 1
ATOM 6946 C CA . PRO B 1 355 ? 1.537 -28.562 -30.281 1 92.31 355 PRO B CA 1
ATOM 6947 C C . PRO B 1 355 ? 2.795 -28.578 -29.422 1 92.31 355 PRO B C 1
ATOM 6949 O O . PRO B 1 355 ? 2.703 -28.703 -28.188 1 92.31 355 PRO B O 1
ATOM 6952 N N . SER B 1 356 ? 4.008 -28.438 -30.094 1 88.19 356 SER B N 1
ATOM 6953 C CA . SER B 1 356 ? 5.27 -28.391 -29.359 1 88.19 356 SER B CA 1
ATOM 6954 C C . SER B 1 356 ? 5.395 -27.094 -28.562 1 88.19 356 SER B C 1
ATOM 6956 O O . SER B 1 356 ? 6.145 -27.031 -27.594 1 88.19 356 SER B O 1
ATOM 6958 N N . TRP B 1 357 ? 4.684 -26.172 -29.062 1 88.44 357 TRP B N 1
ATOM 6959 C CA . TRP B 1 357 ? 4.656 -24.891 -28.375 1 88.44 357 TRP B CA 1
ATOM 6960 C C . TRP B 1 357 ? 3.363 -24.141 -28.688 1 88.44 357 TRP B C 1
ATOM 6962 O O . TRP B 1 357 ? 2.816 -24.25 -29.781 1 88.44 357 TRP B O 1
ATOM 6972 N N . ALA B 1 358 ? 2.848 -23.422 -27.719 1 91.62 358 ALA B N 1
ATOM 6973 C CA . ALA B 1 358 ? 1.711 -22.516 -27.859 1 91.62 358 ALA B CA 1
ATOM 6974 C C . ALA B 1 358 ? 1.865 -21.297 -26.953 1 91.62 358 ALA B C 1
ATOM 6976 O O . ALA B 1 358 ? 2.312 -21.422 -25.812 1 91.62 358 ALA B O 1
ATOM 6977 N N . ASN B 1 359 ? 1.582 -20.125 -27.547 1 90.94 359 ASN B N 1
ATOM 6978 C CA . ASN B 1 359 ? 1.543 -18.953 -26.688 1 90.94 359 ASN B CA 1
ATOM 6979 C C . ASN B 1 359 ? 0.413 -19.031 -25.672 1 90.94 359 ASN B C 1
ATOM 6981 O O . ASN B 1 359 ? -0.758 -18.875 -26.016 1 90.94 359 ASN B O 1
ATOM 6985 N N . GLN B 1 360 ? 0.796 -19.25 -24.469 1 91.81 360 GLN B N 1
ATOM 6986 C CA . GLN B 1 360 ? -0.187 -19.484 -23.422 1 91.81 360 GLN B CA 1
ATOM 6987 C C . GLN B 1 360 ? -1.103 -18.281 -23.25 1 91.81 360 GLN B C 1
ATOM 6989 O O . GLN B 1 360 ? -2.312 -18.422 -23.062 1 91.81 360 GLN B O 1
ATOM 6994 N N . ARG B 1 361 ? -0.611 -17.109 -23.281 1 91.12 361 ARG B N 1
ATOM 6995 C CA . ARG B 1 361 ? -1.401 -15.891 -23.094 1 91.12 361 ARG B CA 1
ATOM 6996 C C . ARG B 1 361 ? -2.492 -15.789 -24.156 1 91.12 361 ARG B C 1
ATOM 6998 O O . ARG B 1 361 ? -3.652 -15.516 -23.844 1 91.12 361 ARG B O 1
ATOM 7005 N N . ARG B 1 362 ? -2.102 -16.031 -25.359 1 93.19 362 ARG B N 1
ATOM 7006 C CA . ARG B 1 362 ? -3.068 -15.961 -26.453 1 93.19 362 ARG B CA 1
ATOM 7007 C C . ARG B 1 362 ? -4.109 -17.078 -26.328 1 93.19 362 ARG B C 1
ATOM 7009 O O . ARG B 1 362 ? -5.289 -16.859 -26.594 1 93.19 362 ARG B O 1
ATOM 7016 N N . ALA B 1 363 ? -3.609 -18.172 -26 1 95.75 363 ALA B N 1
ATOM 7017 C CA . ALA B 1 363 ? -4.531 -19.297 -25.812 1 95.75 363 ALA B CA 1
ATOM 7018 C C . ALA B 1 363 ? -5.59 -18.969 -24.766 1 95.75 363 ALA B C 1
ATOM 7020 O O . ALA B 1 363 ? -6.781 -19.203 -24.984 1 95.75 363 ALA B O 1
ATOM 7021 N N . LEU B 1 364 ? -5.172 -18.391 -23.688 1 96.12 364 LEU B N 1
ATOM 7022 C CA . LEU B 1 364 ? -6.066 -18.109 -22.562 1 96.12 364 LEU B CA 1
ATOM 7023 C C . LEU B 1 364 ? -7.008 -16.969 -22.891 1 96.12 364 LEU B C 1
ATOM 7025 O O . LEU B 1 364 ? -8.047 -16.797 -22.25 1 96.12 364 LEU B O 1
ATOM 7029 N N . MET B 1 365 ? -6.676 -16.172 -23.859 1 95.44 365 MET B N 1
ATOM 7030 C CA . MET B 1 365 ? -7.535 -15.062 -24.281 1 95.44 365 MET B CA 1
ATOM 7031 C C . MET B 1 365 ? -8.688 -15.57 -25.141 1 95.44 365 MET B C 1
ATOM 7033 O O . MET B 1 365 ? -9.68 -14.867 -25.344 1 95.44 365 MET B O 1
ATOM 7037 N N . HIS B 1 366 ? -8.5 -16.719 -25.703 1 97.19 366 HIS B N 1
ATOM 7038 C CA . HIS B 1 366 ? -9.516 -17.234 -26.625 1 97.19 366 HIS B CA 1
ATOM 7039 C C . HIS B 1 366 ? -10.727 -17.766 -25.875 1 97.19 366 HIS B C 1
ATOM 7041 O O . HIS B 1 366 ? -10.586 -18.484 -24.875 1 97.19 366 HIS B O 1
ATOM 7047 N N . ASP B 1 367 ? -11.898 -17.547 -26.344 1 96.06 367 ASP B N 1
ATOM 7048 C CA . ASP B 1 367 ? -13.141 -17.844 -25.625 1 96.06 367 ASP B CA 1
ATOM 7049 C C . ASP B 1 367 ? -13.406 -19.344 -25.578 1 96.06 367 ASP B C 1
ATOM 7051 O O . ASP B 1 367 ? -14.109 -19.828 -24.688 1 96.06 367 ASP B O 1
ATOM 7055 N N . ALA B 1 368 ? -12.852 -20.047 -26.516 1 97.44 368 ALA B N 1
ATOM 7056 C CA . ALA B 1 368 ? -13.055 -21.5 -26.516 1 97.44 368 ALA B CA 1
ATOM 7057 C C . ALA B 1 368 ? -12.367 -22.156 -25.312 1 97.44 368 ALA B C 1
ATOM 7059 O O . ALA B 1 368 ? -12.797 -23.203 -24.844 1 97.44 368 ALA B O 1
ATOM 7060 N N . VAL B 1 369 ? -11.25 -21.562 -24.828 1 98.25 369 VAL B N 1
ATOM 7061 C CA . VAL B 1 369 ? -10.5 -22.109 -23.703 1 98.25 369 VAL B CA 1
ATOM 7062 C C . VAL B 1 369 ? -11.234 -21.797 -22.406 1 98.25 369 VAL B C 1
ATOM 7064 O O . VAL B 1 369 ? -11.508 -20.641 -22.094 1 98.25 369 VAL B O 1
ATOM 7067 N N . GLN B 1 370 ? -11.461 -22.891 -21.641 1 97.81 370 GLN B N 1
ATOM 7068 C CA . GLN B 1 370 ? -12.258 -22.703 -20.438 1 97.81 370 GLN B CA 1
ATOM 7069 C C . GLN B 1 370 ? -11.477 -23.094 -19.188 1 97.81 370 GLN B C 1
ATOM 7071 O O . GLN B 1 370 ? -11.727 -22.594 -18.094 1 97.81 370 GLN B O 1
ATOM 7076 N N . VAL B 1 371 ? -10.586 -24.031 -19.359 1 98.56 371 VAL B N 1
ATOM 7077 C CA . VAL B 1 371 ? -9.844 -24.562 -18.219 1 98.56 371 VAL B CA 1
ATOM 7078 C C . VAL B 1 371 ? -8.352 -24.609 -18.547 1 98.56 371 VAL B C 1
ATOM 7080 O O . VAL B 1 371 ? -7.969 -25.031 -19.625 1 98.56 371 VAL B O 1
ATOM 7083 N N . LEU B 1 372 ? -7.555 -24.141 -17.656 1 98.56 372 LEU B N 1
ATOM 7084 C CA . LEU B 1 372 ? -6.109 -24.328 -17.719 1 98.56 372 LEU B CA 1
ATOM 7085 C C . LEU B 1 372 ? -5.656 -25.391 -16.719 1 98.56 372 LEU B C 1
ATOM 7087 O O . LEU B 1 372 ? -6.008 -25.328 -15.539 1 98.56 372 LEU B O 1
ATOM 7091 N N . ILE B 1 373 ? -4.934 -26.359 -17.188 1 97.25 373 ILE B N 1
ATOM 7092 C CA . ILE B 1 373 ? -4.227 -27.312 -16.328 1 97.25 373 ILE B CA 1
ATOM 7093 C C . ILE B 1 373 ? -2.738 -26.953 -16.297 1 97.25 373 ILE B C 1
ATOM 7095 O O . ILE B 1 373 ? -2.09 -26.891 -17.344 1 97.25 373 ILE B O 1
ATOM 7099 N N . SER B 1 374 ? -2.225 -26.672 -15.133 1 95.38 374 SER B N 1
ATOM 7100 C CA . SER B 1 374 ? -0.829 -26.266 -15 1 95.38 374 SER B CA 1
ATOM 7101 C C . SER B 1 374 ? -0.224 -26.797 -13.703 1 95.38 374 SER B C 1
ATOM 7103 O O . SER B 1 374 ? -0.905 -27.453 -12.914 1 95.38 374 SER B O 1
ATOM 7105 N N . HIS B 1 375 ? 1.059 -26.547 -13.492 1 92.12 375 HIS B N 1
ATOM 7106 C CA . HIS B 1 375 ? 1.742 -26.953 -12.266 1 92.12 375 HIS B CA 1
ATOM 7107 C C . HIS B 1 375 ? 1.568 -25.906 -11.172 1 92.12 375 HIS B C 1
ATOM 7109 O O . HIS B 1 375 ? 2.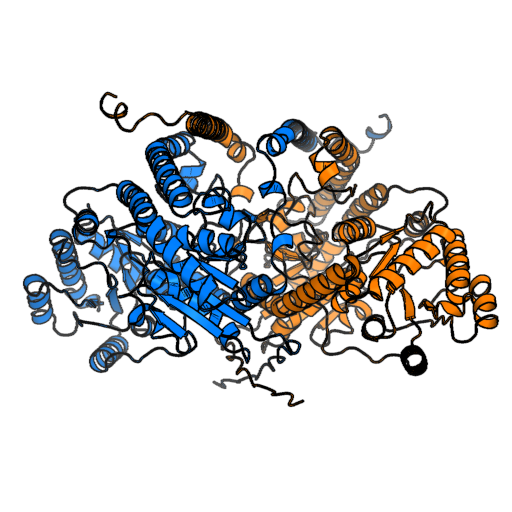189 -26.016 -10.109 1 92.12 375 HIS B O 1
ATOM 7115 N N . ALA B 1 376 ? 0.837 -24.875 -11.406 1 93.88 376 ALA B N 1
ATOM 7116 C CA . ALA B 1 376 ? 0.5 -23.859 -10.406 1 93.88 376 ALA B CA 1
ATOM 7117 C C . ALA B 1 376 ? 1.62 -22.828 -10.258 1 93.88 376 ALA B C 1
ATOM 7119 O O . ALA B 1 376 ? 1.894 -22.344 -9.156 1 93.88 376 ALA B O 1
ATOM 7120 N N . GLY B 1 377 ? 2.299 -22.578 -11.398 1 92 377 GLY B N 1
ATOM 7121 C CA . GLY B 1 377 ? 3.17 -21.406 -11.391 1 92 377 GLY B CA 1
ATOM 7122 C C . GLY B 1 377 ? 2.418 -20.109 -11.219 1 92 377 GLY B C 1
ATOM 7123 O O . GLY B 1 377 ? 1.297 -19.953 -11.711 1 92 377 GLY B O 1
ATOM 7124 N N . TYR B 1 378 ? 3.029 -19.203 -10.625 1 92 378 TYR B N 1
ATOM 7125 C CA . TYR B 1 378 ? 2.33 -17.969 -10.312 1 92 378 TYR B CA 1
ATOM 7126 C C . TYR B 1 378 ? 1.955 -17.219 -11.586 1 92 378 TYR B C 1
ATOM 7128 O O . TYR B 1 378 ? 0.885 -16.609 -11.664 1 92 378 TYR B O 1
ATOM 7136 N N . GLY B 1 379 ? 2.836 -17.219 -12.586 1 91 379 GLY B N 1
ATOM 7137 C CA . GLY B 1 379 ? 2.537 -16.594 -13.867 1 91 379 GLY B CA 1
ATOM 7138 C C . GLY B 1 379 ? 1.334 -17.203 -14.562 1 91 379 GLY B C 1
ATOM 7139 O O . GLY B 1 379 ? 0.446 -16.484 -15.016 1 91 379 GLY B O 1
ATOM 7140 N N . SER B 1 380 ? 1.318 -18.531 -14.578 1 93.31 380 SER B N 1
ATOM 7141 C CA . SER B 1 380 ? 0.196 -19.234 -15.203 1 93.31 380 SER B CA 1
ATOM 7142 C C . SER B 1 380 ? -1.107 -18.953 -14.461 1 93.31 380 SER B C 1
ATOM 7144 O O . SER B 1 380 ? -2.148 -18.734 -15.086 1 93.31 380 SER B O 1
ATOM 7146 N N . MET B 1 381 ? -0.988 -18.969 -13.195 1 95.25 381 MET B N 1
ATOM 7147 C CA . MET B 1 381 ? -2.174 -18.719 -12.375 1 95.25 381 MET B CA 1
ATOM 7148 C C . MET B 1 381 ? -2.754 -17.344 -12.641 1 95.25 381 MET B C 1
ATOM 7150 O O . MET B 1 381 ? -3.957 -17.203 -12.875 1 95.25 381 MET B O 1
ATOM 7154 N N . THR B 1 382 ? -1.941 -16.312 -12.664 1 95.31 382 THR B N 1
ATOM 7155 C CA . THR B 1 382 ? -2.432 -14.945 -12.812 1 95.31 382 THR B CA 1
ATOM 7156 C C . THR B 1 382 ? -2.887 -14.68 -14.242 1 95.31 382 THR B C 1
ATOM 7158 O O . THR B 1 382 ? -3.842 -13.938 -14.469 1 95.31 382 THR B O 1
ATOM 7161 N N . GLU B 1 383 ? -2.215 -15.32 -15.25 1 94.31 383 GLU B N 1
ATOM 7162 C CA . GLU B 1 383 ? -2.668 -15.195 -16.625 1 94.31 383 GLU B CA 1
ATOM 7163 C C . GLU B 1 383 ? -4.055 -15.805 -16.812 1 94.31 383 GLU B C 1
ATOM 7165 O O . GLU B 1 383 ? -4.906 -15.234 -17.5 1 94.31 383 GLU B O 1
ATOM 7170 N N . ALA B 1 384 ? -4.238 -16.938 -16.219 1 96.94 384 ALA B N 1
ATOM 7171 C CA . ALA B 1 384 ? -5.543 -17.594 -16.281 1 96.94 384 ALA B CA 1
ATOM 7172 C C . ALA B 1 384 ? -6.613 -16.75 -15.594 1 96.94 384 ALA B C 1
ATOM 7174 O O . ALA B 1 384 ? -7.711 -16.578 -16.125 1 96.94 384 ALA B O 1
ATOM 7175 N N . LEU B 1 385 ? -6.262 -16.234 -14.477 1 96.12 385 LEU B N 1
ATOM 7176 C CA . LEU B 1 385 ? -7.203 -15.43 -13.703 1 96.12 385 LEU B CA 1
ATOM 7177 C C . LEU B 1 385 ? -7.562 -14.148 -14.445 1 96.12 385 LEU B C 1
ATOM 7179 O O . LEU B 1 385 ? -8.727 -13.742 -14.461 1 96.12 385 LEU B O 1
ATOM 7183 N N . TYR B 1 386 ? -6.602 -13.531 -15 1 96.44 386 TYR B N 1
ATOM 7184 C CA . TYR B 1 386 ? -6.812 -12.312 -15.766 1 96.44 386 TYR B CA 1
ATOM 7185 C C . TYR B 1 386 ? -7.805 -12.539 -16.906 1 96.44 386 TYR B C 1
ATOM 7187 O O . TYR B 1 386 ? -8.531 -11.625 -17.297 1 96.44 386 TYR B O 1
ATOM 7195 N N . ASN B 1 387 ? -7.859 -13.75 -17.391 1 96.75 387 ASN B N 1
ATOM 7196 C CA . ASN B 1 387 ? -8.734 -14.07 -18.516 1 96.75 387 ASN B CA 1
ATOM 7197 C C . ASN B 1 387 ? -9.977 -14.82 -18.062 1 96.75 387 ASN B C 1
ATOM 7199 O O . ASN B 1 387 ? -10.766 -15.281 -18.891 1 96.75 387 ASN B O 1
ATOM 7203 N N . GLY B 1 388 ? -10.141 -15.008 -16.781 1 97.25 388 GLY B N 1
ATOM 7204 C CA . GLY B 1 388 ? -11.352 -15.602 -16.219 1 97.25 388 GLY B CA 1
ATOM 7205 C C . GLY B 1 388 ? -11.469 -17.078 -16.516 1 97.25 388 GLY B C 1
ATOM 7206 O O . GLY B 1 388 ? -12.555 -17.578 -16.812 1 97.25 388 GLY B O 1
ATOM 7207 N N . LYS B 1 389 ? -10.359 -17.766 -16.469 1 98.38 389 LYS B N 1
ATOM 7208 C CA . LYS B 1 389 ? -10.375 -19.203 -16.766 1 98.38 389 LYS B CA 1
ATOM 7209 C C . LYS B 1 389 ? -10.359 -20.016 -15.484 1 98.38 389 LYS B C 1
ATOM 7211 O O . LYS B 1 389 ? -9.742 -19.625 -14.492 1 98.38 389 LYS B O 1
ATOM 7216 N N . ALA B 1 390 ? -11.031 -21.141 -15.539 1 98.44 390 ALA B N 1
ATOM 7217 C CA . ALA B 1 390 ? -10.914 -22.109 -14.453 1 98.44 390 ALA B CA 1
ATOM 7218 C C . ALA B 1 390 ? -9.547 -22.781 -14.469 1 98.44 390 ALA B C 1
ATOM 7220 O O . ALA B 1 390 ? -8.875 -22.812 -15.508 1 98.44 390 ALA B O 1
ATOM 7221 N N . GLN B 1 391 ? -9.188 -23.312 -13.289 1 98.75 391 GLN B N 1
ATOM 7222 C CA . GLN B 1 391 ? -7.84 -23.859 -13.219 1 98.75 391 GLN B CA 1
ATOM 7223 C C . GLN B 1 391 ? -7.824 -25.188 -12.477 1 98.75 391 GLN B C 1
ATOM 7225 O O . GLN B 1 391 ? -8.469 -25.328 -11.438 1 98.75 391 GLN B O 1
ATOM 7230 N N . LEU B 1 392 ? -7.195 -26.156 -13.023 1 98.69 392 LEU B N 1
ATOM 7231 C CA . LEU B 1 392 ? -6.766 -27.359 -12.344 1 98.69 392 LEU B CA 1
ATOM 7232 C C . LEU B 1 392 ? -5.25 -27.391 -12.172 1 98.69 392 LEU B C 1
ATOM 7234 O O . LEU B 1 392 ? -4.508 -27.266 -13.148 1 98.69 392 LEU B O 1
ATOM 7238 N N . MET B 1 393 ? -4.82 -27.531 -10.938 1 97.12 393 MET B N 1
ATOM 7239 C CA . MET B 1 393 ? -3.396 -27.375 -10.641 1 97.12 393 MET B CA 1
ATOM 7240 C C . MET B 1 393 ? -2.799 -28.688 -10.141 1 97.12 393 MET B C 1
ATOM 7242 O O . MET B 1 393 ? -3.385 -29.359 -9.281 1 97.12 393 MET B O 1
ATOM 7246 N N . ILE B 1 394 ? -1.679 -29.047 -10.719 1 94.38 394 ILE B N 1
ATOM 7247 C CA . ILE B 1 394 ? -0.889 -30.203 -10.305 1 94.38 394 ILE B CA 1
ATOM 7248 C C . ILE B 1 394 ? 0.506 -29.75 -9.883 1 94.38 394 ILE B C 1
ATOM 7250 O O . ILE B 1 394 ? 1.455 -29.828 -10.672 1 94.38 394 ILE B O 1
ATOM 7254 N N . PRO B 1 395 ? 0.643 -29.328 -8.633 1 91.38 395 PRO B N 1
ATOM 7255 C CA . PRO B 1 395 ? 1.95 -28.828 -8.203 1 91.38 395 PRO B CA 1
ATOM 7256 C C . PRO B 1 395 ? 3.031 -29.906 -8.227 1 91.38 395 PRO B C 1
ATOM 7258 O O . PRO B 1 395 ? 2.76 -31.062 -7.898 1 91.38 395 PRO B O 1
ATOM 7261 N N . ILE B 1 396 ? 4.203 -29.484 -8.539 1 85.62 396 ILE B N 1
ATOM 7262 C CA . ILE B 1 396 ? 5.305 -30.438 -8.695 1 85.62 396 ILE B CA 1
ATOM 7263 C C . ILE B 1 396 ? 6.434 -30.062 -7.734 1 85.62 396 ILE B C 1
ATOM 7265 O O . ILE B 1 396 ? 6.953 -30.922 -7.02 1 85.62 396 ILE B O 1
ATOM 7269 N N . VAL B 1 397 ? 6.746 -28.734 -7.754 1 81.56 397 VAL B N 1
ATOM 7270 C CA . VAL B 1 397 ? 7.914 -28.391 -6.949 1 81.56 397 VAL B CA 1
ATOM 7271 C C . VAL B 1 397 ? 7.754 -26.969 -6.391 1 81.56 397 VAL B C 1
ATOM 7273 O O . VAL B 1 397 ? 6.984 -26.172 -6.922 1 81.56 397 VAL B O 1
ATOM 7276 N N . PHE B 1 398 ? 8.461 -26.656 -5.242 1 83.5 398 PHE B N 1
ATOM 7277 C CA . PHE B 1 398 ? 8.688 -25.344 -4.637 1 83.5 398 PHE B CA 1
ATOM 7278 C C . PHE B 1 398 ? 7.363 -24.656 -4.324 1 83.5 398 PHE B C 1
ATOM 7280 O O . PHE B 1 398 ? 6.52 -25.219 -3.621 1 83.5 398 PHE B O 1
ATOM 7287 N N . ASP B 1 399 ? 7.227 -23.422 -4.848 1 87.38 399 ASP B N 1
ATOM 7288 C CA . ASP B 1 399 ? 6.121 -22.562 -4.441 1 87.38 399 ASP B CA 1
ATOM 7289 C C . ASP B 1 399 ? 4.816 -22.984 -5.109 1 87.38 399 ASP B C 1
ATOM 7291 O O . ASP B 1 399 ? 3.746 -22.469 -4.777 1 87.38 399 ASP B O 1
ATOM 7295 N N . GLU B 1 400 ? 4.887 -24 -5.934 1 90.81 400 GLU B N 1
ATOM 7296 C CA . GLU B 1 400 ? 3.697 -24.438 -6.652 1 90.81 400 GLU B CA 1
ATOM 7297 C C . GLU B 1 400 ? 2.654 -25.016 -5.695 1 90.81 400 GLU B C 1
ATOM 7299 O O . GLU B 1 400 ? 1.451 -24.859 -5.918 1 90.81 400 GLU B O 1
ATOM 7304 N N . PHE B 1 401 ? 3.154 -25.609 -4.625 1 89.88 401 PHE B N 1
ATOM 7305 C CA . PHE B 1 401 ? 2.24 -26.219 -3.664 1 89.88 401 PHE B CA 1
ATOM 7306 C C . PHE B 1 401 ? 1.446 -25.156 -2.924 1 89.88 401 PHE B C 1
ATOM 7308 O O . PHE B 1 401 ? 0.233 -25.281 -2.754 1 89.88 401 PHE B O 1
ATOM 7315 N N . VAL B 1 402 ? 2.121 -24.141 -2.535 1 91.88 402 VAL B N 1
ATOM 7316 C CA . VAL B 1 402 ? 1.437 -23.078 -1.806 1 91.88 402 VAL B CA 1
ATOM 7317 C C . VAL B 1 402 ? 0.538 -22.281 -2.758 1 91.88 402 VAL B C 1
ATOM 7319 O O . VAL B 1 402 ? -0.557 -21.859 -2.379 1 91.88 402 VAL B O 1
ATOM 7322 N N . ASN B 1 403 ? 0.967 -22.078 -3.969 1 94.44 403 ASN B N 1
ATOM 7323 C CA . ASN B 1 403 ? 0.127 -21.406 -4.953 1 94.44 403 ASN B CA 1
ATOM 7324 C C . ASN B 1 403 ? -1.183 -22.156 -5.18 1 94.44 403 ASN B C 1
ATOM 7326 O O . ASN B 1 403 ? -2.256 -21.547 -5.195 1 94.44 403 ASN B O 1
ATOM 7330 N N . ALA B 1 404 ? -1.028 -23.453 -5.316 1 95.31 404 ALA B N 1
ATOM 7331 C CA . ALA B 1 404 ? -2.207 -24.297 -5.555 1 95.31 404 ALA B CA 1
ATOM 7332 C C . ALA B 1 404 ? -3.156 -24.25 -4.359 1 95.31 404 ALA B C 1
ATOM 7334 O O . ALA B 1 404 ? -4.371 -24.125 -4.527 1 95.31 404 ALA B O 1
ATOM 7335 N N . HIS B 1 405 ? -2.604 -24.328 -3.256 1 94.5 405 HIS B N 1
ATOM 7336 C CA . HIS B 1 405 ? -3.41 -24.297 -2.041 1 94.5 405 HIS B CA 1
ATOM 7337 C C . HIS B 1 405 ? -4.152 -22.969 -1.91 1 94.5 405 HIS B C 1
ATOM 7339 O O . HIS B 1 405 ? -5.359 -22.953 -1.658 1 94.5 405 HIS B O 1
ATOM 7345 N N . ASN B 1 406 ? -3.453 -21.906 -2.021 1 94.94 406 ASN B N 1
ATOM 7346 C CA . ASN B 1 406 ? -4.059 -20.578 -1.91 1 94.94 406 ASN B CA 1
ATOM 7347 C C . ASN B 1 406 ? -5.137 -20.359 -2.969 1 94.94 406 ASN B C 1
ATOM 7349 O O . ASN B 1 406 ? -6.176 -19.766 -2.689 1 94.94 406 ASN B O 1
ATOM 7353 N N . ALA B 1 407 ? -4.863 -20.828 -4.172 1 96.81 407 ALA B N 1
ATOM 7354 C CA . ALA B 1 407 ? -5.832 -20.688 -5.254 1 96.81 407 ALA B CA 1
ATOM 7355 C C . ALA B 1 407 ? -7.113 -21.453 -4.945 1 96.81 407 ALA B C 1
ATOM 7357 O O . ALA B 1 407 ? -8.219 -20.953 -5.199 1 96.81 407 ALA B O 1
ATOM 7358 N N . GLU B 1 408 ? -6.941 -22.594 -4.453 1 96.69 408 GLU B N 1
ATOM 7359 C CA . GLU B 1 408 ? -8.117 -23.391 -4.098 1 96.69 408 GLU B CA 1
ATOM 7360 C C . GLU B 1 408 ? -8.891 -22.734 -2.951 1 96.69 408 GLU B C 1
ATOM 7362 O O . GLU B 1 408 ? -10.117 -22.688 -2.973 1 96.69 408 GLU B O 1
ATOM 7367 N N . GLU B 1 409 ? -8.164 -22.234 -1.996 1 94.94 409 GLU B N 1
ATOM 7368 C CA . GLU B 1 409 ? -8.805 -21.547 -0.878 1 94.94 409 GLU B CA 1
ATOM 7369 C C . GLU B 1 409 ? -9.562 -20.312 -1.352 1 94.94 409 GLU B C 1
ATOM 7371 O O . GLU B 1 409 ? -10.609 -19.969 -0.795 1 94.94 409 GLU B O 1
ATOM 7376 N N . ALA B 1 410 ? -9.055 -19.688 -2.33 1 95.69 410 ALA B N 1
ATOM 7377 C CA . ALA B 1 410 ? -9.688 -18.5 -2.883 1 95.69 410 ALA B CA 1
ATOM 7378 C C . ALA B 1 410 ? -10.875 -18.859 -3.773 1 95.69 410 ALA B C 1
ATOM 7380 O O . ALA B 1 410 ? -11.617 -17.984 -4.215 1 95.69 410 ALA B O 1
ATOM 7381 N N . GLY B 1 411 ? -11.039 -20.141 -4.117 1 96.19 411 GLY B N 1
ATOM 7382 C CA . GLY B 1 411 ? -12.172 -20.625 -4.883 1 96.19 411 GLY B CA 1
ATOM 7383 C C . GLY B 1 411 ? -11.961 -20.562 -6.383 1 96.19 411 GLY B C 1
ATOM 7384 O O . GLY B 1 411 ? -12.922 -20.562 -7.156 1 96.19 411 GLY B O 1
ATOM 7385 N N . ILE B 1 412 ? -10.68 -20.516 -6.84 1 97.5 412 ILE B N 1
ATOM 7386 C CA . ILE B 1 412 ? -10.477 -20.266 -8.258 1 97.5 412 ILE B CA 1
ATOM 7387 C C . ILE B 1 412 ? -9.773 -21.453 -8.906 1 97.5 412 ILE B C 1
ATOM 7389 O O . ILE B 1 412 ? -9.461 -21.438 -10.102 1 97.5 412 ILE B O 1
ATOM 7393 N N . ALA B 1 413 ? -9.508 -22.5 -8.109 1 98.44 413 ALA B N 1
ATOM 7394 C CA . ALA B 1 413 ? -8.812 -23.672 -8.656 1 98.44 413 ALA B CA 1
ATOM 7395 C C . ALA B 1 413 ? -9.148 -24.922 -7.867 1 98.44 413 ALA B C 1
ATOM 7397 O O . ALA B 1 413 ? -9.68 -24.844 -6.754 1 98.44 413 ALA B O 1
ATOM 7398 N N . LEU B 1 414 ? -8.984 -26.016 -8.539 1 98.31 414 LEU B N 1
ATOM 7399 C CA . LEU B 1 414 ? -8.867 -27.312 -7.879 1 98.31 414 LEU B CA 1
ATOM 7400 C C . LEU B 1 414 ? -7.438 -27.844 -7.977 1 98.31 414 LEU B C 1
ATOM 7402 O O . LEU B 1 414 ? -6.688 -27.453 -8.875 1 98.31 414 LEU B O 1
ATOM 7406 N N . GLN B 1 415 ? -7.062 -28.641 -7.047 1 97.06 415 GLN B N 1
ATOM 7407 C CA . GLN B 1 415 ? -5.695 -29.156 -7.07 1 97.06 415 GLN B CA 1
ATOM 7408 C C . GLN B 1 415 ? -5.68 -30.672 -7.105 1 97.06 415 GLN B C 1
ATOM 7410 O O . GLN B 1 415 ? -6.648 -31.328 -6.711 1 97.06 415 GLN B O 1
ATOM 7415 N N . MET B 1 416 ? -4.637 -31.219 -7.641 1 95.75 416 MET B N 1
ATOM 7416 C CA . MET B 1 416 ? -4.336 -32.656 -7.68 1 95.75 416 MET B CA 1
ATOM 7417 C C . MET B 1 416 ? -3.033 -32.938 -6.949 1 95.75 416 MET B C 1
ATOM 7419 O O . MET B 1 416 ? -2.131 -32.094 -6.902 1 95.75 416 MET B O 1
ATOM 7423 N N . ASP B 1 417 ? -3.012 -34.094 -6.32 1 93.69 417 ASP B N 1
ATOM 7424 C CA . ASP B 1 417 ? -1.764 -34.594 -5.75 1 93.69 417 ASP B CA 1
ATOM 7425 C C . ASP B 1 417 ? -1.027 -35.5 -6.746 1 93.69 417 ASP B C 1
ATOM 7427 O O . ASP B 1 417 ? -1.489 -36.594 -7.055 1 93.69 417 ASP B O 1
ATOM 7431 N N . LYS B 1 418 ? 0.09 -35.125 -7.18 1 90.44 418 LYS B N 1
ATOM 7432 C CA . LYS B 1 418 ? 0.806 -35.844 -8.234 1 90.44 418 LYS B CA 1
ATOM 7433 C C . LYS B 1 418 ? 1.139 -37.281 -7.812 1 90.44 418 LYS B C 1
ATOM 7435 O O . LYS B 1 418 ? 1.368 -38.125 -8.656 1 90.44 418 LYS B O 1
ATOM 7440 N N . TYR B 1 419 ? 1.113 -37.562 -6.582 1 90.56 419 TYR B N 1
ATOM 7441 C CA . TYR B 1 419 ? 1.52 -38.875 -6.082 1 90.56 419 TYR B CA 1
ATOM 7442 C C . TYR B 1 419 ? 0.341 -39.844 -6.062 1 90.56 419 TYR B C 1
ATOM 7444 O O . TYR B 1 419 ? 0.529 -41.062 -6.117 1 90.56 419 TYR B O 1
ATOM 7452 N N . THR B 1 420 ? -0.824 -39.281 -5.961 1 93.88 420 THR B N 1
ATOM 7453 C CA . THR B 1 420 ? -1.952 -40.188 -5.727 1 93.88 420 THR B CA 1
ATOM 7454 C C . THR B 1 420 ? -3.037 -39.969 -6.781 1 93.88 420 THR B C 1
ATOM 7456 O O . THR B 1 420 ? -4.02 -40.719 -6.824 1 93.88 420 THR B O 1
ATOM 7459 N N . MET B 1 421 ? -2.879 -39.031 -7.66 1 94.94 421 MET B N 1
ATOM 7460 C CA . MET B 1 421 ? -3.939 -38.656 -8.602 1 94.94 421 MET B CA 1
ATOM 7461 C C . MET B 1 421 ? -4.25 -39.844 -9.531 1 94.94 421 MET B C 1
ATOM 7463 O O . MET B 1 421 ? -3.352 -40.594 -9.906 1 94.94 421 MET B O 1
ATOM 7467 N N . THR B 1 422 ? -5.543 -39.938 -9.867 1 96.62 422 THR B N 1
ATOM 7468 C CA . THR B 1 422 ? -6.016 -40.938 -10.828 1 96.62 422 THR B CA 1
ATOM 7469 C C . THR B 1 422 ? -6.656 -40.25 -12.031 1 96.62 422 THR B C 1
ATOM 7471 O O . THR B 1 422 ? -6.984 -39.062 -11.984 1 96.62 422 THR B O 1
ATOM 7474 N N . SER B 1 423 ? -6.719 -41.094 -13.047 1 97.06 423 SER B N 1
ATOM 7475 C CA . SER B 1 423 ? -7.355 -40.562 -14.25 1 97.06 423 SER B CA 1
ATOM 7476 C C . SER B 1 423 ? -8.82 -40.219 -13.992 1 97.06 423 SER B C 1
ATOM 7478 O O . SER B 1 423 ? -9.336 -39.25 -14.516 1 97.06 423 SER B O 1
ATOM 7480 N N . GLU B 1 424 ? -9.477 -41 -13.156 1 97.12 424 GLU B N 1
ATOM 7481 C CA . GLU B 1 424 ? -10.883 -40.75 -12.828 1 97.12 424 GLU B CA 1
ATOM 7482 C C . GLU B 1 424 ? -11.055 -39.438 -12.062 1 97.12 424 GLU B C 1
ATOM 7484 O O . GLU B 1 424 ? -11.977 -38.688 -12.352 1 97.12 424 GLU B O 1
ATOM 7489 N N . GLU B 1 425 ? -10.18 -39.25 -11.148 1 97.88 425 GLU B N 1
ATOM 7490 C CA . GLU B 1 425 ? -10.25 -38.031 -10.359 1 97.88 425 GLU B CA 1
ATOM 7491 C C . GLU B 1 425 ? -10.023 -36.812 -11.234 1 97.88 425 GLU B C 1
ATOM 7493 O O . GLU B 1 425 ? -10.758 -35.812 -11.125 1 97.88 425 GLU B O 1
ATOM 7498 N N . MET B 1 426 ? -8.984 -36.844 -12.055 1 97.88 426 MET B N 1
ATOM 7499 C CA . MET B 1 426 ? -8.672 -35.719 -12.922 1 97.88 426 MET B CA 1
ATOM 7500 C C . MET B 1 426 ? -9.828 -35.406 -13.875 1 97.88 426 MET B C 1
ATOM 7502 O O . MET B 1 426 ? -10.234 -34.25 -14.023 1 97.88 426 MET B O 1
ATOM 7506 N N . THR B 1 427 ? -10.367 -36.5 -14.508 1 97.62 427 THR B N 1
ATOM 7507 C CA . THR B 1 427 ? -11.477 -36.312 -15.445 1 97.62 427 THR B CA 1
ATOM 7508 C C . THR B 1 427 ? -12.688 -35.719 -14.742 1 97.62 427 THR B C 1
ATOM 7510 O O . THR B 1 427 ? -13.32 -34.812 -15.273 1 97.62 427 THR B O 1
ATOM 7513 N N . SER B 1 428 ? -12.93 -36.188 -13.578 1 97.75 428 SER B N 1
ATOM 7514 C CA . SER B 1 428 ? -14.07 -35.719 -12.805 1 97.75 428 SER B CA 1
ATOM 7515 C C . SER B 1 428 ? -13.898 -34.219 -12.445 1 97.75 428 SER B C 1
ATOM 7517 O O . SER B 1 428 ? -14.844 -33.438 -12.57 1 97.75 428 SER B O 1
ATOM 7519 N N . LYS B 1 429 ? -12.758 -33.844 -11.977 1 98.31 429 LYS B N 1
ATOM 7520 C CA . LYS B 1 429 ? -12.508 -32.469 -11.586 1 98.31 429 LYS B CA 1
ATOM 7521 C C . LYS B 1 429 ? -12.578 -31.516 -12.789 1 98.31 429 LYS B C 1
ATOM 7523 O O . LYS B 1 429 ? -13.133 -30.422 -12.688 1 98.31 429 LYS B O 1
ATOM 7528 N N . VAL B 1 430 ? -12.031 -31.953 -13.93 1 98.31 430 VAL B N 1
ATOM 7529 C CA . VAL B 1 430 ? -12.078 -31.125 -15.133 1 98.31 430 VAL B CA 1
ATOM 7530 C C . VAL B 1 430 ? -13.531 -30.922 -15.562 1 98.31 430 VAL B C 1
ATOM 7532 O O . VAL B 1 430 ? -13.938 -29.812 -15.891 1 98.31 430 VAL B O 1
ATOM 7535 N N . GLN B 1 431 ? -14.281 -32 -15.555 1 97.25 431 GLN B N 1
ATOM 7536 C CA . GLN B 1 431 ? -15.688 -31.922 -15.945 1 97.25 431 GLN B CA 1
ATOM 7537 C C . GLN B 1 431 ? -16.453 -31 -15 1 97.25 431 GLN B C 1
ATOM 7539 O O . GLN B 1 431 ? -17.312 -30.219 -15.445 1 97.25 431 GLN B O 1
ATOM 7544 N N . ARG B 1 432 ? -16.172 -31.125 -13.758 1 97.5 432 ARG B N 1
ATOM 7545 C CA . ARG B 1 432 ? -16.812 -30.266 -12.773 1 97.5 432 ARG B CA 1
ATOM 7546 C C . ARG B 1 432 ? -16.516 -28.797 -13.07 1 97.5 432 ARG B C 1
ATOM 7548 O O . ARG B 1 432 ? -17.406 -27.938 -12.977 1 97.5 432 ARG B O 1
ATOM 7555 N N . LEU B 1 433 ? -15.297 -28.484 -13.383 1 98.31 433 LEU B N 1
ATOM 7556 C CA . LEU B 1 433 ? -14.898 -27.125 -13.695 1 98.31 433 LEU B CA 1
ATOM 7557 C C . LEU B 1 433 ? -15.609 -26.625 -14.953 1 98.31 433 LEU B C 1
ATOM 7559 O O . LEU B 1 433 ? -16.125 -25.516 -14.984 1 98.31 433 LEU B O 1
ATOM 7563 N N . LEU B 1 434 ? -15.617 -27.469 -15.977 1 97.56 434 LEU B N 1
ATOM 7564 C CA . LEU B 1 434 ? -16.266 -27.094 -17.234 1 97.56 434 LEU B CA 1
ATOM 7565 C C . LEU B 1 434 ? -17.75 -26.828 -17 1 97.56 434 LEU B C 1
ATOM 7567 O O . LEU B 1 434 ? -18.297 -25.844 -17.516 1 97.56 434 LEU B O 1
ATOM 7571 N N . ASP B 1 435 ? -18.375 -27.656 -16.234 1 96.75 435 ASP B N 1
ATOM 7572 C CA . ASP B 1 435 ? -19.812 -27.5 -15.945 1 96.75 435 ASP B CA 1
ATOM 7573 C C . ASP B 1 435 ? -20.062 -26.234 -15.125 1 96.75 435 ASP B C 1
ATOM 7575 O O . ASP B 1 435 ? -21.031 -25.516 -15.375 1 96.75 435 ASP B O 1
ATOM 7579 N N . ALA B 1 436 ? -19.234 -26.047 -14.164 1 97.25 436 ALA B N 1
ATOM 7580 C CA . ALA B 1 436 ? -19.391 -24.859 -13.32 1 97.25 436 ALA B CA 1
ATOM 7581 C C . ALA B 1 436 ? -19.234 -23.578 -14.133 1 97.25 436 ALA B C 1
ATOM 7583 O O . ALA B 1 436 ? -19.984 -22.625 -13.938 1 97.25 436 ALA B O 1
ATOM 7584 N N . MET B 1 437 ? -18.328 -23.594 -15.07 1 96.38 437 MET B N 1
ATOM 7585 C CA . MET B 1 437 ? -18.047 -22.406 -15.875 1 96.38 437 MET B CA 1
ATOM 7586 C C . MET B 1 437 ? -19.141 -22.172 -16.906 1 96.38 437 MET B C 1
ATOM 7588 O O . MET B 1 437 ? -19.359 -21.047 -17.359 1 96.38 437 MET B O 1
ATOM 7592 N N . ALA B 1 438 ? -19.812 -23.203 -17.266 1 94.94 438 ALA B N 1
ATOM 7593 C CA . ALA B 1 438 ? -20.891 -23.109 -18.234 1 94.94 438 ALA B CA 1
ATOM 7594 C C . ALA B 1 438 ? -22.109 -22.422 -17.625 1 94.94 438 ALA B C 1
ATOM 7596 O O . ALA B 1 438 ? -22.922 -21.828 -18.344 1 94.94 438 ALA B O 1
ATOM 7597 N N . ASP B 1 439 ? -22.172 -22.531 -16.328 1 95.62 439 ASP B N 1
ATOM 7598 C CA . ASP B 1 439 ? -23.25 -21.875 -15.586 1 95.62 439 ASP B CA 1
ATOM 7599 C C . ASP B 1 439 ? -22.766 -20.594 -14.922 1 95.62 439 ASP B C 1
ATOM 7601 O O . ASP B 1 439 ? -22.219 -20.625 -13.82 1 95.62 439 ASP B O 1
ATOM 7605 N N . SER B 1 440 ? -23.125 -19.5 -15.445 1 92.94 440 SER B N 1
ATOM 7606 C CA . SER B 1 440 ? -22.641 -18.219 -14.953 1 92.94 440 SER B CA 1
ATOM 7607 C C . SER B 1 440 ? -23.172 -17.922 -13.555 1 92.94 440 SER B C 1
ATOM 7609 O O . SER B 1 440 ? -22.672 -17.047 -12.859 1 92.94 440 SER B O 1
ATOM 7611 N N . SER B 1 441 ? -24.172 -18.656 -13.188 1 95 441 SER B N 1
ATOM 7612 C CA . SER B 1 441 ? -24.766 -18.406 -11.883 1 95 441 SER B CA 1
ATOM 7613 C C . SER B 1 441 ? -24.109 -19.266 -10.805 1 95 441 SER B C 1
ATOM 7615 O O . SER B 1 441 ? -24.344 -19.047 -9.609 1 95 441 SER B O 1
ATOM 7617 N N . SER B 1 442 ? -23.281 -20.156 -11.25 1 97.06 442 SER B N 1
ATOM 7618 C CA . SER B 1 442 ? -22.609 -21 -10.273 1 97.06 442 SER B CA 1
ATOM 7619 C C . SER B 1 442 ? -21.672 -20.188 -9.391 1 97.06 442 SER B C 1
ATOM 7621 O O . SER B 1 442 ? -21.125 -19.156 -9.828 1 97.06 442 SER B O 1
ATOM 7623 N N . LYS B 1 443 ? -21.516 -20.641 -8.172 1 97.06 443 LYS B N 1
ATOM 7624 C CA . LYS B 1 443 ? -20.609 -19.969 -7.25 1 97.06 443 LYS B CA 1
ATOM 7625 C C . LYS B 1 443 ? -19.203 -19.906 -7.824 1 97.06 443 LYS B C 1
ATOM 7627 O O . LYS B 1 443 ? -18.516 -18.875 -7.699 1 97.06 443 LYS B O 1
ATOM 7632 N N . TYR B 1 444 ? -18.75 -20.953 -8.422 1 97.44 444 TYR B N 1
ATOM 7633 C CA . TYR B 1 444 ? -17.391 -21.016 -8.984 1 97.44 444 TYR B CA 1
ATOM 7634 C C . TYR B 1 444 ? -17.219 -19.969 -10.086 1 97.44 444 TYR B C 1
ATOM 7636 O O . TYR B 1 444 ? -16.25 -19.203 -10.078 1 97.44 444 TYR B O 1
ATOM 7644 N N . ALA B 1 445 ? -18.125 -19.969 -10.977 1 97.56 445 ALA B N 1
ATOM 7645 C CA . ALA B 1 445 ? -18.047 -19.031 -12.094 1 97.56 445 ALA B CA 1
ATOM 7646 C C . ALA B 1 445 ? -18.062 -17.578 -11.602 1 97.56 445 ALA B C 1
ATOM 7648 O O . ALA B 1 445 ? -17.312 -16.734 -12.102 1 97.56 445 ALA B O 1
ATOM 7649 N N . ARG B 1 446 ? -18.844 -17.312 -10.625 1 97.5 446 ARG B N 1
ATOM 7650 C CA . ARG B 1 446 ? -18.938 -15.977 -10.062 1 97.5 446 ARG B CA 1
ATOM 7651 C C . ARG B 1 446 ? -17.641 -15.578 -9.367 1 97.5 446 ARG B C 1
ATOM 7653 O O . ARG B 1 446 ? -17.203 -14.43 -9.461 1 97.5 446 ARG B O 1
ATOM 7660 N N . THR B 1 447 ? -17.062 -16.516 -8.688 1 98.12 447 THR B N 1
ATOM 7661 C CA . THR B 1 447 ? -15.797 -16.266 -8.008 1 98.12 447 THR B CA 1
ATOM 7662 C C . THR B 1 447 ? -14.695 -15.977 -9.016 1 98.12 447 THR B C 1
ATOM 7664 O O . THR B 1 447 ? -13.922 -15.031 -8.844 1 98.12 447 THR B O 1
ATOM 7667 N N . VAL B 1 448 ? -14.641 -16.75 -10.047 1 98 448 VAL B N 1
ATOM 7668 C CA . VAL B 1 448 ? -13.633 -16.562 -11.078 1 98 448 VAL B CA 1
ATOM 7669 C C . VAL B 1 448 ? -13.82 -15.188 -11.734 1 98 448 VAL B C 1
ATOM 7671 O O . VAL B 1 448 ? -12.852 -14.461 -11.961 1 98 448 VAL B O 1
ATOM 7674 N N . GLN B 1 449 ? -15.047 -14.852 -11.984 1 97.06 449 GLN B N 1
ATOM 7675 C CA . GLN B 1 449 ? -15.344 -13.562 -12.594 1 97.06 449 GLN B CA 1
ATOM 7676 C C . GLN B 1 449 ? -14.93 -12.414 -11.68 1 97.06 449 GLN B C 1
ATOM 7678 O O . GLN B 1 449 ? -14.367 -11.414 -12.133 1 97.06 449 GLN B O 1
ATOM 7683 N N . ARG B 1 450 ? -15.219 -12.516 -10.422 1 97.25 450 ARG B N 1
ATOM 7684 C CA . ARG B 1 450 ? -14.82 -11.492 -9.453 1 97.25 450 ARG B CA 1
ATOM 7685 C C . ARG B 1 450 ? -13.305 -11.312 -9.438 1 97.25 450 ARG B C 1
ATOM 7687 O O . ARG B 1 450 ? -12.805 -10.188 -9.477 1 97.25 450 ARG B O 1
ATOM 7694 N N . TRP B 1 451 ? -12.602 -12.43 -9.461 1 97.75 451 TRP B N 1
ATOM 7695 C CA . TRP B 1 451 ? -11.148 -12.367 -9.406 1 97.75 451 TRP B CA 1
ATOM 7696 C C . TRP B 1 451 ? -10.57 -11.828 -10.711 1 97.75 451 TRP B C 1
ATOM 7698 O O . TRP B 1 451 ? -9.547 -11.148 -10.711 1 97.75 451 TRP B O 1
ATOM 7708 N N . LYS B 1 452 ? -11.234 -12.156 -11.781 1 97.31 452 LYS B N 1
ATOM 7709 C CA . LYS B 1 452 ? -10.844 -11.562 -13.055 1 97.31 452 LYS B CA 1
ATOM 7710 C C . LYS B 1 452 ? -10.891 -10.039 -12.984 1 97.31 452 LYS B C 1
ATOM 7712 O O . LYS B 1 452 ? -9.938 -9.367 -13.383 1 97.31 452 LYS B O 1
ATOM 7717 N N . GLU B 1 453 ? -11.922 -9.5 -12.414 1 96.81 453 GLU B N 1
ATOM 7718 C CA . GLU B 1 453 ? -12.078 -8.055 -12.289 1 96.81 453 GLU B CA 1
ATOM 7719 C C . GLU B 1 453 ? -11.039 -7.469 -11.336 1 96.81 453 GLU B C 1
ATOM 7721 O O . GLU B 1 453 ? -10.469 -6.414 -11.609 1 96.81 453 GLU B O 1
ATOM 7726 N N . ILE B 1 454 ? -10.797 -8.156 -10.219 1 97.5 454 ILE B N 1
ATOM 7727 C CA . ILE B 1 454 ? -9.781 -7.723 -9.273 1 97.5 454 ILE B CA 1
ATOM 7728 C C . ILE B 1 454 ? -8.422 -7.66 -9.961 1 97.5 454 ILE B C 1
ATOM 7730 O O . ILE B 1 454 ? -7.68 -6.688 -9.805 1 97.5 454 ILE B O 1
ATOM 7734 N N . CYS B 1 455 ? -8.102 -8.664 -10.75 1 96.81 455 CYS B N 1
ATOM 7735 C CA . CYS B 1 455 ? -6.828 -8.711 -11.453 1 96.81 455 CYS B CA 1
ATOM 7736 C C . CYS B 1 455 ? -6.719 -7.566 -12.453 1 96.81 455 CYS B C 1
ATOM 7738 O O . CYS B 1 455 ? -5.652 -6.969 -12.609 1 96.81 455 CYS B O 1
ATOM 7740 N N . HIS B 1 456 ? -7.809 -7.285 -13.133 1 95.94 456 HIS B N 1
ATOM 7741 C CA . HIS B 1 456 ? -7.809 -6.176 -14.078 1 95.94 456 HIS B CA 1
ATOM 7742 C C . HIS B 1 456 ? -7.547 -4.848 -13.367 1 95.94 456 HIS B C 1
ATOM 7744 O O . HIS B 1 456 ? -6.738 -4.043 -13.828 1 95.94 456 HIS B O 1
ATOM 7750 N N . LEU B 1 457 ? -8.203 -4.652 -12.273 1 96 457 LEU B N 1
ATOM 7751 C CA . LEU B 1 457 ? -8.031 -3.418 -11.516 1 96 457 LEU B CA 1
ATOM 7752 C C . LEU B 1 457 ? -6.609 -3.303 -10.977 1 96 457 LEU B C 1
ATOM 7754 O O . LEU B 1 457 ? -5.996 -2.236 -11.062 1 96 457 LEU B O 1
ATOM 7758 N N . ASN B 1 458 ? -6.113 -4.383 -10.43 1 96.81 458 ASN B N 1
ATOM 7759 C CA . ASN B 1 458 ? -4.75 -4.367 -9.914 1 96.81 458 ASN B CA 1
ATOM 7760 C C . ASN B 1 458 ? -3.73 -4.105 -11.016 1 96.81 458 ASN B C 1
ATOM 7762 O O . ASN B 1 458 ? -2.74 -3.406 -10.805 1 96.81 458 ASN B O 1
ATOM 7766 N N . ASN B 1 459 ? -3.979 -4.707 -12.117 1 95.31 459 ASN B N 1
ATOM 7767 C CA . ASN B 1 459 ? -3.068 -4.527 -13.25 1 95.31 459 ASN B CA 1
ATOM 7768 C C . ASN B 1 459 ? -2.99 -3.068 -13.68 1 95.31 459 ASN B C 1
ATOM 7770 O O . ASN B 1 459 ? -1.942 -2.605 -14.133 1 95.31 459 ASN B O 1
ATOM 7774 N N . LEU B 1 460 ? -4.02 -2.303 -13.516 1 91.88 460 LEU B N 1
ATOM 7775 C CA . LEU B 1 460 ? -4.086 -0.905 -13.93 1 91.88 460 LEU B CA 1
ATOM 7776 C C . LEU B 1 460 ? -3.158 -0.041 -13.078 1 91.88 460 LEU B C 1
ATOM 7778 O O . LEU B 1 460 ? -2.645 0.976 -13.555 1 91.88 460 LEU B O 1
ATOM 7782 N N . ARG B 1 461 ? -2.932 -0.413 -11.883 1 95.44 461 ARG B N 1
ATOM 7783 C CA . ARG B 1 461 ? -2.141 0.444 -11.008 1 95.44 461 ARG B CA 1
ATOM 7784 C C . ARG B 1 461 ? -0.712 -0.072 -10.875 1 95.44 461 ARG B C 1
ATOM 7786 O O . ARG B 1 461 ? 0.156 0.617 -10.336 1 95.44 461 ARG B O 1
ATOM 7793 N N . ALA B 1 462 ? -0.444 -1.28 -11.32 1 96.75 462 ALA B N 1
ATOM 7794 C CA . ALA B 1 462 ? 0.799 -1.99 -11.031 1 96.75 462 ALA B CA 1
ATOM 7795 C C . ALA B 1 462 ? 2.012 -1.178 -11.477 1 96.75 462 ALA B C 1
ATOM 7797 O O . ALA B 1 462 ? 2.938 -0.95 -10.695 1 96.75 462 ALA B O 1
ATOM 7798 N N . ARG B 1 463 ? 2.043 -0.67 -12.648 1 96.06 463 ARG B N 1
ATOM 7799 C CA . ARG B 1 463 ? 3.193 0.034 -13.211 1 96.06 463 ARG B CA 1
ATOM 7800 C C . ARG B 1 463 ? 3.418 1.364 -12.492 1 96.06 463 ARG B C 1
ATOM 7802 O O . ARG B 1 463 ? 4.559 1.781 -12.289 1 96.06 463 ARG B O 1
ATOM 7809 N N . THR B 1 464 ? 2.32 2.035 -12.102 1 96.31 464 THR B N 1
ATOM 7810 C CA . THR B 1 464 ? 2.428 3.281 -11.352 1 96.31 464 THR B CA 1
ATOM 7811 C C . THR B 1 464 ? 3.084 3.043 -9.992 1 96.31 464 THR B C 1
ATOM 7813 O O . THR B 1 464 ? 3.971 3.795 -9.586 1 96.31 464 THR B O 1
ATOM 7816 N N . ILE B 1 465 ? 2.674 1.992 -9.367 1 97.19 465 ILE B N 1
ATOM 7817 C CA . ILE B 1 465 ? 3.193 1.661 -8.039 1 97.19 465 ILE B CA 1
ATOM 7818 C C . ILE B 1 465 ? 4.688 1.368 -8.133 1 97.19 465 ILE B C 1
ATOM 7820 O O . ILE B 1 465 ? 5.484 1.91 -7.363 1 97.19 465 ILE B O 1
ATOM 7824 N N . VAL B 1 466 ? 5.051 0.581 -9.07 1 98.31 466 VAL B N 1
ATOM 7825 C CA . VAL B 1 466 ? 6.445 0.17 -9.203 1 98.31 466 VAL B CA 1
ATOM 7826 C C . VAL B 1 466 ? 7.301 1.368 -9.602 1 98.31 466 VAL B C 1
ATOM 7828 O O . VAL B 1 466 ? 8.359 1.605 -9.016 1 98.31 466 VAL B O 1
ATOM 7831 N N . THR B 1 467 ? 6.867 2.156 -10.602 1 97.81 467 THR B N 1
ATOM 7832 C CA . THR B 1 467 ? 7.609 3.326 -11.062 1 97.81 467 THR B CA 1
ATOM 7833 C C . THR B 1 467 ? 7.828 4.312 -9.914 1 97.81 467 THR B C 1
ATOM 7835 O O . THR B 1 467 ? 8.938 4.82 -9.727 1 97.81 467 THR B O 1
ATOM 7838 N N . ASN B 1 468 ? 6.785 4.562 -9.172 1 97.56 468 ASN B N 1
ATOM 7839 C CA . ASN B 1 468 ? 6.867 5.473 -8.031 1 97.56 468 ASN B CA 1
ATOM 7840 C C . ASN B 1 468 ? 7.852 4.965 -6.984 1 97.56 468 ASN B C 1
ATOM 7842 O O . ASN B 1 468 ? 8.727 5.707 -6.539 1 97.56 468 ASN B O 1
ATOM 7846 N N . ALA B 1 469 ? 7.738 3.703 -6.609 1 98.38 469 ALA B N 1
ATOM 7847 C CA . ALA B 1 469 ? 8.555 3.119 -5.551 1 98.38 469 ALA B CA 1
ATOM 7848 C C . ALA B 1 469 ? 10.031 3.078 -5.957 1 98.38 469 ALA B C 1
ATOM 7850 O O . ALA B 1 469 ? 10.906 3.42 -5.164 1 98.38 469 ALA B O 1
ATOM 7851 N N . VAL B 1 470 ? 10.258 2.695 -7.156 1 98.56 470 VAL B N 1
ATOM 7852 C CA . VAL B 1 470 ? 11.633 2.572 -7.648 1 98.56 470 VAL B CA 1
ATOM 7853 C C . VAL B 1 470 ? 12.258 3.959 -7.777 1 98.56 470 VAL B C 1
ATOM 7855 O O . VAL B 1 470 ? 13.414 4.16 -7.402 1 98.56 470 VAL B O 1
ATOM 7858 N N . THR B 1 471 ? 11.516 4.918 -8.289 1 98.12 471 THR B N 1
ATOM 7859 C CA . THR B 1 471 ? 12.016 6.285 -8.383 1 98.12 471 THR B CA 1
ATOM 7860 C C . THR B 1 471 ? 12.344 6.832 -6.996 1 98.12 471 THR B C 1
ATOM 7862 O O . THR B 1 471 ? 13.398 7.445 -6.797 1 98.12 471 THR B O 1
ATOM 7865 N N . MET B 1 472 ? 11.5 6.598 -6.082 1 97.94 472 MET B N 1
ATOM 7866 C CA . MET B 1 472 ? 11.727 7.062 -4.719 1 97.94 472 MET B CA 1
ATOM 7867 C C . MET B 1 472 ? 12.984 6.43 -4.129 1 97.94 472 MET B C 1
ATOM 7869 O O . MET B 1 472 ? 13.836 7.129 -3.588 1 97.94 472 MET B O 1
ATOM 7873 N N . ALA B 1 473 ? 13.062 5.125 -4.266 1 98.44 473 ALA B N 1
ATOM 7874 C CA . ALA B 1 473 ? 14.227 4.418 -3.734 1 98.44 473 ALA B CA 1
ATOM 7875 C C . ALA B 1 473 ? 15.516 4.926 -4.371 1 98.44 473 ALA B C 1
ATOM 7877 O O . ALA B 1 473 ? 16.547 5.035 -3.699 1 98.44 473 ALA B O 1
ATOM 7878 N N . ALA B 1 474 ? 15.469 5.27 -5.645 1 97.94 474 ALA B N 1
ATOM 7879 C CA . ALA B 1 474 ? 16.656 5.676 -6.398 1 97.94 474 ALA B CA 1
ATOM 7880 C C . ALA B 1 474 ? 17.031 7.121 -6.094 1 97.94 474 ALA B C 1
ATOM 7882 O O . ALA B 1 474 ? 18.188 7.516 -6.25 1 97.94 474 ALA B O 1
ATOM 7883 N N . THR B 1 475 ? 16.109 7.918 -5.605 1 96.88 475 THR B N 1
ATOM 7884 C CA . THR B 1 475 ? 16.375 9.344 -5.453 1 96.88 475 THR B CA 1
ATOM 7885 C C . THR B 1 475 ? 16.406 9.734 -3.98 1 96.88 475 THR B C 1
ATOM 7887 O O . THR B 1 475 ? 17.484 9.875 -3.393 1 96.88 475 THR B O 1
ATOM 7890 N N . THR B 1 476 ? 15.305 9.602 -3.273 1 96.56 476 THR B N 1
ATOM 7891 C CA . THR B 1 476 ? 15.188 10.133 -1.92 1 96.56 476 THR B CA 1
ATOM 7892 C C . THR B 1 476 ? 15.516 9.055 -0.888 1 96.56 476 THR B C 1
ATOM 7894 O O . THR B 1 476 ? 15.758 9.367 0.281 1 96.56 476 THR B O 1
ATOM 7897 N N . GLY B 1 477 ? 15.547 7.809 -1.353 1 96.69 477 GLY B N 1
ATOM 7898 C CA . GLY B 1 477 ? 15.586 6.723 -0.388 1 96.69 477 GLY B CA 1
ATOM 7899 C C . GLY B 1 477 ? 14.227 6.422 0.223 1 96.69 477 GLY B C 1
ATOM 7900 O O . GLY B 1 477 ? 13.258 7.137 -0.025 1 96.69 477 GLY B O 1
ATOM 7901 N N . ILE B 1 478 ? 14.203 5.344 1.057 1 97.62 478 ILE B N 1
ATOM 7902 C CA . ILE B 1 478 ? 12.898 4.914 1.565 1 97.62 478 ILE B CA 1
ATOM 7903 C C . ILE B 1 478 ? 12.969 4.754 3.082 1 97.62 478 ILE B C 1
ATOM 7905 O O . ILE B 1 478 ? 12.148 4.047 3.676 1 97.62 478 ILE B O 1
ATOM 7909 N N . ASP B 1 479 ? 13.945 5.328 3.74 1 96.06 479 ASP B N 1
ATOM 7910 C CA . ASP B 1 479 ? 14.125 5.168 5.18 1 96.06 479 ASP B CA 1
ATOM 7911 C C . ASP B 1 479 ? 12.875 5.605 5.941 1 96.06 479 ASP B C 1
ATOM 7913 O O . ASP B 1 479 ? 12.555 5.043 6.988 1 96.06 479 ASP B O 1
ATOM 7917 N N . HIS B 1 480 ? 12.188 6.578 5.426 1 96.44 480 HIS B N 1
ATOM 7918 C CA . HIS B 1 480 ? 10.992 7.109 6.078 1 96.44 480 HIS B CA 1
ATOM 7919 C C . HIS B 1 480 ? 9.852 6.09 6.055 1 96.44 480 HIS B C 1
ATOM 7921 O O . HIS B 1 480 ? 8.867 6.238 6.781 1 96.44 480 HIS B O 1
ATOM 7927 N N . LEU B 1 481 ? 9.938 5.039 5.246 1 97.19 481 LEU B N 1
ATOM 7928 C CA . LEU B 1 481 ? 8.891 4.031 5.125 1 97.19 481 LEU B CA 1
ATOM 7929 C C . LEU B 1 481 ? 9.18 2.838 6.027 1 97.19 481 LEU B C 1
ATOM 7931 O O . LEU B 1 481 ? 8.328 1.969 6.207 1 97.19 481 LEU B O 1
ATOM 7935 N N . VAL B 1 482 ? 10.375 2.736 6.598 1 95.75 482 VAL B N 1
ATOM 7936 C CA . VAL B 1 482 ? 10.781 1.586 7.395 1 95.75 482 VAL B CA 1
ATOM 7937 C C . VAL B 1 482 ? 10.258 1.732 8.82 1 95.75 482 VAL B C 1
ATOM 7939 O O . VAL B 1 482 ? 10.578 2.699 9.516 1 95.75 482 VAL B O 1
ATOM 7942 N N . PRO B 1 483 ? 9.414 0.785 9.258 1 93.12 483 PRO B N 1
ATOM 7943 C CA . PRO B 1 483 ? 8.945 0.86 10.648 1 93.12 483 PRO B CA 1
ATOM 7944 C C . PRO B 1 483 ? 10.094 0.86 11.656 1 93.12 483 PRO B C 1
ATOM 7946 O O . PRO B 1 483 ? 11.086 0.161 11.469 1 93.12 483 PRO B O 1
ATOM 7949 N N . ARG B 1 484 ? 9.906 1.615 12.688 1 90.81 484 ARG B N 1
ATOM 7950 C CA . ARG B 1 484 ? 10.953 1.78 13.695 1 90.81 484 ARG B CA 1
ATOM 7951 C C . ARG B 1 484 ? 11.219 0.471 14.43 1 90.81 484 ARG B C 1
ATOM 7953 O O . ARG B 1 484 ? 12.328 0.239 14.914 1 90.81 484 ARG B O 1
ATOM 7960 N N . ASP B 1 485 ? 10.312 -0.415 14.469 1 85.56 485 ASP B N 1
ATOM 7961 C CA . ASP B 1 485 ? 10.414 -1.658 15.227 1 85.56 485 ASP B CA 1
ATOM 7962 C C . ASP B 1 485 ? 11.516 -2.557 14.664 1 85.56 485 ASP B C 1
ATOM 7964 O O . ASP B 1 485 ? 12.086 -3.373 15.391 1 85.56 485 ASP B O 1
ATOM 7968 N N . VAL B 1 486 ? 11.812 -2.404 13.438 1 83.69 486 VAL B N 1
ATOM 7969 C CA . VAL B 1 486 ? 12.789 -3.258 12.766 1 83.69 486 VAL B CA 1
ATOM 7970 C C . VAL B 1 486 ? 14.172 -3.043 13.383 1 83.69 486 VAL B C 1
ATOM 7972 O O . VAL B 1 486 ? 15.016 -3.939 13.352 1 83.69 486 VAL B O 1
ATOM 7975 N N . THR B 1 487 ? 14.328 -1.898 13.922 1 80.69 487 THR B N 1
ATOM 7976 C CA . THR B 1 487 ? 15.641 -1.577 14.461 1 80.69 487 THR B CA 1
ATOM 7977 C C . THR B 1 487 ? 15.688 -1.812 15.969 1 80.69 487 THR B C 1
ATOM 7979 O O . THR B 1 487 ? 16.734 -1.649 16.594 1 80.69 487 THR B O 1
ATOM 7982 N N . LEU B 1 488 ? 14.602 -2.168 16.5 1 82.06 488 LEU B N 1
ATOM 7983 C CA . LEU B 1 488 ? 14.547 -2.342 17.953 1 82.06 488 LEU B CA 1
ATOM 7984 C C . LEU B 1 488 ? 14.953 -3.758 18.344 1 82.06 488 LEU B C 1
ATOM 7986 O O . LEU B 1 488 ? 14.742 -4.703 17.578 1 82.06 488 LEU B O 1
ATOM 7990 N N . SER B 1 489 ? 15.57 -3.83 19.5 1 71.56 489 SER B N 1
ATOM 7991 C CA . SER B 1 489 ? 15.938 -5.133 20.047 1 71.56 489 SER B CA 1
ATOM 7992 C C . SER B 1 489 ? 14.703 -5.902 20.516 1 71.56 489 SER B C 1
ATOM 7994 O O . SER B 1 489 ? 13.625 -5.332 20.656 1 71.56 489 SER B O 1
ATOM 7996 N N . LEU B 1 490 ? 14.867 -7.172 20.594 1 64.5 490 LEU B N 1
ATOM 7997 C CA . LEU B 1 490 ? 13.797 -8.023 21.109 1 64.5 490 LEU B CA 1
ATOM 7998 C C . LEU B 1 490 ? 13.344 -7.555 22.484 1 64.5 490 LEU B C 1
ATOM 8000 O O . LEU B 1 490 ? 12.148 -7.602 22.797 1 64.5 490 LEU B O 1
ATOM 8004 N N . PHE B 1 491 ? 14.289 -7.094 23.25 1 60.94 491 PHE B N 1
ATOM 8005 C CA . PHE B 1 491 ? 13.977 -6.605 24.578 1 60.94 491 PHE B CA 1
ATOM 8006 C C . PHE B 1 491 ? 13.07 -5.383 24.516 1 60.94 491 PHE B C 1
ATOM 8008 O O . PHE B 1 491 ? 12.102 -5.277 25.266 1 60.94 491 PHE B O 1
ATOM 8015 N N . ASP B 1 492 ? 13.391 -4.539 23.594 1 66.12 492 ASP B N 1
ATOM 8016 C CA . ASP B 1 492 ? 12.594 -3.33 23.438 1 66.12 492 ASP B CA 1
ATOM 8017 C C . ASP B 1 492 ? 11.164 -3.67 23 1 66.12 492 ASP B C 1
ATOM 8019 O O . ASP B 1 492 ? 10.211 -3.021 23.422 1 66.12 492 ASP B O 1
ATOM 8023 N N . ARG B 1 493 ? 11.086 -4.711 22.328 1 65.12 493 ARG B N 1
ATOM 8024 C CA . ARG B 1 493 ? 9.781 -5.109 21.797 1 65.12 493 ARG B CA 1
ATOM 8025 C C . ARG B 1 493 ? 8.938 -5.77 22.875 1 65.12 493 ARG B C 1
ATOM 8027 O O . ARG B 1 493 ? 7.715 -5.59 22.906 1 65.12 493 ARG B O 1
ATOM 8034 N N . PHE B 1 494 ? 9.57 -6.457 23.703 1 57.09 494 PHE B N 1
ATOM 8035 C CA . PHE B 1 494 ? 8.844 -7.191 24.734 1 57.09 494 PHE B CA 1
ATOM 8036 C C . PHE B 1 494 ? 8.656 -6.336 25.984 1 57.09 494 PHE B C 1
ATOM 8038 O O . PHE B 1 494 ? 7.824 -6.645 26.828 1 57.09 494 PHE B O 1
ATOM 8045 N N . ALA B 1 495 ? 9.539 -5.43 26.156 1 52.53 495 ALA B N 1
ATOM 8046 C CA . ALA B 1 495 ? 9.336 -4.535 27.281 1 52.53 495 ALA B CA 1
ATOM 8047 C C . ALA B 1 495 ? 7.949 -3.893 27.234 1 52.53 495 ALA B C 1
ATOM 8049 O O . ALA B 1 495 ? 7.582 -3.121 28.125 1 52.53 495 ALA B O 1
ATOM 8050 N N . VAL B 1 496 ? 7.277 -4.285 26.234 1 54 496 VAL B N 1
ATOM 8051 C CA . VAL B 1 496 ? 5.91 -3.832 26 1 54 496 VAL B CA 1
ATOM 8052 C C . VAL B 1 496 ? 4.957 -4.57 26.938 1 54 496 VAL B C 1
ATOM 8054 O O . VAL B 1 496 ? 3.773 -4.234 27.016 1 54 496 VAL B O 1
ATOM 8057 N N . PHE B 1 497 ? 5.398 -5.48 27.562 1 51 497 PHE B N 1
ATOM 8058 C CA . PHE B 1 497 ? 4.621 -6.395 28.391 1 51 497 PHE B CA 1
ATOM 8059 C C . PHE B 1 497 ? 3.811 -5.625 29.422 1 51 497 PHE B C 1
ATOM 8061 O O . PHE B 1 497 ? 2.641 -5.934 29.656 1 51 497 PHE B O 1
ATOM 8068 N N . PRO B 1 498 ? 4.469 -4.73 30.016 1 46.97 498 PRO B N 1
ATOM 8069 C CA . PRO B 1 498 ? 3.553 -4.047 30.938 1 46.97 498 PRO B CA 1
ATOM 8070 C C . PRO B 1 498 ? 2.385 -3.381 30.219 1 46.97 498 PRO B C 1
ATOM 8072 O O . PRO B 1 498 ? 1.28 -3.303 30.75 1 46.97 498 PRO B O 1
ATOM 8075 N N . VAL B 1 499 ? 2.59 -3.133 29.031 1 48.56 499 VAL B N 1
ATOM 8076 C CA . VAL B 1 499 ? 1.553 -2.523 28.203 1 48.56 499 VAL B CA 1
ATOM 8077 C C . VAL B 1 499 ? 0.493 -3.566 27.859 1 48.56 499 VAL B C 1
ATOM 8079 O O . VAL B 1 499 ? -0.705 -3.275 27.875 1 48.56 499 VAL B O 1
ATOM 8082 N N . LEU B 1 500 ? 1.025 -4.758 27.625 1 50.59 500 LEU B N 1
ATOM 8083 C CA . LEU B 1 500 ? 0.106 -5.855 27.359 1 50.59 500 LEU B CA 1
ATOM 8084 C C . LEU B 1 500 ? -0.751 -6.16 28.578 1 50.59 500 LEU B C 1
ATOM 8086 O O . LEU B 1 500 ? -1.954 -6.402 28.453 1 50.59 500 LEU B O 1
ATOM 8090 N N . VAL B 1 501 ? -0.107 -6.066 29.719 1 49.25 501 VAL B N 1
ATOM 8091 C CA . VAL B 1 501 ? -0.877 -6.27 30.938 1 49.25 501 VAL B CA 1
ATOM 8092 C C . VAL B 1 501 ? -1.896 -5.141 31.109 1 49.25 501 VAL B C 1
ATOM 8094 O O . VAL B 1 501 ? -3.059 -5.391 31.438 1 49.25 501 VAL B O 1
ATOM 8097 N N . ALA B 1 502 ? -1.516 -3.99 30.75 1 49.53 502 ALA B N 1
ATOM 8098 C CA . ALA B 1 502 ? -2.428 -2.855 30.875 1 49.53 502 ALA B CA 1
ATOM 8099 C C . ALA B 1 502 ? -3.525 -2.914 29.812 1 49.53 502 ALA B C 1
ATOM 8101 O O . ALA B 1 502 ? -4.688 -2.621 30.094 1 49.53 502 ALA B O 1
ATOM 8102 N N . TYR B 1 503 ? -3.205 -3.41 28.734 1 50.97 503 TYR B N 1
ATOM 8103 C CA . TYR B 1 503 ? -4.176 -3.576 27.656 1 50.97 503 TYR B CA 1
ATOM 8104 C C . TYR B 1 503 ? -5.164 -4.688 27.984 1 50.97 503 TYR B C 1
ATOM 8106 O O . TYR B 1 503 ? -6.375 -4.527 27.797 1 50.97 503 TYR B O 1
ATOM 8114 N N . VAL B 1 504 ? -4.641 -5.773 28.5 1 51.97 504 VAL B N 1
ATOM 8115 C CA . VAL B 1 504 ? -5.504 -6.859 28.938 1 51.97 504 VAL B CA 1
ATOM 8116 C C . VAL B 1 504 ? -6.391 -6.379 30.094 1 51.97 504 VAL B C 1
ATOM 8118 O O . VAL B 1 504 ? -7.59 -6.664 30.125 1 51.97 504 VAL B O 1
ATOM 8121 N N . ALA B 1 505 ? -5.832 -5.566 30.859 1 51.09 505 ALA B N 1
ATOM 8122 C CA . ALA B 1 505 ? -6.613 -5.008 31.953 1 51.09 505 ALA B CA 1
ATOM 8123 C C . ALA B 1 505 ? -7.684 -4.051 31.438 1 51.09 505 ALA B C 1
ATOM 8125 O O . ALA B 1 505 ? -8.828 -4.074 31.906 1 51.09 505 ALA B O 1
ATOM 8126 N N . PHE B 1 506 ? -7.352 -3.32 30.469 1 51.44 506 PHE B N 1
ATOM 8127 C CA . PHE B 1 506 ? -8.289 -2.4 29.828 1 51.44 506 PHE B CA 1
ATOM 8128 C C . PHE B 1 506 ? -9.414 -3.16 29.141 1 51.44 506 PHE B C 1
ATOM 8130 O O . PHE B 1 506 ? -10.586 -2.85 29.328 1 51.44 506 PHE B O 1
ATOM 8137 N N . TRP B 1 507 ? -9.055 -4.086 28.359 1 52.62 507 TRP B N 1
ATOM 8138 C CA . TRP B 1 507 ? -10.055 -4.871 27.641 1 52.62 507 TRP B CA 1
ATOM 8139 C C . TRP B 1 507 ? -10.914 -5.672 28.609 1 52.62 507 TRP B C 1
ATOM 8141 O O . TRP B 1 507 ? -12.133 -5.762 28.438 1 52.62 507 TRP B O 1
ATOM 8151 N N . LEU B 1 508 ? -10.266 -6.164 29.641 1 51.44 508 LEU B N 1
ATOM 8152 C CA . LEU B 1 508 ? -11.023 -6.855 30.672 1 51.44 508 LEU B CA 1
ATOM 8153 C C . LEU B 1 508 ? -11.969 -5.895 31.391 1 51.44 508 LEU B C 1
ATOM 8155 O O . LEU B 1 508 ? -13.117 -6.238 31.672 1 51.44 508 LEU B O 1
ATOM 8159 N N . THR B 1 509 ? -11.539 -4.703 31.531 1 50.5 509 THR B N 1
ATOM 8160 C CA . THR B 1 509 ? -12.391 -3.697 32.156 1 50.5 509 THR B CA 1
ATOM 8161 C C . THR B 1 509 ? -13.523 -3.297 31.219 1 50.5 509 THR B C 1
ATOM 8163 O O . THR B 1 509 ? -14.68 -3.182 31.641 1 50.5 509 THR B O 1
ATOM 8166 N N . ARG B 1 510 ? -13.164 -3.113 30.062 1 52.81 510 ARG B N 1
ATOM 8167 C CA . ARG B 1 510 ? -14.172 -2.777 29.078 1 52.81 510 ARG B CA 1
ATOM 8168 C C . ARG B 1 510 ? -15.211 -3.889 28.953 1 52.81 510 ARG B C 1
ATOM 8170 O O . ARG B 1 510 ? -16.406 -3.621 28.891 1 52.81 510 ARG B O 1
ATOM 8177 N N . LYS B 1 511 ? -14.727 -5.07 28.781 1 53.81 511 LYS B N 1
ATOM 8178 C CA . LYS B 1 511 ? -15.641 -6.211 28.75 1 53.81 511 LYS B CA 1
ATOM 8179 C C . LYS B 1 511 ? -16.469 -6.277 30.031 1 53.81 511 LYS B C 1
ATOM 8181 O O . LYS B 1 511 ? -17.672 -6.582 29.984 1 53.81 511 LYS B O 1
ATOM 8186 N N . LEU B 1 512 ? -15.859 -5.977 31.109 1 49.97 512 LEU B N 1
ATOM 8187 C CA . LEU B 1 512 ? -16.578 -5.961 32.375 1 49.97 512 LEU B CA 1
ATOM 8188 C C . LEU B 1 512 ? -17.594 -4.824 32.438 1 49.97 512 LEU B C 1
ATOM 8190 O O . LEU B 1 512 ? -18.703 -5.004 32.906 1 49.97 512 LEU B O 1
ATOM 8194 N N . LEU B 1 513 ? -17.172 -3.754 31.828 1 50.53 513 LEU B N 1
ATOM 8195 C CA . LEU B 1 513 ? -18.094 -2.619 31.828 1 50.53 513 LEU B CA 1
ATOM 8196 C C . LEU B 1 513 ? -19.203 -2.812 30.812 1 50.53 513 LEU B C 1
ATOM 8198 O O . LEU B 1 513 ? -20.328 -2.338 31.016 1 50.53 513 LEU B O 1
ATOM 8202 N N . SER B 1 514 ? -18.844 -3.307 29.75 1 49.41 514 SER B N 1
ATOM 8203 C CA . SER B 1 514 ? -19.859 -3.541 28.734 1 49.41 514 SER B CA 1
ATOM 8204 C C . SER B 1 514 ? -20.875 -4.578 29.203 1 49.41 514 SER B C 1
ATOM 8206 O O . SER B 1 514 ? -22.016 -4.594 28.734 1 49.41 514 SER B O 1
ATOM 8208 N N . ARG B 1 515 ? -20.469 -5.504 29.969 1 46.66 515 ARG B N 1
ATOM 8209 C CA . ARG B 1 515 ? -21.406 -6.461 30.547 1 46.66 515 ARG B CA 1
ATOM 8210 C C . ARG B 1 515 ? -22.109 -5.871 31.766 1 46.66 515 ARG B C 1
ATOM 8212 O O . ARG B 1 515 ? -22.938 -6.531 32.375 1 46.66 515 ARG B O 1
ATOM 8219 N N . ALA B 1 516 ? -21.578 -4.684 32.281 1 39.56 516 ALA B N 1
ATOM 8220 C CA . ALA B 1 516 ? -22.312 -4.102 33.406 1 39.56 516 ALA B CA 1
ATOM 8221 C C . ALA B 1 516 ? -23.719 -3.686 33 1 39.56 516 ALA B C 1
ATOM 8223 O O . ALA B 1 516 ? -23.906 -3.035 31.969 1 39.56 516 ALA B O 1
ATOM 8224 N N . PRO B 1 517 ? -24.703 -4.344 33.5 1 39.47 517 PRO B N 1
ATOM 8225 C CA . PRO B 1 517 ? -26.109 -3.986 33.219 1 39.47 517 PRO B CA 1
ATOM 8226 C C . PRO B 1 517 ? -26.328 -2.477 33.188 1 39.47 517 PRO B C 1
ATOM 8228 O O . PRO B 1 517 ? -25.516 -1.712 33.719 1 39.47 517 PRO B O 1
ATOM 8231 N N . HIS B 1 518 ? -27.406 -1.915 32.5 1 41.22 518 HIS B N 1
ATOM 8232 C CA . HIS B 1 518 ? -28.031 -0.6 32.5 1 41.22 518 HIS B CA 1
ATOM 8233 C C . HIS B 1 518 ? -27.969 0.051 33.875 1 41.22 518 HIS B C 1
ATOM 8235 O O . HIS B 1 518 ? -28.703 -0.343 34.781 1 41.22 518 HIS B O 1
ATOM 8241 N N . MET B 1 519 ? -26.922 0.474 34.469 1 34.69 519 MET B N 1
ATOM 8242 C CA . MET B 1 519 ? -27.172 1.245 35.688 1 34.69 519 MET B CA 1
ATOM 8243 C C . MET B 1 519 ? -28.047 2.455 35.406 1 34.69 519 MET B C 1
ATOM 8245 O O . MET B 1 519 ? -27.844 3.16 34.406 1 34.69 519 MET B O 1
ATOM 8249 N N . PRO B 1 520 ? -29.266 2.639 35.969 1 34.31 520 PRO B N 1
ATOM 8250 C CA . PRO B 1 520 ? -30.109 3.836 35.844 1 34.31 520 PRO B CA 1
ATOM 8251 C C . PRO B 1 520 ? -29.312 5.129 36.062 1 34.31 520 PRO B C 1
ATOM 8253 O O . PRO B 1 520 ? -28.312 5.129 36.75 1 34.31 520 PRO B O 1
ATOM 8256 N N . SER B 1 521 ? -29.438 6.219 35.156 1 36.41 521 SER B N 1
ATOM 8257 C CA . SER B 1 521 ? -28.891 7.57 35.156 1 36.41 521 SER B CA 1
ATOM 8258 C C . SER B 1 521 ? -28.781 8.133 36.562 1 36.41 521 SER B C 1
ATOM 8260 O O . SER B 1 521 ? -28.047 9.102 36.812 1 36.41 521 SER B O 1
ATOM 8262 N N . SER B 1 522 ? -29.594 7.766 37.562 1 32.62 522 SER B N 1
ATOM 8263 C CA . SER B 1 522 ? -29.656 8.406 38.875 1 32.62 522 SER B CA 1
ATOM 8264 C C . SER B 1 522 ? -28.406 8.148 39.688 1 32.62 522 SER B C 1
ATOM 8266 O O . SER B 1 522 ? -28.078 8.906 40.625 1 32.62 522 SER B O 1
ATOM 8268 N N . SER B 1 523 ? -27.781 6.965 39.719 1 29.2 523 SER B N 1
ATOM 8269 C CA . SER B 1 523 ? -26.812 6.609 40.75 1 29.2 523 SER B CA 1
ATOM 8270 C C . SER B 1 523 ? -25.406 7.066 40.375 1 29.2 523 SER B C 1
ATOM 8272 O O . SER B 1 523 ? -24.469 6.852 41.156 1 29.2 523 SER B O 1
ATOM 8274 N N . ILE B 1 524 ? -25.047 7.395 39.25 1 29.67 524 ILE B N 1
ATOM 8275 C CA . ILE B 1 524 ? -23.672 7.867 39.094 1 29.67 524 ILE B CA 1
ATOM 8276 C C . ILE B 1 524 ? -23.516 9.242 39.75 1 29.67 524 ILE B C 1
ATOM 8278 O O . ILE B 1 524 ? -22.453 9.867 39.625 1 29.67 524 ILE B O 1
ATOM 8282 N N . LYS B 1 525 ? -24.594 9.977 40.281 1 28.7 525 LYS B N 1
ATOM 8283 C CA . LYS B 1 525 ? -24.406 11.219 41.031 1 28.7 525 LYS B CA 1
ATOM 8284 C C . LYS B 1 525 ? -23.609 10.984 42.312 1 28.7 525 LYS B C 1
ATOM 8286 O O . LYS B 1 525 ? -23.203 11.938 42.969 1 28.7 525 LYS B O 1
ATOM 8291 N N . SER B 1 526 ? -23.734 9.82 42.969 1 25.11 526 SER B N 1
ATOM 8292 C CA . SER B 1 526 ? -23.125 9.734 44.281 1 25.11 526 SER B CA 1
ATOM 8293 C C . SER B 1 526 ? -21.656 9.312 44.219 1 25.11 526 SER B C 1
ATOM 8295 O O . SER B 1 526 ? -20.984 9.203 45.219 1 25.11 526 SER B O 1
ATOM 8297 N N . LEU B 1 527 ? -21.125 8.68 43.094 1 23.33 527 LEU B N 1
ATOM 8298 C CA . LEU B 1 527 ? -19.703 8.438 43.312 1 23.33 527 LEU B CA 1
ATOM 8299 C C . LEU B 1 527 ? -18.875 9.586 42.75 1 23.33 527 LEU B C 1
ATOM 8301 O O . LEU B 1 527 ? -19.141 10.094 41.656 1 23.33 527 LEU B O 1
#